Protein 4RPF (pdb70)

Nearest PDB structures (foldseek):
  4rpf-assembly1_A  TM=1.003E+00  e=3.786E-72  Yersinia pestis Nepal516
  4p52-assembly1_A  TM=9.178E-01  e=2.483E-33  Cytophaga hutchinsonii ATCC 33406
  1fwk-assembly1_A  TM=8.998E-01  e=8.643E-26  Methanocaldococcus jannaschii
  6cyz-assembly1_B  TM=8.518E-01  e=1.044E-20  Mycobacteroides abscessus ATCC 19977
  2hfu-assembly1_A  TM=7.264E-01  e=4.957E-14  Leishmania major

Foldseek 3Di:
DKWKKWQAWKFFCLQQRHQFKMFGKDFPVRDGHFKMKMKDADPAADEEEAEDCRVVADPDPCLGLLNVLQVLVCVVVVHHGHIYMYIHQHHDPQAQGLRSLRSLLNNNVRVCVVVPNPDDDAVSLVVSQVSVCVQQVHRGNRRNVCSAQWAMWGADCDPVHGTDHFADAPLKKKKKKGQQDHDGLNVLVVLFDPDDDPVLVVLSCVLVVQLRVCRVVVPVLSNLVSSHHPGRQVRQCVVQPQQVVLQVVLVVLPFSHKAAGNSHPMIITMDRHDVSSVVSLVCCVVGRHPDDNMHIGTIDITNHRMDTDD/DKWKKWFAWKFFCLQQRHLFKMFGWDFPVRDGHFKMKMKDADPAADEEEAADCRVVADPDVCPGLLVVLQVLLCVVVVHHGGIYMYIHQHHDAQQLGLRSLRSLQNSNVNVCVVVPNPDDPARSLVSSQVSVCVQQVHRGRRRNVCSNQWAMWGADDDPVHRTDHQADDPLKKKKKKRQQDHDGLNVLVVQWDPDDDPVLVVLSVVLVVQLSVCSVVVPVLSNLVSSHHSGRVVRQVVVAPQQVVLQVVLVVLPFSHKAAGNSHPMIITMDRHPVSSVVSLVCCVVGRHPDPNMHMGIIDITNHRMDTPD/DKWKKWFAWKFFCLQQRHQFKIFGWDFPVRDGHFKMKMKDADPAADEEEAADCRVVADPPVCPGLLVVLQVLLCVVVVHRGHIYMYIHQHHDPQALGLRSLRSLLNSNVRVCVHVPNPDDPAVSLVVSQVSVCVQQVHRGNNRNVCLNQWAMWGQDDDPVDRTDHFAADPLKKKKKKRQQDHDRSNVLVVQWDPDDDPVLVVLSVVLVVQLSVCRVVVPVLSVLVSSHHPGRVVRQVVVQPCQVVLQVVLVVLPFSGKDAGHSHPMIITMHRHPVSSCVSLVCSVVGRHPDPNMHIGIIDITNHRMDTD

InterPro domains:
  IPR000870 Homoserine kinase [MF_00384] (2-308)
  IPR000870 Homoserine kinase [PIRSF000676] (1-303)
  IPR000870 Homoserine kinase [TIGR00191] (2-307)
  IPR006203 GHMP kinase, ATP-binding, conserved site [PS00627] (90-101)
  IPR006204 GHMP kinase N-terminal domain [PF00288] (63-150)
  IPR013750 GHMP kinase, C-terminal domain [PF08544] (211-280)
  IPR014721 Small ribosomal subunit protein uS5 domain 2-type fold, subgroup [G3DSA:3.30.230.10] (1-166)
  IPR020568 Ribosomal protein uS5 domain 2-type superfamily [SSF54211] (1-178)
  IPR036554 GHMP kinase, C-terminal domain superfamily [G3DSA:3.30.70.890] (167-298)
  IPR036554 GHMP kinase, C-terminal domain superfamily [SSF55060] (173-289)

Structure (mmCIF, N/CA/C/O backbone):
data_4RPF
#
_entry.id   4RPF
#
_cell.length_a   162.861
_cell.length_b   93.659
_cell.length_c   107.617
_cell.angle_alpha   90.00
_cell.angle_beta   90.14
_cell.angle_gamma   90.00
#
_symmetry.space_group_name_H-M   'C 1 2 1'
#
loop_
_entity.id
_entity.type
_entity.pdbx_description
1 polymer 'Homoserine kinase'
2 non-polymer 'CITRIC ACID'
3 water water
#
loop_
_atom_site.group_PDB
_atom_site.id
_atom_site.type_symbol
_atom_site.label_atom_id
_atom_site.label_alt_id
_atom_site.label_comp_id
_atom_site.label_asym_id
_atom_site.label_entity_id
_atom_site.label_seq_id
_atom_site.pdbx_PDB_ins_code
_atom_site.Cartn_x
_atom_site.Cartn_y
_atom_site.Cartn_z
_atom_site.occupancy
_atom_site.B_iso_or_equiv
_atom_site.auth_seq_id
_atom_site.auth_comp_id
_atom_site.auth_asym_id
_atom_site.auth_atom_id
_atom_site.pdbx_PDB_model_num
ATOM 1 N N . SER A 1 1 ? -8.133 1.230 81.578 1.00 81.39 0 SER A N 1
ATOM 2 C CA . SER A 1 1 ? -7.414 2.534 81.625 1.00 58.79 0 SER A CA 1
ATOM 3 C C . SER A 1 1 ? -6.044 2.435 80.951 1.00 109.90 0 SER A C 1
ATOM 4 O O . SER A 1 1 ? -5.050 2.071 81.588 1.00 91.68 0 SER A O 1
ATOM 7 N N . MET A 1 2 ? -6.012 2.757 79.658 1.00 155.97 1 MET A N 1
ATOM 8 C CA . MET A 1 2 ? -4.775 2.774 78.879 1.00 75.61 1 MET A CA 1
ATOM 9 C C . MET A 1 2 ? -4.331 4.207 78.604 1.00 93.14 1 MET A C 1
ATOM 10 O O . MET A 1 2 ? -5.138 5.045 78.206 1.00 76.79 1 MET A O 1
ATOM 15 N N . VAL A 1 3 ? -3.043 4.469 78.814 1.00 106.29 2 VAL A N 1
ATOM 16 C CA . VAL A 1 3 ? -2.413 5.723 78.409 1.00 54.22 2 VAL A CA 1
ATOM 17 C C . VAL A 1 3 ? -1.459 5.424 77.250 1.00 49.76 2 VAL A C 1
ATOM 18 O O . VAL A 1 3 ? -0.667 4.485 77.325 1.00 68.06 2 VAL A O 1
ATOM 22 N N . LYS A 1 4 ? -1.545 6.220 76.187 1.00 54.72 3 LYS A N 1
ATOM 23 C CA . LYS A 1 4 ? -0.727 6.034 74.982 1.00 47.68 3 LYS A CA 1
ATOM 24 C C . LYS A 1 4 ? -0.124 7.376 74.570 1.00 89.66 3 LYS A C 1
ATOM 25 O O . LYS A 1 4 ? -0.856 8.309 74.249 1.00 50.97 3 LYS A O 1
ATOM 31 N N . ILE A 1 5 ? 1.206 7.472 74.582 1.00 34.30 4 ILE A N 1
ATOM 32 C CA . ILE A 1 5 ? 1.891 8.729 74.284 1.00 67.61 4 ILE A CA 1
ATOM 33 C C . ILE A 1 5 ? 2.605 8.650 72.924 1.00 33.74 4 ILE A C 1
ATOM 34 O O . ILE A 1 5 ? 3.192 7.625 72.588 1.00 56.26 4 ILE A O 1
ATOM 39 N N . TYR A 1 6 ? 2.528 9.736 72.156 1.00 56.35 5 TYR A N 1
ATOM 40 C CA . TYR A 1 6 ? 3.260 9.884 70.896 1.00 54.53 5 TYR A CA 1
ATOM 41 C C . TYR A 1 6 ? 4.387 10.877 71.103 1.00 93.77 5 TYR A C 1
ATOM 42 O O . TYR A 1 6 ? 4.137 12.062 71.338 1.00 33.94 5 TYR A O 1
ATOM 51 N N . ALA A 1 7 ? 5.619 10.389 71.007 1.00 37.57 6 ALA A N 1
ATOM 52 C CA . ALA A 1 7 ? 6.804 11.233 71.151 1.00 53.58 6 ALA A CA 1
ATOM 53 C C . ALA A 1 7 ? 7.406 11.516 69.770 1.00 52.19 6 ALA A C 1
ATOM 54 O O . ALA A 1 7 ? 7.863 10.594 69.088 1.00 42.09 6 ALA A O 1
ATOM 56 N N . PRO A 1 8 ? 7.409 12.793 69.351 1.00 37.36 7 PRO A N 1
ATOM 57 C CA . PRO A 1 8 ? 7.750 13.143 67.978 1.00 59.97 7 PRO A CA 1
ATOM 58 C C . PRO A 1 8 ? 9.250 13.131 67.699 1.00 88.16 7 PRO A C 1
ATOM 59 O O . PRO A 1 8 ? 10.053 13.081 68.628 1.00 45.40 7 PRO A O 1
ATOM 63 N N . ALA A 1 9 ? 9.606 13.189 66.416 1.00 75.76 8 ALA A N 1
ATOM 64 C CA . ALA A 1 9 ? 10.998 13.270 65.983 1.00 43.74 8 ALA A CA 1
ATOM 65 C C . ALA A 1 9 ? 11.563 14.652 66.267 1.00 50.63 8 ALA A C 1
ATOM 66 O O . ALA A 1 9 ? 10.831 15.644 66.290 1.00 47.53 8 ALA A O 1
ATOM 68 N N . SER A 1 10 ? 12.873 14.725 66.466 1.00 61.51 9 SER A N 1
ATOM 69 C CA . SER A 1 10 ? 13.492 15.983 66.860 1.00 45.39 9 SER A CA 1
ATOM 70 C C . SER A 1 10 ? 14.865 16.172 66.233 1.00 40.65 9 SER A C 1
ATOM 71 O O . SER A 1 10 ? 15.555 15.199 65.951 1.00 42.14 9 SER A O 1
ATOM 74 N N . ILE A 1 11 ? 15.241 17.422 66.009 1.00 41.29 10 ILE A N 1
ATOM 75 C CA . ILE A 1 11 ? 16.549 17.730 65.472 1.00 38.33 10 ILE A CA 1
ATOM 76 C C . ILE A 1 11 ? 17.444 18.173 66.601 1.00 29.02 10 ILE A C 1
ATOM 77 O O . ILE A 1 11 ? 17.200 19.185 67.220 1.00 83.84 10 ILE A O 1
ATOM 82 N N . GLY A 1 12 ? 18.487 17.408 66.867 1.00 53.71 11 GLY A N 1
ATOM 83 C CA . GLY A 1 12 ? 19.486 17.806 67.832 1.00 47.69 11 GLY A CA 1
ATOM 84 C C . GLY A 1 12 ? 20.425 18.828 67.243 1.00 40.07 11 GLY A C 1
ATOM 85 O O . GLY A 1 12 ? 20.722 18.784 66.063 1.00 46.20 11 GLY A O 1
ATOM 86 N N . ASN A 1 13 ? 20.907 19.742 68.068 1.00 44.09 12 ASN A N 1
ATOM 87 C CA . ASN A 1 13 ? 21.924 20.682 67.633 1.00 45.20 12 ASN A CA 1
ATOM 88 C C . ASN A 1 13 ? 21.379 21.757 66.722 1.00 38.61 12 ASN A C 1
ATOM 89 O O . ASN A 1 13 ? 21.601 22.934 66.943 1.00 47.67 12 ASN A O 1
ATOM 94 N N . VAL A 1 14 ? 20.678 21.319 65.686 1.00 65.44 13 VAL A N 1
ATOM 95 C CA . VAL A 1 14 ? 20.111 22.209 64.690 1.00 37.83 13 VAL A CA 1
ATOM 96 C C . VAL A 1 14 ? 21.239 22.910 63.958 1.00 44.25 13 VAL A C 1
ATOM 97 O O . VAL A 1 14 ? 21.067 23.982 63.410 1.00 41.62 13 VAL A O 1
ATOM 101 N N . SER A 1 15 ? 22.409 22.292 64.007 1.00 46.95 14 SER A N 1
ATOM 102 C CA . SER A 1 15 ? 23.552 22.644 63.198 1.00 47.58 14 SER A CA 1
ATOM 103 C C . SER A 1 15 ? 24.218 23.940 63.632 1.00 57.29 14 SER A C 1
ATOM 104 O O . SER A 1 15 ? 25.064 24.448 62.925 1.00 98.17 14 SER A O 1
ATOM 107 N N . VAL A 1 16 ? 23.805 24.512 64.753 1.00 51.08 15 VAL A N 1
ATOM 108 C CA . VAL A 1 16 ? 24.485 25.683 65.279 1.00 39.82 15 VAL A CA 1
ATOM 109 C C . VAL A 1 16 ? 24.727 25.624 66.783 1.00 41.40 15 VAL A C 1
ATOM 110 O O . VAL A 1 16 ? 25.500 26.396 67.326 1.00 64.26 15 VAL A O 1
ATOM 114 N N . GLY A 1 17 ? 24.037 24.719 67.454 1.00 59.68 16 GLY A N 1
ATOM 115 C CA . GLY A 1 17 ? 24.076 24.659 68.900 1.00 49.47 16 GLY A CA 1
ATOM 116 C C . GLY A 1 17 ? 24.271 23.265 69.435 1.00 41.23 16 GLY A C 1
ATOM 117 O O . GLY A 1 17 ? 23.342 22.666 69.944 1.00 43.07 16 GLY A O 1
ATOM 118 N N . PHE A 1 18 ? 25.484 22.748 69.329 1.00 70.07 17 PHE A N 1
ATOM 119 C CA . PHE A 1 18 ? 25.729 21.384 69.727 1.00 37.18 17 PHE A CA 1
ATOM 120 C C . PHE A 1 18 ? 25.462 21.284 71.214 1.00 57.28 17 PHE A C 1
ATOM 121 O O . PHE A 1 18 ? 26.017 22.023 72.011 1.00 51.32 17 PHE A O 1
ATOM 129 N N . ASP A 1 19 ? 24.584 20.362 71.566 1.00 40.43 18 ASP A N 1
ATOM 130 C CA . ASP A 1 19 ? 24.322 19.973 72.935 1.00 64.62 18 ASP A CA 1
ATOM 131 C C . ASP A 1 19 ? 23.447 20.943 73.716 1.00 51.60 18 ASP A C 1
ATOM 132 O O . ASP A 1 19 ? 23.094 20.668 74.848 1.00 46.82 18 ASP A O 1
ATOM 137 N N . VAL A 1 20 ? 23.068 22.051 73.101 1.00 39.29 19 VAL A N 1
ATOM 138 C CA . VAL A 1 20 ? 22.285 23.062 73.805 1.00 37.77 19 VAL A CA 1
ATOM 139 C C . VAL A 1 20 ? 21.072 23.576 73.032 1.00 57.27 19 VAL A C 1
ATOM 140 O O . VAL A 1 20 ? 20.408 24.509 73.480 1.00 44.81 19 VAL A O 1
ATOM 144 N N . LEU A 1 21 ? 20.748 22.958 71.902 1.00 47.13 20 LEU A N 1
ATOM 145 C CA . LEU A 1 21 ? 19.635 23.439 71.090 1.00 34.60 20 LEU A CA 1
ATOM 146 C C . LEU A 1 21 ? 19.012 22.302 70.319 1.00 35.59 20 LEU A C 1
ATOM 147 O O . LEU A 1 21 ? 19.715 21.462 69.786 1.00 45.22 20 LEU A O 1
ATOM 152 N N . GLY A 1 22 ? 17.679 22.283 70.271 1.00 44.00 21 GLY A N 1
ATOM 153 C CA . GLY A 1 22 ? 16.957 21.219 69.586 1.00 52.47 21 GLY A CA 1
ATOM 154 C C . GLY A 1 22 ? 15.571 21.649 69.155 1.00 42.80 21 GLY A C 1
ATOM 155 O O . GLY A 1 22 ? 15.027 22.622 69.671 1.00 39.82 21 GLY A O 1
ATOM 156 N N . ALA A 1 23 ? 14.995 20.924 68.203 1.00 51.74 22 ALA A N 1
ATOM 157 C CA . ALA A 1 23 ? 13.667 21.274 67.693 1.00 47.31 22 ALA A CA 1
ATOM 158 C C . ALA A 1 23 ? 12.881 20.030 67.323 1.00 39.12 22 ALA A C 1
ATOM 159 O O . ALA A 1 23 ? 13.394 19.157 66.620 1.00 49.97 22 ALA A O 1
ATOM 161 N N . ALA A 1 24 ? 11.645 19.934 67.815 1.00 56.66 23 ALA A N 1
ATOM 162 C CA . ALA A 1 24 ? 10.762 18.829 67.442 1.00 42.57 23 ALA A CA 1
ATOM 163 C C . ALA A 1 24 ? 10.184 19.098 66.061 1.00 64.06 23 ALA A C 1
ATOM 164 O O . ALA A 1 24 ? 9.811 20.229 65.761 1.00 38.26 23 ALA A O 1
ATOM 166 N N . VAL A 1 25 ? 10.091 18.059 65.234 1.00 63.45 24 VAL A N 1
ATOM 167 C CA . VAL A 1 25 ? 9.574 18.207 63.871 1.00 40.77 24 VAL A CA 1
ATOM 168 C C . VAL A 1 25 ? 8.273 17.446 63.642 1.00 57.24 24 VAL A C 1
ATOM 169 O O . VAL A 1 25 ? 8.029 16.400 64.252 1.00 37.85 24 VAL A O 1
ATOM 173 N N . SER A 1 26 ? 7.437 17.997 62.767 1.00 47.38 25 SER A N 1
ATOM 174 C CA . SER A 1 26 ? 6.178 17.365 62.377 1.00 65.09 25 SER A CA 1
ATOM 175 C C . SER A 1 26 ? 6.009 17.502 60.866 1.00 34.75 25 SER A C 1
ATOM 176 O O . SER A 1 26 ? 6.019 18.621 60.355 1.00 61.44 25 SER A O 1
ATOM 179 N N . PRO A 1 27 ? 5.877 16.374 60.145 1.00 32.84 26 PRO A N 1
ATOM 180 C CA . PRO A 1 27 ? 5.598 16.498 58.714 1.00 47.79 26 PRO A CA 1
ATOM 181 C C . PRO A 1 27 ? 4.262 17.190 58.440 1.00 38.91 26 PRO A C 1
ATOM 182 O O . PRO A 1 27 ? 3.287 16.956 59.158 1.00 59.41 26 PRO A O 1
ATOM 186 N N . ILE A 1 28 ? 4.237 18.025 57.400 1.00 60.86 27 ILE A N 1
ATOM 187 C CA . ILE A 1 28 ? 3.062 18.834 57.069 1.00 76.87 27 ILE A CA 1
ATOM 188 C C . ILE A 1 28 ? 1.873 18.004 56.591 1.00 48.71 27 ILE A C 1
ATOM 189 O O . ILE A 1 28 ? 0.725 18.420 56.751 1.00 85.75 27 ILE A O 1
ATOM 194 N N . ASP A 1 29 ? 2.148 16.845 55.995 1.00 64.25 28 ASP A N 1
ATOM 195 C CA . ASP A 1 29 ? 1.093 15.999 55.439 1.00 72.05 28 ASP A CA 1
ATOM 196 C C . ASP A 1 29 ? 0.224 15.345 56.523 1.00 91.41 28 ASP A C 1
ATOM 197 O O . ASP A 1 29 ? -0.826 14.779 56.218 1.00 173.58 28 ASP A O 1
ATOM 202 N N . GLY A 1 30 ? 0.675 15.415 57.776 1.00 87.25 29 GLY A N 1
ATOM 203 C CA . GLY A 1 30 ? -0.095 14.929 58.914 1.00 73.05 29 GLY A CA 1
ATOM 204 C C . GLY A 1 30 ? 0.336 13.558 59.398 1.00 64.17 29 GLY A C 1
ATOM 205 O O . GLY A 1 30 ? -0.157 13.075 60.418 1.00 91.63 29 GLY A O 1
ATOM 206 N N . THR A 1 31 ? 1.249 12.924 58.668 1.00 67.66 30 THR A N 1
ATOM 207 C CA . THR A 1 31 ? 1.779 11.622 59.059 1.00 93.97 30 THR A CA 1
ATOM 208 C C . THR A 1 31 ? 2.484 11.739 60.406 1.00 76.65 30 THR A C 1
ATOM 209 O O . THR A 1 31 ? 2.960 12.810 60.774 1.00 68.37 30 THR A O 1
ATOM 213 N N . LEU A 1 32 ? 2.521 10.645 61.153 1.00 88.22 31 LEU A N 1
ATOM 214 C CA . LEU A 1 32 ? 3.213 10.638 62.432 1.00 57.68 31 LEU A CA 1
ATOM 215 C C . LEU A 1 32 ? 4.639 10.164 62.222 1.00 104.41 31 LEU A C 1
ATOM 216 O O . LEU A 1 32 ? 4.880 9.154 61.556 1.00 98.07 31 LEU A O 1
ATOM 221 N N . LEU A 1 33 ? 5.577 10.914 62.786 1.00 79.05 32 LEU A N 1
ATOM 222 C CA . LEU A 1 33 ? 6.986 10.569 62.741 1.00 67.18 32 LEU A CA 1
ATOM 223 C C . LEU A 1 33 ? 7.476 10.551 64.183 1.00 68.42 32 LEU A C 1
ATOM 224 O O . LEU A 1 33 ? 7.842 11.578 64.751 1.00 47.21 32 LEU A O 1
ATOM 229 N N . GLY A 1 34 ? 7.457 9.375 64.789 1.00 42.40 33 GLY A N 1
ATOM 230 C CA . GLY A 1 34 ? 7.711 9.271 66.217 1.00 41.92 33 GLY A CA 1
ATOM 231 C C . GLY A 1 34 ? 7.571 7.848 66.695 1.00 56.11 33 GLY A C 1
ATOM 232 O O . GLY A 1 34 ? 7.380 6.931 65.899 1.00 65.02 33 GLY A O 1
ATOM 233 N N . ASP A 1 35 ? 7.674 7.678 68.007 1.00 63.02 34 ASP A N 1
ATOM 234 C CA . ASP A 1 35 ? 7.445 6.396 68.646 1.00 60.72 34 ASP A CA 1
ATOM 235 C C . ASP A 1 35 ? 6.322 6.537 69.652 1.00 48.03 34 ASP A C 1
ATOM 236 O O . ASP A 1 35 ? 5.991 7.653 70.089 1.00 44.26 34 ASP A O 1
ATOM 241 N N . CYS A 1 36 ? 5.741 5.398 70.018 1.00 41.55 35 CYS A N 1
ATOM 242 C CA . CYS A 1 36 ? 4.553 5.380 70.870 1.00 81.36 35 CYS A CA 1
ATOM 243 C C . CYS A 1 36 ? 4.759 4.401 72.011 1.00 49.11 35 CYS A C 1
ATOM 244 O O . CYS A 1 36 ? 5.447 3.388 71.850 1.00 52.54 35 CYS A O 1
ATOM 247 N N . VAL A 1 37 ? 4.181 4.715 73.168 1.00 50.88 36 VAL A N 1
ATOM 248 C CA . VAL A 1 37 ? 4.253 3.838 74.332 1.00 38.25 36 VAL A CA 1
ATOM 249 C C . VAL A 1 37 ? 2.877 3.733 74.973 1.00 62.79 36 VAL A C 1
ATOM 250 O O . VAL A 1 37 ? 2.230 4.752 75.219 1.00 51.38 36 VAL A O 1
ATOM 254 N N . SER A 1 38 ? 2.425 2.504 75.224 1.00 49.10 37 SER A N 1
ATOM 255 C CA . SER A 1 38 ? 1.164 2.286 75.940 1.00 51.41 37 SER A CA 1
ATOM 256 C C . SER A 1 38 ? 1.416 1.698 77.325 1.00 52.62 37 SER A C 1
ATOM 257 O O . SER A 1 38 ? 2.300 0.854 77.514 1.00 49.91 37 SER A O 1
ATOM 260 N N . VAL A 1 39 ? 0.643 2.188 78.291 1.00 66.75 38 VAL A N 1
ATOM 261 C CA . VAL A 1 39 ? 0.696 1.727 79.668 1.00 64.34 38 VAL A CA 1
ATOM 262 C C . VAL A 1 39 ? -0.729 1.368 80.107 1.00 65.50 38 VAL A C 1
ATOM 263 O O . VAL A 1 39 ? -1.669 2.117 79.847 1.00 43.32 38 VAL A O 1
ATOM 267 N N . THR A 1 40 ? -0.882 0.212 80.747 1.00 56.53 39 THR A N 1
ATOM 268 C CA . THR A 1 40 ? -2.173 -0.236 81.289 1.00 96.75 39 THR A CA 1
ATOM 269 C C . THR A 1 40 ? -1.899 -0.994 82.580 1.00 48.39 39 THR A C 1
ATOM 270 O O . THR A 1 40 ? -0.817 -1.557 82.746 1.00 52.94 39 THR A O 1
ATOM 274 N N . ALA A 1 41 ? -2.860 -0.994 83.500 1.00 55.84 40 ALA A N 1
ATOM 275 C CA . ALA A 1 41 ? -2.700 -1.694 84.778 1.00 49.70 40 ALA A CA 1
ATOM 276 C C . ALA A 1 41 ? -2.501 -3.205 84.577 1.00 64.81 40 ALA A C 1
ATOM 277 O O . ALA A 1 41 ? -3.008 -3.783 83.621 1.00 54.80 40 ALA A O 1
ATOM 279 N N . ALA A 1 42 ? -1.730 -3.829 85.463 1.00 44.06 41 ALA A N 1
ATOM 280 C CA . ALA A 1 42 ? -1.563 -5.281 85.450 1.00 38.15 41 ALA A CA 1
ATOM 281 C C . ALA A 1 42 ? -1.156 -5.719 86.838 1.00 29.24 41 ALA A C 1
ATOM 282 O O . ALA A 1 42 ? -0.817 -4.884 87.674 1.00 47.81 41 ALA A O 1
ATOM 284 N N . GLU A 1 43 ? -1.242 -7.020 87.100 1.00 70.69 42 GLU A N 1
ATOM 285 C CA . GLU A 1 43 ? -0.740 -7.579 88.352 1.00 84.89 42 GLU A CA 1
ATOM 286 C C . GLU A 1 43 ? 0.772 -7.415 88.413 1.00 67.84 42 GLU A C 1
ATOM 287 O O . GLU A 1 43 ? 1.315 -6.901 89.393 1.00 95.63 42 GLU A O 1
ATOM 293 N N . ARG A 1 44 ? 1.432 -7.872 87.350 1.00 115.17 43 ARG A N 1
ATOM 294 C CA . ARG A 1 44 ? 2.888 -7.835 87.226 1.00 92.05 43 ARG A CA 1
ATOM 295 C C . ARG A 1 44 ? 3.320 -6.974 86.045 1.00 50.39 43 ARG A C 1
ATOM 296 O O . ARG A 1 44 ? 2.533 -6.688 85.138 1.00 56.01 43 ARG A O 1
ATOM 304 N N . PHE A 1 45 ? 4.582 -6.563 86.062 1.00 54.79 44 PHE A N 1
ATOM 305 C CA . PHE A 1 45 ? 5.129 -5.773 84.975 1.00 61.81 44 PHE A CA 1
ATOM 306 C C . PHE A 1 45 ? 5.419 -6.647 83.754 1.00 65.04 44 PHE A C 1
ATOM 307 O O . PHE A 1 45 ? 6.005 -7.721 83.874 1.00 57.57 44 PHE A O 1
ATOM 315 N N . SER A 1 46 ? 4.998 -6.183 82.582 1.00 55.79 45 SER A N 1
ATOM 316 C CA . SER A 1 46 ? 5.440 -6.767 81.322 1.00 44.58 45 SER A CA 1
ATOM 317 C C . SER A 1 46 ? 5.751 -5.646 80.340 1.00 26.31 45 SER A C 1
ATOM 318 O O . SER A 1 46 ? 5.253 -4.520 80.481 1.00 42.52 45 SER A O 1
ATOM 321 N N . LEU A 1 47 ? 6.634 -5.962 79.391 1.00 40.31 46 LEU A N 1
ATOM 322 C CA . LEU A 1 47 ? 6.992 -5.081 78.293 1.00 36.11 46 LEU A CA 1
ATOM 323 C C . LEU A 1 47 ? 7.011 -5.924 77.030 1.00 47.14 46 LEU A C 1
ATOM 324 O O . LEU A 1 47 ? 7.650 -6.976 76.987 1.00 66.34 46 LEU A O 1
ATOM 329 N N . HIS A 1 48 ? 6.297 -5.465 76.011 1.00 59.14 47 HIS A N 1
ATOM 330 C CA . HIS A 1 48 ? 6.351 -6.087 74.699 1.00 45.38 47 HIS A CA 1
ATOM 331 C C . HIS A 1 48 ? 6.587 -5.005 73.664 1.00 47.62 47 HIS A C 1
ATOM 332 O O . HIS A 1 48 ? 6.144 -3.860 73.818 1.00 40.99 47 HIS A O 1
ATOM 339 N N . ASN A 1 49 ? 7.312 -5.365 72.615 1.00 81.85 48 ASN A N 1
ATOM 340 C CA . ASN A 1 49 ? 7.668 -4.418 71.581 1.00 43.78 48 ASN A CA 1
ATOM 341 C C . ASN A 1 49 ? 6.970 -4.749 70.277 1.00 81.28 48 ASN A C 1
ATOM 342 O O . ASN A 1 49 ? 6.819 -5.918 69.916 1.00 61.49 48 ASN A O 1
ATOM 347 N N . GLU A 1 50 ? 6.546 -3.701 69.582 1.00 77.85 49 GLU A N 1
ATOM 348 C CA . GLU A 1 50 ? 5.887 -3.816 68.294 1.00 72.14 49 GLU A CA 1
ATOM 349 C C . GLU A 1 50 ? 6.519 -2.819 67.338 1.00 77.57 49 GLU A C 1
ATOM 350 O O . GLU A 1 50 ? 7.461 -2.114 67.706 1.00 60.08 49 GLU A O 1
ATOM 356 N N . GLY A 1 51 ? 6.002 -2.775 66.112 1.00 49.46 50 GLY A N 1
ATOM 357 C CA . GLY A 1 51 ? 6.380 -1.754 65.143 1.00 58.69 50 GLY A CA 1
ATOM 358 C C . GLY A 1 51 ? 7.355 -2.245 64.098 1.00 70.33 50 GLY A C 1
ATOM 359 O O . GLY A 1 51 ? 7.785 -3.400 64.119 1.00 65.98 50 GLY A O 1
ATOM 360 N N . ARG A 1 52 ? 7.713 -1.344 63.190 1.00 85.19 51 ARG A N 1
ATOM 361 C CA . ARG A 1 52 ? 8.575 -1.675 62.056 1.00 55.23 51 ARG A CA 1
ATOM 362 C C . ARG A 1 52 ? 9.977 -2.128 62.488 1.00 49.45 51 ARG A C 1
ATOM 363 O O . ARG A 1 52 ? 10.556 -3.023 61.869 1.00 98.73 51 ARG A O 1
ATOM 371 N N . PHE A 1 53 ? 10.513 -1.529 63.553 1.00 65.58 52 PHE A N 1
ATOM 372 C CA . PHE A 1 53 ? 11.913 -1.749 63.936 1.00 55.20 52 PHE A CA 1
ATOM 373 C C . PHE A 1 53 ? 12.090 -2.531 65.235 1.00 43.72 52 PHE A C 1
ATOM 374 O O . PHE A 1 53 ? 13.109 -2.390 65.922 1.00 48.95 52 PHE A O 1
ATOM 382 N N . VAL A 1 54 ? 11.126 -3.399 65.527 1.00 54.56 53 VAL A N 1
ATOM 383 C CA . VAL A 1 54 ? 11.165 -4.264 66.707 1.00 80.12 53 VAL A CA 1
ATOM 384 C C . VAL A 1 54 ? 12.457 -5.078 66.794 1.00 98.79 53 VAL A C 1
ATOM 385 O O . VAL A 1 54 ? 13.051 -5.191 67.870 1.00 57.10 53 VAL A O 1
ATOM 389 N N . SER A 1 55 ? 12.899 -5.620 65.659 1.00 76.35 54 SER A N 1
ATOM 390 C CA . SER A 1 55 ? 14.052 -6.523 65.626 1.00 50.30 54 SER A CA 1
ATOM 391 C C . SER A 1 55 ? 15.380 -5.814 65.943 1.00 51.14 54 SER A C 1
ATOM 392 O O . SER A 1 55 ? 16.353 -6.467 66.318 1.00 57.66 54 SER A O 1
ATOM 395 N N . LYS A 1 56 ? 15.408 -4.485 65.808 1.00 52.62 55 LYS A N 1
ATOM 396 C CA . LYS A 1 56 ? 16.608 -3.694 66.098 1.00 68.35 55 LYS A CA 1
ATOM 397 C C . LYS A 1 56 ? 16.817 -3.445 67.593 1.00 63.44 55 LYS A C 1
ATOM 398 O O . LYS A 1 56 ? 17.910 -3.063 68.007 1.00 63.83 55 LYS A O 1
ATOM 404 N N . LEU A 1 57 ? 15.783 -3.670 68.401 1.00 72.75 56 LEU A N 1
ATOM 405 C CA . LEU A 1 57 ? 15.867 -3.423 69.843 1.00 66.00 56 LEU A CA 1
ATOM 406 C C . LEU A 1 57 ? 16.849 -4.396 70.512 1.00 74.32 56 LEU A C 1
ATOM 407 O O . LEU A 1 57 ? 17.211 -5.419 69.919 1.00 64.45 56 LEU A O 1
ATOM 412 N N . PRO A 1 58 ? 17.298 -4.077 71.743 1.00 55.70 57 PRO A N 1
ATOM 413 C CA . PRO A 1 58 ? 18.264 -4.955 72.419 1.00 70.17 57 PRO A CA 1
ATOM 414 C C . PRO A 1 58 ? 17.762 -6.385 72.640 1.00 67.12 57 PRO A C 1
ATOM 415 O O . PRO A 1 58 ? 16.564 -6.617 72.791 1.00 59.82 57 PRO A O 1
ATOM 419 N N . ASP A 1 59 ? 18.694 -7.330 72.641 1.00 56.37 58 ASP A N 1
ATOM 420 C CA . ASP A 1 59 ? 18.390 -8.733 72.905 1.00 73.10 58 ASP A CA 1
ATOM 421 C C . ASP A 1 59 ? 18.253 -8.954 74.417 1.00 75.31 58 ASP A C 1
ATOM 422 O O . ASP A 1 59 ? 17.668 -9.936 74.868 1.00 58.38 58 ASP A O 1
ATOM 427 N N . ASP A 1 60 ? 18.818 -8.027 75.184 1.00 33.88 59 ASP A N 1
ATOM 428 C CA . ASP A 1 60 ? 18.745 -8.014 76.627 1.00 59.31 59 ASP A CA 1
ATOM 429 C C . ASP A 1 60 ? 17.557 -7.140 77.022 1.00 48.26 59 ASP A C 1
ATOM 430 O O . ASP A 1 60 ? 17.598 -5.914 76.841 1.00 50.03 59 ASP A O 1
ATOM 435 N N . PRO A 1 61 ? 16.487 -7.759 77.551 1.00 49.56 60 PRO A N 1
ATOM 436 C CA . PRO A 1 61 ? 15.296 -6.956 77.856 1.00 58.89 60 PRO A CA 1
ATOM 437 C C . PRO A 1 61 ? 15.577 -5.792 78.816 1.00 54.25 60 PRO A C 1
ATOM 438 O O . PRO A 1 61 ? 14.998 -4.717 78.647 1.00 64.72 60 PRO A O 1
ATOM 442 N N . LYS A 1 62 ? 16.480 -5.991 79.780 1.00 42.23 61 LYS A N 1
ATOM 443 C CA . LYS A 1 62 ? 16.765 -4.965 80.794 1.00 60.30 61 LYS A CA 1
ATOM 444 C C . LYS A 1 62 ? 17.491 -3.744 80.244 1.00 51.99 61 LYS A C 1
ATOM 445 O O . LYS A 1 62 ? 17.490 -2.688 80.881 1.00 60.14 61 LYS A O 1
ATOM 451 N N . GLN A 1 63 ? 18.112 -3.879 79.073 1.00 49.50 62 GLN A N 1
ATOM 452 C CA . GLN A 1 63 ? 18.800 -2.747 78.448 1.00 35.30 62 GLN A CA 1
ATOM 453 C C . GLN A 1 63 ? 17.910 -1.987 77.453 1.00 70.12 62 GLN A C 1
ATOM 454 O O . GLN A 1 63 ? 18.352 -1.011 76.850 1.00 65.38 62 GLN A O 1
ATOM 460 N N . ASN A 1 64 ? 16.655 -2.419 77.305 1.00 43.32 63 ASN A N 1
ATOM 461 C CA . ASN A 1 64 ? 15.659 -1.668 76.525 1.00 48.74 63 ASN A CA 1
ATOM 462 C C . ASN A 1 64 ? 15.423 -0.296 77.164 1.00 40.37 63 ASN A C 1
ATOM 463 O O . ASN A 1 64 ? 15.304 -0.178 78.383 1.00 50.34 63 ASN A O 1
ATOM 468 N N . ILE A 1 65 ? 15.373 0.739 76.332 1.00 46.60 64 ILE A N 1
ATOM 469 C CA . ILE A 1 65 ? 15.302 2.119 76.813 1.00 41.18 64 ILE A CA 1
ATOM 470 C C . ILE A 1 65 ? 14.013 2.363 77.604 1.00 46.94 64 ILE A C 1
ATOM 471 O O . ILE A 1 65 ? 14.005 3.094 78.593 1.00 53.69 64 ILE A O 1
ATOM 476 N N . VAL A 1 66 ? 12.929 1.733 77.165 1.00 69.90 65 VAL A N 1
ATOM 477 C CA . VAL A 1 66 ? 11.626 1.943 77.772 1.00 42.55 65 VAL A CA 1
ATOM 478 C C . VAL A 1 66 ? 11.474 1.170 79.088 1.00 50.19 65 VAL A C 1
ATOM 479 O O . VAL A 1 66 ? 10.798 1.639 80.004 1.00 45.17 65 VAL A O 1
ATOM 483 N N . TYR A 1 67 ? 12.085 -0.009 79.175 1.00 43.40 66 TYR A N 1
ATOM 484 C CA . TYR A 1 67 ? 12.213 -0.719 80.446 1.00 68.90 66 TYR A CA 1
ATOM 485 C C . TYR A 1 67 ? 12.940 0.149 81.476 1.00 77.27 66 TYR A C 1
ATOM 486 O O . TYR A 1 67 ? 12.477 0.298 82.604 1.00 54.41 66 TYR A O 1
ATOM 495 N N . GLN A 1 68 ? 14.071 0.723 81.074 1.00 74.71 67 GLN A N 1
ATOM 496 C CA . GLN A 1 68 ? 14.897 1.546 81.968 1.00 40.41 67 GLN A CA 1
ATOM 497 C C . GLN A 1 68 ? 14.187 2.835 82.419 1.00 53.57 67 GLN A C 1
ATOM 498 O O . GLN A 1 68 ? 14.510 3.375 83.473 1.00 70.01 67 GLN A O 1
ATOM 504 N N . CYS A 1 69 ? 13.233 3.324 81.623 1.00 53.19 68 CYS A N 1
ATOM 505 C CA . CYS A 1 69 ? 12.374 4.451 82.020 1.00 50.01 68 CYS A CA 1
ATOM 506 C C . CYS A 1 69 ? 11.480 4.084 83.199 1.00 47.72 68 CYS A C 1
ATOM 507 O O . CYS A 1 69 ? 11.264 4.886 84.110 1.00 58.88 68 CYS A O 1
ATOM 510 N N . TRP A 1 70 ? 10.965 2.865 83.156 1.00 50.50 69 TRP A N 1
ATOM 511 C CA . TRP A 1 70 ? 10.032 2.365 84.144 1.00 54.55 69 TRP A CA 1
ATOM 512 C C . TRP A 1 70 ? 10.753 2.074 85.445 1.00 43.71 69 TRP A C 1
ATOM 513 O O . TRP A 1 70 ? 10.275 2.447 86.521 1.00 69.32 69 TRP A O 1
ATOM 524 N N . GLU A 1 71 ? 11.898 1.408 85.355 1.00 65.71 70 GLU A N 1
ATOM 525 C CA . GLU A 1 71 ? 12.735 1.211 86.531 1.00 23.84 70 GLU A CA 1
ATOM 526 C C . GLU A 1 71 ? 13.138 2.544 87.174 1.00 32.41 70 GLU A C 1
ATOM 527 O O . GLU A 1 71 ? 13.156 2.648 88.396 1.00 58.53 70 GLU A O 1
ATOM 533 N N . ARG A 1 72 ? 13.461 3.552 86.357 1.00 34.93 71 ARG A N 1
ATOM 534 C CA . ARG A 1 72 ? 13.843 4.880 86.884 1.00 31.36 71 ARG A CA 1
ATOM 535 C C . ARG A 1 72 ? 12.678 5.667 87.486 1.00 48.27 71 ARG A C 1
ATOM 536 O O . ARG A 1 72 ? 12.868 6.474 88.399 1.00 47.66 71 ARG A O 1
ATOM 544 N N . PHE A 1 73 ? 11.482 5.455 86.946 1.00 47.06 72 PHE A N 1
ATOM 545 C CA . PHE A 1 73 ? 10.278 6.130 87.422 1.00 26.56 72 PHE A CA 1
ATOM 546 C C . PHE A 1 73 ? 9.811 5.528 88.761 1.00 45.38 72 PHE A C 1
ATOM 547 O O . PHE A 1 73 ? 9.361 6.237 89.655 1.00 51.15 72 PHE A O 1
ATOM 555 N N . CYS A 1 74 ? 9.924 4.211 88.868 1.00 33.60 73 CYS A N 1
ATOM 556 C CA . CYS A 1 74 ? 9.603 3.464 90.071 1.00 51.69 73 CYS A CA 1
ATOM 557 C C . CYS A 1 74 ? 10.544 3.785 91.226 1.00 68.54 73 CYS A C 1
ATOM 558 O O . CYS A 1 74 ? 10.113 3.838 92.377 1.00 59.74 73 CYS A O 1
ATOM 561 N N . GLN A 1 75 ? 11.823 3.988 90.917 1.00 57.74 74 GLN A N 1
ATOM 562 C CA . GLN A 1 75 ? 12.796 4.461 91.906 1.00 67.15 74 GLN A CA 1
ATOM 563 C C . GLN A 1 75 ? 12.392 5.825 92.458 1.00 56.51 74 GLN A C 1
ATOM 564 O O . GLN A 1 75 ? 12.411 6.055 93.670 1.00 60.08 74 GLN A O 1
ATOM 570 N N . GLU A 1 76 ? 12.006 6.720 91.560 1.00 75.31 75 GLU A N 1
ATOM 571 C CA . GLU A 1 76 ? 11.541 8.053 91.938 1.00 41.17 75 GLU A CA 1
ATOM 572 C C . GLU A 1 76 ? 10.283 7.970 92.813 1.00 86.19 75 GLU A C 1
ATOM 573 O O . GLU A 1 76 ? 10.117 8.761 93.742 1.00 52.18 75 GLU A O 1
ATOM 579 N N . MET A 1 77 ? 9.412 7.006 92.515 1.00 62.24 76 MET A N 1
ATOM 580 C CA . MET A 1 77 ? 8.191 6.789 93.290 1.00 62.53 76 MET A CA 1
ATOM 581 C C . MET A 1 77 ? 8.435 6.106 94.630 1.00 66.08 76 MET A C 1
ATOM 582 O O . MET A 1 77 ? 7.650 6.277 95.556 1.00 60.52 76 MET A O 1
ATOM 587 N N . GLY A 1 78 ? 9.506 5.325 94.725 1.00 43.52 77 GLY A N 1
ATOM 588 C CA . GLY A 1 78 ? 9.797 4.541 95.916 1.00 52.72 77 GLY A CA 1
ATOM 589 C C . GLY A 1 78 ? 9.099 3.191 95.885 1.00 49.07 77 GLY A C 1
ATOM 590 O O . GLY A 1 78 ? 9.173 2.433 96.850 1.00 61.29 77 GLY A O 1
ATOM 591 N N . LYS A 1 79 ? 8.452 2.872 94.765 1.00 42.52 78 LYS A N 1
ATOM 592 C CA . LYS A 1 79 ? 7.645 1.661 94.661 1.00 65.16 78 LYS A CA 1
ATOM 593 C C . LYS A 1 79 ? 7.504 1.187 93.218 1.00 45.88 78 LYS A C 1
ATOM 594 O O . LYS A 1 79 ? 7.531 1.977 92.274 1.00 57.46 78 LYS A O 1
ATOM 600 N N . GLU A 1 80 ? 7.314 -0.116 93.069 1.00 46.45 79 GLU A N 1
ATOM 601 C CA . GLU A 1 80 ? 7.121 -0.727 91.770 1.00 42.76 79 GLU A CA 1
ATOM 602 C C . GLU A 1 80 ? 5.670 -0.581 91.343 1.00 57.96 79 GLU A C 1
ATOM 603 O O . GLU A 1 80 ? 4.773 -0.920 92.108 1.00 51.73 79 GLU A O 1
ATOM 609 N N . ILE A 1 81 ? 5.458 -0.095 90.117 1.00 57.53 80 ILE A N 1
ATOM 610 C CA . ILE A 1 81 ? 4.125 0.193 89.579 1.00 51.79 80 ILE A CA 1
ATOM 611 C C . ILE A 1 81 ? 3.770 -0.841 88.502 1.00 54.87 80 ILE A C 1
ATOM 612 O O . ILE A 1 81 ? 4.167 -0.694 87.344 1.00 49.31 80 ILE A O 1
ATOM 617 N N . PRO A 1 82 ? 3.021 -1.896 88.870 1.00 57.32 81 PRO A N 1
ATOM 618 C CA . PRO A 1 82 ? 2.805 -2.973 87.901 1.00 60.78 81 PRO A CA 1
ATOM 619 C C . PRO A 1 82 ? 1.943 -2.546 86.708 1.00 64.75 81 PRO A C 1
ATOM 620 O O . PRO A 1 82 ? 0.779 -2.188 86.878 1.00 51.12 81 PRO A O 1
ATOM 624 N N . VAL A 1 83 ? 2.538 -2.567 85.518 1.00 56.38 82 VAL A N 1
ATOM 625 C CA . VAL A 1 83 ? 1.856 -2.178 84.284 1.00 36.06 82 VAL A CA 1
ATOM 626 C C . VAL A 1 83 ? 2.203 -3.133 83.157 1.00 61.51 82 VAL A C 1
ATOM 627 O O . VAL A 1 83 ? 3.248 -3.775 83.187 1.00 38.10 82 VAL A O 1
ATOM 631 N N . ALA A 1 84 ? 1.299 -3.246 82.189 1.00 57.88 83 ALA A N 1
ATOM 632 C CA . ALA A 1 84 ? 1.614 -3.848 80.904 1.00 51.60 83 ALA A CA 1
ATOM 633 C C . ALA A 1 84 ? 2.026 -2.688 80.000 1.00 69.80 83 ALA A C 1
ATOM 634 O O . ALA A 1 84 ? 1.218 -1.801 79.705 1.00 50.52 83 ALA A O 1
ATOM 636 N N . MET A 1 85 ? 3.295 -2.683 79.602 1.00 41.65 84 MET A N 1
ATOM 637 C CA . MET A 1 85 ? 3.866 -1.603 78.807 1.00 38.60 84 MET A CA 1
ATOM 638 C C . MET A 1 85 ? 4.047 -2.122 77.386 1.00 52.34 84 MET A C 1
ATOM 639 O O . MET A 1 85 ? 4.392 -3.287 77.198 1.00 40.08 84 MET A O 1
ATOM 644 N N . VAL A 1 86 ? 3.786 -1.284 76.384 1.00 45.00 85 VAL A N 1
ATOM 645 C CA . VAL A 1 86 ? 4.098 -1.655 74.993 1.00 58.22 85 VAL A CA 1
ATOM 646 C C . VAL A 1 86 ? 4.818 -0.514 74.276 1.00 75.03 85 VAL A C 1
ATOM 647 O O . VAL A 1 86 ? 4.345 0.621 74.281 1.00 48.12 85 VAL A O 1
ATOM 651 N N . LEU A 1 87 ? 5.967 -0.834 73.679 1.00 49.37 86 LEU A N 1
ATOM 652 C CA . LEU A 1 87 ? 6.719 0.097 72.841 1.00 72.58 86 LEU A CA 1
ATOM 653 C C . LEU A 1 87 ? 6.436 -0.202 71.378 1.00 32.69 86 LEU A C 1
ATOM 654 O O . LEU A 1 87 ? 6.606 -1.328 70.926 1.00 51.71 86 LEU A O 1
ATOM 659 N N . GLU A 1 88 ? 6.012 0.822 70.641 1.00 44.79 87 GLU A N 1
ATOM 660 C CA . GLU A 1 88 ? 5.805 0.704 69.210 1.00 65.36 87 GLU A CA 1
ATOM 661 C C . GLU A 1 88 ? 6.915 1.525 68.561 1.00 67.39 87 GLU A C 1
ATOM 662 O O . GLU A 1 88 ? 6.870 2.757 68.558 1.00 58.42 87 GLU A O 1
ATOM 668 N N . LYS A 1 89 ? 7.928 0.821 68.053 1.00 44.33 88 LYS A N 1
ATOM 669 C CA . LYS A 1 89 ? 9.123 1.441 67.492 1.00 52.87 88 LYS A CA 1
ATOM 670 C C . LYS A 1 89 ? 8.963 1.679 65.991 1.00 52.16 88 LYS A C 1
ATOM 671 O O . LYS A 1 89 ? 9.321 0.835 65.164 1.00 49.18 88 LYS A O 1
ATOM 677 N N . ASN A 1 90 ? 8.412 2.842 65.655 1.00 44.74 89 ASN A N 1
ATOM 678 C CA . ASN A 1 90 ? 8.199 3.235 64.261 1.00 84.27 89 ASN A CA 1
ATOM 679 C C . ASN A 1 90 ? 9.351 4.053 63.677 1.00 73.63 89 ASN A C 1
ATOM 680 O O . ASN A 1 90 ? 9.314 4.408 62.501 1.00 72.10 89 ASN A O 1
ATOM 685 N N . MET A 1 91 ? 10.363 4.351 64.495 1.00 57.52 90 MET A N 1
ATOM 686 C CA . MET A 1 91 ? 11.514 5.149 64.062 1.00 90.26 90 MET A CA 1
ATOM 687 C C . MET A 1 91 ? 12.801 4.313 64.054 1.00 81.18 90 MET A C 1
ATOM 688 O O . MET A 1 91 ? 13.000 3.488 64.946 1.00 78.14 90 MET A O 1
ATOM 693 N N . PRO A 1 92 ? 13.678 4.519 63.048 1.00 41.34 91 PRO A N 1
ATOM 694 C CA . PRO A 1 92 ? 14.924 3.744 62.985 1.00 93.94 91 PRO A CA 1
ATOM 695 C C . PRO A 1 92 ? 15.949 4.141 64.050 1.00 30.55 91 PRO A C 1
ATOM 696 O O . PRO A 1 92 ? 16.084 5.322 64.376 1.00 63.02 91 PRO A O 1
ATOM 700 N N . ILE A 1 93 ? 16.671 3.147 64.556 1.00 87.56 92 ILE A N 1
ATOM 701 C CA . ILE A 1 93 ? 17.624 3.346 65.641 1.00 49.49 92 ILE A CA 1
ATOM 702 C C . ILE A 1 93 ? 18.955 3.865 65.117 1.00 59.20 92 ILE A C 1
ATOM 703 O O . ILE A 1 93 ? 19.545 3.282 64.207 1.00 75.56 92 ILE A O 1
ATOM 708 N N . GLY A 1 94 ? 19.433 4.949 65.723 1.00 72.74 93 GLY A N 1
ATOM 709 C CA . GLY A 1 94 ? 20.710 5.540 65.352 1.00 78.64 93 GLY A CA 1
ATOM 710 C C . GLY A 1 94 ? 20.648 6.211 63.997 1.00 72.88 93 GLY A C 1
ATOM 711 O O . GLY A 1 94 ? 21.594 6.128 63.225 1.00 38.92 93 GLY A O 1
ATOM 712 N N . SER A 1 95 ? 19.528 6.869 63.709 1.00 61.02 94 SER A N 1
ATOM 713 C CA . SER A 1 95 ? 19.287 7.468 62.402 1.00 39.54 94 SER A CA 1
ATOM 714 C C . SER A 1 95 ? 19.451 8.985 62.373 1.00 48.70 94 SER A C 1
ATOM 715 O O . SER A 1 95 ? 19.644 9.563 61.308 1.00 59.09 94 SER A O 1
ATOM 718 N N . GLY A 1 96 ? 19.323 9.624 63.532 1.00 43.31 95 GLY A N 1
ATOM 719 C CA . GLY A 1 96 ? 19.453 11.081 63.656 1.00 38.56 95 GLY A CA 1
ATOM 720 C C . GLY A 1 96 ? 18.145 11.806 63.881 1.00 25.77 95 GLY A C 1
ATOM 721 O O . GLY A 1 96 ? 18.111 13.042 63.871 1.00 56.26 95 GLY A O 1
ATOM 722 N N . LEU A 1 97 ? 17.066 11.050 64.104 1.00 44.66 96 LEU A N 1
ATOM 723 C CA . LEU A 1 97 ? 15.711 11.615 64.209 1.00 60.35 96 LEU A CA 1
ATOM 724 C C . LEU A 1 97 ? 15.205 11.728 65.654 1.00 110.73 96 LEU A C 1
ATOM 725 O O . LEU A 1 97 ? 14.028 12.013 65.884 1.00 66.83 96 LEU A O 1
ATOM 730 N N . GLY A 1 98 ? 16.094 11.511 66.620 1.00 36.63 97 GLY A N 1
ATOM 731 C CA . GLY A 1 98 ? 15.753 11.606 68.028 1.00 22.64 97 GLY A CA 1
ATOM 732 C C . GLY A 1 98 ? 15.111 10.325 68.480 1.00 56.87 97 GLY A C 1
ATOM 733 O O . GLY A 1 98 ? 14.140 10.346 69.235 1.00 45.59 97 GLY A O 1
ATOM 734 N N . SER A 1 99 ? 15.660 9.211 68.003 1.00 38.56 98 SER A N 1
ATOM 735 C CA . SER A 1 99 ? 15.089 7.886 68.224 1.00 55.85 98 SER A CA 1
ATOM 736 C C . SER A 1 99 ? 15.126 7.434 69.667 1.00 60.84 98 SER A C 1
ATOM 737 O O . SER A 1 99 ? 14.156 6.861 70.163 1.00 58.92 98 SER A O 1
ATOM 740 N N . SER A 1 100 ? 16.252 7.654 70.335 1.00 33.54 99 SER A N 1
ATOM 741 C CA . SER A 1 100 ? 16.363 7.242 71.720 1.00 31.38 99 SER A CA 1
ATOM 742 C C . SER A 1 100 ? 15.551 8.202 72.582 1.00 32.04 99 SER A C 1
ATOM 743 O O . SER A 1 100 ? 14.972 7.798 73.591 1.00 48.89 99 SER A O 1
ATOM 746 N N . ALA A 1 101 ? 15.502 9.469 72.174 1.00 44.75 100 ALA A N 1
ATOM 747 C CA . ALA A 1 101 ? 14.744 10.480 72.903 1.00 54.92 100 ALA A CA 1
ATOM 748 C C . ALA A 1 101 ? 13.238 10.220 72.821 1.00 76.25 100 ALA A C 1
ATOM 749 O O . ALA A 1 101 ? 12.544 10.349 73.823 1.00 44.28 100 ALA A O 1
ATOM 751 N N . CYS A 1 102 ? 12.749 9.841 71.638 1.00 64.66 101 CYS A N 1
ATOM 752 C CA . CYS A 1 102 ? 11.346 9.439 71.449 1.00 83.07 101 CYS A CA 1
ATOM 753 C C . CYS A 1 102 ? 10.943 8.349 72.434 1.00 74.95 101 CYS A C 1
ATOM 754 O O . CYS A 1 102 ? 9.892 8.432 73.064 1.00 54.05 101 CYS A O 1
ATOM 757 N N . SER A 1 103 ? 11.790 7.326 72.538 1.00 55.29 102 SER A N 1
ATOM 758 C CA . SER A 1 103 ? 11.573 6.195 73.437 1.00 52.40 102 SER A CA 1
ATOM 759 C C . SER A 1 103 ? 11.726 6.557 74.919 1.00 88.69 102 SER A C 1
ATOM 760 O O . SER A 1 103 ? 11.173 5.872 75.769 1.00 43.90 102 SER A O 1
ATOM 763 N N . VAL A 1 104 ? 12.484 7.606 75.234 1.00 60.94 103 VAL A N 1
ATOM 764 C CA . VAL A 1 104 ? 12.644 8.036 76.627 1.00 46.77 103 VAL A CA 1
ATOM 765 C C . VAL A 1 104 ? 11.492 8.934 77.038 1.00 39.69 103 VAL A C 1
ATOM 766 O O . VAL A 1 104 ? 10.900 8.747 78.100 1.00 68.85 103 VAL A O 1
ATOM 770 N N . VAL A 1 105 ? 11.187 9.915 76.195 1.00 49.13 104 VAL A N 1
ATOM 771 C CA . VAL A 1 105 ? 10.091 10.834 76.460 1.00 41.33 104 VAL A CA 1
ATOM 772 C C . VAL A 1 105 ? 8.754 10.085 76.555 1.00 82.65 104 VAL A C 1
ATOM 773 O O . VAL A 1 105 ? 7.988 10.278 77.501 1.00 55.22 104 VAL A O 1
ATOM 777 N N . ALA A 1 106 ? 8.492 9.225 75.577 1.00 40.92 105 ALA A N 1
ATOM 778 C CA . ALA A 1 106 ? 7.232 8.483 75.503 1.00 44.70 105 ALA A CA 1
ATOM 779 C C . ALA A 1 106 ? 7.025 7.578 76.707 1.00 78.47 105 ALA A C 1
ATOM 780 O O . ALA A 1 106 ? 5.916 7.495 77.229 1.00 42.61 105 ALA A O 1
ATOM 782 N N . GLY A 1 107 ? 8.092 6.904 77.131 1.00 59.94 106 GLY A N 1
ATOM 783 C CA . GLY A 1 107 ? 8.044 5.974 78.259 1.00 50.21 106 GLY A CA 1
ATOM 784 C C . GLY A 1 107 ? 7.856 6.649 79.610 1.00 76.72 106 GLY A C 1
ATOM 785 O O . GLY A 1 107 ? 7.050 6.193 80.424 1.00 46.80 106 GLY A O 1
ATOM 786 N N . LEU A 1 108 ? 8.598 7.732 79.847 1.00 38.16 107 LEU A N 1
ATOM 787 C CA . LEU A 1 108 ? 8.519 8.478 81.113 1.00 58.44 107 LEU A CA 1
ATOM 788 C C . LEU A 1 108 ? 7.287 9.382 81.199 1.00 48.63 107 LEU A C 1
ATOM 789 O O . LEU A 1 108 ? 6.744 9.584 82.290 1.00 40.35 107 LEU A O 1
ATOM 794 N N . MET A 1 109 ? 6.869 9.951 80.073 1.00 36.95 108 MET A N 1
ATOM 795 C CA . MET A 1 109 ? 5.595 10.678 80.009 1.00 48.29 108 MET A CA 1
ATOM 796 C C . MET A 1 109 ? 4.411 9.722 80.142 1.00 57.47 108 MET A C 1
ATOM 797 O O . MET A 1 109 ? 3.409 10.066 80.768 1.00 60.13 108 MET A O 1
ATOM 802 N N . ALA A 1 110 ? 4.523 8.539 79.535 1.00 55.42 109 ALA A N 1
ATOM 803 C CA . ALA A 1 110 ? 3.486 7.514 79.643 1.00 58.04 109 ALA A CA 1
ATOM 804 C C . ALA A 1 110 ? 3.269 7.095 81.093 1.00 63.08 109 ALA A C 1
ATOM 805 O O . ALA A 1 110 ? 2.133 6.983 81.525 1.00 37.84 109 ALA A O 1
ATOM 807 N N . MET A 1 111 ? 4.355 6.881 81.833 1.00 56.02 110 MET A N 1
ATOM 808 C CA . MET A 1 111 ? 4.276 6.494 83.244 1.00 43.11 110 MET A CA 1
ATOM 809 C C . MET A 1 111 ? 3.802 7.619 84.150 1.00 65.77 110 MET A C 1
ATOM 810 O O . MET A 1 111 ? 3.032 7.379 85.081 1.00 47.70 110 MET A O 1
ATOM 815 N N . ASN A 1 112 ? 4.270 8.835 83.892 1.00 70.36 111 ASN A N 1
ATOM 816 C CA . ASN A 1 112 ? 3.894 9.981 84.712 1.00 57.65 111 ASN A CA 1
ATOM 817 C C . ASN A 1 112 ? 2.420 10.348 84.555 1.00 64.91 111 ASN A C 1
ATOM 818 O O . ASN A 1 112 ? 1.770 10.737 85.523 1.00 62.21 111 ASN A O 1
ATOM 823 N N . GLU A 1 113 ? 1.903 10.219 83.336 1.00 66.25 112 GLU A N 1
ATOM 824 C CA . GLU A 1 113 ? 0.492 10.488 83.052 1.00 47.75 112 GLU A CA 1
ATOM 825 C C . GLU A 1 113 ? -0.428 9.396 83.612 1.00 118.08 112 GLU A C 1
ATOM 826 O O . GLU A 1 113 ? -1.523 9.698 84.110 1.00 40.25 112 GLU A O 1
ATOM 832 N N . PHE A 1 114 ? 0.015 8.140 83.516 1.00 45.36 113 PHE A N 1
ATOM 833 C CA . PHE A 1 114 ? -0.714 6.990 84.065 1.00 71.26 113 PHE A CA 1
ATOM 834 C C . PHE A 1 114 ? -0.927 7.126 85.572 1.00 67.54 113 PHE A C 1
ATOM 835 O O . PHE A 1 114 ? -1.972 6.733 86.093 1.00 102.58 113 PHE A O 1
ATOM 843 N N . CYS A 1 115 ? 0.061 7.696 86.258 1.00 42.46 114 CYS A N 1
ATOM 844 C CA . CYS A 1 115 ? 0.045 7.798 87.717 1.00 54.50 114 CYS A CA 1
ATOM 845 C C . CYS A 1 115 ? -0.553 9.102 88.237 1.00 50.17 114 CYS A C 1
ATOM 846 O O . CYS A 1 115 ? -0.641 9.300 89.453 1.00 56.29 114 CYS A O 1
ATOM 849 N N . GLY A 1 116 ? -0.962 9.984 87.326 1.00 48.68 115 GLY A N 1
ATOM 850 C CA . GLY A 1 116 ? -1.649 11.227 87.695 1.00 39.15 115 GLY A CA 1
ATOM 851 C C . GLY A 1 116 ? -0.744 12.427 87.908 1.00 78.72 115 GLY A C 1
ATOM 852 O O . GLY A 1 116 ? -0.978 13.224 88.813 1.00 64.79 115 GLY A O 1
ATOM 853 N N . GLN A 1 117 ? 0.281 12.563 87.068 1.00 66.36 116 GLN A N 1
ATOM 854 C CA . GLN A 1 117 ? 1.207 13.707 87.111 1.00 42.35 116 GLN A CA 1
ATOM 855 C C . GLN A 1 117 ? 1.843 14.028 88.487 1.00 74.23 116 GLN A C 1
ATOM 856 O O . GLN A 1 117 ? 1.837 15.186 88.916 1.00 51.16 116 GLN A O 1
ATOM 862 N N . PRO A 1 118 ? 2.408 13.012 89.174 1.00 54.59 117 PRO A N 1
ATOM 863 C CA . PRO A 1 118 ? 3.157 13.260 90.417 1.00 69.24 117 PRO A CA 1
ATOM 864 C C . PRO A 1 118 ? 4.417 14.115 90.244 1.00 74.00 117 PRO A C 1
ATOM 865 O O . PRO A 1 118 ? 4.770 14.892 91.140 1.00 52.06 117 PRO A O 1
ATOM 869 N N . LEU A 1 119 ? 5.089 13.959 89.107 1.00 62.72 118 LEU A N 1
ATOM 870 C CA . LEU A 1 119 ? 6.362 14.629 88.857 1.00 41.24 118 LEU A CA 1
ATOM 871 C C . LEU A 1 119 ? 6.196 15.867 87.982 1.00 46.80 118 LEU A C 1
ATOM 872 O O . LEU A 1 119 ? 5.431 15.856 87.010 1.00 55.51 118 LEU A O 1
ATOM 877 N N . ASP A 1 120 ? 6.924 16.930 88.318 1.00 62.13 119 ASP A N 1
ATOM 878 C CA . ASP A 1 120 ? 6.852 18.170 87.542 1.00 65.87 119 ASP A CA 1
ATOM 879 C C . ASP A 1 120 ? 7.810 18.147 86.352 1.00 67.13 119 ASP A C 1
ATOM 880 O O . ASP A 1 120 ? 8.563 17.191 86.152 1.00 73.62 119 ASP A O 1
ATOM 885 N N . LYS A 1 121 ? 7.753 19.215 85.566 1.00 44.30 120 LYS A N 1
ATOM 886 C CA . LYS A 1 121 ? 8.504 19.339 84.329 1.00 60.71 120 LYS A CA 1
ATOM 887 C C . LYS A 1 121 ? 10.008 19.145 84.526 1.00 48.20 120 LYS A C 1
ATOM 888 O O . LYS A 1 121 ? 10.649 18.411 83.770 1.00 82.66 120 LYS A O 1
ATOM 894 N N . VAL A 1 122 ? 10.556 19.774 85.561 1.00 52.96 121 VAL A N 1
ATOM 895 C CA . VAL A 1 122 ? 12.010 19.842 85.744 1.00 55.01 121 VAL A CA 1
ATOM 896 C C . VAL A 1 122 ? 12.560 18.489 86.170 1.00 60.88 121 VAL A C 1
ATOM 897 O O . VAL A 1 122 ? 13.610 18.061 85.688 1.00 56.46 121 VAL A O 1
ATOM 901 N N . THR A 1 123 ? 11.846 17.824 87.073 1.00 51.73 122 THR A N 1
ATOM 902 C CA . THR A 1 123 ? 12.234 16.500 87.547 1.00 53.09 122 THR A CA 1
ATOM 903 C C . THR A 1 123 ? 12.190 15.491 86.397 1.00 50.17 122 THR A C 1
ATOM 904 O O . THR A 1 123 ? 13.162 14.783 86.149 1.00 53.46 122 THR A O 1
ATOM 908 N N . LEU A 1 124 ? 11.061 15.443 85.692 1.00 48.11 123 LEU A N 1
ATOM 909 C CA . LEU A 1 124 ? 10.871 14.484 84.607 1.00 57.01 123 LEU A CA 1
ATOM 910 C C . LEU A 1 124 ? 11.862 14.714 83.459 1.00 50.03 123 LEU A C 1
ATOM 911 O O . LEU A 1 124 ? 12.494 13.769 82.983 1.00 86.02 123 LEU A O 1
ATOM 916 N N . LEU A 1 125 ? 11.997 15.964 83.021 1.00 34.29 124 LEU A N 1
ATOM 917 C CA . LEU A 1 125 ? 12.966 16.312 81.980 1.00 51.35 124 LEU A CA 1
ATOM 918 C C . LEU A 1 125 ? 14.410 16.024 82.430 1.00 48.52 124 LEU A C 1
ATOM 919 O O . LEU A 1 125 ? 15.221 15.529 81.649 1.00 45.32 124 LEU A O 1
ATOM 924 N N . GLY A 1 126 ? 14.720 16.313 83.692 1.00 47.32 125 GLY A N 1
ATOM 925 C CA . GLY A 1 126 ? 15.992 15.897 84.295 1.00 49.64 125 GLY A CA 1
ATOM 926 C C . GLY A 1 126 ? 16.205 14.389 84.301 1.00 46.00 125 GLY A C 1
ATOM 927 O O . GLY A 1 126 ? 17.330 13.920 84.147 1.00 58.48 125 GLY A O 1
ATOM 928 N N . MET A 1 127 ? 15.126 13.633 84.492 1.00 57.16 126 MET A N 1
ATOM 929 C CA . MET A 1 127 ? 15.166 12.170 84.441 1.00 40.99 126 MET A CA 1
ATOM 930 C C . MET A 1 127 ? 15.328 11.665 82.990 1.00 71.40 126 MET A C 1
ATOM 931 O O . MET A 1 127 ? 16.007 10.671 82.747 1.00 57.10 126 MET A O 1
ATOM 936 N N . MET A 1 128 ? 14.692 12.346 82.036 1.00 49.08 127 MET A N 1
ATOM 937 C CA . MET A 1 128 ? 14.833 12.036 80.601 1.00 49.15 127 MET A CA 1
ATOM 938 C C . MET A 1 128 ? 16.278 12.170 80.083 1.00 58.44 127 MET A C 1
ATOM 939 O O . MET A 1 128 ? 16.781 11.295 79.373 1.00 60.33 127 MET A O 1
ATOM 944 N N . GLY A 1 129 ? 16.934 13.276 80.420 1.00 37.56 128 GLY A N 1
ATOM 945 C CA . GLY A 1 129 ? 18.344 13.478 80.071 1.00 51.37 128 GLY A CA 1
ATOM 946 C C . GLY A 1 129 ? 19.237 12.472 80.768 1.00 59.26 128 GLY A C 1
ATOM 947 O O . GLY A 1 129 ? 20.202 11.957 80.195 1.00 56.49 128 GLY A O 1
ATOM 948 N N . GLU A 1 130 ? 18.913 12.189 82.021 1.00 39.42 129 GLU A N 1
ATOM 949 C CA . GLU A 1 130 ? 19.595 11.138 82.752 1.00 37.93 129 GLU A CA 1
ATOM 950 C C . GLU A 1 130 ? 19.670 9.843 81.936 1.00 32.65 129 GLU A C 1
ATOM 951 O O . GLU A 1 130 ? 20.727 9.228 81.847 1.00 49.97 129 GLU A O 1
ATOM 957 N N . LEU A 1 131 ? 18.555 9.449 81.318 1.00 45.36 130 LEU A N 1
ATOM 958 C CA . LEU A 1 131 ? 18.493 8.181 80.578 1.00 40.33 130 LEU A CA 1
ATOM 959 C C . LEU A 1 131 ? 19.120 8.227 79.171 1.00 37.60 130 LEU A C 1
ATOM 960 O O . LEU A 1 131 ? 19.523 7.198 78.633 1.00 47.11 130 LEU A O 1
ATOM 965 N N . GLU A 1 132 ? 19.193 9.416 78.586 1.00 34.15 131 GLU A N 1
ATOM 966 C CA . GLU A 1 132 ? 19.987 9.639 77.385 1.00 31.49 131 GLU A CA 1
ATOM 967 C C . GLU A 1 132 ? 21.468 9.339 77.633 1.00 54.07 131 GLU A C 1
ATOM 968 O O . GLU A 1 132 ? 22.141 8.765 76.778 1.00 78.13 131 GLU A O 1
ATOM 974 N N . GLY A 1 133 ? 21.961 9.718 78.810 1.00 45.01 132 GLY A N 1
ATOM 975 C CA . GLY A 1 133 ? 23.331 9.421 79.220 1.00 39.75 132 GLY A CA 1
ATOM 976 C C . GLY A 1 133 ? 23.676 7.944 79.220 1.00 51.03 132 GLY A C 1
ATOM 977 O O . GLY A 1 133 ? 24.727 7.546 78.731 1.00 70.33 132 GLY A O 1
ATOM 978 N N . ARG A 1 134 ? 22.796 7.127 79.777 1.00 51.24 133 ARG A N 1
ATOM 979 C CA . ARG A 1 134 ? 23.001 5.681 79.796 1.00 55.89 133 ARG A CA 1
ATOM 980 C C . ARG A 1 134 ? 22.959 5.069 78.393 1.00 88.94 133 ARG A C 1
ATOM 981 O O . ARG A 1 134 ? 23.595 4.046 78.144 1.00 112.53 133 ARG A O 1
ATOM 989 N N . VAL A 1 135 ? 22.216 5.698 77.483 1.00 88.66 134 VAL A N 1
ATOM 990 C CA . VAL A 1 135 ? 22.150 5.253 76.088 1.00 60.49 134 VAL A CA 1
ATOM 991 C C . VAL A 1 135 ? 23.435 5.550 75.312 1.00 58.28 134 VAL A C 1
ATOM 992 O O . VAL A 1 135 ? 24.002 4.658 74.678 1.00 71.41 134 VAL A O 1
ATOM 996 N N . SER A 1 136 ? 23.876 6.804 75.342 1.00 72.18 135 SER A N 1
ATOM 997 C CA . SER A 1 136 ? 25.026 7.239 74.541 1.00 53.04 135 SER A CA 1
ATOM 998 C C . SER A 1 136 ? 26.308 7.474 75.352 1.00 76.21 135 SER A C 1
ATOM 999 O O . SER A 1 136 ? 27.354 7.787 74.780 1.00 73.90 135 SER A O 1
ATOM 1002 N N . GLY A 1 137 ? 26.227 7.326 76.673 1.00 60.92 136 GLY A N 1
ATOM 1003 C CA . GLY A 1 137 ? 27.353 7.625 77.562 1.00 62.29 136 GLY A CA 1
ATOM 1004 C C . GLY A 1 137 ? 27.454 9.091 77.961 1.00 56.45 136 GLY A C 1
ATOM 1005 O O . GLY A 1 137 ? 28.384 9.476 78.667 1.00 78.00 136 GLY A O 1
ATOM 1006 N N . SER A 1 138 ? 26.499 9.913 77.523 1.00 76.85 137 SER A N 1
ATOM 1007 C CA . SER A 1 138 ? 26.526 11.346 77.810 1.00 52.60 137 SER A CA 1
ATOM 1008 C C . SER A 1 138 ? 25.124 11.921 78.038 1.00 45.16 137 SER A C 1
ATOM 1009 O O . SER A 1 138 ? 24.226 11.746 77.206 1.00 64.24 137 SER A O 1
ATOM 1012 N N . ILE A 1 139 ? 24.936 12.586 79.179 1.00 72.44 138 ILE A N 1
ATOM 1013 C CA . ILE A 1 139 ? 23.707 13.331 79.441 1.00 59.64 138 ILE A CA 1
ATOM 1014 C C . ILE A 1 139 ? 23.656 14.542 78.510 1.00 72.91 138 ILE A C 1
ATOM 1015 O O . ILE A 1 139 ? 24.572 15.360 78.503 1.00 66.57 138 ILE A O 1
ATOM 1020 N N . HIS A 1 140 ? 22.593 14.631 77.714 1.00 57.52 139 HIS A N 1
ATOM 1021 C CA . HIS A 1 140 ? 22.299 15.832 76.935 1.00 64.03 139 HIS A CA 1
ATOM 1022 C C . HIS A 1 140 ? 20.790 15.987 76.799 1.00 67.95 139 HIS A C 1
ATOM 1023 O O . HIS A 1 140 ? 20.059 15.001 76.738 1.00 53.04 139 HIS A O 1
ATOM 1030 N N . PHE A 1 141 ? 20.340 17.234 76.740 1.00 61.47 140 PHE A N 1
ATOM 1031 C CA . PHE A 1 141 ? 18.920 17.553 76.801 1.00 52.65 140 PHE A CA 1
ATOM 1032 C C . PHE A 1 141 ? 18.368 18.077 75.474 1.00 76.54 140 PHE A C 1
ATOM 1033 O O . PHE A 1 141 ? 17.205 18.463 75.394 1.00 38.51 140 PHE A O 1
ATOM 1041 N N . ASP A 1 142 ? 19.180 18.074 74.424 1.00 68.91 141 ASP A N 1
ATOM 1042 C CA . ASP A 1 142 ? 18.785 18.744 73.178 1.00 53.83 141 ASP A CA 1
ATOM 1043 C C . ASP A 1 142 ? 17.844 17.932 72.273 1.00 51.33 141 ASP A C 1
ATOM 1044 O O . ASP A 1 142 ? 17.281 18.476 71.321 1.00 50.91 141 ASP A O 1
ATOM 1049 N N . ASN A 1 143 ? 17.658 16.645 72.568 1.00 65.08 142 ASN A N 1
ATOM 1050 C CA . ASN A 1 143 ? 16.602 15.866 71.922 1.00 38.44 142 ASN A CA 1
ATOM 1051 C C . ASN A 1 143 ? 15.366 15.686 72.817 1.00 57.14 142 ASN A C 1
ATOM 1052 O O . ASN A 1 143 ? 14.247 15.932 72.375 1.00 43.45 142 ASN A O 1
ATOM 1057 N N . VAL A 1 144 ? 15.555 15.243 74.059 1.00 40.73 143 VAL A N 1
ATOM 1058 C CA . VAL A 1 144 ? 14.412 15.020 74.958 1.00 35.38 143 VAL A CA 1
ATOM 1059 C C . VAL A 1 144 ? 13.599 16.287 75.254 1.00 34.95 143 VAL A C 1
ATOM 1060 O O . VAL A 1 144 ? 12.371 16.223 75.273 1.00 74.79 143 VAL A O 1
ATOM 1064 N N . ALA A 1 145 ? 14.260 17.430 75.446 1.00 56.51 144 ALA A N 1
ATOM 1065 C CA . ALA A 1 145 ? 13.551 18.680 75.796 1.00 43.30 144 ALA A CA 1
ATOM 1066 C C . ALA A 1 145 ? 12.568 19.206 74.741 1.00 55.62 144 ALA A C 1
ATOM 1067 O O . ALA A 1 145 ? 11.497 19.683 75.103 1.00 61.47 144 ALA A O 1
ATOM 1069 N N . PRO A 1 146 ? 12.939 19.160 73.444 1.00 77.52 145 PRO A N 1
ATOM 1070 C CA . PRO A 1 146 ? 11.957 19.508 72.409 1.00 44.56 145 PRO A CA 1
ATOM 1071 C C . PRO A 1 146 ? 10.954 18.392 72.111 1.00 34.79 145 PRO A C 1
ATOM 1072 O O . PRO A 1 146 ? 9.786 18.670 71.857 1.00 50.36 145 PRO A O 1
ATOM 1076 N N . CYS A 1 147 ? 11.404 17.144 72.122 1.00 52.51 146 CYS A N 1
ATOM 1077 C CA . CYS A 1 147 ? 10.492 16.016 71.989 1.00 44.04 146 CYS A CA 1
ATOM 1078 C C . CYS A 1 147 ? 9.360 16.141 73.001 1.00 52.46 146 CYS A C 1
ATOM 1079 O O . CYS A 1 147 ? 8.205 15.864 72.699 1.00 46.36 146 CYS A O 1
ATOM 1082 N N . TYR A 1 148 ? 9.720 16.590 74.197 1.00 47.33 147 TYR A N 1
ATOM 1083 C CA . TYR A 1 148 ? 8.808 16.723 75.315 1.00 40.40 147 TYR A CA 1
ATOM 1084 C C . TYR A 1 148 ? 7.947 17.981 75.240 1.00 56.89 147 TYR A C 1
ATOM 1085 O O . TYR A 1 148 ? 6.720 17.901 75.280 1.00 56.08 147 TYR A O 1
ATOM 1094 N N . LEU A 1 149 ? 8.599 19.135 75.130 1.00 45.93 148 LEU A N 1
ATOM 1095 C CA . LEU A 1 149 ? 7.930 20.432 75.261 1.00 43.03 148 LEU A CA 1
ATOM 1096 C C . LEU A 1 149 ? 7.595 21.062 73.924 1.00 49.87 148 LEU A C 1
ATOM 1097 O O . LEU A 1 149 ? 6.926 22.091 73.878 1.00 48.09 148 LEU A O 1
ATOM 1102 N N . GLY A 1 150 ? 8.087 20.469 72.843 1.00 51.05 149 GLY A N 1
ATOM 1103 C CA . GLY A 1 150 ? 7.830 20.970 71.502 1.00 59.13 149 GLY A CA 1
ATOM 1104 C C . GLY A 1 150 ? 8.566 22.258 71.180 1.00 35.05 149 GLY A C 1
ATOM 1105 O O . GLY A 1 150 ? 9.090 22.938 72.074 1.00 47.82 149 GLY A O 1
ATOM 1106 N N . GLY A 1 151 ? 8.577 22.589 69.890 1.00 53.48 150 GLY A N 1
ATOM 1107 C CA . GLY A 1 151 ? 9.148 23.835 69.400 1.00 54.91 150 GLY A CA 1
ATOM 1108 C C . GLY A 1 151 ? 10.655 23.734 69.357 1.00 54.14 150 GLY A C 1
ATOM 1109 O O . GLY A 1 151 ? 11.206 22.648 69.178 1.00 56.51 150 GLY A O 1
ATOM 1110 N N . MET A 1 152 ? 11.320 24.873 69.502 1.00 45.92 151 MET A N 1
ATOM 1111 C CA . MET A 1 152 ? 12.763 24.904 69.606 1.00 39.13 151 MET A CA 1
ATOM 1112 C C . MET A 1 152 ? 13.102 25.188 71.059 1.00 55.00 151 MET A C 1
ATOM 1113 O O . MET A 1 152 ? 12.578 26.143 71.646 1.00 46.56 151 MET A O 1
ATOM 1118 N N . GLN A 1 153 ? 13.941 24.330 71.642 1.00 49.55 152 GLN A N 1
ATOM 1119 C CA . GLN A 1 153 ? 14.335 24.441 73.050 1.00 67.17 152 GLN A CA 1
ATOM 1120 C C . GLN A 1 153 ? 15.837 24.720 73.230 1.00 47.70 152 GLN A C 1
ATOM 1121 O O . GLN A 1 153 ? 16.680 23.973 72.744 1.00 65.76 152 GLN A O 1
ATOM 1127 N N . LEU A 1 154 ? 16.143 25.796 73.946 1.00 41.52 153 LEU A N 1
ATOM 1128 C CA . LEU A 1 154 ? 17.510 26.157 74.306 1.00 30.50 153 LEU A CA 1
ATOM 1129 C C . LEU A 1 154 ? 17.840 25.649 75.707 1.00 38.94 153 LEU A C 1
ATOM 1130 O O . LEU A 1 154 ? 17.175 26.014 76.673 1.00 49.64 153 LEU A O 1
ATOM 1135 N N . ILE A 1 155 ? 18.893 24.839 75.815 1.00 36.98 154 ILE A N 1
ATOM 1136 C CA . ILE A 1 155 ? 19.251 24.183 77.073 1.00 46.63 154 ILE A CA 1
ATOM 1137 C C . ILE A 1 155 ? 20.031 25.104 78.007 1.00 55.46 154 ILE A C 1
ATOM 1138 O O . ILE A 1 155 ? 21.147 25.517 77.697 1.00 55.28 154 ILE A O 1
ATOM 1143 N N . LEU A 1 156 ? 19.420 25.391 79.153 1.00 60.58 155 LEU A N 1
ATOM 1144 C CA . LEU A 1 156 ? 19.914 26.339 80.150 1.00 34.16 155 LEU A CA 1
ATOM 1145 C C . LEU A 1 156 ? 19.700 25.697 81.503 1.00 50.49 155 LEU A C 1
ATOM 1146 O O . LEU A 1 156 ? 18.644 25.872 82.111 1.00 200.00 155 LEU A O 1
ATOM 1151 N N . GLU A 1 157 ? 20.674 24.946 81.985 1.00 61.10 156 GLU A N 1
ATOM 1152 C CA . GLU A 1 157 ? 20.441 24.094 83.144 1.00 59.69 156 GLU A CA 1
ATOM 1153 C C . GLU A 1 157 ? 20.415 24.899 84.440 1.00 44.80 156 GLU A C 1
ATOM 1154 O O . GLU A 1 157 ? 21.394 24.934 85.180 1.00 53.28 156 GLU A O 1
ATOM 1160 N N . GLN A 1 158 ? 19.272 25.541 84.689 1.00 76.56 157 GLN A N 1
ATOM 1161 C CA . GLN A 1 158 ? 19.048 26.372 85.875 1.00 59.75 157 GLN A CA 1
ATOM 1162 C C . GLN A 1 158 ? 18.192 25.638 86.907 1.00 80.94 157 GLN A C 1
ATOM 1163 O O . GLN A 1 158 ? 17.582 24.610 86.605 1.00 58.16 157 GLN A O 1
ATOM 1169 N N . GLU A 1 159 ? 18.138 26.190 88.117 1.00 49.91 158 GLU A N 1
ATOM 1170 C CA . GLU A 1 159 ? 17.424 25.568 89.232 1.00 64.05 158 GLU A CA 1
ATOM 1171 C C . GLU A 1 159 ? 15.951 25.306 88.900 1.00 100.99 158 GLU A C 1
ATOM 1172 O O . GLU A 1 159 ? 15.419 24.233 89.213 1.00 55.87 158 GLU A O 1
ATOM 1178 N N . GLY A 1 160 ? 15.311 26.277 88.248 1.00 52.83 159 GLY A N 1
ATOM 1179 C CA . GLY A 1 160 ? 13.874 26.212 87.969 1.00 74.71 159 GLY A CA 1
ATOM 1180 C C . GLY A 1 160 ? 13.444 25.578 86.655 1.00 92.77 159 GLY A C 1
ATOM 1181 O O . GLY A 1 160 ? 12.252 25.343 86.450 1.00 63.98 159 GLY A O 1
ATOM 1182 N N . TYR A 1 161 ? 14.391 25.305 85.759 1.00 61.52 160 TYR A N 1
ATOM 1183 C CA . TYR A 1 161 ? 14.058 24.803 84.414 1.00 54.60 160 TYR A CA 1
ATOM 1184 C C . TYR A 1 161 ? 15.305 24.349 83.662 1.00 48.41 160 TYR A C 1
ATOM 1185 O O . TYR A 1 161 ? 16.395 24.894 83.845 1.00 48.84 160 TYR A O 1
ATOM 1194 N N . ILE A 1 162 ? 15.137 23.349 82.810 1.00 56.46 161 ILE A N 1
ATOM 1195 C CA . ILE A 1 162 ? 16.243 22.841 82.024 1.00 51.68 161 ILE A CA 1
ATOM 1196 C C . ILE A 1 162 ? 16.336 23.600 80.707 1.00 64.25 161 ILE A C 1
ATOM 1197 O O . ILE A 1 162 ? 17.440 23.846 80.227 1.00 73.31 161 ILE A O 1
ATOM 1202 N N . SER A 1 163 ? 15.191 23.993 80.144 1.00 60.08 162 SER A N 1
AT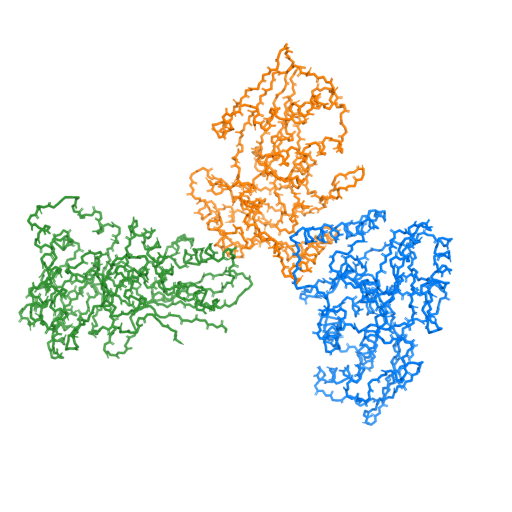OM 1203 C CA . SER A 1 163 ? 15.167 24.714 78.870 1.00 43.37 162 SER A CA 1
ATOM 1204 C C . SER A 1 163 ? 14.194 25.888 78.839 1.00 54.80 162 SER A C 1
ATOM 1205 O O . SER A 1 163 ? 13.356 26.037 79.723 1.00 66.60 162 SER A O 1
ATOM 1208 N N . GLN A 1 164 ? 14.351 26.733 77.822 1.00 64.21 163 GLN A N 1
ATOM 1209 C CA . GLN A 1 164 ? 13.364 27.763 77.473 1.00 44.35 163 GLN A CA 1
ATOM 1210 C C . GLN A 1 164 ? 13.133 27.753 75.955 1.00 54.43 163 GLN A C 1
ATOM 1211 O O . GLN A 1 164 ? 14.010 27.336 75.187 1.00 41.83 163 GLN A O 1
ATOM 1217 N N . ASP A 1 165 ? 11.946 28.197 75.543 1.00 38.76 164 ASP A N 1
ATOM 1218 C CA . ASP A 1 165 ? 11.511 28.182 74.135 1.00 42.74 164 ASP A CA 1
ATOM 1219 C C . ASP A 1 165 ? 12.225 29.239 73.314 1.00 49.66 164 ASP A C 1
ATOM 1220 O O . ASP A 1 165 ? 12.442 30.353 73.790 1.00 44.29 164 ASP A O 1
ATOM 1225 N N . VAL A 1 166 ? 12.538 28.903 72.063 1.00 49.32 165 VAL A N 1
ATOM 1226 C CA . VAL A 1 166 ? 13.107 29.869 71.127 1.00 46.18 165 VAL A CA 1
ATOM 1227 C C . VAL A 1 166 ? 12.121 30.117 69.981 1.00 39.31 165 VAL A C 1
ATOM 1228 O O . VAL A 1 166 ? 11.737 29.176 69.291 1.00 59.17 165 VAL A O 1
ATOM 1232 N N . PRO A 1 167 ? 11.717 31.390 69.771 1.00 36.99 166 PRO A N 1
ATOM 1233 C CA . PRO A 1 167 ? 10.871 31.793 68.636 1.00 47.91 166 PRO A CA 1
ATOM 1234 C C . PRO A 1 167 ? 11.406 31.329 67.278 1.00 50.23 166 PRO A C 1
ATOM 1235 O O . PRO A 1 167 ? 12.603 31.407 67.029 1.00 51.23 166 PRO A O 1
ATOM 1239 N N . GLY A 1 168 ? 10.515 30.852 66.418 1.00 46.26 167 GLY A N 1
ATOM 1240 C CA . GLY A 1 168 ? 10.888 30.326 65.117 1.00 50.57 167 GLY A CA 1
ATOM 1241 C C . GLY A 1 168 ? 10.427 31.264 64.032 1.00 44.33 167 GLY A C 1
ATOM 1242 O O . GLY A 1 168 ? 10.038 32.404 64.303 1.00 45.76 167 GLY A O 1
ATOM 1243 N N . PHE A 1 169 ? 10.503 30.791 62.794 1.00 42.25 168 PHE A N 1
ATOM 1244 C CA . PHE A 1 169 ? 10.008 31.540 61.643 1.00 73.33 168 PHE A CA 1
ATOM 1245 C C . PHE A 1 169 ? 8.911 30.706 60.998 1.00 59.94 168 PHE A C 1
ATOM 1246 O O . PHE A 1 169 ? 9.190 29.648 60.432 1.00 51.68 168 PHE A O 1
ATOM 1254 N N . SER A 1 170 ? 7.666 31.176 61.091 1.00 56.26 169 SER A N 1
ATOM 1255 C CA . SER A 1 170 ? 6.508 30.429 60.565 1.00 94.67 169 SER A CA 1
ATOM 1256 C C . SER A 1 170 ? 6.641 30.057 59.082 1.00 56.94 169 SER A C 1
ATOM 1257 O O . SER A 1 170 ? 6.080 29.051 58.642 1.00 71.11 169 SER A O 1
ATOM 1260 N N . ASP A 1 171 ? 7.385 30.865 58.326 1.00 61.09 170 ASP A N 1
ATOM 1261 C CA . ASP A 1 171 ? 7.694 30.583 56.915 1.00 35.31 170 ASP A CA 1
ATOM 1262 C C . ASP A 1 171 ? 8.486 29.290 56.677 1.00 51.77 170 ASP A C 1
ATOM 1263 O O . ASP A 1 171 ? 8.322 28.641 55.642 1.00 68.51 170 ASP A O 1
ATOM 1268 N N . TRP A 1 172 ? 9.355 28.942 57.623 1.00 65.53 171 TRP A N 1
ATOM 1269 C CA . TRP A 1 172 ? 10.359 27.899 57.416 1.00 58.05 171 TRP A CA 1
ATOM 1270 C C . TRP A 1 172 ? 9.776 26.486 57.363 1.00 50.51 171 TRP A C 1
ATOM 1271 O O . TRP A 1 172 ? 9.047 26.059 58.255 1.00 45.74 171 TRP A O 1
ATOM 1282 N N . LEU A 1 173 ? 10.117 25.770 56.301 1.00 48.08 172 LEU A N 1
ATOM 1283 C CA . LEU A 1 173 ? 9.891 24.337 56.218 1.00 63.10 172 LEU A CA 1
ATOM 1284 C C . LEU A 1 173 ? 11.238 23.632 56.399 1.00 48.65 172 LEU A C 1
ATOM 1285 O O . LEU A 1 173 ? 12.288 24.194 56.079 1.00 57.98 172 LEU A O 1
ATOM 1290 N N . TRP A 1 174 ? 11.193 22.412 56.934 1.00 45.34 173 TRP A N 1
ATOM 1291 C CA . TRP A 1 174 ? 12.387 21.670 57.336 1.00 48.82 173 TRP A CA 1
ATOM 1292 C C . TRP A 1 174 ? 12.367 20.310 56.655 1.00 45.74 173 TRP A C 1
ATOM 1293 O O . TRP A 1 174 ? 11.748 19.368 57.153 1.00 44.95 173 TRP A O 1
ATOM 1304 N N . VAL A 1 175 ? 13.045 20.197 55.519 1.00 47.70 174 VAL A N 1
ATOM 1305 C CA . VAL A 1 175 ? 12.957 18.970 54.737 1.00 48.64 174 VAL A CA 1
ATOM 1306 C C . VAL A 1 175 ? 13.920 17.960 55.328 1.00 39.01 174 VAL A C 1
ATOM 1307 O O . VAL A 1 175 ? 15.125 18.205 55.403 1.00 48.87 174 VAL A O 1
ATOM 1311 N N . MET A 1 176 ? 13.366 16.838 55.780 1.00 52.79 175 MET A N 1
ATOM 1312 C CA . MET A 1 176 ? 14.109 15.855 56.552 1.00 45.02 175 MET A CA 1
ATOM 1313 C C . MET A 1 176 ? 14.362 14.635 55.688 1.00 62.26 175 MET A C 1
ATOM 1314 O O . MET A 1 176 ? 13.427 14.112 55.088 1.00 48.76 175 MET A O 1
ATOM 1319 N N . ALA A 1 177 ? 15.611 14.171 55.642 1.00 33.71 176 ALA A N 1
ATOM 1320 C CA . ALA A 1 177 ? 15.990 13.094 54.724 1.00 38.22 176 ALA A CA 1
ATOM 1321 C C . ALA A 1 177 ? 16.829 12.046 55.409 1.00 27.13 176 ALA A C 1
ATOM 1322 O O . ALA A 1 177 ? 18.051 12.182 55.523 1.00 47.94 176 ALA A O 1
ATOM 1324 N N . TYR A 1 178 ? 16.161 10.989 55.860 1.00 46.64 177 TYR A N 1
ATOM 1325 C CA . TYR A 1 178 ? 16.837 9.840 56.444 1.00 32.22 177 TYR A CA 1
ATOM 1326 C C . TYR A 1 178 ? 17.351 8.939 55.317 1.00 46.93 177 TYR A C 1
ATOM 1327 O O . TYR A 1 178 ? 16.572 8.509 54.464 1.00 81.04 177 TYR A O 1
ATOM 1336 N N . PRO A 1 179 ? 18.663 8.648 55.309 1.00 45.32 178 PRO A N 1
ATOM 1337 C CA . PRO A 1 179 ? 19.245 7.950 54.166 1.00 25.82 178 PRO A CA 1
ATOM 1338 C C . PRO A 1 179 ? 19.166 6.434 54.150 1.00 44.84 178 PRO A C 1
ATOM 1339 O O . PRO A 1 179 ? 19.526 5.823 53.139 1.00 46.37 178 PRO A O 1
ATOM 1343 N N . GLY A 1 180 ? 18.700 5.825 55.230 1.00 38.75 179 GLY A N 1
ATOM 1344 C CA . GLY A 1 180 ? 18.548 4.374 55.268 1.00 30.23 179 GLY A CA 1
ATOM 1345 C C . GLY A 1 180 ? 19.686 3.656 55.960 1.00 33.76 179 GLY A C 1
ATOM 1346 O O . GLY A 1 180 ? 19.729 2.424 55.982 1.00 50.89 179 GLY A O 1
ATOM 1347 N N . ILE A 1 181 ? 20.603 4.419 56.543 1.00 52.50 180 ILE A N 1
ATOM 1348 C CA . ILE A 1 181 ? 21.703 3.839 57.307 1.00 84.37 180 ILE A CA 1
ATOM 1349 C C . ILE A 1 181 ? 21.719 4.437 58.706 1.00 46.31 180 ILE A C 1
ATOM 1350 O O . ILE A 1 181 ? 21.122 5.486 58.948 1.00 57.89 180 ILE A O 1
ATOM 1355 N N . LYS A 1 18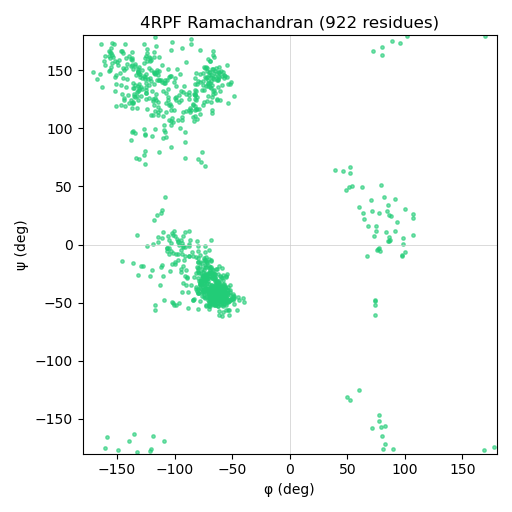2 ? 22.412 3.763 59.617 1.00 54.59 181 LYS A N 1
ATOM 1356 C CA . LYS A 1 182 ? 22.499 4.209 60.997 1.00 56.46 181 LYS A CA 1
ATOM 1357 C C . LYS A 1 182 ? 23.932 4.530 61.420 1.00 57.43 181 LYS A C 1
ATOM 1358 O O . LYS A 1 182 ? 24.896 3.923 60.945 1.00 71.01 181 LYS A O 1
ATOM 1364 N N . VAL A 1 183 ? 24.045 5.501 62.321 1.00 50.11 182 VAL A N 1
ATOM 1365 C CA . VAL A 1 183 ? 25.273 5.785 63.041 1.00 56.65 182 VAL A CA 1
ATOM 1366 C C . VAL A 1 183 ? 24.906 5.747 64.519 1.00 60.19 182 VAL A C 1
ATOM 1367 O O . VAL A 1 183 ? 23.805 6.141 64.905 1.00 48.74 182 VAL A O 1
ATOM 1371 N N . SER A 1 184 ? 25.806 5.228 65.341 1.00 91.50 183 SER A N 1
ATOM 1372 C CA . SER A 1 184 ? 25.587 5.209 66.776 1.00 56.67 183 SER A CA 1
ATOM 1373 C C . SER A 1 184 ? 25.762 6.634 67.306 1.00 61.81 183 SER A C 1
ATOM 1374 O O . SER A 1 184 ? 26.574 7.395 66.790 1.00 66.77 183 SER A O 1
ATOM 1377 N N . THR A 1 185 ? 24.976 7.012 68.307 1.00 62.92 184 THR A N 1
ATOM 1378 C CA . THR A 1 185 ? 25.168 8.306 68.954 1.00 79.38 184 THR A CA 1
ATOM 1379 C C . THR A 1 185 ? 26.524 8.318 69.661 1.00 61.53 184 THR A C 1
ATOM 1380 O O . THR A 1 185 ? 27.240 9.325 69.644 1.00 75.10 184 THR A O 1
ATOM 1384 N N . ALA A 1 186 ? 26.871 7.182 70.262 1.00 61.14 185 ALA A N 1
ATOM 1385 C CA . ALA A 1 186 ? 28.119 7.028 71.005 1.00 46.83 185 ALA A CA 1
ATOM 1386 C C . ALA A 1 186 ? 29.353 7.170 70.122 1.00 63.26 185 ALA A C 1
ATOM 1387 O O . ALA A 1 186 ? 30.287 7.905 70.469 1.00 70.36 185 ALA A O 1
ATOM 1389 N N . GLU A 1 187 ? 29.364 6.466 68.991 1.00 58.99 186 GLU A N 1
ATOM 1390 C CA . GLU A 1 187 ? 30.512 6.511 68.086 1.00 60.94 186 GLU A CA 1
ATOM 1391 C C . GLU A 1 187 ? 30.655 7.921 67.494 1.00 71.53 186 GLU A C 1
ATOM 1392 O O . GLU A 1 187 ? 31.738 8.496 67.532 1.00 55.08 186 GLU A O 1
ATOM 1398 N N . ALA A 1 188 ? 29.551 8.500 67.025 1.00 57.75 187 ALA A N 1
ATOM 1399 C CA . ALA A 1 188 ? 29.562 9.855 66.447 1.00 59.04 187 ALA A CA 1
ATOM 1400 C C . ALA A 1 188 ? 30.004 10.945 67.436 1.00 63.26 187 ALA A C 1
ATOM 1401 O O . ALA A 1 188 ? 30.354 12.051 67.036 1.00 44.90 187 ALA A O 1
ATOM 1403 N N . ARG A 1 189 ? 29.958 10.643 68.728 1.00 48.23 188 ARG A N 1
ATOM 1404 C CA . ARG A 1 189 ? 30.413 11.565 69.750 1.00 40.36 188 ARG A CA 1
ATOM 1405 C C . ARG A 1 189 ? 31.909 11.386 70.040 1.00 60.43 188 ARG A C 1
ATOM 1406 O O . ARG A 1 189 ? 32.631 12.367 70.216 1.00 56.32 188 ARG A O 1
ATOM 1414 N N . ALA A 1 190 ? 32.364 10.135 70.083 1.00 51.86 189 ALA A N 1
ATOM 1415 C CA . ALA A 1 190 ? 33.766 9.818 70.398 1.00 72.02 189 ALA A CA 1
ATOM 1416 C C . ALA A 1 190 ? 34.739 10.202 69.283 1.00 64.71 189 ALA A C 1
ATOM 1417 O O . ALA A 1 190 ? 35.926 10.420 69.542 1.00 93.46 189 ALA A O 1
ATOM 1419 N N . ILE A 1 191 ? 34.241 10.274 68.049 1.00 84.01 190 ILE A N 1
ATOM 1420 C CA . ILE A 1 191 ? 35.057 10.698 66.901 1.00 88.75 190 ILE A CA 1
ATOM 1421 C C . ILE A 1 191 ? 35.260 12.216 66.835 1.00 69.91 190 ILE A C 1
ATOM 1422 O O . ILE A 1 191 ? 36.034 12.711 66.009 1.00 69.85 190 ILE A O 1
ATOM 1427 N N . LEU A 1 192 ? 34.550 12.953 67.686 1.00 59.73 191 LEU A N 1
ATOM 1428 C CA . LEU A 1 192 ? 34.811 14.375 67.869 1.00 41.97 191 LEU A CA 1
ATOM 1429 C C . LEU A 1 192 ? 36.207 14.547 68.475 1.00 90.73 191 LEU A C 1
ATOM 1430 O O . LEU A 1 192 ? 36.649 13.709 69.267 1.00 40.18 191 LEU A O 1
ATOM 1435 N N . PRO A 1 193 ? 36.916 15.620 68.089 1.00 47.40 192 PRO A N 1
ATOM 1436 C CA . PRO A 1 193 ? 38.217 15.897 68.703 1.00 37.76 192 PRO A CA 1
ATOM 1437 C C . PRO A 1 193 ? 38.083 16.439 70.118 1.00 83.54 192 PRO A C 1
ATOM 1438 O O . PRO A 1 193 ? 37.086 17.079 70.457 1.00 54.28 192 PRO A O 1
ATOM 1442 N N . ALA A 1 194 ? 39.108 16.196 70.922 1.00 32.56 193 ALA A N 1
ATOM 1443 C CA . ALA A 1 194 ? 39.119 16.589 72.310 1.00 35.15 193 ALA A CA 1
ATOM 1444 C C . ALA A 1 194 ? 39.426 18.071 72.448 1.00 25.83 193 ALA A C 1
ATOM 1445 O O . ALA A 1 194 ? 39.139 18.657 73.491 1.00 45.50 193 ALA A O 1
ATOM 1447 N N . GLN A 1 195 ? 39.995 18.674 71.404 1.00 49.94 194 GLN A N 1
ATOM 1448 C CA . GLN A 1 195 ? 40.416 20.073 71.467 1.00 33.98 194 GLN A CA 1
ATOM 1449 C C . GLN A 1 195 ? 40.165 20.828 70.173 1.00 37.52 194 GLN A C 1
ATOM 1450 O O . GLN A 1 195 ? 40.147 20.251 69.085 1.00 37.63 194 GLN A O 1
ATOM 1456 N N . TYR A 1 196 ? 39.963 22.133 70.308 1.00 38.19 195 TYR A N 1
ATOM 1457 C CA . TYR A 1 196 ? 39.674 22.984 69.173 1.00 39.06 195 TYR A CA 1
ATOM 1458 C C . TYR A 1 196 ? 40.478 24.243 69.275 1.00 27.95 195 TYR A C 1
ATOM 1459 O O . TYR A 1 196 ? 40.731 24.732 70.374 1.00 45.79 195 TYR A O 1
ATOM 1468 N N . ARG A 1 197 ? 40.796 24.816 68.119 1.00 41.97 196 ARG A N 1
ATOM 1469 C CA . ARG A 1 197 ? 41.543 26.069 68.068 1.00 47.94 196 ARG A CA 1
ATOM 1470 C C . ARG A 1 197 ? 40.706 27.168 68.716 1.00 56.87 196 ARG A C 1
ATOM 1471 O O . ARG A 1 197 ? 39.478 27.204 68.540 1.00 48.41 196 ARG A O 1
ATOM 1479 N N . ARG A 1 198 ? 41.364 28.063 69.451 1.00 37.85 197 ARG A N 1
ATOM 1480 C CA . ARG A 1 198 ? 40.674 29.197 70.092 1.00 43.03 197 ARG A CA 1
ATOM 1481 C C . ARG A 1 198 ? 39.614 29.807 69.188 1.00 57.18 197 ARG A C 1
ATOM 1482 O O . ARG A 1 198 ? 38.498 30.083 69.624 1.00 87.42 197 ARG A O 1
ATOM 1490 N N . GLN A 1 199 ? 39.983 30.020 67.931 1.00 53.12 198 GLN A N 1
ATOM 1491 C CA . GLN A 1 199 ? 39.149 30.748 66.987 1.00 36.43 198 GLN A CA 1
ATOM 1492 C C . GLN A 1 199 ? 37.850 30.026 66.604 1.00 31.81 198 GLN A C 1
ATOM 1493 O O . GLN A 1 199 ? 36.860 30.673 66.269 1.00 49.02 198 GLN A O 1
ATOM 1499 N N . ASP A 1 200 ? 37.873 28.701 66.635 1.00 42.73 199 ASP A N 1
ATOM 1500 C CA . ASP A 1 200 ? 36.664 27.906 66.512 1.00 67.07 199 ASP A CA 1
ATOM 1501 C C . ASP A 1 200 ? 35.670 28.182 67.643 1.00 64.16 199 ASP A C 1
ATOM 1502 O O . ASP A 1 200 ? 34.470 28.216 67.400 1.00 50.93 199 ASP A O 1
ATOM 1507 N N . CYS A 1 201 ? 36.163 28.378 68.866 1.00 57.85 200 CYS A N 1
ATOM 1508 C CA . CYS A 1 201 ? 35.283 28.648 70.008 1.00 37.28 200 CYS A CA 1
ATOM 1509 C C . CYS A 1 201 ? 34.804 30.102 70.007 1.00 35.79 200 CYS A C 1
ATOM 1510 O O . CYS A 1 201 ? 33.672 30.377 70.394 1.00 49.84 200 CYS A O 1
ATOM 1513 N N . ILE A 1 202 ? 35.625 31.028 69.518 1.00 44.44 201 ILE A N 1
ATOM 1514 C CA . ILE A 1 202 ? 35.153 32.398 69.291 1.00 25.65 201 ILE A CA 1
ATOM 1515 C C . ILE A 1 202 ? 34.024 32.462 68.265 1.00 58.74 201 ILE A C 1
ATOM 1516 O O . ILE A 1 202 ? 33.084 33.234 68.426 1.00 45.56 201 ILE A O 1
ATOM 1521 N N . THR A 1 203 ? 34.156 31.654 67.219 1.00 44.88 202 THR A N 1
ATOM 1522 C CA . THR A 1 203 ? 33.276 31.655 66.056 1.00 47.94 202 THR A CA 1
ATOM 1523 C C . THR A 1 203 ? 31.978 30.905 66.376 1.00 26.88 202 THR A C 1
ATOM 1524 O O . THR A 1 203 ? 30.889 31.342 66.005 1.00 75.24 202 THR A O 1
ATOM 1528 N N . HIS A 1 204 ? 32.113 29.776 67.071 1.00 36.28 203 HIS A N 1
ATOM 1529 C CA . HIS A 1 204 ? 30.972 29.008 67.571 1.00 40.03 203 HIS A CA 1
ATOM 1530 C C . HIS A 1 204 ? 30.063 29.878 68.457 1.00 64.34 203 HIS A C 1
ATOM 1531 O O . HIS A 1 204 ? 28.835 29.831 68.347 1.00 64.57 203 HIS A O 1
ATOM 1538 N N . GLY A 1 205 ? 30.684 30.672 69.323 1.00 45.55 204 GLY A N 1
ATOM 1539 C CA . GLY A 1 205 ? 29.982 31.646 70.156 1.00 35.20 204 GLY A CA 1
ATOM 1540 C C . GLY A 1 205 ? 29.248 32.704 69.355 1.00 46.16 204 GLY A C 1
ATOM 1541 O O . GLY A 1 205 ? 28.039 32.864 69.498 1.00 51.91 204 GLY A O 1
ATOM 1542 N N . ARG A 1 206 ? 29.983 33.422 68.514 1.00 33.45 205 ARG A N 1
ATOM 1543 C CA . ARG A 1 206 ? 29.400 34.383 67.589 1.00 46.32 205 ARG A CA 1
ATOM 1544 C C . ARG A 1 206 ? 28.211 33.763 66.835 1.00 48.23 205 ARG A C 1
ATOM 1545 O O . ARG A 1 206 ? 27.137 34.353 66.799 1.00 53.41 205 ARG A O 1
ATOM 1553 N N . ASN A 1 207 ? 28.417 32.588 66.236 1.00 59.88 206 ASN A N 1
ATOM 1554 C CA . ASN A 1 207 ? 27.364 31.879 65.496 1.00 48.01 206 ASN A CA 1
ATOM 1555 C C . ASN A 1 207 ? 26.095 31.588 66.330 1.00 53.79 206 ASN A C 1
ATOM 1556 O O . ASN A 1 207 ? 24.972 31.799 65.863 1.00 63.59 206 ASN A O 1
ATOM 1561 N N . LEU A 1 208 ? 26.266 31.070 67.543 1.00 54.03 207 LEU A N 1
ATOM 1562 C CA . LEU A 1 208 ? 25.100 30.765 68.393 1.00 54.01 207 LEU A CA 1
ATOM 1563 C C . LEU A 1 208 ? 24.443 32.062 68.849 1.00 43.81 207 LEU A C 1
ATOM 1564 O O . LEU A 1 208 ? 23.224 32.204 68.792 1.00 42.34 207 LEU A O 1
ATOM 1569 N N . ALA A 1 209 ? 25.266 33.012 69.289 1.00 42.07 208 ALA A N 1
ATOM 1570 C CA . ALA A 1 209 ? 24.785 34.308 69.771 1.00 37.79 208 ALA A CA 1
ATOM 1571 C C . ALA A 1 209 ? 24.009 35.084 68.719 1.00 64.83 208 ALA A C 1
ATOM 1572 O O . ALA A 1 209 ? 23.047 35.776 69.045 1.00 39.38 208 ALA A O 1
ATOM 1574 N N . GLY A 1 210 ? 24.441 34.983 67.468 1.00 45.76 209 GLY A N 1
ATOM 1575 C CA . GLY A 1 210 ? 23.747 35.625 66.368 1.00 37.72 209 GLY A CA 1
ATOM 1576 C C . GLY A 1 210 ? 22.453 34.919 65.995 1.00 29.83 209 GLY A C 1
ATOM 1577 O O . GLY A 1 210 ? 21.492 35.562 65.576 1.00 52.66 209 GLY A O 1
ATOM 1578 N N . PHE A 1 211 ? 22.453 33.592 66.089 1.00 46.33 210 PHE A N 1
ATOM 1579 C CA . PHE A 1 211 ? 21.283 32.784 65.758 1.00 61.46 210 PHE A CA 1
ATOM 1580 C C . PHE A 1 211 ? 20.139 33.064 66.717 1.00 62.38 210 PHE A C 1
ATOM 1581 O O . PHE A 1 211 ? 18.982 33.180 66.307 1.00 52.70 210 PHE A O 1
ATOM 1589 N N . ILE A 1 212 ? 20.478 33.156 67.997 1.00 53.26 211 ILE A N 1
ATOM 1590 C CA . ILE A 1 212 ? 19.500 33.434 69.033 1.00 53.96 211 ILE A CA 1
ATOM 1591 C C . ILE A 1 212 ? 19.006 34.870 68.891 1.00 60.94 211 ILE A C 1
ATOM 1592 O O . ILE A 1 212 ? 17.802 35.109 68.842 1.00 71.25 211 ILE A O 1
ATOM 1597 N N . HIS A 1 213 ? 19.937 35.813 68.785 1.00 55.43 212 HIS A N 1
ATOM 1598 C CA . HIS A 1 213 ? 19.607 37.228 68.555 1.00 47.26 212 HIS A CA 1
ATOM 1599 C C . HIS A 1 213 ? 18.675 37.424 67.362 1.00 66.47 212 HIS A C 1
ATOM 1600 O O . HIS A 1 213 ? 17.831 38.314 67.375 1.00 40.32 212 HIS A O 1
ATOM 1607 N N . ALA A 1 214 ? 18.841 36.601 66.330 1.00 50.03 213 ALA A N 1
ATOM 1608 C CA . ALA A 1 214 ? 18.056 36.730 65.105 1.00 57.37 213 ALA A CA 1
ATOM 1609 C C . ALA A 1 214 ? 16.638 36.185 65.262 1.00 47.80 213 ALA A C 1
ATOM 1610 O O . ALA A 1 214 ? 15.711 36.658 64.611 1.00 57.11 213 ALA A O 1
ATOM 1612 N N . CYS A 1 215 ? 16.488 35.164 66.101 1.00 40.86 214 CYS A N 1
ATOM 1613 C CA . CYS A 1 215 ? 15.202 34.531 66.324 1.00 59.11 214 CYS A CA 1
ATOM 1614 C C . CYS A 1 215 ? 14.288 35.475 67.089 1.00 52.73 214 CYS A C 1
ATOM 1615 O O . CYS A 1 215 ? 13.133 35.659 66.713 1.00 58.97 214 CYS A O 1
ATOM 1618 N N . HIS A 1 216 ? 14.831 36.086 68.140 1.00 38.59 215 HIS A N 1
ATOM 1619 C CA . HIS A 1 216 ? 14.127 37.073 68.957 1.00 52.09 215 HIS A CA 1
ATOM 1620 C C . HIS A 1 216 ? 13.850 38.396 68.244 1.00 63.40 215 HIS A C 1
ATOM 1621 O O . HIS A 1 216 ? 12.943 39.126 68.637 1.00 65.82 215 HIS A O 1
ATOM 1628 N N . THR A 1 217 ? 14.639 38.723 67.225 1.00 53.57 216 THR A N 1
ATOM 1629 C CA . THR A 1 217 ? 14.387 39.918 66.423 1.00 47.77 216 THR A CA 1
ATOM 1630 C C . THR A 1 217 ? 13.747 39.562 65.088 1.00 34.13 216 THR A C 1
ATOM 1631 O O . THR A 1 217 ? 13.501 40.437 64.258 1.00 54.24 216 THR A O 1
ATOM 1635 N N . GLN A 1 218 ? 13.496 38.271 64.885 1.00 44.01 217 GLN A N 1
ATOM 1636 C CA . GLN A 1 218 ? 12.836 37.754 63.690 1.00 76.18 217 GLN A CA 1
ATOM 1637 C C . GLN A 1 218 ? 13.503 38.193 62.378 1.00 67.45 217 GLN A C 1
ATOM 1638 O O . GLN A 1 218 ? 12.845 38.669 61.450 1.00 48.54 217 GLN A O 1
ATOM 1644 N N . GLN A 1 219 ? 14.818 38.005 62.316 1.00 73.35 218 GLN A N 1
ATOM 1645 C CA . GLN A 1 219 ? 15.600 38.252 61.105 1.00 51.65 218 GLN A CA 1
ATOM 1646 C C . GLN A 1 219 ? 16.015 36.916 60.496 1.00 73.72 218 GLN A C 1
ATOM 1647 O O . GLN A 1 219 ? 17.047 36.375 60.869 1.00 43.34 218 GLN A O 1
ATOM 1653 N N . PRO A 1 220 ? 15.211 36.375 59.564 1.00 59.10 219 PRO A N 1
ATOM 1654 C CA . PRO A 1 220 ? 15.450 35.010 59.071 1.00 59.15 219 PRO A CA 1
ATOM 1655 C C . PRO A 1 220 ? 16.699 34.817 58.215 1.00 78.49 219 PRO A C 1
ATOM 1656 O O . PRO A 1 220 ? 17.223 33.707 58.155 1.00 43.23 219 PRO A O 1
ATOM 1660 N N . ASP A 1 221 ? 17.154 35.867 57.537 1.00 40.96 220 ASP A N 1
ATOM 1661 C CA . ASP A 1 221 ? 18.311 35.747 56.671 1.00 40.14 220 ASP A CA 1
ATOM 1662 C C . ASP A 1 221 ? 19.537 35.548 57.551 1.00 51.22 220 ASP A C 1
ATOM 1663 O O . ASP A 1 221 ? 20.257 34.559 57.416 1.00 44.15 220 ASP A O 1
ATOM 1668 N N . LEU A 1 222 ? 19.731 36.485 58.471 1.00 35.58 221 LEU A N 1
ATOM 1669 C CA . LEU A 1 222 ? 20.824 36.450 59.439 1.00 50.38 221 LEU A CA 1
ATOM 1670 C C . LEU A 1 222 ? 20.856 35.100 60.144 1.00 65.82 221 LEU A C 1
ATOM 1671 O O . LEU A 1 222 ? 21.911 34.472 60.258 1.00 74.50 221 LEU A O 1
ATOM 1676 N N . ALA A 1 223 ? 19.687 34.648 60.589 1.00 65.64 222 ALA A N 1
ATOM 1677 C CA . ALA A 1 223 ? 19.556 33.361 61.269 1.00 70.58 222 ALA A CA 1
ATOM 1678 C C . ALA A 1 223 ? 20.196 32.230 60.468 1.00 68.60 222 ALA A C 1
ATOM 1679 O O . ALA A 1 223 ? 20.937 31.419 61.018 1.00 52.67 222 ALA A O 1
ATOM 1681 N N . ALA A 1 224 ? 19.907 32.193 59.171 1.00 58.97 223 ALA A N 1
ATOM 1682 C CA . ALA A 1 224 ? 20.433 31.166 58.278 1.00 62.91 223 ALA A CA 1
ATOM 1683 C C . ALA A 1 224 ? 21.946 31.258 58.138 1.00 39.84 223 ALA A C 1
ATOM 1684 O O . ALA A 1 224 ? 22.624 30.242 58.145 1.00 59.79 223 ALA A O 1
ATOM 1686 N N . LYS A 1 225 ? 22.462 32.476 58.007 1.00 60.26 224 LYS A N 1
ATOM 1687 C CA . LYS A 1 225 ? 23.906 32.703 57.909 1.00 82.37 224 LYS A CA 1
ATOM 1688 C C . LYS A 1 225 ? 24.665 32.314 59.191 1.00 105.24 224 LYS A C 1
ATOM 1689 O O . LYS A 1 225 ? 25.839 31.925 59.134 1.00 56.30 224 LYS A O 1
ATOM 1695 N N . MET A 1 226 ? 23.995 32.400 60.339 1.00 67.10 225 MET A N 1
ATOM 1696 C CA . MET A 1 226 ? 24.587 31.956 61.600 1.00 43.00 225 MET A CA 1
ATOM 1697 C C . MET A 1 226 ? 24.431 30.451 61.837 1.00 45.50 225 MET A C 1
ATOM 1698 O O . MET A 1 226 ? 25.058 29.909 62.749 1.00 46.12 225 MET A O 1
ATOM 1703 N N . MET A 1 227 ? 23.627 29.765 61.022 1.00 49.40 226 MET A N 1
ATOM 1704 C CA . MET A 1 227 ? 23.440 28.308 61.167 1.00 39.92 226 MET A CA 1
ATOM 1705 C C . MET A 1 227 ? 24.620 27.541 60.603 1.00 52.74 226 MET A C 1
ATOM 1706 O O . MET A 1 227 ? 24.525 26.890 59.550 1.00 43.03 226 MET A O 1
ATOM 1711 N N . LYS A 1 228 ? 25.735 27.629 61.320 1.00 67.00 227 LYS A N 1
ATOM 1712 C CA . LYS A 1 228 ? 26.980 26.990 60.921 1.00 41.94 227 LYS A CA 1
ATOM 1713 C C . LYS A 1 228 ? 27.531 26.280 62.140 1.00 59.31 227 LYS A C 1
ATOM 1714 O O . LYS A 1 228 ? 27.591 26.868 63.212 1.00 39.86 227 LYS A O 1
ATOM 1720 N N . ASP A 1 229 ? 27.916 25.017 61.983 1.00 35.29 228 ASP A N 1
ATOM 1721 C CA . ASP A 1 229 ? 28.441 24.238 63.093 1.00 39.97 228 ASP A CA 1
ATOM 1722 C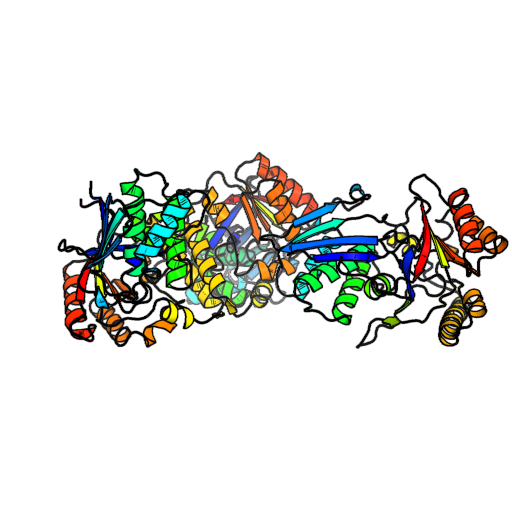 C . ASP A 1 229 ? 29.908 23.892 62.850 1.00 48.31 228 ASP A C 1
ATOM 1723 O O . ASP A 1 229 ? 30.228 23.087 61.975 1.00 59.79 228 ASP A O 1
ATOM 1728 N N . VAL A 1 230 ? 30.781 24.495 63.653 1.00 83.58 229 VAL A N 1
ATOM 1729 C CA . VAL A 1 230 ? 32.226 24.269 63.569 1.00 41.67 229 VAL A CA 1
ATOM 1730 C C . VAL A 1 230 ? 32.719 23.241 64.591 1.00 54.82 229 VAL A C 1
ATOM 1731 O O . VAL A 1 230 ? 33.913 23.002 64.700 1.00 49.64 229 VAL A O 1
ATOM 1735 N N . ILE A 1 231 ? 31.799 22.634 65.334 1.00 52.49 230 ILE A N 1
ATOM 1736 C CA . ILE A 1 231 ? 32.159 21.766 66.442 1.00 59.65 230 ILE A CA 1
ATOM 1737 C C . ILE A 1 231 ? 32.104 20.307 66.037 1.00 59.06 230 ILE A C 1
ATOM 1738 O O . ILE A 1 231 ? 33.059 19.562 66.257 1.00 68.31 230 ILE A O 1
ATOM 1743 N N . ALA A 1 232 ? 30.977 19.896 65.471 1.00 50.54 231 ALA A N 1
ATOM 1744 C CA . ALA A 1 232 ? 30.754 18.487 65.185 1.00 40.42 231 ALA A CA 1
ATOM 1745 C C . ALA A 1 232 ? 30.697 18.167 63.697 1.00 33.85 231 ALA A C 1
ATOM 1746 O O . ALA A 1 232 ? 31.141 17.100 63.279 1.00 54.23 231 ALA A O 1
ATOM 1748 N N . GLU A 1 233 ? 30.161 19.071 62.889 1.00 57.89 232 GLU A N 1
ATOM 1749 C CA . GLU A 1 233 ? 29.922 18.745 61.489 1.00 52.77 232 GLU A CA 1
ATOM 1750 C C . GLU A 1 233 ? 31.202 18.400 60.725 1.00 39.86 232 GLU A C 1
ATOM 1751 O O . GLU A 1 233 ? 31.252 17.376 60.042 1.00 62.49 232 GLU A O 1
ATOM 1757 N N . PRO A 1 234 ? 32.244 19.238 60.838 1.00 44.85 233 PRO A N 1
ATOM 1758 C CA . PRO A 1 234 ? 33.475 18.917 60.111 1.00 33.51 233 PRO A CA 1
ATOM 1759 C C . PRO A 1 234 ? 34.045 17.520 60.385 1.00 35.66 233 PRO A C 1
ATOM 1760 O O . PRO A 1 234 ? 34.743 16.970 59.534 1.00 66.52 233 PRO A O 1
ATOM 1764 N N . TYR A 1 235 ? 33.737 16.949 61.543 1.00 64.19 234 TYR A N 1
ATOM 1765 C CA . TYR A 1 235 ? 34.305 15.667 61.949 1.00 40.02 234 TYR A CA 1
ATOM 1766 C C . TYR A 1 235 ? 33.351 14.495 61.752 1.00 43.15 234 TYR A C 1
ATOM 1767 O O . TYR A 1 235 ? 33.750 13.344 61.910 1.00 57.53 234 TYR A O 1
ATOM 1776 N N . ARG A 1 236 ? 32.103 14.789 61.385 1.00 48.55 235 ARG A N 1
ATOM 1777 C CA . ARG A 1 236 ? 31.056 13.770 61.262 1.00 44.68 235 ARG A CA 1
ATOM 1778 C C . ARG A 1 236 ? 30.607 13.511 59.836 1.00 35.87 235 ARG A C 1
ATOM 1779 O O . ARG A 1 236 ? 29.982 12.479 59.565 1.00 44.46 235 ARG A O 1
ATOM 1787 N N . THR A 1 237 ? 30.904 14.434 58.925 1.00 39.96 236 THR A N 1
ATOM 1788 C CA . THR A 1 237 ? 30.407 14.330 57.560 1.00 45.55 236 THR A CA 1
ATOM 1789 C C . THR A 1 237 ? 31.132 13.244 56.768 1.00 60.25 236 THR A C 1
ATOM 1790 O O . THR A 1 237 ? 30.678 12.857 55.693 1.00 57.00 236 THR A O 1
ATOM 1794 N N . GLN A 1 238 ? 32.249 12.765 57.316 1.00 56.89 237 GLN A N 1
ATOM 1795 C CA . GLN A 1 238 ? 32.989 11.615 56.785 1.00 35.36 237 GLN A CA 1
ATOM 1796 C C . GLN A 1 238 ? 32.200 10.311 56.978 1.00 82.49 237 GLN A C 1
ATOM 1797 O O . GLN A 1 238 ? 32.402 9.339 56.249 1.00 69.68 237 GLN A O 1
ATOM 1803 N N . LEU A 1 239 ? 31.327 10.299 57.985 1.00 52.44 238 LEU A N 1
ATOM 1804 C CA . LEU A 1 239 ? 30.458 9.163 58.275 1.00 72.80 238 LEU A CA 1
ATOM 1805 C C . LEU A 1 239 ? 29.115 9.268 57.547 1.00 68.18 238 LEU A C 1
ATOM 1806 O O . LEU A 1 239 ? 28.283 8.375 57.675 1.00 68.65 238 LEU A O 1
ATOM 1811 N N . LEU A 1 240 ? 28.898 10.360 56.810 1.00 82.94 239 LEU A N 1
ATOM 1812 C CA . LEU A 1 240 ? 27.653 10.579 56.073 1.00 50.84 239 LEU A CA 1
ATOM 1813 C C . LEU A 1 240 ? 27.900 10.566 54.570 1.00 40.33 239 LEU A C 1
ATOM 1814 O O . LEU A 1 240 ? 27.977 11.625 53.943 1.00 54.90 239 LEU A O 1
ATOM 1819 N N . PRO A 1 241 ? 28.013 9.366 53.977 1.00 37.07 240 PRO A N 1
ATOM 1820 C CA . PRO A 1 241 ? 28.206 9.321 52.529 1.00 35.63 240 PRO A CA 1
ATOM 1821 C C . PRO A 1 241 ? 27.130 10.120 51.792 1.00 46.27 240 PRO A C 1
ATOM 1822 O O . PRO A 1 241 ? 25.940 9.874 51.981 1.00 64.22 240 PRO A O 1
ATOM 1826 N N . GLY A 1 242 ? 27.564 11.106 51.011 1.00 38.58 241 GLY A N 1
ATOM 1827 C CA . GLY A 1 242 ? 26.676 11.898 50.187 1.00 31.89 241 GLY A CA 1
ATOM 1828 C C . GLY A 1 242 ? 26.234 13.231 50.756 1.00 32.25 241 GLY A C 1
ATOM 1829 O O . GLY A 1 242 ? 25.612 14.021 50.035 1.00 60.06 241 GLY A O 1
ATOM 1830 N N . PHE A 1 243 ? 26.539 13.501 52.027 1.00 49.38 242 PHE A N 1
ATOM 1831 C CA . PHE A 1 243 ? 26.101 14.755 52.663 1.00 55.27 242 PHE A CA 1
ATOM 1832 C C . PHE A 1 243 ? 26.625 16.016 51.961 1.00 54.55 242 PHE A C 1
ATOM 1833 O O . PHE A 1 243 ? 25.879 16.972 51.769 1.00 52.09 242 PHE A O 1
ATOM 1841 N N . ALA A 1 244 ? 27.899 16.022 51.582 1.00 50.58 243 ALA A N 1
ATOM 1842 C CA . ALA A 1 244 ? 28.527 17.237 51.038 1.00 44.25 243 ALA A CA 1
ATOM 1843 C C . ALA A 1 244 ? 27.946 17.627 49.678 1.00 31.41 243 ALA A C 1
ATOM 1844 O O . ALA A 1 244 ? 27.795 18.807 49.367 1.00 76.04 243 ALA A O 1
ATOM 1846 N N . ALA A 1 245 ? 27.641 16.614 48.877 1.00 45.26 244 ALA A N 1
ATOM 1847 C CA . ALA A 1 245 ? 26.875 16.781 47.651 1.00 53.11 244 ALA A CA 1
ATOM 1848 C C . ALA A 1 245 ? 25.473 17.327 47.932 1.00 51.48 244 ALA A C 1
ATOM 1849 O O . ALA A 1 245 ? 24.978 18.191 47.209 1.00 44.50 244 ALA A O 1
ATOM 1851 N N . ALA A 1 246 ? 24.828 16.816 48.973 1.00 70.99 245 ALA A N 1
ATOM 1852 C CA . ALA A 1 246 ? 23.490 17.289 49.328 1.00 43.51 245 ALA A CA 1
ATOM 1853 C C . ALA A 1 246 ? 23.502 18.775 49.660 1.00 35.51 245 ALA A C 1
ATOM 1854 O O . ALA A 1 246 ? 22.595 19.515 49.253 1.00 50.80 245 ALA A O 1
ATOM 1856 N N . ARG A 1 247 ? 24.540 19.215 50.377 1.00 45.47 246 ARG A N 1
ATOM 1857 C CA . ARG A 1 247 ? 24.681 20.629 50.743 1.00 34.74 246 ARG A CA 1
ATOM 1858 C C . ARG A 1 247 ? 24.892 21.516 49.509 1.00 52.39 246 ARG A C 1
ATOM 1859 O O . ARG A 1 247 ? 24.270 22.568 49.389 1.00 44.14 246 ARG A O 1
ATOM 1867 N N . GLN A 1 248 ? 25.761 21.091 48.597 1.00 41.15 247 GLN A N 1
ATOM 1868 C CA . GLN A 1 248 ? 25.984 21.831 47.350 1.00 57.95 247 GLN A CA 1
ATOM 1869 C C . GLN A 1 248 ? 24.683 22.047 46.573 1.00 33.51 247 GLN A C 1
ATOM 1870 O O . GLN A 1 248 ? 24.366 23.177 46.193 1.00 57.04 247 GLN A O 1
ATOM 1876 N N . ALA A 1 249 ? 23.941 20.962 46.342 1.00 35.20 248 ALA A N 1
ATOM 1877 C CA . ALA A 1 249 ? 22.653 21.041 45.648 1.00 34.60 248 ALA A CA 1
ATOM 1878 C C . ALA A 1 249 ? 21.682 21.920 46.434 1.00 67.82 248 ALA A C 1
ATOM 1879 O O . ALA A 1 249 ? 21.002 22.761 45.855 1.00 57.70 248 ALA A O 1
ATOM 1881 N N . ALA A 1 250 ? 21.651 21.748 47.756 1.00 58.17 249 ALA A N 1
ATOM 1882 C CA . ALA A 1 250 ? 20.766 22.540 48.618 1.00 51.02 249 ALA A CA 1
ATOM 1883 C C . ALA A 1 250 ? 20.945 24.046 48.429 1.00 61.83 249 ALA A C 1
ATOM 1884 O O . ALA A 1 250 ? 19.967 24.789 48.421 1.00 50.38 249 ALA A O 1
ATOM 1886 N N . GLN A 1 251 ? 22.185 24.494 48.261 1.00 78.28 250 GLN A N 1
ATOM 1887 C CA . GLN A 1 251 ? 22.441 25.894 47.932 1.00 54.41 250 GLN A CA 1
ATOM 1888 C C . GLN A 1 251 ? 21.936 26.242 46.538 1.00 68.36 250 GLN A C 1
ATOM 1889 O O . GLN A 1 251 ? 21.276 27.264 46.351 1.00 57.25 250 GLN A O 1
ATOM 1895 N N . ASP A 1 252 ? 22.265 25.397 45.565 1.00 57.51 251 ASP A N 1
ATOM 1896 C CA . ASP A 1 252 ? 21.872 25.626 44.173 1.00 75.04 251 ASP A CA 1
ATOM 1897 C C . ASP A 1 252 ? 20.357 25.764 44.054 1.00 55.02 251 ASP A C 1
ATOM 1898 O O . ASP A 1 252 ? 19.866 26.661 43.379 1.00 49.52 251 ASP A O 1
ATOM 1903 N N . ILE A 1 253 ? 19.637 24.889 44.749 1.00 73.97 252 ILE A N 1
ATOM 1904 C CA . ILE A 1 253 ? 18.176 24.865 44.733 1.00 43.31 252 ILE A CA 1
ATOM 1905 C C . ILE A 1 253 ? 17.571 26.047 45.504 1.00 81.68 252 ILE A C 1
ATOM 1906 O O . ILE A 1 253 ? 16.449 26.477 45.215 1.00 67.12 252 ILE A O 1
ATOM 1911 N N . GLY A 1 254 ? 18.303 26.555 46.494 1.00 65.46 253 GLY A N 1
ATOM 1912 C CA . GLY A 1 254 ? 17.884 27.748 47.237 1.00 67.05 253 GLY A CA 1
ATOM 1913 C C . GLY A 1 254 ? 17.395 27.534 48.661 1.00 81.93 253 GLY A C 1
ATOM 1914 O O . GLY A 1 254 ? 16.650 28.366 49.193 1.00 55.62 253 GLY A O 1
ATOM 1915 N N . ALA A 1 255 ? 17.806 26.433 49.289 1.00 61.46 254 ALA A N 1
ATOM 1916 C CA . ALA A 1 255 ? 17.594 26.262 50.728 1.00 61.77 254 ALA A CA 1
ATOM 1917 C C . ALA A 1 255 ? 18.348 27.355 51.483 1.00 31.25 254 ALA A C 1
ATOM 1918 O O . ALA A 1 255 ? 19.387 27.826 51.016 1.00 48.64 254 ALA A O 1
ATOM 1920 N N . LEU A 1 256 ? 17.814 27.765 52.633 1.00 55.83 255 LEU A N 1
ATOM 1921 C CA . LEU A 1 256 ? 18.446 28.784 53.470 1.00 44.33 255 LEU A CA 1
ATOM 1922 C C . LEU A 1 256 ? 19.616 28.197 54.255 1.00 61.77 255 LEU A C 1
ATOM 1923 O O . LEU A 1 256 ? 20.590 28.884 54.545 1.00 45.11 255 LEU A O 1
ATOM 1928 N N . ALA A 1 257 ? 19.499 26.931 54.626 1.00 54.73 256 ALA A N 1
ATOM 1929 C CA . ALA A 1 257 ? 20.582 26.235 55.285 1.00 47.38 256 ALA A CA 1
ATOM 1930 C C . ALA A 1 257 ? 20.389 24.741 55.156 1.00 55.72 256 ALA A C 1
ATOM 1931 O O . ALA A 1 257 ? 19.292 24.274 54.856 1.00 48.34 256 ALA A O 1
ATOM 1933 N N . CYS A 1 258 ? 21.472 24.006 55.388 1.00 41.46 257 CYS A N 1
ATOM 1934 C CA . CYS A 1 258 ? 21.470 22.552 55.331 1.00 47.04 257 CYS A CA 1
ATOM 1935 C C . CYS A 1 258 ? 22.352 22.040 56.456 1.00 75.16 257 CYS A C 1
ATOM 1936 O O . CYS A 1 258 ? 23.389 22.628 56.753 1.00 49.29 257 CYS A O 1
ATOM 1939 N N . GLY A 1 259 ? 21.959 20.944 57.086 1.00 48.83 258 GLY A N 1
ATOM 1940 C CA . GLY A 1 259 ? 22.740 20.447 58.199 1.00 37.60 258 GLY A CA 1
ATOM 1941 C C . GLY A 1 259 ? 22.421 19.031 58.586 1.00 32.63 258 GLY A C 1
ATOM 1942 O O . GLY A 1 259 ? 21.481 18.425 58.070 1.00 51.74 258 GLY A O 1
ATOM 1943 N N . ILE A 1 260 ? 23.233 18.511 59.499 1.00 48.79 259 ILE A N 1
ATOM 1944 C CA . ILE A 1 260 ? 23.026 17.187 60.061 1.00 50.93 259 ILE A CA 1
ATOM 1945 C C . ILE A 1 260 ? 21.977 17.332 61.145 1.00 42.47 259 ILE A C 1
ATOM 1946 O O . ILE A 1 260 ? 21.880 18.385 61.798 1.00 39.02 259 ILE A O 1
ATOM 1951 N N . SER A 1 261 ? 21.190 16.276 61.309 1.00 42.27 260 SER A N 1
ATOM 1952 C CA . SER A 1 261 ? 20.163 16.202 62.317 1.00 60.65 260 SER A CA 1
ATOM 1953 C C . SER A 1 261 ? 20.727 15.322 63.401 1.00 34.46 260 SER A C 1
ATOM 1954 O O . SER A 1 261 ? 21.044 14.144 63.155 1.00 37.90 260 SER A O 1
ATOM 1957 N N . GLY A 1 262 ? 20.849 15.891 64.596 1.00 48.88 261 GLY A N 1
ATOM 1958 C CA . GLY A 1 262 ? 21.528 15.234 65.699 1.00 61.02 261 GLY A CA 1
ATOM 1959 C C . GLY A 1 262 ? 22.904 14.773 65.263 1.00 32.56 261 GLY A C 1
ATOM 1960 O O . GLY A 1 262 ? 23.636 15.517 64.600 1.00 55.42 261 GLY A O 1
ATOM 1961 N N . SER A 1 263 ? 23.244 13.531 65.606 1.00 34.35 262 SER A N 1
ATOM 1962 C CA . SER A 1 263 ? 24.457 12.891 65.097 1.00 39.48 262 SER A CA 1
ATOM 1963 C C . SER A 1 263 ? 24.348 12.308 63.673 1.00 41.79 262 SER A C 1
ATOM 1964 O O . SER A 1 263 ? 25.311 11.705 63.183 1.00 48.58 262 SER A O 1
ATOM 1967 N N . GLY A 1 264 ? 23.209 12.484 62.996 1.00 59.67 263 GLY A N 1
ATOM 1968 C CA . GLY A 1 264 ? 23.038 11.953 61.629 1.00 40.23 263 GLY A CA 1
ATOM 1969 C C . GLY A 1 264 ? 22.645 10.486 61.673 1.00 39.21 263 GLY A C 1
ATOM 1970 O O . GLY A 1 264 ? 22.345 9.976 62.761 1.00 48.25 263 GLY A O 1
ATOM 1971 N N . PRO A 1 265 ? 22.609 9.792 60.523 1.00 36.30 264 PRO A N 1
ATOM 1972 C CA . PRO A 1 265 ? 22.909 10.345 59.195 1.00 41.38 264 PRO A CA 1
ATOM 1973 C C . PRO A 1 265 ? 21.780 11.146 58.547 1.00 41.13 264 PRO A C 1
ATOM 1974 O O . PRO A 1 265 ? 21.940 11.649 57.426 1.00 45.31 264 PRO A O 1
ATOM 1978 N N . THR A 1 266 ? 20.645 11.241 59.222 1.00 66.07 265 THR A N 1
ATOM 1979 C CA . THR A 1 266 ? 19.567 12.068 58.743 1.00 53.61 265 THR A CA 1
ATOM 1980 C C . THR A 1 266 ? 20.062 13.498 58.571 1.00 56.16 265 THR A C 1
ATOM 1981 O O . THR A 1 266 ? 20.928 13.975 59.304 1.00 49.80 265 THR A O 1
ATOM 1985 N N . LEU A 1 267 ? 19.515 14.156 57.563 1.00 57.44 266 LEU A N 1
ATOM 1986 C CA . LEU A 1 267 ? 19.891 15.502 57.200 1.00 26.02 266 LEU A CA 1
ATOM 1987 C C . LEU A 1 267 ? 18.635 16.363 57.310 1.00 49.49 266 LEU A C 1
ATOM 1988 O O . LEU A 1 267 ? 17.521 15.850 57.281 1.00 44.72 266 LEU A O 1
ATOM 1993 N N . PHE A 1 268 ? 18.811 17.666 57.452 1.00 50.17 267 PHE A N 1
ATOM 1994 C CA . PHE A 1 268 ? 17.691 18.582 57.349 1.00 30.65 267 PHE A CA 1
ATOM 1995 C C . PHE A 1 268 ? 18.066 19.749 56.457 1.00 59.61 267 PHE A C 1
ATOM 1996 O O . PHE A 1 268 ? 19.217 20.153 56.435 1.00 38.52 267 PHE A O 1
ATOM 2004 N N . ALA A 1 269 ? 17.100 20.269 55.706 1.00 58.92 268 ALA A N 1
ATOM 2005 C CA . ALA A 1 269 ? 17.333 21.441 54.878 1.00 36.38 268 ALA A CA 1
ATOM 2006 C C . ALA A 1 269 ? 16.196 22.441 55.037 1.00 55.72 268 ALA A C 1
ATOM 2007 O O . ALA A 1 269 ? 15.027 22.103 54.860 1.00 53.00 268 ALA A O 1
ATOM 2009 N N . VAL A 1 270 ? 16.561 23.677 55.358 1.00 52.44 269 VAL A N 1
ATOM 2010 C CA . VAL A 1 270 ? 15.600 24.740 55.599 1.00 53.79 269 VAL A CA 1
ATOM 2011 C C . VAL A 1 270 ? 15.221 25.454 54.310 1.00 58.52 269 VAL A C 1
ATOM 2012 O O . VAL A 1 270 ? 16.088 25.901 53.560 1.00 74.13 269 VAL A O 1
ATOM 2016 N N . CYS A 1 271 ? 13.917 25.567 54.071 1.00 65.48 270 CYS A N 1
ATOM 2017 C CA . CYS A 1 271 ? 13.387 26.314 52.934 1.00 83.47 270 CYS A CA 1
ATOM 2018 C C . CYS A 1 271 ? 12.281 27.234 53.422 1.00 53.71 270 CYS A C 1
ATOM 2019 O O . CYS A 1 271 ? 11.578 26.910 54.382 1.00 69.77 270 CYS A O 1
ATOM 2022 N N . ASN A 1 272 ? 12.118 28.380 52.771 1.00 57.31 271 ASN A N 1
ATOM 2023 C CA . ASN A 1 272 ? 11.066 29.317 53.168 1.00 52.99 271 ASN A CA 1
ATOM 2024 C C . ASN A 1 272 ? 9.972 29.540 52.120 1.00 72.14 271 ASN A C 1
ATOM 2025 O O . ASN A 1 272 ? 9.316 30.582 52.115 1.00 76.55 271 ASN A O 1
ATOM 2030 N N . ASP A 1 273 ? 9.772 28.555 51.247 1.00 67.38 272 ASP A N 1
ATOM 2031 C CA . ASP A 1 273 ? 8.496 28.417 50.538 1.00 61.42 272 ASP A CA 1
ATOM 2032 C C . ASP A 1 273 ? 8.236 26.957 50.158 1.00 68.96 272 ASP A C 1
ATOM 2033 O O . ASP A 1 273 ? 9.098 26.096 50.347 1.00 54.19 272 ASP A O 1
ATOM 2038 N N . GLN A 1 274 ? 7.036 26.690 49.647 1.00 69.29 273 GLN A N 1
ATOM 2039 C CA . GLN A 1 274 ? 6.605 25.324 49.333 1.00 68.01 273 GLN A CA 1
ATOM 2040 C C . GLN A 1 274 ? 7.209 24.795 48.040 1.00 70.16 273 GLN A C 1
ATOM 2041 O O . GLN A 1 274 ? 7.424 23.590 47.899 1.00 69.34 273 GLN A O 1
ATOM 2047 N N . ALA A 1 275 ? 7.464 25.696 47.095 1.00 58.38 274 ALA A N 1
ATOM 2048 C CA . ALA A 1 275 ? 8.054 25.327 45.813 1.00 72.88 274 ALA A CA 1
ATOM 2049 C C . ALA A 1 275 ? 9.503 24.862 45.972 1.00 71.74 274 ALA A C 1
ATOM 2050 O O . ALA A 1 275 ? 9.921 23.901 45.330 1.00 53.37 274 ALA A O 1
ATOM 2052 N N . THR A 1 276 ? 10.259 25.547 46.829 1.00 61.52 275 THR A N 1
ATOM 2053 C CA . THR A 1 276 ? 11.655 25.194 47.097 1.00 73.98 275 THR A CA 1
ATOM 2054 C C . THR A 1 276 ? 11.750 23.866 47.848 1.00 36.76 275 THR A C 1
ATOM 2055 O O . THR A 1 276 ? 12.506 22.975 47.456 1.00 58.09 275 THR A O 1
ATOM 2059 N N . ALA A 1 277 ? 10.966 23.737 48.917 1.00 72.68 276 ALA A N 1
ATOM 2060 C CA . ALA A 1 277 ? 10.962 22.526 49.739 1.00 42.85 276 ALA A CA 1
ATOM 2061 C C . ALA A 1 277 ? 10.619 21.276 48.946 1.00 53.59 276 ALA A C 1
ATOM 2062 O O . ALA A 1 277 ? 11.129 20.196 49.244 1.00 64.82 276 ALA A O 1
ATOM 2064 N N . GLN A 1 278 ? 9.750 21.428 47.945 1.00 70.75 277 GLN A N 1
ATOM 2065 C CA . GLN A 1 278 ? 9.313 20.312 47.102 1.00 96.01 277 GLN A CA 1
ATOM 2066 C C . GLN A 1 278 ? 10.429 19.830 46.171 1.00 46.36 277 GLN A C 1
ATOM 2067 O O . GLN A 1 278 ? 10.630 18.622 45.993 1.00 52.69 277 GLN A O 1
ATOM 2073 N N . ARG A 1 279 ? 11.145 20.781 45.574 1.00 54.33 278 ARG A N 1
ATOM 2074 C CA . ARG A 1 279 ? 12.315 20.480 44.743 1.00 49.85 278 ARG A CA 1
ATOM 2075 C C . ARG A 1 279 ? 13.450 19.829 45.545 1.00 68.03 278 ARG A C 1
ATOM 2076 O O . ARG A 1 279 ? 14.124 18.912 45.063 1.00 52.33 278 ARG A O 1
ATOM 2084 N N . MET A 1 280 ? 13.661 20.335 46.758 1.00 39.66 279 MET A N 1
ATOM 2085 C CA . MET A 1 280 ? 14.687 19.825 47.677 1.00 47.85 279 MET A CA 1
ATOM 2086 C C . MET A 1 280 ? 14.356 18.405 48.094 1.00 78.25 279 MET A C 1
ATOM 2087 O O . MET A 1 280 ? 15.218 17.523 48.100 1.00 76.98 279 MET A O 1
ATOM 2092 N N . ALA A 1 281 ? 13.096 18.206 48.461 1.00 68.40 280 ALA A N 1
ATOM 2093 C CA . ALA A 1 281 ? 12.599 16.899 48.864 1.00 51.97 280 ALA A CA 1
ATOM 2094 C C . ALA A 1 281 ? 12.692 15.890 47.724 1.00 42.67 280 ALA A C 1
ATOM 2095 O O . ALA A 1 281 ? 13.005 14.718 47.959 1.00 58.40 280 ALA A O 1
ATOM 2097 N N . GLY A 1 282 ? 12.421 16.351 46.500 1.00 69.49 281 GLY A N 1
ATOM 2098 C CA . GLY A 1 282 ? 12.519 15.515 45.292 1.00 34.60 281 GLY A CA 1
ATOM 2099 C C . GLY A 1 282 ? 13.942 15.059 45.034 1.00 58.79 281 GLY A C 1
ATOM 2100 O O . GLY A 1 282 ? 14.182 13.883 44.779 1.00 59.86 281 GLY A O 1
ATOM 2101 N N . TRP A 1 283 ? 14.876 16.005 45.106 1.00 48.08 282 TRP A N 1
ATOM 2102 C CA . TRP A 1 283 ? 16.307 15.732 44.958 1.00 45.19 282 TRP A CA 1
ATOM 2103 C C . TRP A 1 283 ? 16.853 14.744 45.998 1.00 50.12 282 TRP A C 1
ATOM 2104 O O . TRP A 1 283 ? 17.604 13.828 45.654 1.00 52.22 282 TRP A O 1
ATOM 2115 N N . LEU A 1 284 ? 16.496 14.950 47.265 1.00 54.32 283 LEU A N 1
ATOM 2116 C CA . LEU A 1 284 ? 16.997 14.112 48.357 1.00 30.15 283 LEU A CA 1
ATOM 2117 C C . LEU A 1 284 ? 16.546 12.662 48.226 1.00 62.96 283 LEU A C 1
ATOM 2118 O O . LEU A 1 284 ? 17.326 11.739 48.492 1.00 50.84 283 LEU A O 1
ATOM 2123 N N . GLN A 1 285 ? 15.300 12.468 47.800 1.00 56.66 284 GLN A N 1
ATOM 2124 C CA . GLN A 1 285 ? 14.789 11.139 47.469 1.00 33.18 284 GLN A CA 1
ATOM 2125 C C . GLN A 1 285 ? 15.622 10.486 46.376 1.00 29.73 284 GLN A C 1
ATOM 2126 O O . GLN A 1 285 ? 15.991 9.308 46.454 1.00 42.49 284 GLN A O 1
ATOM 2132 N N . ASN A 1 286 ? 15.894 11.254 45.335 1.00 36.67 285 ASN A N 1
ATOM 2133 C CA . ASN A 1 286 ? 16.625 10.715 44.198 1.00 35.96 285 ASN A CA 1
ATOM 2134 C C . ASN A 1 286 ? 18.126 10.508 44.468 1.00 71.88 285 ASN A C 1
ATOM 2135 O O . ASN A 1 286 ? 18.743 9.648 43.842 1.00 65.64 285 ASN A O 1
ATOM 2140 N N . HIS A 1 287 ? 18.695 11.265 45.412 1.00 62.21 286 HIS A N 1
ATOM 2141 C CA . HIS A 1 287 ? 20.159 11.358 45.557 1.00 54.03 286 HIS A CA 1
ATOM 2142 C C . HIS A 1 287 ? 20.777 11.194 46.950 1.00 56.75 286 HIS A C 1
ATOM 2143 O O . HIS A 1 287 ? 21.942 10.809 47.042 1.00 86.47 286 HIS A O 1
ATOM 2150 N N . TYR A 1 288 ? 20.045 11.500 48.023 1.00 36.74 287 TYR A N 1
ATOM 2151 C CA . TYR A 1 288 ? 20.608 11.347 49.372 1.00 37.57 287 TYR A CA 1
ATOM 2152 C C . TYR A 1 288 ? 20.326 9.976 49.973 1.00 35.40 287 TYR A C 1
ATOM 2153 O O . TYR A 1 288 ? 21.102 9.489 50.794 1.00 51.56 287 TYR A O 1
ATOM 2162 N N . LEU A 1 289 ? 19.233 9.340 49.558 1.00 55.66 288 LEU A N 1
ATOM 2163 C CA . LEU A 1 289 ? 18.922 7.993 50.034 1.00 38.42 288 LEU A CA 1
ATOM 2164 C C . LEU A 1 289 ? 19.921 6.957 49.514 1.00 61.25 288 LEU A C 1
ATOM 2165 O O . LEU A 1 289 ? 20.315 6.994 48.351 1.00 55.33 288 LEU A O 1
ATOM 2170 N N . GLN A 1 290 ? 20.326 6.050 50.401 1.00 48.46 289 GLN A N 1
ATOM 2171 C CA . GLN A 1 290 ? 21.330 5.028 50.105 1.00 57.09 289 GLN A CA 1
ATOM 2172 C C . GLN A 1 290 ? 20.690 3.666 49.838 1.00 67.79 289 GLN A C 1
ATOM 2173 O O . GLN A 1 290 ? 21.342 2.773 49.297 1.00 73.83 289 GLN A O 1
ATOM 2179 N N . ASN A 1 291 ? 19.430 3.499 50.239 1.00 68.24 290 ASN A N 1
ATOM 2180 C CA . ASN A 1 291 ? 18.703 2.247 50.014 1.00 50.67 290 ASN A CA 1
ATOM 2181 C C . ASN A 1 291 ? 17.185 2.478 50.079 1.00 64.00 290 ASN A C 1
ATOM 2182 O O . ASN A 1 291 ? 16.737 3.633 50.026 1.00 43.78 290 ASN A O 1
ATOM 2187 N N . ASP A 1 292 ? 16.411 1.392 50.179 1.00 96.78 291 ASP A N 1
ATOM 2188 C CA . ASP A 1 292 ? 14.941 1.451 50.250 1.00 80.87 291 ASP A CA 1
ATOM 2189 C C . ASP A 1 292 ? 14.388 1.780 51.641 1.00 89.81 291 ASP A C 1
ATOM 2190 O O . ASP A 1 292 ? 13.227 2.164 51.763 1.00 61.47 291 ASP A O 1
ATOM 2195 N N . GLU A 1 293 ? 15.188 1.597 52.690 1.00 111.39 292 GLU A N 1
ATOM 2196 C CA . GLU A 1 293 ? 14.753 1.946 54.053 1.00 43.66 292 GLU A CA 1
ATOM 2197 C C . GLU A 1 293 ? 14.675 3.463 54.283 1.00 39.98 292 GLU A C 1
ATOM 2198 O O . GLU A 1 293 ? 14.084 3.906 55.268 1.00 64.57 292 GLU A O 1
ATOM 2204 N N . GLY A 1 294 ? 15.287 4.253 53.398 1.00 51.38 293 GLY A N 1
ATOM 2205 C CA . GLY A 1 294 ? 15.285 5.711 53.534 1.00 39.17 293 GLY A CA 1
ATOM 2206 C C . GLY A 1 294 ? 13.945 6.380 53.258 1.00 42.16 293 GLY A C 1
ATOM 2207 O O . GLY A 1 294 ? 13.068 5.798 52.618 1.00 62.08 293 GLY A O 1
ATOM 2208 N N . PHE A 1 295 ? 13.787 7.606 53.760 1.00 54.96 294 PHE A N 1
ATOM 2209 C CA . PHE A 1 295 ? 12.613 8.434 53.456 1.00 52.50 294 PHE A CA 1
ATOM 2210 C C . PHE A 1 295 ? 12.866 9.934 53.604 1.00 53.29 294 PHE A C 1
ATOM 2211 O O . PHE A 1 295 ? 13.861 10.362 54.194 1.00 49.13 294 PHE A O 1
ATOM 2219 N N . VAL A 1 296 ? 11.942 10.708 53.036 1.00 48.76 295 VAL A N 1
ATOM 2220 C CA . VAL A 1 296 ? 11.952 12.165 53.076 1.00 52.07 295 VAL A CA 1
ATOM 2221 C C . VAL A 1 296 ? 10.572 12.681 53.501 1.00 45.68 295 VAL A C 1
ATOM 2222 O O . VAL A 1 296 ? 9.545 12.163 53.060 1.00 69.63 295 VAL A O 1
ATOM 2226 N N . HIS A 1 297 ? 10.557 13.693 54.367 1.00 77.20 296 HIS A N 1
ATOM 2227 C CA . HIS A 1 297 ? 9.312 14.314 54.827 1.00 56.79 296 HIS A CA 1
ATOM 2228 C C . HIS A 1 297 ? 9.505 15.815 54.993 1.00 50.65 296 HIS A C 1
ATOM 2229 O O . HIS A 1 297 ? 10.338 16.252 55.791 1.00 44.19 296 HIS A O 1
ATOM 2236 N N . ILE A 1 298 ? 8.736 16.609 54.252 1.00 50.52 297 ILE A N 1
ATOM 2237 C CA . ILE A 1 298 ? 8.757 18.058 54.432 1.00 48.69 297 ILE A CA 1
ATOM 2238 C C . ILE A 1 298 ? 8.061 18.337 55.753 1.00 48.18 297 ILE A C 1
ATOM 2239 O O . ILE A 1 298 ? 6.932 17.907 55.947 1.00 48.79 297 ILE A O 1
ATOM 2244 N N . CYS A 1 299 ? 8.747 19.017 56.674 1.00 63.85 298 CYS A N 1
ATOM 2245 C CA . CYS A 1 299 ? 8.233 19.193 58.034 1.00 41.89 298 CYS A CA 1
ATOM 2246 C C . CYS A 1 299 ? 8.123 20.643 58.468 1.00 38.71 298 CYS A C 1
ATOM 2247 O O . CYS A 1 299 ? 8.695 21.547 57.852 1.00 50.16 298 CYS A O 1
ATOM 2250 N N . ARG A 1 300 ? 7.375 20.844 59.549 1.00 54.30 299 ARG A N 1
ATOM 2251 C CA . ARG A 1 300 ? 7.429 22.082 60.312 1.00 55.35 299 ARG A CA 1
ATOM 2252 C C . ARG A 1 300 ? 7.702 21.743 61.776 1.00 33.95 299 ARG A C 1
ATOM 2253 O O . ARG A 1 300 ? 7.706 20.569 62.179 1.00 50.72 299 ARG A O 1
ATOM 2261 N N . LEU A 1 301 ? 7.936 22.776 62.571 1.00 41.82 300 LEU A N 1
ATOM 2262 C CA . LEU A 1 301 ? 8.140 22.581 63.992 1.00 64.55 300 LEU A CA 1
ATOM 2263 C C . LEU A 1 301 ? 6.870 21.963 64.554 1.00 92.30 300 LEU A C 1
ATOM 2264 O O . LEU A 1 301 ? 5.775 22.253 64.069 1.00 47.02 300 LEU A O 1
ATOM 2269 N N . ASP A 1 302 ? 7.029 21.073 65.529 1.00 64.81 301 ASP A N 1
ATOM 2270 C CA . ASP A 1 302 ? 5.905 20.529 66.277 1.00 43.63 301 ASP A CA 1
ATOM 2271 C C . ASP A 1 302 ? 5.776 21.335 67.566 1.00 82.75 301 ASP A C 1
ATOM 2272 O O . ASP A 1 302 ? 6.598 21.195 68.475 1.00 64.65 301 ASP A O 1
ATOM 2277 N N . THR A 1 303 ? 4.745 22.176 67.645 1.00 54.95 302 THR A N 1
ATOM 2278 C CA . THR A 1 303 ? 4.571 23.073 68.796 1.00 32.66 302 THR A CA 1
ATOM 2279 C C . THR A 1 303 ? 3.965 22.375 70.023 1.00 49.45 302 THR A C 1
ATOM 2280 O O . THR A 1 303 ? 3.982 22.919 71.135 1.00 41.52 302 THR A O 1
ATOM 2284 N N . ALA A 1 304 ? 3.462 21.163 69.821 1.00 49.03 303 ALA A N 1
ATOM 2285 C CA . ALA A 1 304 ? 2.855 20.375 70.884 1.00 53.17 303 ALA A CA 1
ATOM 2286 C C . ALA A 1 304 ? 3.878 19.583 71.706 1.00 39.35 303 ALA A C 1
ATOM 2287 O O . ALA A 1 304 ? 3.839 19.594 72.939 1.00 55.36 303 ALA A O 1
ATOM 2289 N N . GLY A 1 305 ? 4.791 18.894 71.027 1.00 42.95 304 GLY A N 1
ATOM 2290 C CA . GLY A 1 305 ? 5.684 17.956 71.695 1.00 50.02 304 GLY A CA 1
ATOM 2291 C C . GLY A 1 305 ? 4.978 16.628 71.891 1.00 36.34 304 GLY A C 1
ATOM 2292 O O . GLY A 1 305 ? 4.037 16.304 71.157 1.00 55.32 304 GLY A O 1
ATOM 2293 N N . ALA A 1 306 ? 5.426 15.856 72.875 1.00 45.74 305 ALA A N 1
ATOM 2294 C CA . ALA A 1 306 ? 4.840 14.547 73.151 1.00 47.41 305 ALA A CA 1
ATOM 2295 C C . ALA A 1 306 ? 3.453 14.734 73.744 1.00 60.51 305 ALA A C 1
ATOM 2296 O O . ALA A 1 306 ? 3.263 15.618 74.578 1.00 66.90 305 ALA A O 1
ATOM 2298 N N . ARG A 1 307 ? 2.484 13.919 73.319 1.00 73.74 306 ARG A N 1
ATOM 2299 C CA A ARG A 1 307 ? 1.097 14.073 73.787 0.50 55.84 306 ARG A CA 1
ATOM 2300 C CA B ARG A 1 307 ? 1.092 14.076 73.756 0.50 49.14 306 ARG A CA 1
ATOM 2301 C C . ARG A 1 307 ? 0.338 12.756 73.937 1.00 58.80 306 ARG A C 1
ATOM 2302 O O . ARG A 1 307 ? 0.805 11.688 73.524 1.00 43.67 306 ARG A O 1
ATOM 2317 N N . LEU A 1 308 ? -0.835 12.854 74.561 1.00 55.33 307 LEU A N 1
ATOM 2318 C CA . LEU A 1 308 ? -1.750 11.727 74.745 1.00 60.98 307 LEU A CA 1
ATOM 2319 C C . LEU A 1 308 ? -2.561 11.488 73.478 1.00 46.84 307 LEU A C 1
ATOM 2320 O O . LEU A 1 308 ? -3.176 12.413 72.951 1.00 69.63 307 LEU A O 1
ATOM 2325 N N . LEU A 1 309 ? -2.544 10.248 72.989 1.00 80.05 308 LEU A N 1
ATOM 2326 C CA . LEU A 1 309 ? -3.435 9.806 71.911 1.00 79.22 308 LEU A CA 1
ATOM 2327 C C . LEU A 1 309 ? -4.658 9.112 72.489 1.00 115.34 308 LEU A C 1
ATOM 2328 O O . LEU A 1 309 ? -5.793 9.419 72.124 1.00 92.50 308 LEU A O 1
ATOM 2333 N N . GLY A 1 310 ? -4.405 8.154 73.378 1.00 58.83 309 GLY A N 1
ATOM 2334 C CA . GLY A 1 310 ? -5.462 7.328 73.958 1.00 50.45 309 GLY A CA 1
ATOM 2335 C C . GLY A 1 310 ? -4.908 6.477 75.079 1.00 76.56 309 GLY A C 1
ATOM 2336 O O . GLY A 1 310 ? -5.404 5.375 75.349 1.00 71.15 309 GLY A O 1
ATOM 2338 N N . SER B 1 1 ? 34.397 75.134 60.108 1.00 86.30 0 SER B N 1
ATOM 2339 C CA . SER B 1 1 ? 35.222 75.717 61.209 1.00 126.23 0 SER B CA 1
ATOM 2340 C C . SER B 1 1 ? 35.949 74.628 62.008 1.00 104.23 0 SER B C 1
ATOM 2341 O O . SER B 1 1 ? 36.908 74.039 61.509 1.00 105.68 0 SER B O 1
ATOM 2344 N N . MET B 1 2 ? 35.490 74.373 63.236 1.00 102.48 1 MET B N 1
ATOM 2345 C CA . MET B 1 2 ? 36.045 73.336 64.104 1.00 73.38 1 MET B CA 1
ATOM 2346 C C . MET B 1 2 ? 34.986 72.259 64.311 1.00 84.96 1 MET B C 1
ATOM 2347 O O . MET B 1 2 ? 33.795 72.553 64.346 1.00 56.41 1 MET B O 1
ATOM 2352 N N . VAL B 1 3 ? 35.439 71.015 64.423 1.00 69.46 2 VAL B N 1
ATOM 2353 C CA . VAL B 1 3 ? 34.597 69.882 64.785 1.00 64.85 2 VAL B CA 1
ATOM 2354 C C . VAL B 1 3 ? 35.313 69.174 65.928 1.00 70.70 2 VAL B C 1
ATOM 2355 O O . VAL B 1 3 ? 36.497 68.872 65.816 1.00 63.92 2 VAL B O 1
ATOM 2359 N N . LYS B 1 4 ? 34.604 68.932 67.027 1.00 74.47 3 LYS B N 1
ATOM 2360 C CA . LYS B 1 4 ? 35.177 68.257 68.194 1.00 64.85 3 LYS B CA 1
ATOM 2361 C C . LYS B 1 4 ? 34.321 67.039 68.527 1.00 57.69 3 LYS B C 1
ATOM 2362 O O . LYS B 1 4 ? 33.094 67.106 68.456 1.00 79.98 3 LYS B O 1
ATOM 2368 N N . ILE B 1 5 ? 34.965 65.929 68.879 1.00 72.11 4 ILE B N 1
ATOM 2369 C CA . ILE B 1 5 ? 34.252 64.681 69.150 1.00 38.25 4 ILE B CA 1
ATOM 2370 C C . ILE B 1 5 ? 34.591 64.121 70.525 1.00 70.50 4 ILE B C 1
ATOM 2371 O O . ILE B 1 5 ? 35.724 64.241 70.983 1.00 65.05 4 ILE B O 1
ATOM 2376 N N . TYR B 1 6 ? 33.595 63.520 71.176 1.00 46.84 5 TYR B N 1
ATOM 2377 C CA . TYR B 1 6 ? 33.795 62.813 72.437 1.00 54.21 5 TYR B CA 1
ATOM 2378 C C . TYR B 1 6 ? 33.520 61.337 72.224 1.00 26.17 5 TYR B C 1
ATOM 2379 O O . TYR B 1 6 ? 32.393 60.932 71.918 1.00 45.76 5 TYR B O 1
ATOM 2388 N N . ALA B 1 7 ? 34.565 60.535 72.348 1.00 57.26 6 ALA B N 1
ATOM 2389 C CA . ALA B 1 7 ? 34.436 59.108 72.183 1.00 27.41 6 ALA B CA 1
ATOM 2390 C C . ALA B 1 7 ? 34.555 58.515 73.573 1.00 62.53 6 ALA B C 1
ATOM 2391 O O . ALA B 1 7 ? 35.565 58.743 74.251 1.00 48.87 6 ALA B O 1
ATOM 2393 N N . PRO B 1 8 ? 33.521 57.780 74.015 1.00 48.47 7 PRO B N 1
ATOM 2394 C CA . PRO B 1 8 ? 33.478 57.262 75.378 1.00 46.98 7 PRO B CA 1
ATOM 2395 C C . PRO B 1 8 ? 34.106 55.874 75.565 1.00 38.91 7 PRO B C 1
ATOM 2396 O O . PRO B 1 8 ? 34.190 55.078 74.627 1.00 63.58 7 PRO B O 1
ATOM 2400 N N . ALA B 1 9 ? 34.498 55.601 76.804 1.00 38.99 8 ALA B N 1
ATOM 2401 C CA . ALA B 1 9 ? 35.005 54.300 77.223 1.00 60.49 8 ALA B CA 1
ATOM 2402 C C . ALA B 1 9 ? 34.032 53.180 76.898 1.00 63.10 8 ALA B C 1
ATOM 2403 O O . ALA B 1 9 ? 32.815 53.394 76.797 1.00 40.05 8 ALA B O 1
ATOM 2405 N N . SER B 1 10 ? 34.577 51.981 76.735 1.00 64.38 9 SER B N 1
ATOM 2406 C CA . SER B 1 10 ? 33.765 50.812 76.470 1.00 53.59 9 SER B CA 1
ATOM 2407 C C . SER B 1 10 ? 34.255 49.629 77.281 1.00 37.95 9 SER B C 1
ATOM 2408 O O . SER B 1 10 ? 35.422 49.584 77.680 1.00 45.70 9 SER B O 1
ATOM 2411 N N . ILE B 1 11 ? 33.379 48.652 77.464 1.00 37.60 10 ILE B N 1
ATOM 2412 C CA . ILE B 1 11 ? 33.743 47.376 78.035 1.00 28.83 10 ILE B CA 1
ATOM 2413 C C . ILE B 1 11 ? 33.806 46.342 76.930 1.00 41.58 10 ILE B C 1
ATOM 2414 O O . ILE B 1 11 ? 32.825 46.094 76.262 1.00 66.87 10 ILE B O 1
ATOM 2419 N N . GLY B 1 12 ? 34.965 45.732 76.747 1.00 62.44 11 GLY B N 1
ATOM 2420 C CA . GLY B 1 12 ? 35.125 44.685 75.764 1.00 41.80 11 GLY B CA 1
ATOM 2421 C C . GLY B 1 12 ? 34.656 43.352 76.287 1.00 37.62 11 GLY B C 1
ATOM 2422 O O . GLY B 1 12 ? 34.846 43.056 77.452 1.00 52.76 11 GLY B O 1
ATOM 2423 N N . ASN B 1 13 ? 34.049 42.549 75.427 1.00 36.09 12 ASN B N 1
ATOM 2424 C CA . ASN B 1 13 ? 33.671 41.193 75.794 1.00 30.68 12 ASN B CA 1
ATOM 2425 C C . ASN B 1 13 ? 32.469 41.129 76.710 1.00 32.24 12 ASN B C 1
ATOM 2426 O O . ASN B 1 13 ? 31.568 40.330 76.513 1.00 44.19 12 ASN B O 1
ATOM 2431 N N . VAL B 1 14 ? 32.510 41.952 77.747 1.00 76.82 13 VAL B N 1
ATOM 2432 C CA . VAL B 1 14 ? 31.474 42.003 78.759 1.00 46.86 13 VAL B CA 1
ATOM 2433 C C . VAL B 1 14 ? 31.437 40.658 79.462 1.00 64.48 13 VAL B C 1
ATOM 2434 O O . VAL B 1 14 ? 30.411 40.221 79.950 1.00 40.82 13 VAL B O 1
ATOM 2438 N N . SER B 1 15 ? 32.581 39.994 79.461 1.00 37.58 14 SER B N 1
ATOM 2439 C CA . SER B 1 15 ? 32.816 38.830 80.278 1.00 46.03 14 SER B CA 1
ATOM 2440 C C . SER B 1 15 ? 31.990 37.619 79.877 1.00 66.14 14 SER B C 1
ATOM 2441 O O . SER B 1 15 ? 31.883 36.672 80.641 1.00 73.90 14 SER B O 1
ATOM 2444 N N . VAL B 1 16 ? 31.414 37.640 78.685 1.00 46.84 15 VAL B N 1
ATOM 2445 C CA . VAL B 1 16 ? 30.776 36.452 78.151 1.00 36.32 15 VAL B CA 1
ATOM 2446 C C . VAL B 1 16 ? 30.916 36.317 76.640 1.00 37.28 15 VAL B C 1
ATOM 2447 O O . VAL B 1 16 ? 30.669 35.264 76.079 1.00 42.62 15 VAL B O 1
ATOM 2451 N N . GLY B 1 17 ? 31.321 37.392 75.986 1.00 44.40 16 GLY B N 1
ATOM 2452 C CA . GLY B 1 17 ? 31.328 37.423 74.539 1.00 57.52 16 GLY B CA 1
ATOM 2453 C C . GLY B 1 17 ? 32.643 37.907 73.989 1.00 53.93 16 GLY B C 1
ATOM 2454 O O . GLY B 1 17 ? 32.758 39.016 73.487 1.00 53.62 16 GLY B O 1
ATOM 2455 N N . PHE B 1 18 ? 33.639 37.045 74.083 1.00 61.12 17 PHE B N 1
ATOM 2456 C CA . PHE B 1 18 ? 34.996 37.389 73.678 1.00 45.13 17 PHE B CA 1
ATOM 2457 C C . PHE B 1 18 ? 35.009 37.745 72.195 1.00 64.32 17 PHE B C 1
ATOM 2458 O O . PHE B 1 18 ? 34.541 36.961 71.370 1.00 50.40 17 PHE B O 1
ATOM 2466 N N . ASP B 1 19 ? 35.504 38.948 71.888 1.00 31.01 18 ASP B N 1
ATOM 2467 C CA . ASP B 1 19 ? 35.590 39.499 70.527 1.00 47.16 18 ASP B CA 1
ATOM 2468 C C . ASP B 1 19 ? 34.266 39.818 69.831 1.00 56.53 18 ASP B C 1
ATOM 2469 O O . ASP B 1 19 ? 34.269 40.445 68.776 1.00 48.35 18 ASP B O 1
ATOM 2474 N N . VAL B 1 20 ? 33.142 39.406 70.405 1.00 44.12 19 VAL B N 1
ATOM 2475 C CA . VAL B 1 20 ? 31.866 39.539 69.711 1.00 46.71 19 VAL B CA 1
ATOM 2476 C C . VAL B 1 20 ? 30.850 40.419 70.442 1.00 48.37 19 VAL B C 1
ATOM 2477 O O . VAL B 1 20 ? 29.756 40.633 69.921 1.00 49.28 19 VAL B O 1
ATOM 2481 N N . LEU B 1 21 ? 31.218 40.977 71.599 1.00 68.22 20 LEU B N 1
ATOM 2482 C CA . LEU B 1 21 ? 30.269 41.739 72.421 1.00 35.72 20 LEU B CA 1
ATOM 2483 C C . LEU B 1 21 ? 30.947 42.811 73.268 1.00 30.27 20 LEU B C 1
ATOM 2484 O O . LEU B 1 21 ? 31.940 42.544 73.942 1.00 53.78 20 LEU B O 1
ATOM 2489 N N . GLY B 1 22 ? 30.403 44.023 73.238 1.00 37.66 21 GLY B N 1
ATOM 2490 C CA . GLY B 1 22 ? 30.967 45.129 74.010 1.00 26.73 21 GLY B CA 1
ATOM 2491 C C . GLY B 1 22 ? 29.943 46.217 74.290 1.00 53.58 21 GLY B C 1
ATOM 2492 O O . GLY B 1 22 ? 28.919 46.282 73.623 1.00 39.34 21 GLY B O 1
ATOM 2493 N N . ALA B 1 23 ? 30.216 47.079 75.267 1.00 41.78 22 ALA B N 1
ATOM 2494 C CA . ALA B 1 23 ? 29.242 48.104 75.679 1.00 31.04 22 ALA B CA 1
ATOM 2495 C C . ALA B 1 23 ? 29.911 49.414 76.022 1.00 36.25 22 ALA B C 1
ATOM 2496 O O . ALA B 1 23 ? 30.938 49.425 76.706 1.00 40.79 22 ALA B O 1
ATOM 2498 N N . ALA B 1 24 ? 29.336 50.515 75.535 1.00 34.95 23 ALA B N 1
ATOM 2499 C CA . ALA B 1 24 ? 29.787 51.851 75.915 1.00 42.10 23 ALA B CA 1
ATOM 2500 C C . ALA B 1 24 ? 29.209 52.190 77.283 1.00 34.73 23 ALA B C 1
ATOM 2501 O O . ALA B 1 24 ? 28.049 51.879 77.563 1.00 47.30 23 ALA B O 1
ATOM 2503 N N . VAL B 1 25 ? 30.012 52.849 78.116 1.00 89.94 24 VAL B N 1
ATOM 2504 C CA . VAL B 1 25 ? 29.584 53.241 79.458 1.00 53.26 24 VAL B CA 1
ATOM 2505 C C . VAL B 1 25 ? 29.663 54.748 79.649 1.00 78.55 24 VAL B C 1
ATOM 2506 O O . VAL B 1 25 ? 30.405 55.447 78.958 1.00 50.74 24 VAL B O 1
ATOM 2510 N N . SER B 1 26 ? 28.886 55.226 80.610 1.00 43.52 25 SER B N 1
ATOM 2511 C CA . SER B 1 26 ? 28.731 56.648 80.888 1.00 51.93 25 SER B CA 1
ATOM 2512 C C . SER B 1 26 ? 28.524 56.799 82.390 1.00 88.22 25 SER B C 1
ATOM 2513 O O . SER B 1 26 ? 27.570 56.239 82.935 1.00 86.54 25 SER B O 1
ATOM 2516 N N . PRO B 1 27 ? 29.421 57.535 83.068 1.00 46.54 26 PRO B N 1
ATOM 2517 C CA . PRO B 1 27 ? 29.303 57.713 84.519 1.00 110.72 26 PRO B CA 1
ATOM 2518 C C . PRO B 1 27 ? 28.060 58.505 84.916 1.00 59.23 26 PRO B C 1
ATOM 2519 O O . PRO B 1 27 ? 27.788 59.561 84.336 1.00 54.43 26 PRO B O 1
ATOM 2523 N N . ILE B 1 28 ? 27.329 57.989 85.903 1.00 73.10 27 ILE B N 1
ATOM 2524 C CA . ILE B 1 28 ? 26.077 58.600 86.370 1.00 94.78 27 ILE B CA 1
ATOM 2525 C C . ILE B 1 28 ? 26.236 60.062 86.802 1.00 63.15 27 ILE B C 1
ATOM 2526 O O . ILE B 1 28 ? 25.345 60.880 86.570 1.00 93.80 27 ILE B O 1
ATOM 2531 N N . ASP B 1 29 ? 27.376 60.385 87.409 1.00 75.25 28 ASP B N 1
ATOM 2532 C CA . ASP B 1 29 ? 27.623 61.731 87.934 1.00 96.99 28 ASP B CA 1
ATOM 2533 C C . ASP B 1 29 ? 27.903 62.790 86.853 1.00 83.82 28 ASP B C 1
ATOM 2534 O O . ASP B 1 29 ? 28.120 63.956 87.177 1.00 52.29 28 ASP B O 1
ATOM 2539 N N . GLY B 1 30 ? 27.916 62.393 85.581 1.00 59.98 29 GLY B N 1
ATOM 2540 C CA . GLY B 1 30 ? 28.048 63.353 84.483 1.00 81.40 29 GLY B CA 1
ATOM 2541 C C . GLY B 1 30 ? 29.482 63.709 84.119 1.00 69.15 29 GLY B C 1
ATOM 2542 O O . GLY B 1 30 ? 29.713 64.553 83.252 1.00 70.57 29 GLY B O 1
ATOM 2543 N N . THR B 1 31 ? 30.448 63.081 84.784 1.00 94.38 30 THR B N 1
ATOM 2544 C CA . THR B 1 31 ? 31.850 63.222 84.418 1.00 62.29 30 THR B CA 1
ATOM 2545 C C . THR B 1 31 ? 32.068 62.524 83.082 1.00 97.10 30 THR B C 1
ATOM 2546 O O . THR B 1 31 ? 31.522 61.445 82.847 1.00 64.71 30 THR B O 1
ATOM 2550 N N . LEU B 1 32 ? 32.856 63.139 82.206 1.00 89.72 31 LEU B N 1
ATOM 2551 C CA . LEU B 1 32 ? 33.175 62.521 80.924 1.00 80.45 31 LEU B CA 1
ATOM 2552 C C . LEU B 1 32 ? 34.319 61.527 81.106 1.00 57.44 31 LEU B C 1
ATOM 2553 O O . LEU B 1 32 ? 35.378 61.877 81.632 1.00 129.82 31 LEU B O 1
ATOM 2558 N N . LEU B 1 33 ? 34.088 60.287 80.676 1.00 56.12 32 LEU B N 1
ATOM 2559 C CA . LEU B 1 33 ? 35.112 59.238 80.684 1.00 46.39 32 LEU B CA 1
ATOM 2560 C C . LEU B 1 33 ? 35.335 58.770 79.244 1.00 57.54 32 LEU B C 1
ATOM 2561 O O . LEU B 1 33 ? 34.619 57.906 78.729 1.00 86.97 32 LEU B O 1
ATOM 2566 N N . GLY B 1 34 ? 36.319 59.372 78.590 1.00 65.33 33 GLY B N 1
ATOM 2567 C CA . GLY B 1 34 ? 36.604 59.089 77.188 1.00 94.63 33 GLY B CA 1
ATOM 2568 C C . GLY B 1 34 ? 37.592 60.102 76.651 1.00 67.77 33 GLY B C 1
ATOM 2569 O O . GLY B 1 34 ? 38.011 60.998 77.384 1.00 42.26 33 GLY B O 1
ATOM 2570 N N . ASP B 1 35 ? 37.952 59.961 75.376 1.00 65.92 34 ASP B N 1
ATOM 2571 C CA . ASP B 1 35 ? 38.924 60.846 74.725 1.00 50.14 34 ASP B CA 1
ATOM 2572 C C . ASP B 1 35 ? 38.261 61.734 73.689 1.00 44.53 34 ASP B C 1
ATOM 2573 O O . ASP B 1 35 ? 37.220 61.382 73.132 1.00 54.70 34 ASP B O 1
ATOM 2578 N N . CYS B 1 36 ? 38.881 62.885 73.435 1.00 80.98 35 CYS B N 1
ATOM 2579 C CA . CYS B 1 36 ? 38.380 63.839 72.449 1.00 34.86 35 CYS B CA 1
ATOM 2580 C C . CYS B 1 36 ? 39.372 64.056 71.303 1.00 33.42 35 CYS B C 1
ATOM 2581 O O . CYS B 1 36 ? 40.594 64.016 71.493 1.00 42.98 35 CYS B O 1
ATOM 2584 N N . VAL B 1 37 ? 38.835 64.314 70.117 1.00 36.56 36 VAL B N 1
ATOM 2585 C CA . VAL B 1 37 ? 39.629 64.738 68.979 1.00 39.23 36 VAL B CA 1
ATOM 2586 C C . VAL B 1 37 ? 38.984 65.965 68.361 1.00 44.79 36 VAL B C 1
ATOM 2587 O O . VAL B 1 37 ? 37.772 65.970 68.139 1.00 48.79 36 VAL B O 1
ATOM 2591 N N . SER B 1 38 ? 39.789 66.995 68.085 1.00 61.86 37 SER B N 1
ATOM 2592 C CA . SER B 1 38 ? 39.310 68.196 67.381 1.00 62.01 37 SER B CA 1
ATOM 2593 C C . SER B 1 38 ? 39.969 68.327 66.006 1.00 62.95 37 SER B C 1
ATOM 2594 O O . SER B 1 38 ? 41.102 67.896 65.808 1.00 60.33 37 SER B O 1
ATOM 2597 N N . VAL B 1 39 ? 39.237 68.918 65.065 1.00 49.83 38 VAL B N 1
ATOM 2598 C CA . VAL B 1 39 ? 39.678 69.071 63.686 1.00 66.00 38 VAL B CA 1
ATOM 2599 C C . VAL B 1 39 ? 39.262 70.452 63.172 1.00 62.03 38 VAL B C 1
ATOM 2600 O O . VAL B 1 39 ? 38.105 70.839 63.296 1.00 59.63 38 VAL B O 1
ATOM 2604 N N . THR B 1 40 ? 40.213 71.189 62.605 1.00 62.10 39 THR B N 1
ATOM 2605 C CA . THR B 1 40 ? 39.964 72.522 62.043 1.00 49.28 39 THR B CA 1
ATOM 2606 C C . THR B 1 40 ? 40.652 72.600 60.684 1.00 58.70 39 THR B C 1
ATOM 2607 O O . THR B 1 40 ? 41.611 71.877 60.439 1.00 52.13 39 THR B O 1
ATOM 2611 N N . ALA B 1 41 ? 40.165 73.466 59.802 1.00 72.48 40 ALA B N 1
ATOM 2612 C CA . ALA B 1 41 ? 40.779 73.637 58.488 1.00 72.14 40 ALA B CA 1
ATOM 2613 C C . ALA B 1 41 ? 42.160 74.282 58.619 1.00 99.64 40 ALA B C 1
ATOM 2614 O O . ALA B 1 41 ? 42.378 75.119 59.491 1.00 67.11 40 ALA B O 1
ATOM 2616 N N . ALA B 1 42 ? 43.091 73.868 57.763 1.00 68.28 41 ALA B N 1
ATOM 2617 C CA . ALA B 1 42 ? 44.422 74.466 57.715 1.00 60.66 41 ALA B CA 1
ATOM 2618 C C . ALA B 1 42 ? 45.033 74.292 56.331 1.00 66.36 41 ALA B C 1
ATOM 2619 O O . ALA B 1 42 ? 44.465 73.617 55.472 1.00 75.81 41 ALA B O 1
ATOM 2621 N N . GLU B 1 43 ? 46.186 74.920 56.119 1.00 70.65 42 GLU B N 1
ATOM 2622 C CA . GLU B 1 43 ? 46.946 74.733 54.886 1.00 73.22 42 GLU B CA 1
ATOM 2623 C C . GLU B 1 43 ? 47.674 73.395 54.905 1.00 86.45 42 GLU B C 1
ATOM 2624 O O . GLU B 1 43 ? 47.726 72.700 53.891 1.00 54.77 42 GLU B O 1
ATOM 2630 N N . ARG B 1 44 ? 48.243 73.045 56.059 1.00 47.36 43 ARG B N 1
ATOM 2631 C CA . ARG B 1 44 ? 48.974 71.785 56.218 1.00 37.07 43 ARG B CA 1
ATOM 2632 C C . ARG B 1 44 ? 48.489 71.002 57.426 1.00 47.59 43 ARG B C 1
ATOM 2633 O O . ARG B 1 44 ? 48.053 71.574 58.428 1.00 44.16 43 ARG B O 1
ATOM 2641 N N . PHE B 1 45 ? 48.594 69.684 57.323 1.00 41.28 44 PHE B N 1
ATOM 2642 C CA . PHE B 1 45 ? 48.230 68.796 58.408 1.00 42.49 44 PHE B CA 1
ATOM 2643 C C . PHE B 1 45 ? 49.149 69.005 59.609 1.00 79.78 44 PHE B C 1
ATOM 2644 O O . PHE B 1 45 ? 50.315 69.375 59.466 1.00 57.49 44 PHE B O 1
ATOM 2652 N N . SER B 1 46 ? 48.605 68.772 60.795 1.00 51.22 45 SER B N 1
ATOM 2653 C CA . SER B 1 46 ? 49.377 68.843 62.024 1.00 77.98 45 SER B CA 1
ATOM 2654 C C . SER B 1 46 ? 48.593 68.137 63.123 1.00 64.38 45 SER B C 1
ATOM 2655 O O . SER B 1 46 ? 47.384 68.314 63.229 1.00 57.22 45 SER B O 1
ATOM 2658 N N . LEU B 1 47 ? 49.277 67.313 63.911 1.00 45.01 46 LEU B N 1
ATOM 2659 C CA . LEU B 1 47 ? 48.668 66.656 65.060 1.00 35.52 46 LEU B CA 1
ATOM 2660 C C . LEU B 1 47 ? 49.371 67.146 66.321 1.00 74.32 46 LEU B C 1
ATOM 2661 O O . LEU B 1 47 ? 50.595 67.086 66.416 1.00 51.01 46 LEU B O 1
ATOM 2666 N N . HIS B 1 48 ? 48.596 67.642 67.280 1.00 89.42 47 HIS B N 1
ATOM 2667 C CA . HIS B 1 48 ? 49.132 68.020 68.582 1.00 60.29 47 HIS B CA 1
ATOM 2668 C C . HIS B 1 48 ? 48.363 67.300 69.676 1.00 50.68 47 HIS B C 1
ATOM 2669 O O . HIS B 1 48 ? 47.135 67.262 69.659 1.00 50.23 47 HIS B O 1
ATOM 2676 N N . ASN B 1 49 ? 49.090 66.724 70.624 1.00 50.39 48 ASN B N 1
ATOM 2677 C CA . ASN B 1 49 ? 48.470 66.034 71.750 1.00 42.80 48 ASN B CA 1
ATOM 2678 C C . ASN B 1 49 ? 48.350 66.942 72.976 1.00 69.91 48 ASN B C 1
ATOM 2679 O O . ASN B 1 49 ? 49.188 67.817 73.204 1.00 73.32 48 ASN B O 1
ATOM 2684 N N . GLU B 1 50 ? 47.288 66.726 73.746 1.00 46.64 49 GLU B N 1
ATOM 2685 C CA . GLU B 1 50 ? 47.095 67.349 75.059 1.00 30.72 49 GLU B CA 1
ATOM 2686 C C . GLU B 1 50 ? 46.503 66.281 75.991 1.00 46.04 49 GLU B C 1
ATOM 2687 O O . GLU B 1 50 ? 46.478 65.101 75.652 1.00 58.85 49 GLU B O 1
ATOM 2693 N N . GLY B 1 51 ? 46.040 66.702 77.163 1.00 51.08 50 GLY B N 1
ATOM 2694 C CA . GLY B 1 51 ? 45.336 65.823 78.080 1.00 87.00 50 GLY B CA 1
ATOM 2695 C C . GLY B 1 51 ? 46.278 65.263 79.116 1.00 74.76 50 GLY B C 1
ATOM 2696 O O . GLY B 1 51 ? 47.491 65.446 79.033 1.00 55.94 50 GLY B O 1
ATOM 2697 N N . ARG B 1 52 ? 45.703 64.558 80.080 1.00 76.17 51 ARG B N 1
ATOM 2698 C CA . ARG B 1 52 ? 46.441 64.030 81.225 1.00 70.55 51 ARG B CA 1
ATOM 2699 C C . ARG B 1 52 ? 47.503 63.001 80.840 1.00 47.83 51 ARG B C 1
ATOM 2700 O O . ARG B 1 52 ? 48.589 62.972 81.432 1.00 57.77 51 ARG B O 1
ATOM 2708 N N . PHE B 1 53 ? 47.187 62.149 79.860 1.00 48.36 52 PHE B N 1
ATOM 2709 C CA . PHE B 1 53 ? 48.066 61.026 79.502 1.00 34.38 52 PHE B CA 1
ATOM 2710 C C . PHE B 1 53 ? 48.749 61.249 78.158 1.00 49.28 52 PHE B C 1
ATOM 2711 O O . PHE B 1 53 ? 48.914 60.324 77.359 1.00 59.53 52 PHE B O 1
ATOM 2719 N N . VAL B 1 54 ? 49.174 62.490 77.946 1.00 43.73 53 VAL B N 1
ATOM 2720 C CA . VAL B 1 54 ? 49.874 62.898 76.734 1.00 77.84 53 VAL B CA 1
ATOM 2721 C C . VAL B 1 54 ? 51.233 62.199 76.614 1.00 92.70 53 VAL B C 1
ATOM 2722 O O . VAL B 1 54 ? 51.630 61.797 75.519 1.00 78.74 53 VAL B O 1
ATOM 2726 N N . SER B 1 55 ? 51.917 62.030 77.748 1.00 88.35 54 SER B N 1
ATOM 2727 C CA . SER B 1 55 ? 53.290 61.516 77.773 1.00 46.27 54 SER B CA 1
ATOM 2728 C C . SER B 1 55 ? 53.411 60.007 77.516 1.00 110.70 54 SER B C 1
ATOM 2729 O O . SER B 1 55 ? 54.515 59.503 77.276 1.00 50.56 54 SER B O 1
ATOM 2732 N N . LYS B 1 56 ? 52.286 59.296 77.576 1.00 71.48 55 LYS B N 1
ATOM 2733 C CA . LYS B 1 56 ? 52.262 57.855 77.324 1.00 52.88 55 LYS B CA 1
ATOM 2734 C C . LYS B 1 56 ? 52.089 57.535 75.839 1.00 59.30 55 LYS B C 1
ATOM 2735 O O . LYS B 1 56 ? 52.224 56.378 75.438 1.00 67.76 55 LYS B O 1
ATOM 2741 N N . LEU B 1 57 ? 51.789 58.553 75.033 1.00 67.16 56 LEU B N 1
ATOM 2742 C CA . LEU B 1 57 ? 51.598 58.370 73.596 1.00 77.85 56 LEU B CA 1
ATOM 2743 C C . LEU B 1 57 ? 52.915 57.980 72.933 1.00 50.25 56 LEU B C 1
ATOM 2744 O O . LEU B 1 57 ? 53.983 58.351 73.423 1.00 100.37 56 LEU B O 1
ATOM 2749 N N . PRO B 1 58 ? 52.848 57.224 71.816 1.00 78.64 57 PRO B N 1
ATOM 2750 C CA . PRO B 1 58 ? 54.073 56.751 71.159 1.00 53.58 57 PRO B CA 1
ATOM 2751 C C . PRO B 1 58 ? 55.015 57.885 70.761 1.00 72.46 57 PRO B C 1
ATOM 2752 O O . PRO B 1 58 ? 54.563 58.954 70.348 1.00 62.90 57 PRO B O 1
ATOM 2756 N N . ASP B 1 59 ? 56.315 57.635 70.878 1.00 43.17 58 ASP B N 1
ATOM 2757 C CA . ASP B 1 59 ? 57.329 58.656 70.624 1.00 62.00 58 ASP B CA 1
ATOM 2758 C C . ASP B 1 59 ? 57.429 58.924 69.122 1.00 60.96 58 ASP B C 1
ATOM 2759 O O . ASP B 1 59 ? 57.733 60.036 68.703 1.00 47.82 58 ASP B O 1
ATOM 2764 N N . ASP B 1 60 ? 57.165 57.883 68.335 1.00 34.06 59 ASP B N 1
ATOM 2765 C CA . ASP B 1 60 ? 57.142 57.933 66.886 1.00 56.11 59 ASP B CA 1
ATOM 2766 C C . ASP B 1 60 ? 55.780 58.447 66.383 1.00 39.96 59 ASP B C 1
ATOM 2767 O O . ASP B 1 60 ? 54.795 57.707 66.426 1.00 58.57 59 ASP B O 1
ATOM 2772 N N . PRO B 1 61 ? 55.723 59.709 65.890 1.00 71.91 60 PRO B N 1
ATOM 2773 C CA . PRO B 1 61 ? 54.450 60.355 65.507 1.00 50.15 60 PRO B CA 1
ATOM 2774 C C . PRO B 1 61 ? 53.585 59.649 64.446 1.00 35.36 60 PRO B C 1
ATOM 2775 O O . PRO B 1 61 ? 52.370 59.860 64.430 1.00 71.91 60 PRO B O 1
ATOM 2779 N N . LYS B 1 62 ? 54.182 58.844 63.567 1.00 76.16 61 LYS B N 1
ATOM 2780 C CA . LYS B 1 62 ? 53.391 58.126 62.561 1.00 39.44 61 LYS B CA 1
ATOM 2781 C C . LYS B 1 62 ? 52.651 56.931 63.160 1.00 70.63 61 LYS B C 1
ATOM 2782 O O . LYS B 1 62 ? 51.724 56.404 62.538 1.00 48.02 61 LYS B O 1
ATOM 2788 N N . GLN B 1 63 ? 53.066 56.509 64.356 1.00 50.28 62 GLN B N 1
ATOM 2789 C CA . GLN B 1 63 ? 52.444 55.372 65.054 1.00 54.27 62 GLN B CA 1
ATOM 2790 C C . GLN B 1 63 ? 51.364 55.792 66.050 1.00 41.48 62 GLN B C 1
ATOM 2791 O O . GLN B 1 63 ? 50.709 54.935 66.644 1.00 63.77 62 GLN B O 1
ATOM 2797 N N . ASN B 1 64 ? 51.177 57.097 66.240 1.00 57.32 63 ASN B N 1
ATOM 2798 C CA . ASN B 1 64 ? 50.005 57.595 66.955 1.00 45.88 63 ASN B CA 1
ATOM 2799 C C . ASN B 1 64 ? 48.755 57.156 66.203 1.00 84.84 63 ASN B C 1
ATOM 2800 O O . ASN B 1 64 ? 48.668 57.323 64.986 1.00 46.59 63 ASN B O 1
ATOM 2805 N N . ILE B 1 65 ? 47.797 56.606 66.946 1.00 50.35 64 ILE B N 1
ATOM 2806 C CA . ILE B 1 65 ? 46.587 56.022 66.382 1.00 53.21 64 ILE B CA 1
ATOM 2807 C C . ILE B 1 65 ? 45.791 57.040 65.574 1.00 39.98 64 ILE B C 1
ATOM 2808 O O . ILE B 1 65 ? 45.247 56.713 64.522 1.00 59.08 64 ILE B O 1
ATOM 2813 N N . VAL B 1 66 ? 45.735 58.271 66.075 1.00 48.61 65 VAL B N 1
ATOM 2814 C CA . VAL B 1 66 ? 44.894 59.306 65.488 1.00 35.11 65 VAL B CA 1
ATOM 2815 C C . VAL B 1 66 ? 45.527 59.867 64.211 1.00 41.06 65 VAL B C 1
ATOM 2816 O O . VAL B 1 66 ? 44.815 60.279 63.292 1.00 58.27 65 VAL B O 1
ATOM 2820 N N . TYR B 1 67 ? 46.859 59.879 64.161 1.00 50.98 66 TYR B N 1
ATOM 2821 C CA . TYR B 1 67 ? 47.574 60.089 62.909 1.00 94.05 66 TYR B CA 1
ATOM 2822 C C . TYR B 1 67 ? 47.198 59.008 61.893 1.00 38.37 66 TYR B C 1
ATOM 2823 O O . TYR B 1 67 ? 46.957 59.304 60.731 1.00 51.33 66 TYR B O 1
ATOM 2832 N N . GLN B 1 68 ? 47.159 57.758 62.351 1.00 62.51 67 GLN B N 1
ATOM 2833 C CA . GLN B 1 68 ? 46.874 56.616 61.481 1.00 40.39 67 GLN B CA 1
ATOM 2834 C C . GLN B 1 68 ? 45.430 56.571 60.965 1.00 89.42 67 GLN B C 1
ATOM 2835 O O . GLN B 1 68 ? 45.168 55.917 59.960 1.00 47.18 67 GLN B O 1
ATOM 2841 N N . CYS B 1 69 ? 44.508 57.240 61.663 1.00 31.63 68 CYS B N 1
ATOM 2842 C CA . CYS B 1 69 ? 43.132 57.431 61.196 1.00 49.63 68 CYS B CA 1
ATOM 2843 C C . CYS B 1 69 ? 43.103 58.388 60.023 1.00 53.07 68 CYS B C 1
ATOM 2844 O O . CYS B 1 69 ? 42.541 58.083 58.975 1.00 80.41 68 CYS B O 1
ATOM 2847 N N . TRP B 1 70 ? 43.711 59.551 60.222 1.00 54.17 69 TRP B N 1
ATOM 2848 C CA . TRP B 1 70 ? 43.729 60.605 59.223 1.00 47.49 69 TRP B CA 1
ATOM 2849 C C . TRP B 1 70 ? 44.289 60.092 57.905 1.00 53.12 69 TRP B C 1
ATOM 2850 O O . TRP B 1 70 ? 43.728 60.349 56.841 1.00 52.42 69 TRP B O 1
ATOM 2861 N N . GLU B 1 71 ? 45.391 59.356 57.982 1.00 41.61 70 GLU B N 1
ATOM 2862 C CA . GLU B 1 71 ? 45.963 58.717 56.798 1.00 53.07 70 GLU B CA 1
ATOM 2863 C C . GLU B 1 71 ? 45.008 57.712 56.166 1.00 33.78 70 GLU B C 1
ATOM 2864 O O . GLU B 1 71 ? 44.818 57.719 54.960 1.00 47.58 70 GLU B O 1
ATOM 2870 N N . ARG B 1 72 ? 44.423 56.843 56.989 1.00 44.22 71 ARG B N 1
ATOM 2871 C CA . ARG B 1 72 ? 43.491 55.826 56.507 1.00 42.98 71 ARG B CA 1
ATOM 2872 C C . ARG B 1 72 ? 42.243 56.477 55.902 1.00 30.67 71 ARG B C 1
ATOM 2873 O O . ARG B 1 72 ? 41.643 55.965 54.951 1.00 46.02 71 ARG B O 1
ATOM 2881 N N . PHE B 1 73 ? 41.875 57.624 56.456 1.00 35.60 72 PHE B N 1
ATOM 2882 C CA . PHE B 1 73 ? 40.708 58.353 56.022 1.00 44.48 72 PHE B CA 1
ATOM 2883 C C . PHE B 1 73 ? 40.991 59.059 54.699 1.00 44.50 72 PHE B C 1
ATOM 2884 O O . PHE B 1 73 ? 40.125 59.132 53.825 1.00 62.77 72 PHE B O 1
ATOM 2892 N N . CYS B 1 74 ? 42.202 59.589 54.569 1.00 65.22 73 CYS B N 1
ATOM 2893 C CA . CYS B 1 74 ? 42.625 60.245 53.343 1.00 61.82 73 CYS B CA 1
ATOM 2894 C C . CYS B 1 74 ? 42.823 59.249 52.202 1.00 56.01 73 CYS B C 1
ATOM 2895 O O . CYS B 1 74 ? 42.542 59.564 51.043 1.00 49.79 73 CYS B O 1
ATOM 2898 N N . GLN B 1 75 ? 43.281 58.044 52.532 1.00 40.01 74 GLN B N 1
ATOM 2899 C CA . GLN B 1 75 ? 43.373 56.957 51.545 1.00 42.91 74 GLN B CA 1
ATOM 2900 C C . GLN B 1 75 ? 42.003 56.562 50.987 1.00 57.52 74 GLN B C 1
ATOM 2901 O O . GLN B 1 75 ? 41.876 56.239 49.806 1.00 51.58 74 GLN B O 1
ATOM 2907 N N . GLU B 1 76 ? 40.984 56.582 51.838 1.00 81.69 75 GLU B N 1
ATOM 2908 C CA . GLU B 1 76 ? 39.615 56.318 51.399 1.00 50.40 75 GLU B CA 1
ATOM 2909 C C . GLU B 1 76 ? 39.130 57.439 50.488 1.00 46.90 75 GLU B C 1
ATOM 2910 O O . GLU B 1 76 ? 38.482 57.187 49.473 1.00 60.04 75 GLU B O 1
ATOM 2916 N N . MET B 1 77 ? 39.463 58.675 50.858 1.00 71.66 76 MET B N 1
ATOM 2917 C CA . MET B 1 77 ? 39.080 59.861 50.088 1.00 38.96 76 MET B CA 1
ATOM 2918 C C . MET B 1 77 ? 39.812 60.002 48.750 1.00 64.52 76 MET B C 1
ATOM 2919 O O . MET B 1 77 ? 39.340 60.708 47.863 1.00 75.24 76 MET B O 1
ATOM 2924 N N . GLY B 1 78 ? 40.958 59.338 48.613 1.00 62.39 77 GLY B N 1
ATOM 2925 C CA . GLY B 1 78 ? 41.784 59.447 47.415 1.00 42.85 77 GLY B CA 1
ATOM 2926 C C . GLY B 1 78 ? 42.549 60.763 47.354 1.00 88.77 77 GLY B C 1
ATOM 2927 O O . GLY B 1 78 ? 43.069 61.126 46.297 1.00 59.57 77 GLY B O 1
ATOM 2928 N N . LYS B 1 79 ? 42.639 61.454 48.495 1.00 52.12 78 LYS B N 1
ATOM 2929 C CA . LYS B 1 79 ? 43.199 62.809 48.581 1.00 53.03 78 LYS B CA 1
ATOM 2930 C C . LYS B 1 79 ? 43.605 63.152 50.022 1.00 45.75 78 LYS B C 1
ATOM 2931 O O . LYS B 1 79 ? 43.054 62.608 50.978 1.00 63.63 78 LYS B O 1
ATOM 2937 N N . GLU B 1 80 ? 44.563 64.067 50.164 1.00 42.37 79 GLU B N 1
ATOM 2938 C CA . GLU B 1 80 ? 45.025 64.521 51.471 1.00 66.25 79 GLU B CA 1
ATOM 2939 C C . GLU B 1 80 ? 44.197 65.725 51.923 1.00 38.43 79 GLU B C 1
ATOM 2940 O O . GLU B 1 80 ? 44.019 66.682 51.167 1.00 57.14 79 GLU B O 1
ATOM 2946 N N . ILE B 1 81 ? 43.685 65.658 53.150 1.00 73.83 80 ILE B N 1
ATOM 2947 C CA . ILE B 1 81 ? 42.804 66.692 53.691 1.00 63.70 80 ILE B CA 1
ATOM 2948 C C . ILE B 1 81 ? 43.550 67.458 54.787 1.00 45.80 80 ILE B C 1
ATOM 2949 O O . ILE B 1 81 ? 43.829 66.900 55.852 1.00 56.22 80 ILE B O 1
ATOM 2954 N N . PRO B 1 82 ? 43.889 68.739 54.524 1.00 44.29 81 PRO B N 1
ATOM 2955 C CA . PRO B 1 82 ? 44.728 69.475 55.461 1.00 45.36 81 PRO B CA 1
ATOM 2956 C C . PRO B 1 82 ? 43.941 70.030 56.648 1.00 39.90 81 PRO B C 1
ATOM 2957 O O . PRO B 1 82 ? 43.047 70.862 56.471 1.00 52.28 81 PRO B O 1
ATOM 2961 N N . VAL B 1 83 ? 44.277 69.554 57.844 1.00 75.64 82 VAL B N 1
ATOM 2962 C CA . VAL B 1 83 ? 43.599 69.972 59.065 1.00 52.23 82 VAL B CA 1
ATOM 2963 C C . VAL B 1 83 ? 44.560 70.041 60.247 1.00 72.29 82 VAL B C 1
ATOM 2964 O O . VAL B 1 83 ? 45.471 69.221 60.368 1.00 62.70 82 VAL B O 1
ATOM 2968 N N . ALA B 1 84 ? 44.350 71.030 61.112 1.00 46.16 83 ALA B N 1
ATOM 2969 C CA . ALA B 1 84 ? 44.948 71.024 62.435 1.00 41.84 83 ALA B CA 1
ATOM 2970 C C . ALA B 1 84 ? 44.123 70.059 63.284 1.00 50.00 83 ALA B C 1
ATOM 2971 O O . ALA B 1 84 ? 42.953 70.322 63.560 1.00 55.38 83 ALA B O 1
ATOM 2973 N N . MET B 1 85 ? 44.734 68.936 63.666 1.00 58.32 84 MET B N 1
ATOM 2974 C CA . MET B 1 85 ? 44.081 67.898 64.472 1.00 49.02 84 MET B CA 1
ATOM 2975 C C . MET B 1 85 ? 44.625 67.986 65.900 1.00 51.22 84 MET B C 1
ATOM 2976 O O . MET B 1 85 ? 45.793 68.311 66.089 1.00 55.44 84 MET B O 1
ATOM 2981 N N . VAL B 1 86 ? 43.782 67.731 66.903 1.00 71.34 85 VAL B N 1
ATOM 2982 C CA . VAL B 1 86 ? 44.219 67.764 68.310 1.00 59.53 85 VAL B CA 1
ATOM 2983 C C . VAL B 1 86 ? 43.643 66.582 69.097 1.00 53.24 85 VAL B C 1
ATOM 2984 O O . VAL B 1 86 ? 42.434 66.468 69.226 1.00 48.03 85 VAL B O 1
ATOM 2988 N N . LEU B 1 87 ? 44.510 65.709 69.612 1.00 58.44 86 LEU B N 1
ATOM 2989 C CA . LEU B 1 87 ? 44.077 64.592 70.464 1.00 24.65 86 LEU B CA 1
ATOM 2990 C C . LEU B 1 87 ? 44.183 65.004 71.922 1.00 74.33 86 LEU B C 1
ATOM 2991 O O . LEU B 1 87 ? 45.243 65.422 72.380 1.00 56.03 86 LEU B O 1
ATOM 2996 N N . GLU B 1 88 ? 43.073 64.893 72.643 1.00 71.27 87 GLU B N 1
ATOM 2997 C CA . GLU B 1 88 ? 43.053 65.168 74.066 1.00 49.59 87 GLU B CA 1
ATOM 2998 C C . GLU B 1 88 ? 42.871 63.826 74.775 1.00 51.02 87 GLU B C 1
ATOM 2999 O O . GLU B 1 88 ? 41.769 63.298 74.863 1.00 49.91 87 GLU B O 1
ATOM 3005 N N . LYS B 1 89 ? 43.987 63.267 75.241 1.00 71.72 88 LYS B N 1
ATOM 3006 C CA . LYS B 1 89 ? 44.018 61.924 75.808 1.00 63.82 88 LYS B CA 1
ATOM 3007 C C . LYS B 1 89 ? 43.792 61.949 77.323 1.00 91.75 88 LYS B C 1
ATOM 3008 O O . LYS B 1 89 ? 44.725 62.166 78.106 1.00 49.43 88 LYS B O 1
ATOM 3014 N N . ASN B 1 90 ? 42.541 61.720 77.717 1.00 45.93 89 ASN B N 1
ATOM 3015 C CA . ASN B 1 90 ? 42.134 61.728 79.122 1.00 71.33 89 ASN B CA 1
ATOM 3016 C C . ASN B 1 90 ? 42.088 60.327 79.718 1.00 79.67 89 ASN B C 1
ATOM 3017 O O . ASN B 1 90 ? 41.996 60.175 80.931 1.00 53.53 89 ASN B O 1
ATOM 3022 N N . MET B 1 91 ? 42.146 59.310 78.862 1.00 43.90 90 MET B N 1
ATOM 3023 C CA . MET B 1 91 ? 41.987 57.925 79.287 1.00 81.42 90 MET B CA 1
ATOM 3024 C C . MET B 1 91 ? 43.365 57.285 79.407 1.00 75.56 90 MET B C 1
ATOM 3025 O O . MET B 1 91 ? 44.247 57.598 78.613 1.00 60.91 90 MET B O 1
ATOM 3030 N N . PRO B 1 92 ? 43.564 56.403 80.406 1.00 66.35 91 PRO B N 1
ATOM 3031 C CA . PRO B 1 92 ? 44.829 55.666 80.498 1.00 65.90 91 PRO B CA 1
ATOM 3032 C C . PRO B 1 92 ? 44.940 54.546 79.468 1.00 73.07 91 PRO B C 1
ATOM 3033 O O . PRO B 1 92 ? 43.963 53.843 79.205 1.00 68.59 91 PRO B O 1
ATOM 3037 N N . ILE B 1 93 ? 46.138 54.379 78.914 1.00 54.67 92 ILE B N 1
ATOM 3038 C CA . ILE B 1 93 ? 46.385 53.413 77.849 1.00 55.64 92 ILE B CA 1
ATOM 3039 C C . ILE B 1 93 ? 46.590 52.029 78.440 1.00 50.42 92 ILE B C 1
ATOM 3040 O O . ILE B 1 93 ? 47.347 51.860 79.392 1.00 50.48 92 ILE B O 1
ATOM 3045 N N . GLY B 1 94 ? 45.923 51.037 77.855 1.00 37.43 93 GLY B N 1
ATOM 3046 C CA . GLY B 1 94 ? 46.051 49.650 78.305 1.00 66.51 93 GLY B CA 1
ATOM 3047 C C . GLY B 1 94 ? 45.373 49.408 79.638 1.00 34.83 93 GLY B C 1
ATOM 3048 O O . GLY B 1 94 ? 45.780 48.527 80.400 1.00 67.68 93 GLY B O 1
ATOM 3049 N N . SER B 1 95 ? 44.331 50.189 79.914 1.00 57.84 94 SER B N 1
ATOM 3050 C CA . SER B 1 95 ? 43.613 50.134 81.182 1.00 60.57 94 SER B CA 1
ATOM 3051 C C . SER B 1 95 ? 42.449 49.142 81.147 1.00 64.85 94 SER B C 1
ATOM 3052 O O . SER B 1 95 ? 42.004 48.671 82.182 1.00 66.52 94 SER B O 1
ATOM 3055 N N . GLY B 1 96 ? 41.973 48.824 79.951 1.00 48.33 95 GLY B N 1
ATOM 3056 C CA . GLY B 1 96 ? 40.790 47.997 79.771 1.00 51.06 95 GLY B CA 1
ATOM 3057 C C . GLY B 1 96 ? 39.534 48.834 79.647 1.00 37.68 95 GLY B C 1
ATOM 3058 O O . GLY B 1 96 ? 38.436 48.330 79.845 1.00 48.22 95 GLY B O 1
ATOM 3059 N N . LEU B 1 97 ? 39.700 50.117 79.325 1.00 34.62 96 LEU B N 1
ATOM 3060 C CA . LEU B 1 97 ? 38.583 51.048 79.189 1.00 42.84 96 LEU B CA 1
ATOM 3061 C C . LEU B 1 97 ? 38.252 51.415 77.733 1.00 53.53 96 LEU B C 1
ATOM 3062 O O . LEU B 1 97 ? 37.400 52.270 77.490 1.00 43.25 96 LEU B O 1
ATOM 3067 N N . GLY B 1 98 ? 38.889 50.759 76.766 1.00 56.19 97 GLY B N 1
ATOM 3068 C CA . GLY B 1 98 ? 38.658 51.080 75.353 1.00 53.62 97 GLY B CA 1
ATOM 3069 C C . GLY B 1 98 ? 39.498 52.242 74.854 1.00 32.12 97 GLY B C 1
ATOM 3070 O O . GLY B 1 98 ? 39.098 52.951 73.942 1.00 42.06 97 GLY B O 1
ATOM 3071 N N . SER B 1 99 ? 40.672 52.421 75.454 1.00 38.60 98 SER B N 1
ATOM 3072 C CA . SER B 1 99 ? 41.573 53.534 75.147 1.00 59.22 98 SER B CA 1
ATOM 3073 C C . SER B 1 99 ? 41.901 53.703 73.661 1.00 34.17 98 SER B C 1
ATOM 3074 O O . SER B 1 99 ? 41.925 54.823 73.151 1.00 80.59 98 SER B O 1
ATOM 3077 N N . SER B 1 100 ? 42.176 52.597 72.976 1.00 71.26 99 SER B N 1
ATOM 3078 C CA . SER B 1 100 ? 42.504 52.662 71.560 1.00 36.17 99 SER B CA 1
ATOM 3079 C C . SER B 1 100 ? 41.232 52.859 70.715 1.00 40.74 99 SER B C 1
ATOM 3080 O O . SER B 1 100 ? 41.246 53.607 69.736 1.00 56.96 99 SER B O 1
ATOM 3083 N N . ALA B 1 101 ? 40.132 52.214 71.096 1.00 73.71 100 ALA B N 1
ATOM 3084 C CA . ALA B 1 101 ? 38.850 52.421 70.400 1.00 31.84 100 ALA B CA 1
ATOM 3085 C C . ALA B 1 101 ? 38.338 53.851 70.548 1.00 48.22 100 ALA B C 1
ATOM 3086 O O . ALA B 1 101 ? 37.711 54.371 69.637 1.00 45.90 100 ALA B O 1
ATOM 3088 N N . CYS B 1 102 ? 38.603 54.480 71.693 1.00 44.71 101 CYS B N 1
ATOM 3089 C CA . CYS B 1 102 ? 38.220 55.880 71.916 1.00 35.13 101 CYS B CA 1
ATOM 3090 C C . CYS B 1 102 ? 38.852 56.828 70.895 1.00 34.60 101 CYS B C 1
ATOM 3091 O O . CYS B 1 102 ? 38.188 57.701 70.343 1.00 70.73 101 CYS B O 1
ATOM 3094 N N . SER B 1 103 ? 40.143 56.649 70.667 1.00 51.48 102 SER B N 1
ATOM 3095 C CA . SER B 1 103 ? 40.903 57.496 69.761 1.00 40.21 102 SER B CA 1
ATOM 3096 C C . SER B 1 103 ? 40.582 57.168 68.306 1.00 40.24 102 SER B C 1
ATOM 3097 O O . SER B 1 103 ? 40.468 58.069 67.476 1.00 65.76 102 SER B O 1
ATOM 3100 N N . VAL B 1 104 ? 40.432 55.878 68.001 1.00 37.55 103 VAL B N 1
ATOM 3101 C CA . VAL B 1 104 ? 40.094 55.449 66.647 1.00 41.06 103 VAL B CA 1
ATOM 3102 C C . VAL B 1 104 ? 38.746 56.032 66.241 1.00 45.62 103 VAL B C 1
ATOM 3103 O O . VAL B 1 104 ? 38.585 56.516 65.123 1.00 46.75 103 VAL B O 1
ATOM 3107 N N . VAL B 1 105 ? 37.787 55.998 67.161 1.00 58.39 104 VAL B N 1
ATOM 3108 C CA . VAL B 1 105 ? 36.450 56.496 66.880 1.00 37.82 104 VAL B CA 1
ATOM 3109 C C . VAL B 1 105 ? 36.482 58.022 66.824 1.00 39.86 104 VAL B C 1
ATOM 3110 O O . VAL B 1 105 ? 36.032 58.623 65.851 1.00 51.63 104 VAL B O 1
ATOM 3114 N N . ALA B 1 106 ? 37.039 58.650 67.855 1.00 47.44 105 ALA B N 1
ATOM 3115 C CA . ALA B 1 106 ? 37.153 60.112 67.877 1.00 82.70 105 ALA B CA 1
ATOM 3116 C C . ALA B 1 106 ? 37.838 60.639 66.612 1.00 69.62 105 ALA B C 1
ATOM 3117 O O . ALA B 1 106 ? 37.341 61.561 65.956 1.00 35.04 105 ALA B O 1
ATOM 3119 N N . GLY B 1 107 ? 38.970 60.035 66.267 1.00 46.15 106 GLY B N 1
ATOM 3120 C CA . GLY B 1 107 ? 39.732 60.427 65.078 1.00 47.84 106 GLY B CA 1
ATOM 3121 C C . GLY B 1 107 ? 38.984 60.272 63.766 1.00 53.04 106 GLY B C 1
ATOM 3122 O O . GLY B 1 107 ? 38.952 61.198 62.958 1.00 51.99 106 GLY B O 1
ATOM 3123 N N . LEU B 1 108 ? 38.366 59.111 63.560 1.00 56.42 107 LEU B N 1
ATOM 3124 C CA . LEU B 1 108 ? 37.672 58.820 62.300 1.00 50.52 107 LEU B CA 1
ATOM 3125 C C . LEU B 1 108 ? 36.341 59.541 62.162 1.00 62.48 107 LEU B C 1
ATOM 3126 O O . LEU B 1 108 ? 35.958 59.944 61.053 1.00 48.83 107 LEU B O 1
ATOM 3131 N N . MET B 1 109 ? 35.625 59.679 63.272 1.00 43.32 108 MET B N 1
ATOM 3132 C CA . MET B 1 109 ? 34.384 60.426 63.265 1.00 35.69 108 MET B CA 1
ATOM 3133 C C . MET B 1 109 ? 34.686 61.902 63.054 1.00 59.65 108 MET B C 1
ATOM 3134 O O . MET B 1 109 ? 34.054 62.555 62.219 1.00 62.94 108 MET B O 1
ATOM 3139 N N . ALA B 1 110 ? 35.659 62.424 63.799 1.00 51.44 109 ALA B N 1
ATOM 3140 C CA . ALA B 1 110 ? 36.070 63.812 63.629 1.00 38.57 109 ALA B CA 1
ATOM 3141 C C . ALA B 1 110 ? 36.238 64.127 62.136 1.00 26.93 109 ALA B C 1
ATOM 3142 O O . ALA B 1 110 ? 35.584 65.041 61.618 1.00 52.27 109 ALA B O 1
ATOM 3144 N N . MET B 1 111 ? 37.080 63.346 61.451 1.00 66.25 110 MET B N 1
ATOM 3145 C CA . MET B 1 111 ? 37.360 63.546 60.018 1.00 47.14 110 MET B CA 1
ATOM 3146 C C . MET B 1 111 ? 36.100 63.447 59.175 1.00 65.96 110 MET B C 1
ATOM 3147 O O . MET B 1 111 ? 35.808 64.334 58.377 1.00 51.75 110 MET B O 1
ATOM 3152 N N . ASN B 1 112 ? 35.368 62.355 59.354 1.00 52.84 111 ASN B N 1
ATOM 3153 C CA . ASN B 1 112 ? 34.165 62.101 58.581 1.00 71.92 111 ASN B CA 1
ATOM 3154 C C . ASN B 1 112 ? 33.117 63.194 58.754 1.00 52.56 111 ASN B C 1
ATOM 3155 O O . ASN B 1 112 ? 32.485 63.608 57.784 1.00 59.86 111 ASN B O 1
ATOM 3160 N N . GLU B 1 113 ? 32.938 63.650 59.990 1.00 55.97 112 GLU B N 1
ATOM 3161 C CA . GLU B 1 113 ? 32.022 64.750 60.284 1.00 68.29 112 GLU B CA 1
ATOM 3162 C C . GLU B 1 113 ? 32.524 66.031 59.648 1.00 64.91 112 GLU B C 1
ATOM 3163 O O . GLU B 1 113 ? 31.754 66.760 59.013 1.00 60.85 112 GLU B O 1
ATOM 3169 N N . PHE B 1 114 ? 33.817 66.298 59.817 1.00 61.70 113 PHE B N 1
ATOM 3170 C CA . PHE B 1 114 ? 34.430 67.505 59.271 1.00 64.39 113 PHE B CA 1
ATOM 3171 C C . PHE B 1 114 ? 34.177 67.657 57.771 1.00 33.87 113 PHE B C 1
ATOM 3172 O O . PHE B 1 114 ? 33.972 68.776 57.292 1.00 89.95 113 PHE B O 1
ATOM 3180 N N . CYS B 1 115 ? 34.164 66.545 57.035 1.00 51.61 114 CYS B N 1
ATOM 3181 C CA . CYS B 1 115 ? 34.004 66.592 55.574 1.00 46.74 114 CYS B CA 1
ATOM 3182 C C . CYS B 1 115 ? 32.561 66.468 55.076 1.00 62.18 114 CYS B C 1
ATOM 3183 O O . CYS B 1 115 ? 32.336 66.357 53.867 1.00 60.45 114 CYS B O 1
ATOM 3186 N N . GLY B 1 116 ? 31.596 66.484 55.993 1.00 56.08 115 GLY B N 1
ATOM 3187 C CA . GLY B 1 116 ? 30.178 66.370 55.632 1.00 56.26 115 GLY B CA 1
ATOM 3188 C C . GLY B 1 116 ? 29.741 64.945 55.340 1.00 79.86 115 GLY B C 1
ATOM 3189 O O . GLY B 1 116 ? 29.151 64.679 54.296 1.00 54.31 115 GLY B O 1
ATOM 3190 N N . GLN B 1 117 ? 30.041 64.032 56.265 1.00 46.30 116 GLN B N 1
ATOM 3191 C CA . GLN B 1 117 ? 29.599 62.627 56.193 1.00 61.08 116 GLN B CA 1
ATOM 3192 C C . GLN B 1 117 ? 29.632 61.974 54.793 1.00 56.95 116 GLN B C 1
ATOM 3193 O O . GLN B 1 117 ? 28.587 61.590 54.260 1.00 84.87 116 GLN B O 1
ATOM 3199 N N . PRO B 1 118 ? 30.830 61.835 54.202 1.00 78.13 117 PRO B N 1
ATOM 3200 C CA . PRO B 1 118 ? 30.975 61.085 52.947 1.00 83.18 117 PRO B CA 1
ATOM 3201 C C . PRO B 1 118 ? 30.940 59.551 53.101 1.00 37.41 117 PRO B C 1
ATOM 3202 O O . PRO B 1 118 ? 30.595 58.847 52.148 1.00 61.44 117 PRO B O 1
ATOM 3206 N N . LEU B 1 119 ? 31.286 59.042 54.282 1.00 35.68 118 LEU B N 1
ATOM 3207 C CA . LEU B 1 119 ? 31.399 57.600 54.493 1.00 45.16 118 LEU B CA 1
ATOM 3208 C C . LEU B 1 119 ? 30.249 57.092 55.352 1.00 65.63 118 LEU B C 1
ATOM 3209 O O . LEU B 1 119 ? 29.833 57.765 56.296 1.00 58.60 118 LEU B O 1
ATOM 3214 N N . ASP B 1 120 ? 29.738 55.908 55.018 1.00 55.31 119 ASP B N 1
ATOM 3215 C CA . ASP B 1 120 ? 28.589 55.336 55.726 1.00 66.83 119 ASP B CA 1
ATOM 3216 C C . ASP B 1 120 ? 29.030 54.567 56.972 1.00 53.04 119 ASP B C 1
ATOM 3217 O O . ASP B 1 120 ? 30.226 54.382 57.207 1.00 93.74 119 ASP B O 1
ATOM 3222 N N . LYS B 1 121 ? 28.054 54.139 57.768 1.00 82.94 120 LYS B N 1
ATOM 3223 C CA . LYS B 1 121 ? 28.304 53.483 59.058 1.00 39.95 120 LYS B CA 1
ATOM 3224 C C . LYS B 1 121 ? 29.154 52.225 58.911 1.00 57.04 120 LYS B C 1
ATOM 3225 O O . LYS B 1 121 ? 30.091 52.005 59.686 1.00 75.77 120 LYS B O 1
ATOM 3231 N N . VAL B 1 122 ? 28.842 51.414 57.905 1.00 45.76 121 VAL B N 1
ATOM 3232 C CA . VAL B 1 122 ? 29.505 50.112 57.739 1.00 41.42 121 VAL B CA 1
ATOM 3233 C C . VAL B 1 122 ? 30.950 50.293 57.255 1.00 58.09 121 VAL B C 1
ATOM 3234 O O . VAL B 1 122 ? 31.856 49.573 57.695 1.00 40.91 121 VAL B O 1
ATOM 3238 N N . THR B 1 123 ? 31.146 51.244 56.340 1.00 47.47 122 THR B N 1
ATOM 3239 C CA . THR B 1 123 ? 32.476 51.595 55.824 1.00 45.93 122 THR B CA 1
ATOM 3240 C C . THR B 1 123 ? 33.335 52.189 56.944 1.00 54.91 122 THR B C 1
ATOM 3241 O O . THR B 1 123 ? 34.466 51.761 57.161 1.00 46.03 122 THR B O 1
ATOM 3245 N N . LEU B 1 124 ? 32.797 53.169 57.666 1.00 42.69 123 LEU B N 1
ATOM 3246 C CA . LEU B 1 124 ? 33.556 53.784 58.751 1.00 31.37 123 LEU B CA 1
ATOM 3247 C C . LEU B 1 124 ? 33.862 52.771 59.849 1.00 51.95 123 LEU B C 1
ATOM 3248 O O . LEU B 1 124 ? 35.008 52.658 60.295 1.00 47.93 123 LEU B O 1
ATOM 3253 N N . LEU B 1 125 ? 32.855 52.017 60.278 1.00 36.90 124 LEU B N 1
ATOM 3254 C CA . LEU B 1 125 ? 33.092 50.995 61.306 1.00 43.90 124 LEU B CA 1
ATOM 3255 C C . LEU B 1 125 ? 34.104 49.949 60.851 1.00 48.10 124 LEU B C 1
ATOM 3256 O O . LEU B 1 125 ? 34.958 49.532 61.638 1.00 49.09 124 LEU B O 1
ATOM 3261 N N . GLY B 1 126 ? 34.021 49.530 59.588 1.00 40.59 125 GLY B N 1
ATOM 3262 C CA . GLY B 1 126 ? 35.026 48.626 59.019 1.00 48.13 125 GLY B CA 1
ATOM 3263 C C . GLY B 1 126 ? 36.440 49.188 59.107 1.00 70.52 125 GLY B C 1
ATOM 3264 O O . GLY B 1 126 ? 37.393 48.463 59.403 1.00 51.51 125 GLY B O 1
ATOM 3265 N N . MET B 1 127 ? 36.570 50.487 58.847 1.00 58.61 126 MET B N 1
ATOM 3266 C CA . MET B 1 127 ? 37.850 51.181 58.942 1.00 41.45 126 MET B CA 1
ATOM 3267 C C . MET B 1 127 ? 38.319 51.291 60.399 1.00 63.02 126 MET B C 1
ATOM 3268 O O . MET B 1 127 ? 39.512 51.170 60.680 1.00 44.85 126 MET B O 1
ATOM 3273 N N . MET B 1 128 ? 37.381 51.518 61.316 1.00 56.33 127 MET B N 1
ATOM 3274 C CA . MET B 1 128 ? 37.673 51.540 62.761 1.00 43.02 127 MET B CA 1
ATOM 3275 C C . MET B 1 128 ? 38.251 50.220 63.293 1.00 51.90 127 MET B C 1
ATOM 3276 O O . MET B 1 128 ? 39.177 50.220 64.115 1.00 45.86 127 MET B O 1
ATOM 3281 N N . GLY B 1 129 ? 37.678 49.101 62.865 1.00 45.95 128 GLY B N 1
ATOM 3282 C CA . GLY B 1 129 ? 38.169 47.783 63.271 1.00 42.77 128 GLY B CA 1
ATOM 3283 C C . GLY B 1 129 ? 39.498 47.442 62.624 1.00 74.71 128 GLY B C 1
ATOM 3284 O O . GLY B 1 129 ? 40.336 46.753 63.210 1.00 66.65 128 GLY B O 1
ATOM 3285 N N . GLU B 1 130 ? 39.678 47.926 61.401 1.00 68.62 129 GLU B N 1
ATOM 3286 C CA . GLU B 1 130 ? 40.948 47.807 60.696 1.00 81.33 129 GLU B CA 1
ATOM 3287 C C . GLU B 1 130 ? 42.063 48.465 61.509 1.00 49.49 129 GLU B C 1
ATOM 3288 O O . GLU B 1 130 ? 43.143 47.898 61.669 1.00 52.66 129 GLU B O 1
ATOM 3294 N N . LEU B 1 131 ? 41.797 49.654 62.038 1.00 43.88 130 LEU B N 1
ATOM 3295 C CA . LEU B 1 131 ? 42.811 50.376 62.804 1.00 37.05 130 LEU B CA 1
ATOM 3296 C C . LEU B 1 131 ? 43.076 49.816 64.203 1.00 65.20 130 LEU B C 1
ATOM 3297 O O . LEU B 1 131 ? 44.145 50.060 64.761 1.00 33.93 130 LEU B O 1
ATOM 3302 N N . GLU B 1 132 ? 42.118 49.080 64.766 1.00 46.92 131 GLU B N 1
ATOM 3303 C CA . GLU B 1 132 ? 42.353 48.309 65.997 1.00 44.70 131 GLU B CA 1
ATOM 3304 C C . GLU B 1 132 ? 43.298 47.140 65.726 1.00 58.34 131 GLU B C 1
ATOM 3305 O O . GLU B 1 132 ? 44.182 46.849 66.534 1.00 50.80 131 GLU B O 1
ATOM 3311 N N . GLY B 1 133 ? 43.099 46.473 64.589 1.00 39.14 132 GLY B N 1
ATOM 3312 C CA . GLY B 1 133 ? 44.014 45.434 64.120 1.00 52.15 132 GLY B CA 1
ATOM 3313 C C . GLY B 1 133 ? 45.476 45.847 64.122 1.00 39.70 132 GLY B C 1
ATOM 3314 O O . GLY B 1 133 ? 46.337 45.100 64.580 1.00 54.97 132 GLY B O 1
ATOM 3315 N N . ARG B 1 134 ? 45.751 47.044 63.617 1.00 48.01 133 ARG B N 1
ATOM 3316 C CA . ARG B 1 134 ? 47.105 47.589 63.595 1.00 80.87 133 ARG B CA 1
ATOM 3317 C C . ARG B 1 134 ? 47.649 47.838 65.005 1.00 84.35 133 ARG B C 1
ATOM 3318 O O . ARG B 1 134 ? 48.833 47.619 65.261 1.00 130.53 133 ARG B O 1
ATOM 3326 N N . VAL B 1 135 ? 46.780 48.279 65.912 1.00 72.91 134 VAL B N 1
ATOM 3327 C CA . VAL B 1 135 ? 47.178 48.575 67.292 1.00 63.21 134 VAL B CA 1
ATOM 3328 C C . VAL B 1 135 ? 47.533 47.322 68.090 1.00 65.87 134 VAL B C 1
ATOM 3329 O O . VAL B 1 135 ? 48.600 47.257 68.692 1.00 59.48 134 VAL B O 1
ATOM 3333 N N . SER B 1 136 ? 46.635 46.340 68.107 1.00 73.12 135 SER B N 1
ATOM 3334 C CA . SER B 1 136 ? 46.813 45.138 68.935 1.00 54.35 135 SER B CA 1
ATOM 3335 C C . SER B 1 136 ? 47.219 43.885 68.146 1.00 70.68 135 SER B C 1
ATOM 3336 O O . SER B 1 136 ? 47.304 42.792 68.718 1.00 58.84 135 SER B O 1
ATOM 3339 N N . GLY B 1 137 ? 47.443 44.033 66.842 1.00 49.66 136 GLY B N 1
ATOM 3340 C CA . GLY B 1 137 ? 47.762 42.894 65.972 1.00 63.13 136 GLY B CA 1
ATOM 3341 C C . GLY B 1 137 ? 46.565 42.012 65.637 1.00 60.92 136 GLY B C 1
ATOM 3342 O O . GLY B 1 137 ? 46.731 40.919 65.095 1.00 54.60 136 GLY B O 1
ATOM 3343 N N . SER B 1 138 ? 45.356 42.480 65.951 1.00 65.68 137 SER B N 1
ATOM 3344 C CA . SER B 1 138 ? 44.136 41.685 65.778 1.00 78.86 137 SER B CA 1
ATOM 3345 C C . SER B 1 138 ? 42.942 42.602 65.518 1.00 53.65 137 SER B C 1
ATOM 3346 O O . SER B 1 138 ? 42.626 43.462 66.345 1.00 56.46 137 SER B O 1
ATOM 3349 N N . ILE B 1 139 ? 42.304 42.452 64.361 1.00 63.78 138 ILE B N 1
ATOM 3350 C CA . ILE B 1 139 ? 41.076 43.195 64.073 1.00 86.95 138 ILE B CA 1
ATOM 3351 C C . ILE B 1 139 ? 39.983 42.688 65.016 1.00 56.05 138 ILE B C 1
ATOM 3352 O O . ILE B 1 139 ? 39.762 41.483 65.128 1.00 57.74 138 ILE B O 1
ATOM 3357 N N . HIS B 1 140 ? 39.347 43.610 65.733 1.00 68.66 139 HIS B N 1
ATOM 3358 C CA . HIS B 1 140 ? 38.178 43.285 66.554 1.00 47.50 139 HIS B CA 1
ATOM 3359 C C . HIS B 1 140 ? 37.286 44.521 66.669 1.00 68.73 139 HIS B C 1
ATOM 3360 O O . HIS B 1 140 ? 37.782 45.650 66.711 1.00 48.68 139 HIS B O 1
ATOM 3367 N N . PHE B 1 141 ? 35.973 44.302 66.687 1.00 36.62 140 PHE B N 1
ATOM 3368 C CA . PHE B 1 141 ? 34.993 45.399 66.691 1.00 35.74 140 PHE B CA 1
ATOM 3369 C C . PHE B 1 141 ? 34.302 45.660 68.041 1.00 27.09 140 PHE B C 1
ATOM 3370 O O . PHE B 1 141 ? 33.596 46.661 68.186 1.00 69.20 140 PHE B O 1
ATOM 3378 N N . ASP B 1 142 ? 34.515 44.786 69.018 1.00 40.74 141 ASP B N 1
ATOM 3379 C CA . ASP B 1 142 ? 33.813 44.869 70.306 1.00 44.60 141 ASP B CA 1
ATOM 3380 C C . ASP B 1 142 ? 34.173 46.064 71.194 1.00 51.77 141 ASP B C 1
ATOM 3381 O O . ASP B 1 142 ? 33.686 46.158 72.318 1.00 55.38 141 ASP B O 1
ATOM 3386 N N . ASN B 1 143 ? 35.025 46.967 70.714 1.00 50.59 142 ASN B N 1
ATOM 3387 C CA . ASN B 1 143 ? 35.236 48.240 71.395 1.00 23.57 142 ASN B CA 1
ATOM 3388 C C . ASN B 1 143 ? 34.821 49.450 70.558 1.00 55.68 142 ASN B C 1
ATOM 3389 O O . ASN B 1 143 ? 34.071 50.306 71.032 1.00 54.02 142 ASN B O 1
ATOM 3394 N N . VAL B 1 144 ? 35.317 49.537 69.328 1.00 33.24 143 VAL B N 1
ATOM 3395 C CA . VAL B 1 144 ? 34.954 50.656 68.459 1.00 38.13 143 VAL B CA 1
ATOM 3396 C C . VAL B 1 144 ? 33.437 50.723 68.194 1.00 57.92 143 VAL B C 1
ATOM 3397 O O . VAL B 1 144 ? 32.864 51.814 68.167 1.00 44.79 143 VAL B O 1
ATOM 3401 N N . ALA B 1 145 ? 32.790 49.568 68.046 1.00 48.78 144 ALA B N 1
ATOM 3402 C CA . ALA B 1 145 ? 31.360 49.514 67.707 1.00 49.39 144 ALA B CA 1
ATOM 3403 C C . ALA B 1 145 ? 30.442 50.147 68.760 1.00 49.62 144 ALA B C 1
ATOM 3404 O O . ALA B 1 145 ? 29.620 51.003 68.416 1.00 46.32 144 ALA B O 1
ATOM 3406 N N . PRO B 1 146 ? 30.570 49.731 70.041 1.00 50.14 145 PRO B N 1
ATOM 3407 C CA . PRO B 1 146 ? 29.811 50.428 71.077 1.00 43.58 145 PRO B CA 1
ATOM 3408 C C . PRO B 1 146 ? 30.309 51.839 71.303 1.00 64.51 145 PRO B C 1
ATOM 3409 O O . PRO B 1 146 ? 29.514 52.742 71.545 1.00 46.87 145 PRO B O 1
ATOM 3413 N N . CYS B 1 147 ? 31.615 52.045 71.215 1.00 40.82 146 CYS B N 1
ATOM 3414 C CA . CYS B 1 147 ? 32.130 53.387 71.379 1.00 50.65 146 CYS B CA 1
ATOM 3415 C C . CYS B 1 147 ? 31.496 54.348 70.367 1.00 44.45 146 CYS B C 1
ATOM 3416 O O . CYS B 1 147 ? 31.176 55.490 70.695 1.00 59.30 146 CYS B O 1
ATOM 3419 N N . TYR B 1 148 ? 31.288 53.858 69.148 1.00 37.39 147 TYR B N 1
ATOM 3420 C CA . TYR B 1 148 ? 30.763 54.662 68.049 1.00 46.50 147 TYR B CA 1
ATOM 3421 C C . TYR B 1 148 ? 29.235 54.780 68.064 1.00 63.01 147 TYR B C 1
ATOM 3422 O O . TYR B 1 148 ? 28.683 55.867 67.909 1.00 40.88 147 TYR B O 1
ATOM 3431 N N . LEU B 1 149 ? 28.565 53.649 68.243 1.00 32.72 148 LEU B N 1
ATOM 3432 C CA . LEU B 1 149 ? 27.123 53.544 68.070 1.00 51.21 148 LEU B CA 1
ATOM 3433 C C . LEU B 1 149 ? 26.358 53.585 69.395 1.00 45.16 148 LEU B C 1
ATOM 3434 O O . LEU B 1 149 ? 25.146 53.779 69.397 1.00 62.81 148 LEU B O 1
ATOM 3439 N N . GLY B 1 150 ? 27.068 53.390 70.505 1.00 38.74 149 GLY B N 1
ATOM 3440 C CA . GLY B 1 150 ? 26.467 53.401 71.833 1.00 59.21 149 GLY B CA 1
ATOM 3441 C C . GLY B 1 150 ? 25.775 52.098 72.182 1.00 32.81 149 GLY B C 1
ATOM 3442 O O . GLY B 1 150 ? 25.596 51.221 71.324 1.00 57.00 149 GLY B O 1
ATOM 3443 N N . GLY B 1 151 ? 25.393 51.977 73.451 1.00 52.05 150 GLY B N 1
ATOM 3444 C CA . GLY B 1 151 ? 24.660 50.817 73.936 1.00 45.03 150 GLY B CA 1
ATOM 3445 C C . GLY B 1 151 ? 25.561 49.610 73.985 1.00 61.20 150 GLY B C 1
ATOM 3446 O O . GLY B 1 151 ? 26.784 49.754 74.069 1.00 38.11 150 GLY B O 1
ATOM 3447 N N . MET B 1 152 ? 24.947 48.427 73.967 1.00 38.88 151 MET B N 1
ATOM 3448 C CA . MET B 1 152 ? 25.663 47.176 73.829 1.00 39.18 151 MET B CA 1
ATOM 3449 C C . MET B 1 152 ? 25.568 46.780 72.369 1.00 79.38 151 MET B C 1
ATOM 3450 O O . MET B 1 152 ? 24.494 46.911 71.756 1.00 39.10 151 MET B O 1
ATOM 3455 N N . GLN B 1 153 ? 26.698 46.330 71.820 1.00 50.16 152 GLN B N 1
ATOM 3456 C CA . GLN B 1 153 ? 26.798 45.939 70.412 1.00 51.74 152 GLN B CA 1
ATOM 3457 C C . GLN B 1 153 ? 27.330 44.512 70.273 1.00 48.66 152 GLN B C 1
ATOM 3458 O O . GLN B 1 153 ? 28.386 44.169 70.812 1.00 54.33 152 GLN B O 1
ATOM 3464 N N . LEU B 1 154 ? 26.572 43.689 69.559 1.00 33.67 153 LEU B N 1
ATOM 3465 C CA . LEU B 1 154 ? 26.962 42.330 69.212 1.00 63.01 153 LEU B CA 1
ATOM 3466 C C . LEU B 1 154 ? 27.518 42.340 67.785 1.00 62.04 153 LEU B C 1
ATOM 3467 O O . LEU B 1 154 ? 26.854 42.805 66.861 1.00 49.25 153 LEU B O 1
ATOM 3472 N N . ILE B 1 155 ? 28.724 41.798 67.626 1.00 41.52 154 ILE B N 1
ATOM 3473 C CA . ILE B 1 155 ? 29.479 41.825 66.371 1.00 50.77 154 ILE B CA 1
ATOM 3474 C C . ILE B 1 155 ? 29.057 40.679 65.453 1.00 39.27 154 ILE B C 1
ATOM 3475 O O . ILE B 1 155 ? 29.206 39.499 65.804 1.00 52.81 154 ILE B O 1
ATOM 3480 N N . LEU B 1 156 ? 28.567 41.037 64.266 1.00 48.11 155 LEU B N 1
ATOM 3481 C CA . LEU B 1 156 ? 27.958 40.077 63.344 1.00 37.03 155 LEU B CA 1
ATOM 3482 C C . LEU B 1 156 ? 28.626 39.992 61.962 1.00 38.83 155 LEU B C 1
ATOM 3483 O O . LEU B 1 156 ? 28.568 38.945 61.313 1.00 45.52 155 LEU B O 1
ATOM 3488 N N . GLU B 1 157 ? 29.256 41.081 61.522 1.00 56.76 156 GLU B N 1
ATOM 3489 C CA . GLU B 1 157 ? 30.046 41.092 60.296 1.00 56.23 156 GLU B CA 1
ATOM 3490 C C . GLU B 1 157 ? 29.270 40.551 59.095 1.00 64.09 156 GLU B C 1
ATOM 3491 O O . GLU B 1 157 ? 29.592 39.491 58.545 1.00 49.41 156 GLU B O 1
ATOM 3497 N N . GLN B 1 158 ? 28.241 41.304 58.711 1.00 52.40 157 GLN B N 1
ATOM 3498 C CA . GLN B 1 158 ? 27.402 40.995 57.561 1.00 71.42 157 GLN B CA 1
ATOM 3499 C C . GLN B 1 158 ? 27.574 42.102 56.539 1.00 90.77 157 GLN B C 1
ATOM 3500 O O . GLN B 1 158 ? 28.171 43.139 56.836 1.00 53.75 157 GLN B O 1
ATOM 3506 N N . GLU B 1 159 ? 27.031 41.887 55.345 1.00 51.28 158 GLU B N 1
ATOM 3507 C CA . GLU B 1 159 ? 27.254 42.795 54.226 1.00 72.99 158 GLU B CA 1
ATOM 3508 C C . GLU B 1 159 ? 26.743 44.212 54.503 1.00 88.58 158 GLU B C 1
ATOM 3509 O O . GLU B 1 159 ? 27.328 45.190 54.027 1.00 70.89 158 GLU B O 1
ATOM 3515 N N . GLY B 1 160 ? 25.663 44.317 55.275 1.00 61.19 159 GLY B N 1
ATOM 3516 C CA . GLY B 1 160 ? 25.016 45.604 55.543 1.00 80.59 159 GLY B CA 1
ATOM 3517 C C . GLY B 1 160 ? 25.261 46.195 56.922 1.00 57.63 159 GLY B C 1
ATOM 3518 O O . GLY B 1 160 ? 24.788 47.296 57.218 1.00 69.00 159 GLY B O 1
ATOM 3519 N N . TYR B 1 161 ? 25.985 45.471 57.773 1.00 66.16 160 TYR B N 1
ATOM 3520 C CA . TYR B 1 161 ? 26.270 45.939 59.135 1.00 42.33 160 TYR B CA 1
ATOM 3521 C C . TYR B 1 161 ? 27.351 45.092 59.798 1.00 41.21 160 TYR B C 1
ATOM 3522 O O . TYR B 1 161 ? 27.417 43.873 59.612 1.00 49.18 160 TYR B O 1
ATOM 3531 N N . ILE B 1 162 ? 28.198 45.750 60.575 1.00 51.37 161 ILE B N 1
ATOM 3532 C CA . ILE B 1 162 ? 29.181 45.055 61.385 1.00 43.19 161 ILE B CA 1
ATOM 3533 C C . ILE B 1 162 ? 28.510 44.520 62.645 1.00 49.39 161 ILE B C 1
ATOM 3534 O O . ILE B 1 162 ? 28.818 43.407 63.084 1.00 44.17 161 ILE B O 1
ATOM 3539 N N . SER B 1 163 ? 27.589 45.305 63.212 1.00 57.62 162 SER B N 1
ATOM 3540 C CA . SER B 1 163 ? 26.980 44.994 64.504 1.00 51.49 162 SER B CA 1
ATOM 3541 C C . SER B 1 163 ? 25.489 45.358 64.593 1.00 73.50 162 SER B C 1
ATOM 3542 O O . SER B 1 163 ? 24.935 45.991 63.698 1.00 55.23 162 SER B O 1
ATOM 3545 N N . GLN B 1 164 ? 24.855 44.949 65.691 1.00 61.66 163 GLN B N 1
ATOM 3546 C CA . GLN B 1 164 ? 23.477 45.352 66.005 1.00 111.20 163 GLN B CA 1
ATOM 3547 C C . GLN B 1 164 ? 23.300 45.593 67.503 1.00 58.93 163 GLN B C 1
ATOM 3548 O O . GLN B 1 164 ? 24.093 45.112 68.312 1.00 47.09 163 GLN B O 1
ATOM 3554 N N . ASP B 1 165 ? 22.251 46.331 67.858 1.00 83.87 164 ASP B N 1
ATOM 3555 C CA . ASP B 1 165 ? 21.970 46.659 69.256 1.00 90.82 164 ASP B CA 1
ATOM 3556 C C . ASP B 1 165 ? 21.545 45.422 70.016 1.00 59.44 164 ASP B C 1
ATOM 3557 O O . ASP B 1 165 ? 20.953 44.516 69.445 1.00 44.94 164 ASP B O 1
ATOM 3562 N N . VAL B 1 166 ? 21.886 45.389 71.300 1.00 54.11 165 VAL B N 1
ATOM 3563 C CA . VAL B 1 166 ? 21.459 44.330 72.201 1.00 56.75 165 VAL B CA 1
ATOM 3564 C C . VAL B 1 166 ? 20.761 45.033 73.352 1.00 61.39 165 VAL B C 1
ATOM 3565 O O . VAL B 1 166 ? 21.407 45.800 74.070 1.00 45.76 165 VAL B O 1
ATOM 3569 N N . PRO B 1 167 ? 19.445 44.789 73.537 1.00 60.01 166 PRO B N 1
ATOM 3570 C CA . PRO B 1 167 ? 18.776 45.458 74.654 1.00 54.97 166 PRO B CA 1
ATOM 3571 C C . PRO B 1 167 ? 19.440 45.134 75.995 1.00 37.01 166 PRO B C 1
ATOM 3572 O O . PRO B 1 167 ? 20.009 44.057 76.155 1.00 64.19 166 PRO B O 1
ATOM 3576 N N . GLY B 1 168 ? 19.389 46.086 76.925 1.00 47.64 167 GLY B N 1
ATOM 3577 C CA . GLY B 1 168 ? 20.002 45.945 78.242 1.00 68.63 167 GLY B CA 1
ATOM 3578 C C . GLY B 1 168 ? 18.964 46.037 79.339 1.00 48.47 167 GLY B C 1
ATOM 3579 O O . GLY B 1 168 ? 17.763 45.912 79.076 1.00 76.82 167 GLY B O 1
ATOM 3580 N N . PHE B 1 169 ? 19.427 46.246 80.570 1.00 43.15 168 PHE B N 1
ATOM 3581 C CA . PHE B 1 169 ? 18.534 46.326 81.734 1.00 54.55 168 PHE B CA 1
ATOM 3582 C C . PHE B 1 169 ? 18.674 47.669 82.432 1.00 66.61 168 PHE B C 1
ATOM 3583 O O . PHE B 1 169 ? 19.698 47.948 83.055 1.00 57.71 168 PHE B O 1
ATOM 3591 N N . SER B 1 170 ? 17.624 48.484 82.345 1.00 61.97 169 SER B N 1
ATOM 3592 C CA . SER B 1 170 ? 17.641 49.855 82.863 1.00 59.76 169 SER B CA 1
ATOM 3593 C C . SER B 1 170 ? 18.023 49.972 84.340 1.00 35.49 169 SER B C 1
ATOM 3594 O O . SER B 1 170 ? 18.553 51.005 84.759 1.00 57.74 169 SER B O 1
ATOM 3597 N N . ASP B 1 171 ? 17.764 48.923 85.121 1.00 52.10 170 ASP B N 1
ATOM 3598 C CA . ASP B 1 171 ? 18.142 48.890 86.542 1.00 37.89 170 ASP B CA 1
ATOM 3599 C C . ASP B 1 171 ? 19.652 48.717 86.778 1.00 52.39 170 ASP B C 1
ATOM 3600 O O . ASP B 1 171 ? 20.166 49.120 87.825 1.00 38.19 170 ASP B O 1
ATOM 3605 N N . TRP B 1 172 ? 20.354 48.100 85.831 1.00 42.12 171 TRP B N 1
ATOM 3606 C CA . TRP B 1 172 ? 21.777 47.753 86.023 1.00 67.75 171 TRP B CA 1
ATOM 3607 C C . TRP B 1 172 ? 22.717 48.963 86.080 1.00 29.71 171 TRP B C 1
ATOM 3608 O O . TRP B 1 172 ? 22.626 49.900 85.272 1.00 39.28 171 TRP B O 1
ATOM 3619 N N . LEU B 1 173 ? 23.620 48.936 87.055 1.00 56.90 172 LEU B N 1
ATOM 3620 C CA . LEU B 1 173 ? 24.668 49.940 87.184 1.00 58.99 172 LEU B CA 1
ATOM 3621 C C . LEU B 1 173 ? 26.025 49.246 87.090 1.00 61.73 172 LEU B C 1
ATOM 3622 O O . LEU B 1 173 ? 26.263 48.229 87.742 1.00 61.70 172 LEU B O 1
ATOM 3627 N N . TRP B 1 174 ? 26.903 49.805 86.265 1.00 64.43 173 TRP B N 1
ATOM 3628 C CA . TRP B 1 174 ? 28.187 49.202 85.963 1.00 57.87 173 TRP B CA 1
ATOM 3629 C C . TRP B 1 174 ? 29.271 49.935 86.739 1.00 50.06 173 TRP B C 1
ATOM 3630 O O . TRP B 1 174 ? 29.617 51.068 86.404 1.00 55.37 173 TRP B O 1
ATOM 3641 N N . VAL B 1 175 ? 29.796 49.300 87.783 1.00 41.69 174 VAL B N 1
ATOM 3642 C CA . VAL B 1 175 ? 30.816 49.943 88.608 1.00 80.34 174 VAL B CA 1
ATOM 3643 C C . VAL B 1 175 ? 32.193 49.619 88.046 1.00 73.85 174 VAL B C 1
ATOM 3644 O O . VAL B 1 175 ? 32.617 48.461 88.039 1.00 47.93 174 VAL B O 1
ATOM 3648 N N . MET B 1 176 ? 32.879 50.657 87.577 1.00 47.93 175 MET B N 1
ATOM 3649 C CA . MET B 1 176 ? 34.140 50.510 86.856 1.00 48.90 175 MET B CA 1
ATOM 3650 C C . MET B 1 176 ? 35.293 50.924 87.770 1.00 42.68 175 MET B C 1
ATOM 3651 O O . MET B 1 176 ? 35.296 52.042 88.279 1.00 57.78 175 MET B O 1
ATOM 3656 N N . ALA B 1 177 ? 36.259 50.025 87.965 1.00 50.01 176 ALA B N 1
ATOM 3657 C CA . ALA B 1 177 ? 37.413 50.276 88.834 1.00 48.11 176 ALA B CA 1
ATOM 3658 C C . ALA B 1 177 ? 38.732 50.026 88.100 1.00 43.23 176 ALA B C 1
ATOM 3659 O O . ALA B 1 177 ? 39.167 48.881 87.962 1.00 49.50 176 ALA B O 1
ATOM 3661 N N . TYR B 1 178 ? 39.350 51.106 87.626 1.00 50.13 177 TYR B N 1
ATOM 3662 C CA . TYR B 1 178 ? 40.673 51.060 86.993 1.00 51.72 177 TYR B CA 1
ATOM 3663 C C . TYR B 1 178 ? 41.742 51.108 88.083 1.00 53.83 177 TYR B C 1
ATOM 3664 O O . TYR B 1 178 ? 41.933 52.146 88.719 1.00 77.06 177 TYR B O 1
ATOM 3673 N N . PRO B 1 179 ? 42.453 49.992 88.303 1.00 55.14 178 PRO B N 1
ATOM 3674 C CA . PRO B 1 179 ? 43.352 49.896 89.457 1.00 40.55 178 PRO B CA 1
ATOM 3675 C C . PRO B 1 179 ? 44.634 50.743 89.430 1.00 68.69 178 PRO B C 1
ATOM 3676 O O . PRO B 1 179 ? 45.357 50.756 90.429 1.00 47.98 178 PRO B O 1
ATOM 3680 N N . GLY B 1 180 ? 44.915 51.440 88.329 1.00 67.11 179 GLY B N 1
ATOM 3681 C CA . GLY B 1 180 ? 46.080 52.327 88.250 1.00 64.33 179 GLY B CA 1
ATOM 3682 C C . GLY B 1 180 ? 47.302 51.731 87.566 1.00 67.39 179 GLY B C 1
ATOM 3683 O O . GLY B 1 180 ? 48.335 52.394 87.453 1.00 54.84 179 GLY B O 1
ATOM 3684 N N . ILE B 1 181 ? 47.188 50.487 87.104 1.00 66.64 180 ILE B N 1
ATOM 3685 C CA . ILE B 1 181 ? 48.245 49.841 86.318 1.00 53.82 180 ILE B CA 1
ATOM 3686 C C . ILE B 1 181 ? 47.721 49.507 84.921 1.00 76.72 180 ILE B C 1
ATOM 3687 O O . ILE B 1 181 ? 46.512 49.534 84.695 1.00 75.33 180 ILE B O 1
ATOM 3692 N N . LYS B 1 182 ? 48.629 49.197 83.994 1.00 66.93 181 LYS B N 1
ATOM 3693 C CA . LYS B 1 182 ? 48.258 48.903 82.607 1.00 54.08 181 LYS B CA 1
ATOM 3694 C C . LYS B 1 182 ? 48.700 47.513 82.125 1.00 47.17 181 LYS B C 1
ATOM 3695 O O . LYS B 1 182 ? 49.701 46.960 82.590 1.00 59.15 181 LYS B O 1
ATOM 3701 N N . VAL B 1 183 ? 47.941 46.977 81.172 1.00 49.90 182 VAL B N 1
ATOM 3702 C CA . VAL B 1 183 ? 48.290 45.750 80.456 1.00 43.77 182 VAL B CA 1
ATOM 3703 C C . VAL B 1 183 ? 48.037 46.000 78.966 1.00 65.54 182 VAL B C 1
ATOM 3704 O O . VAL B 1 183 ? 47.027 46.607 78.603 1.00 79.16 182 VAL B O 1
ATOM 3708 N N . SER B 1 184 ? 48.955 45.562 78.107 1.00 59.27 183 SER B N 1
ATOM 3709 C CA . SER B 1 184 ? 48.808 45.803 76.671 1.00 50.99 183 SER B CA 1
ATOM 3710 C C . SER B 1 184 ? 47.880 44.754 76.056 1.00 33.23 183 SER B C 1
ATOM 3711 O O . SER B 1 184 ? 47.940 43.568 76.408 1.00 52.37 183 SER B O 1
ATOM 3714 N N . THR B 1 185 ? 47.010 45.219 75.164 1.00 60.82 184 THR B N 1
ATOM 3715 C CA . THR B 1 185 ? 46.016 44.379 74.493 1.00 55.08 184 THR B CA 1
ATOM 3716 C C . THR B 1 185 ? 46.678 43.202 73.771 1.00 84.27 184 THR B C 1
ATOM 3717 O O . THR B 1 185 ? 46.143 42.086 73.753 1.00 76.97 184 THR B O 1
ATOM 3721 N N . ALA B 1 186 ? 47.846 43.468 73.187 1.00 84.38 185 ALA B N 1
ATOM 3722 C CA . ALA B 1 186 ? 48.629 42.455 72.480 1.00 81.05 185 ALA B CA 1
ATOM 3723 C C . ALA B 1 186 ? 49.110 41.343 73.409 1.00 70.45 185 ALA B C 1
ATOM 3724 O O . ALA B 1 186 ? 49.032 40.161 73.060 1.00 54.13 185 ALA B O 1
ATOM 3726 N N . GLU B 1 187 ? 49.611 41.722 74.585 1.00 40.95 186 GLU B N 1
ATOM 3727 C CA . GLU B 1 187 ? 50.151 40.743 75.538 1.00 64.15 186 GLU B CA 1
ATOM 3728 C C . GLU B 1 187 ? 49.030 39.928 76.174 1.00 45.22 186 GLU B C 1
ATOM 3729 O O . GLU B 1 187 ? 49.165 38.719 76.366 1.00 68.22 186 GLU B O 1
ATOM 3735 N N . ALA B 1 188 ? 47.925 40.595 76.491 1.00 68.87 187 ALA B N 1
ATOM 3736 C CA . ALA B 1 188 ? 46.764 39.924 77.068 1.00 91.81 187 ALA B CA 1
ATOM 3737 C C . ALA B 1 188 ? 46.135 38.932 76.088 1.00 53.34 187 ALA B C 1
ATOM 3738 O O . ALA B 1 188 ? 45.526 37.950 76.503 1.00 61.80 187 ALA B O 1
ATOM 3740 N N . ARG B 1 189 ? 46.279 39.180 74.791 1.00 50.93 188 ARG B N 1
ATOM 3741 C CA . ARG B 1 189 ? 45.845 38.205 73.796 1.00 39.92 188 ARG B CA 1
ATOM 3742 C C . ARG B 1 189 ? 46.887 37.105 73.583 1.00 48.66 188 ARG B C 1
ATOM 3743 O O . ARG B 1 189 ? 46.533 35.945 73.397 1.00 46.76 188 ARG B O 1
ATOM 3751 N N . ALA B 1 190 ? 48.166 37.463 73.608 1.00 74.06 189 ALA B N 1
ATOM 3752 C CA . ALA B 1 190 ? 49.234 36.481 73.408 1.00 42.38 189 ALA B CA 1
ATOM 3753 C C . ALA B 1 190 ? 49.299 35.454 74.540 1.00 39.14 189 ALA B C 1
ATOM 3754 O O . ALA B 1 190 ? 49.786 34.337 74.341 1.00 64.39 189 ALA B O 1
ATOM 3756 N N . ILE B 1 191 ? 48.809 35.830 75.722 1.00 54.12 190 ILE B N 1
ATOM 3757 C CA . ILE B 1 191 ? 48.754 34.911 76.878 1.00 49.51 190 ILE B CA 1
ATOM 3758 C C . ILE B 1 191 ? 47.652 33.823 76.772 1.00 45.17 190 ILE B C 1
ATOM 3759 O O . ILE B 1 191 ? 47.716 32.809 77.475 1.00 52.55 190 ILE B O 1
ATOM 3764 N N . LEU B 1 192 ? 46.663 34.016 75.894 1.00 65.17 191 LEU B N 1
ATOM 3765 C CA . LEU B 1 192 ? 45.577 33.031 75.705 1.00 46.65 191 LEU B CA 1
ATOM 3766 C C . LEU B 1 192 ? 46.064 31.719 75.060 1.00 57.28 191 LEU B C 1
ATOM 3767 O O . LEU B 1 192 ? 46.885 31.760 74.142 1.00 63.00 191 LEU B O 1
ATOM 3772 N N . PRO B 1 193 ? 45.547 30.556 75.522 1.00 38.65 192 PRO B N 1
ATOM 3773 C CA . PRO B 1 193 ? 45.916 29.257 74.907 1.00 29.21 192 PRO B CA 1
ATOM 3774 C C . PRO B 1 193 ? 45.469 29.116 73.467 1.00 55.22 192 PRO B C 1
ATOM 3775 O O . PRO B 1 193 ? 44.470 29.713 73.055 1.00 55.72 192 PRO B O 1
ATOM 3779 N N . ALA B 1 194 ? 46.211 28.310 72.717 1.00 50.81 193 ALA B N 1
ATOM 3780 C CA . ALA B 1 194 ? 45.892 28.053 71.332 1.00 42.12 193 ALA B CA 1
ATOM 3781 C C . ALA B 1 194 ? 44.682 27.135 71.213 1.00 41.94 193 ALA B C 1
ATOM 3782 O O . ALA B 1 194 ? 43.914 27.265 70.269 1.00 39.22 193 ALA B O 1
ATOM 3784 N N . GLN B 1 195 ? 44.514 26.226 72.173 1.00 59.94 194 GLN B N 1
ATOM 3785 C CA . GLN B 1 195 ? 43.449 25.225 72.118 1.00 39.56 194 GLN B CA 1
ATOM 3786 C C . GLN B 1 195 ? 42.652 25.121 73.408 1.00 62.09 194 GLN B C 1
ATOM 3787 O O . GLN B 1 195 ? 43.160 25.423 74.485 1.00 62.92 194 GLN B O 1
ATOM 3793 N N . TYR B 1 196 ? 41.395 24.692 73.281 1.00 50.56 195 TYR B N 1
ATOM 3794 C CA . TYR B 1 196 ? 40.508 24.509 74.435 1.00 35.48 195 TYR B CA 1
ATOM 3795 C C . TYR B 1 196 ? 39.816 23.154 74.372 1.00 32.78 195 TYR B C 1
ATOM 3796 O O . TYR B 1 196 ? 39.536 22.644 73.285 1.00 60.63 195 TYR B O 1
ATOM 3805 N N . ARG B 1 197 ? 39.516 22.598 75.542 1.00 49.41 196 ARG B N 1
ATOM 3806 C CA . ARG B 1 197 ? 38.740 21.359 75.642 1.00 32.97 196 ARG B CA 1
ATOM 3807 C C . ARG B 1 197 ? 37.392 21.524 74.931 1.00 51.84 196 ARG B C 1
ATOM 3808 O O . ARG B 1 197 ? 36.807 22.610 74.943 1.00 44.80 196 ARG B O 1
ATOM 3816 N N . ARG B 1 198 ? 36.901 20.455 74.313 1.00 43.07 197 ARG B N 1
ATOM 3817 C CA . ARG B 1 198 ? 35.597 20.502 73.638 1.00 60.93 197 ARG B CA 1
ATOM 3818 C C . ARG B 1 198 ? 34.525 21.084 74.542 1.00 41.06 197 ARG B C 1
ATOM 3819 O O . ARG B 1 198 ? 33.760 21.962 74.137 1.00 56.23 197 ARG B O 1
ATOM 3827 N N . GLN B 1 199 ? 34.500 20.590 75.777 1.00 42.76 198 GLN B N 1
ATOM 3828 C CA . GLN B 1 199 ? 33.490 20.964 76.737 1.00 25.24 198 GLN B CA 1
ATOM 3829 C C . GLN B 1 199 ? 33.472 22.459 77.062 1.00 43.32 198 GLN B C 1
ATOM 3830 O O . GLN B 1 199 ? 32.418 23.000 77.392 1.00 44.79 198 GLN B O 1
ATOM 3836 N N . ASP B 1 200 ? 34.613 23.130 76.932 1.00 43.90 199 ASP B N 1
ATOM 3837 C CA . ASP B 1 200 ? 34.695 24.571 77.197 1.00 30.36 199 ASP B CA 1
ATOM 3838 C C . ASP B 1 200 ? 34.068 25.436 76.108 1.00 47.13 199 ASP B C 1
ATOM 3839 O O . ASP B 1 200 ? 33.604 26.540 76.408 1.00 50.23 199 ASP B O 1
ATOM 3844 N N . CYS B 1 201 ? 34.093 24.979 74.852 1.00 49.39 200 CYS B N 1
ATOM 3845 C CA . CYS B 1 201 ? 33.468 25.741 73.752 1.00 84.84 200 CYS B CA 1
ATOM 3846 C C . CYS B 1 201 ? 31.945 25.499 73.700 1.00 39.34 200 CYS B C 1
ATOM 3847 O O . CYS B 1 201 ? 31.181 26.418 73.410 1.00 70.43 200 CYS B O 1
ATOM 3850 N N . ILE B 1 202 ? 31.514 24.269 73.986 1.00 35.60 201 ILE B N 1
ATOM 3851 C CA . ILE B 1 202 ? 30.101 23.968 74.155 1.00 58.63 201 ILE B CA 1
ATOM 3852 C C . ILE B 1 202 ? 29.568 24.956 75.172 1.00 49.95 201 ILE B C 1
ATOM 3853 O O . ILE B 1 202 ? 28.657 25.734 74.884 1.00 61.64 201 ILE B O 1
ATOM 3858 N N . THR B 1 203 ? 30.212 24.955 76.335 1.00 50.70 202 THR B N 1
ATOM 3859 C CA . THR B 1 203 ? 29.920 25.872 77.425 1.00 32.69 202 THR B CA 1
ATOM 3860 C C . THR B 1 203 ? 29.983 27.347 77.038 1.00 48.27 202 THR B C 1
ATOM 3861 O O . THR B 1 203 ? 29.071 28.121 77.347 1.00 61.55 202 THR B O 1
ATOM 3865 N N . HIS B 1 204 ? 31.051 27.751 76.368 1.00 47.24 203 HIS B N 1
ATOM 3866 C CA . HIS B 1 204 ? 31.129 29.125 75.867 1.00 40.13 203 HIS B CA 1
ATOM 3867 C C . HIS B 1 204 ? 29.911 29.516 75.006 1.00 43.74 203 HIS B C 1
ATOM 3868 O O . HIS B 1 204 ? 29.426 30.642 75.087 1.00 46.62 203 HIS B O 1
ATOM 3875 N N . GLY B 1 205 ? 29.426 28.589 74.185 1.00 27.62 204 GLY B N 1
ATOM 3876 C CA . GLY B 1 205 ? 28.272 28.842 73.314 1.00 56.38 204 GLY B CA 1
ATOM 3877 C C . GLY B 1 205 ? 26.974 28.892 74.100 1.00 25.84 204 GLY B C 1
ATOM 3878 O O . GLY B 1 205 ? 26.146 29.771 73.892 1.00 53.83 204 GLY B O 1
ATOM 3879 N N . ARG B 1 206 ? 26.819 27.929 75.004 1.00 47.02 205 ARG B N 1
ATOM 3880 C CA . ARG B 1 206 ? 25.704 27.898 75.932 1.00 35.80 205 ARG B CA 1
ATOM 3881 C C . ARG B 1 206 ? 25.614 29.229 76.700 1.00 63.74 205 ARG B C 1
ATOM 3882 O O . ARG B 1 206 ? 24.550 29.839 76.755 1.00 60.33 205 ARG B O 1
ATOM 3890 N N . ASN B 1 207 ? 26.732 29.687 77.262 1.00 63.41 206 ASN B N 1
ATOM 3891 C CA . ASN B 1 207 ? 26.764 30.957 78.000 1.00 54.40 206 ASN B CA 1
ATOM 3892 C C . ASN B 1 207 ? 26.418 32.191 77.172 1.00 51.49 206 ASN B C 1
ATOM 3893 O O . ASN B 1 207 ? 25.755 33.110 77.662 1.00 43.74 206 ASN B O 1
ATOM 3898 N N . LEU B 1 208 ? 26.893 32.235 75.933 1.00 38.59 207 LEU B N 1
ATOM 3899 C CA . LEU B 1 208 ? 26.654 33.399 75.075 1.00 64.34 207 LEU B CA 1
ATOM 3900 C C . LEU B 1 208 ? 25.207 33.400 74.583 1.00 32.46 207 LEU B C 1
ATOM 3901 O O . LEU B 1 208 ? 24.582 34.455 74.460 1.00 39.11 207 LEU B O 1
ATOM 3906 N N . ALA B 1 209 ? 24.701 32.211 74.267 1.00 35.80 208 ALA B N 1
ATOM 3907 C CA . ALA B 1 209 ? 23.337 32.042 73.801 1.00 54.42 208 ALA B CA 1
ATOM 3908 C C . ALA B 1 209 ? 22.359 32.488 74.872 1.00 51.78 208 ALA B C 1
ATOM 3909 O O . ALA B 1 209 ? 21.484 33.316 74.616 1.00 53.04 208 ALA B O 1
ATOM 3911 N N . GLY B 1 210 ? 22.524 31.935 76.070 1.00 50.21 209 GLY B N 1
ATOM 3912 C CA . GLY B 1 210 ? 21.635 32.213 77.189 1.00 55.30 209 GLY B CA 1
ATOM 3913 C C . GLY B 1 210 ? 21.628 33.677 77.569 1.00 35.92 209 GLY B C 1
ATOM 3914 O O . GLY B 1 210 ? 20.580 34.232 77.876 1.00 50.79 209 GLY B O 1
ATOM 3915 N N . PHE B 1 211 ? 22.802 34.304 77.552 1.00 56.93 210 PHE B N 1
ATOM 3916 C CA . PHE B 1 211 ? 22.905 35.726 77.851 1.00 49.77 210 PHE B CA 1
ATOM 3917 C C . PHE B 1 211 ? 22.187 36.584 76.814 1.00 50.32 210 PHE B C 1
ATOM 3918 O O . PHE B 1 211 ? 21.530 37.569 77.165 1.00 53.63 210 PHE B O 1
ATOM 3926 N N . ILE B 1 212 ? 22.332 36.228 75.539 1.00 69.49 211 ILE B N 1
ATOM 3927 C CA . ILE B 1 212 ? 21.632 36.928 74.461 1.00 48.40 211 ILE B CA 1
ATOM 3928 C C . ILE B 1 212 ? 20.119 36.655 74.527 1.00 38.20 211 ILE B C 1
ATOM 3929 O O . ILE B 1 212 ? 19.313 37.551 74.282 1.00 45.28 211 ILE B O 1
ATOM 3934 N N . HIS B 1 213 ? 19.745 35.418 74.844 1.00 54.37 212 HIS B N 1
ATOM 3935 C CA . HIS B 1 213 ? 18.332 35.037 75.004 1.00 57.78 212 HIS B CA 1
ATOM 3936 C C . HIS B 1 213 ? 17.681 35.807 76.157 1.00 54.54 212 HIS B C 1
ATOM 3937 O O . HIS B 1 213 ? 16.493 36.129 76.103 1.00 48.72 212 HIS B O 1
ATOM 3944 N N . ALA B 1 214 ? 18.477 36.094 77.186 1.00 39.28 213 ALA B N 1
ATOM 3945 C CA . ALA B 1 214 ? 18.016 36.756 78.404 1.00 45.28 213 ALA B CA 1
ATOM 3946 C C . ALA B 1 214 ? 17.906 38.264 78.268 1.00 68.64 213 ALA B C 1
ATOM 3947 O O . ALA B 1 214 ? 17.159 38.901 79.012 1.00 78.41 213 ALA B O 1
ATOM 3949 N N . CYS B 1 215 ? 18.668 38.842 77.346 1.00 45.59 214 CYS B N 1
ATOM 3950 C CA . CYS B 1 215 ? 18.580 40.276 77.092 1.00 32.52 214 CYS B CA 1
ATOM 3951 C C . CYS B 1 215 ? 17.295 40.591 76.341 1.00 64.77 214 CYS B C 1
ATOM 3952 O O . CYS B 1 215 ? 16.646 41.597 76.609 1.00 32.40 214 CYS B O 1
ATOM 3955 N N . HIS B 1 216 ? 16.938 39.720 75.407 1.00 38.34 215 HIS B N 1
ATOM 3956 C CA . HIS B 1 216 ? 15.762 39.915 74.567 1.00 45.45 215 HIS B CA 1
ATOM 3957 C C . HIS B 1 216 ? 14.456 39.530 75.263 1.00 56.75 215 HIS B C 1
ATOM 3958 O O . HIS B 1 216 ? 13.403 40.077 74.932 1.00 56.06 215 HIS B O 1
ATOM 3965 N N . THR B 1 217 ? 14.527 38.578 76.195 1.00 49.28 216 THR B N 1
ATOM 3966 C CA . THR B 1 217 ? 13.380 38.172 77.008 1.00 55.42 216 THR B CA 1
ATOM 3967 C C . THR B 1 217 ? 13.423 38.796 78.398 1.00 44.97 216 THR B C 1
ATOM 3968 O O . THR B 1 217 ? 12.674 38.385 79.283 1.00 59.72 216 THR B O 1
ATOM 3972 N N . GLN B 1 218 ? 14.318 39.763 78.593 1.00 71.79 217 GLN B N 1
ATOM 3973 C CA . GLN B 1 218 ? 14.391 40.553 79.824 1.00 47.41 217 GLN B CA 1
ATOM 3974 C C . GLN B 1 218 ? 14.380 39.738 81.127 1.00 67.51 217 GLN B C 1
ATOM 3975 O O . GLN B 1 218 ? 13.659 40.057 82.079 1.00 48.42 217 GLN B O 1
ATOM 3981 N N . GLN B 1 219 ? 15.200 38.688 81.151 1.00 40.51 218 GLN B N 1
ATOM 3982 C CA . GLN B 1 219 ? 15.445 37.889 82.355 1.00 44.19 218 GLN B CA 1
ATOM 3983 C C . GLN B 1 219 ? 16.808 38.209 82.999 1.00 48.82 218 GLN B C 1
ATOM 3984 O O . GLN B 1 219 ? 17.778 37.485 82.777 1.00 50.81 218 GLN B O 1
ATOM 3990 N N . PRO B 1 220 ? 16.875 39.269 83.827 1.00 51.19 219 PRO B N 1
ATOM 3991 C CA . PRO B 1 220 ? 18.155 39.719 84.382 1.00 47.37 219 PRO B CA 1
ATOM 3992 C C . PRO B 1 220 ? 18.936 38.713 85.222 1.00 79.97 219 PRO B C 1
ATOM 3993 O O . PRO B 1 220 ? 20.166 38.793 85.261 1.00 45.03 219 PRO B O 1
ATOM 3997 N N . ASP B 1 221 ? 18.253 37.779 85.880 1.00 48.84 220 ASP B N 1
ATOM 3998 C CA . ASP B 1 221 ? 18.953 36.810 86.720 1.00 56.91 220 ASP B CA 1
ATOM 3999 C C . ASP B 1 221 ? 19.688 35.751 85.894 1.00 41.83 220 ASP B C 1
ATOM 4000 O O . ASP B 1 221 ? 20.825 35.394 86.208 1.00 134.79 220 ASP B O 1
ATOM 4005 N N . LEU B 1 222 ? 19.029 35.248 84.857 1.00 48.98 221 LEU B N 1
ATOM 4006 C CA . LEU B 1 222 ? 19.649 34.321 83.906 1.00 50.42 221 LEU B CA 1
ATOM 4007 C C . LEU B 1 222 ? 20.810 35.022 83.201 1.00 70.28 221 LEU B C 1
ATOM 4008 O O . LEU B 1 222 ? 21.865 34.427 82.965 1.00 43.14 221 LEU B O 1
ATOM 4013 N N . ALA B 1 223 ? 20.609 36.298 82.881 1.00 48.53 222 ALA B N 1
ATOM 4014 C CA . ALA B 1 223 ? 21.646 37.112 82.277 1.00 42.72 222 ALA B CA 1
ATOM 4015 C C . ALA B 1 223 ? 22.911 37.068 83.125 1.00 54.59 222 ALA B C 1
ATOM 4016 O O . ALA B 1 223 ? 23.973 36.666 82.646 1.00 67.56 222 ALA B O 1
ATOM 4018 N N . ALA B 1 224 ? 22.781 37.438 84.395 1.00 65.84 223 ALA B N 1
ATOM 4019 C CA . ALA B 1 224 ? 23.905 37.427 85.331 1.00 39.92 223 ALA B CA 1
ATOM 4020 C C . ALA B 1 224 ? 24.570 36.060 85.443 1.00 51.04 223 ALA B C 1
ATOM 4021 O O . ALA B 1 224 ? 25.791 35.980 85.496 1.00 54.94 223 ALA B O 1
ATOM 4023 N N . LYS B 1 225 ? 23.773 34.996 85.477 1.00 48.82 224 LYS B N 1
ATOM 4024 C CA . LYS B 1 225 ? 24.307 33.632 85.582 1.00 51.44 224 LYS B CA 1
ATOM 4025 C C . LYS B 1 225 ? 24.960 33.097 84.290 1.00 49.09 224 LYS B C 1
ATOM 4026 O O . LYS B 1 225 ? 25.733 32.139 84.337 1.00 68.07 224 LYS B O 1
ATOM 4032 N N . MET B 1 226 ? 24.636 33.704 83.151 1.00 50.44 225 MET B N 1
ATOM 4033 C CA . MET B 1 226 ? 25.256 33.358 81.871 1.00 60.96 225 MET B CA 1
ATOM 4034 C C . MET B 1 226 ? 26.496 34.226 81.589 1.00 63.06 225 MET B C 1
ATOM 4035 O O . MET B 1 226 ? 27.271 33.916 80.689 1.00 33.68 225 MET B O 1
ATOM 4040 N N . MET B 1 227 ? 26.684 35.309 82.343 1.00 46.94 226 MET B N 1
ATOM 4041 C CA . MET B 1 227 ? 27.836 36.191 82.162 1.00 43.07 226 MET B CA 1
ATOM 4042 C C . MET B 1 227 ? 29.124 35.559 82.696 1.00 49.37 226 MET B C 1
ATOM 4043 O O . MET B 1 227 ? 29.703 36.045 83.674 1.00 47.76 226 MET B O 1
ATOM 4048 N N . LYS B 1 228 ? 29.572 34.489 82.029 1.00 40.58 227 LYS B N 1
ATOM 4049 C CA . LYS B 1 228 ? 30.746 33.727 82.455 1.00 71.96 227 LYS B CA 1
ATOM 4050 C C . LYS B 1 228 ? 31.703 33.566 81.278 1.00 94.10 227 LYS B C 1
ATOM 4051 O O . LYS B 1 228 ? 31.285 33.244 80.164 1.00 41.92 227 LYS B O 1
ATOM 4057 N N . ASP B 1 229 ? 32.990 33.780 81.527 1.00 44.49 228 ASP B N 1
ATOM 4058 C CA . ASP B 1 229 ? 33.998 33.739 80.466 1.00 49.99 228 ASP B CA 1
ATOM 4059 C C . ASP B 1 229 ? 34.975 32.608 80.733 1.00 61.71 228 ASP B C 1
ATOM 4060 O O . ASP B 1 229 ? 35.710 32.641 81.725 1.00 51.91 228 ASP B O 1
ATOM 4065 N N . VAL B 1 230 ? 34.963 31.612 79.843 1.00 37.49 229 VAL B N 1
ATOM 4066 C CA . VAL B 1 230 ? 35.823 30.426 79.956 1.00 99.06 229 VAL B CA 1
ATOM 4067 C C . VAL B 1 230 ? 36.908 30.425 78.872 1.00 39.37 229 VAL B C 1
ATOM 4068 O O . VAL B 1 230 ? 37.601 29.427 78.682 1.00 50.28 229 VAL B O 1
ATOM 4072 N N . ILE B 1 231 ? 37.032 31.561 78.181 1.00 43.28 230 ILE B N 1
ATOM 4073 C CA . ILE B 1 231 ? 37.939 31.737 77.058 1.00 43.42 230 ILE B CA 1
ATOM 4074 C C . ILE B 1 231 ? 39.175 32.500 77.498 1.00 66.43 230 ILE B C 1
ATOM 4075 O O . ILE B 1 231 ? 40.299 32.095 77.218 1.00 59.18 230 ILE B O 1
ATOM 4080 N N . ALA B 1 232 ? 38.953 33.618 78.176 1.00 65.41 231 ALA B N 1
ATOM 4081 C CA . ALA B 1 232 ? 40.012 34.570 78.438 1.00 45.16 231 ALA B CA 1
ATOM 4082 C C . ALA B 1 232 ? 40.301 34.738 79.918 1.00 47.58 231 ALA B C 1
ATOM 4083 O O . ALA B 1 232 ? 41.433 34.527 80.367 1.00 54.21 231 ALA B O 1
ATOM 4085 N N . GLU B 1 233 ? 39.274 35.094 80.676 1.00 51.63 232 GLU B N 1
ATOM 4086 C CA . GLU B 1 233 ? 39.412 35.363 82.101 1.00 42.59 232 GLU B CA 1
ATOM 4087 C C . GLU B 1 233 ? 40.347 34.415 82.869 1.00 44.56 232 GLU B C 1
ATOM 4088 O O . GLU B 1 233 ? 41.216 34.889 83.599 1.00 51.05 232 GLU B O 1
ATOM 4094 N N . PRO B 1 234 ? 40.194 33.083 82.707 1.00 45.71 233 PRO B N 1
ATOM 4095 C CA . PRO B 1 234 ? 40.991 32.192 83.567 1.00 64.55 233 PRO B CA 1
ATOM 4096 C C . PRO B 1 234 ? 42.491 32.207 83.277 1.00 48.26 233 PRO B C 1
ATOM 4097 O O . PRO B 1 234 ? 43.274 31.689 84.069 1.00 68.28 233 PRO B O 1
ATOM 4101 N N . TYR B 1 235 ? 42.872 32.787 82.143 1.00 67.47 234 TYR B N 1
ATOM 4102 C CA . TYR B 1 235 ? 44.257 32.868 81.714 1.00 59.35 234 TYR B CA 1
ATOM 4103 C C . TYR B 1 235 ? 44.806 34.281 81.855 1.00 63.62 234 TYR B C 1
ATOM 4104 O O . TYR B 1 235 ? 45.995 34.507 81.644 1.00 61.39 234 TYR B O 1
ATOM 4113 N N . ARG B 1 236 ? 43.932 35.217 82.221 1.00 49.03 235 ARG B N 1
ATOM 4114 C CA . ARG B 1 236 ? 44.255 36.637 82.311 1.00 40.07 235 ARG B CA 1
ATOM 4115 C C . ARG B 1 236 ? 44.299 37.160 83.735 1.00 55.83 235 ARG B C 1
ATOM 4116 O O . ARG B 1 236 ? 45.001 38.141 84.005 1.00 47.91 235 ARG B O 1
ATOM 4124 N N . THR B 1 237 ? 43.555 36.532 84.649 1.00 40.77 236 THR B N 1
ATOM 4125 C CA . THR B 1 237 ? 43.496 37.018 86.034 1.00 53.26 236 THR B CA 1
ATOM 4126 C C . THR B 1 237 ? 44.858 36.952 86.754 1.00 58.33 236 THR B C 1
ATOM 4127 O O . THR B 1 237 ? 45.072 37.663 87.737 1.00 67.02 236 THR B O 1
ATOM 4131 N N . GLN B 1 238 ? 45.764 36.106 86.256 1.00 106.00 237 GLN B N 1
ATOM 4132 C CA . GLN B 1 238 ? 47.182 36.099 86.676 1.00 42.68 237 GLN B CA 1
ATOM 4133 C C . GLN B 1 238 ? 47.902 37.443 86.429 1.00 58.48 237 GLN B C 1
ATOM 4134 O O . GLN B 1 238 ? 48.939 37.711 87.031 1.00 57.10 237 GLN B O 1
ATOM 4140 N N . LEU B 1 239 ? 47.351 38.271 85.543 1.00 52.41 238 LEU B N 1
ATOM 4141 C CA . LEU B 1 239 ? 47.873 39.608 85.264 1.00 50.02 238 LEU B CA 1
ATOM 4142 C C . LEU B 1 239 ? 47.154 40.729 86.024 1.00 67.71 238 LEU B C 1
ATOM 4143 O O . LEU B 1 239 ? 47.462 41.903 85.818 1.00 53.65 238 LEU B O 1
ATOM 4148 N N . LEU B 1 240 ? 46.200 40.379 86.886 1.00 52.47 239 LEU B N 1
ATOM 4149 C CA . LEU B 1 240 ? 45.309 41.361 87.502 1.00 81.59 239 LEU B CA 1
ATOM 4150 C C . LEU B 1 240 ? 45.338 41.232 89.014 1.00 50.06 239 LEU B C 1
ATOM 4151 O O . LEU B 1 240 ? 44.346 40.823 89.613 1.00 52.03 239 LEU B O 1
ATOM 4156 N N . PRO B 1 241 ? 46.466 41.596 89.646 1.00 45.44 240 PRO B N 1
ATOM 4157 C CA . PRO B 1 241 ? 46.566 41.414 91.096 1.00 88.04 240 PRO B CA 1
ATOM 4158 C C . PRO B 1 241 ? 45.342 41.965 91.836 1.00 49.80 240 PRO B C 1
ATOM 4159 O O . PRO B 1 241 ? 44.942 43.106 91.601 1.00 58.33 240 PRO B O 1
ATOM 4163 N N . GLY B 1 242 ? 44.739 41.139 92.689 1.00 42.13 241 GLY B N 1
ATOM 4164 C CA . GLY B 1 242 ? 43.582 41.546 93.477 1.00 68.19 241 GLY B CA 1
ATOM 4165 C C . GLY B 1 242 ? 42.231 41.439 92.785 1.00 74.02 241 GLY B C 1
ATOM 4166 O O . GLY B 1 242 ? 41.241 41.947 93.313 1.00 48.99 241 GLY B O 1
ATOM 4167 N N . PHE B 1 243 ? 42.171 40.793 91.616 1.00 48.17 242 PHE B N 1
ATOM 4168 C CA . PHE B 1 243 ? 40.889 40.557 90.939 1.00 51.21 242 PHE B CA 1
ATOM 4169 C C . PHE B 1 243 ? 40.105 39.430 91.600 1.00 82.01 242 PHE B C 1
ATOM 4170 O O . PHE B 1 243 ? 38.897 39.545 91.789 1.00 49.77 242 PHE B O 1
ATOM 4178 N N . ALA B 1 244 ? 40.776 38.331 91.935 1.00 36.70 243 ALA B N 1
ATOM 4179 C CA . ALA B 1 244 ? 40.072 37.190 92.526 1.00 43.18 243 ALA B CA 1
ATOM 4180 C C . ALA B 1 244 ? 39.566 37.474 93.950 1.00 72.49 243 ALA B C 1
ATOM 4181 O O . ALA B 1 244 ? 38.605 36.855 94.408 1.00 76.85 243 ALA B O 1
ATOM 4183 N N . ALA B 1 245 ? 40.210 38.414 94.634 1.00 62.72 244 ALA B N 1
ATOM 4184 C CA . ALA B 1 245 ? 39.719 38.913 95.919 1.00 55.92 244 ALA B CA 1
ATOM 4185 C C . ALA B 1 245 ? 38.525 39.846 95.729 1.00 89.72 244 ALA B C 1
ATOM 4186 O O . ALA B 1 245 ? 37.685 39.983 96.624 1.00 48.17 244 ALA B O 1
ATOM 4188 N N . ALA B 1 246 ? 38.471 40.505 94.574 1.00 58.01 245 ALA B N 1
ATOM 4189 C CA . ALA B 1 246 ? 37.365 41.401 94.241 1.00 43.18 245 ALA B CA 1
ATOM 4190 C C . ALA B 1 246 ? 36.124 40.633 93.789 1.00 61.80 245 ALA B C 1
ATOM 4191 O O . ALA B 1 246 ? 35.006 41.067 94.049 1.00 63.54 245 ALA B O 1
ATOM 4193 N N . ARG B 1 247 ? 36.326 39.509 93.103 1.00 38.62 246 ARG B N 1
ATOM 4194 C CA . ARG B 1 247 ? 35.226 38.638 92.721 1.00 39.03 246 ARG B CA 1
ATOM 4195 C C . ARG B 1 247 ? 34.591 37.956 93.953 1.00 53.34 246 ARG B C 1
ATOM 4196 O O . ARG B 1 247 ? 33.377 37.752 93.982 1.00 48.11 246 ARG B O 1
ATOM 4204 N N . GLN B 1 248 ? 35.405 37.621 94.955 1.00 67.59 247 GLN B N 1
ATOM 4205 C CA . GLN B 1 248 ? 34.910 37.065 96.221 1.00 54.32 247 GLN B CA 1
ATOM 4206 C C . GLN B 1 248 ? 34.077 38.103 96.972 1.00 59.11 247 GLN B C 1
ATOM 4207 O O . GLN B 1 248 ? 32.960 37.817 97.401 1.00 73.10 247 GLN B O 1
ATOM 4213 N N . ALA B 1 249 ? 34.638 39.300 97.128 1.00 47.48 248 ALA B N 1
ATOM 4214 C CA . ALA B 1 249 ? 33.979 40.388 97.846 1.00 38.35 248 ALA B CA 1
ATOM 4215 C C . ALA B 1 249 ? 32.791 40.961 97.074 1.00 79.63 248 ALA B C 1
ATOM 4216 O O . ALA B 1 249 ? 31.858 41.474 97.685 1.00 50.77 248 ALA B O 1
ATOM 4218 N N . ALA B 1 250 ? 32.832 40.883 95.743 1.00 90.57 249 ALA B N 1
ATOM 4219 C CA . ALA B 1 250 ? 31.713 41.330 94.909 1.00 46.72 249 ALA B CA 1
ATOM 4220 C C . ALA B 1 250 ? 30.484 40.448 95.095 1.00 42.47 249 ALA B C 1
ATOM 4221 O O . ALA B 1 250 ? 29.350 40.943 95.079 1.00 56.09 249 ALA B O 1
ATOM 4223 N N . GLN B 1 251 ? 30.714 39.148 95.255 1.00 61.48 250 GLN B N 1
ATOM 4224 C CA . GLN B 1 251 ? 29.647 38.208 95.568 1.00 49.02 250 GLN B CA 1
ATOM 4225 C C . GLN B 1 251 ? 29.108 38.482 96.973 1.00 87.23 250 GLN B C 1
ATOM 4226 O O . GLN B 1 251 ? 27.900 38.545 97.167 1.00 48.47 250 GLN B O 1
ATOM 4232 N N . ASP B 1 252 ? 30.008 38.660 97.940 1.00 79.52 251 ASP B N 1
ATOM 4233 C CA . ASP B 1 252 ? 29.622 38.995 99.318 1.00 71.98 251 ASP B CA 1
ATOM 4234 C C . ASP B 1 252 ? 28.736 40.238 99.405 1.00 70.57 251 ASP B C 1
ATOM 4235 O O . ASP B 1 252 ? 27.785 40.257 100.174 1.00 53.49 251 ASP B O 1
ATOM 4240 N N . ILE B 1 253 ? 29.057 41.267 98.624 1.00 75.06 252 ILE B N 1
ATOM 4241 C CA . ILE B 1 253 ? 28.342 42.554 98.673 1.00 38.94 252 ILE B CA 1
ATOM 4242 C C . ILE B 1 253 ? 27.001 42.521 97.924 1.00 71.51 252 ILE B C 1
ATOM 4243 O O . ILE B 1 253 ? 26.087 43.311 98.222 1.00 38.27 252 ILE B O 1
ATOM 4248 N N . GLY B 1 254 ? 26.886 41.617 96.954 1.00 43.78 253 GLY B N 1
ATOM 4249 C CA . GLY B 1 254 ? 25.637 41.440 96.202 1.00 43.82 253 GLY B CA 1
ATOM 4250 C C . GLY B 1 254 ? 25.604 41.950 94.774 1.00 73.63 253 GLY B C 1
ATOM 4251 O O . GLY B 1 254 ? 24.528 42.270 94.256 1.00 57.10 253 GLY B O 1
ATOM 4252 N N . ALA B 1 255 ? 26.762 42.021 94.122 1.00 61.26 254 ALA B N 1
ATOM 4253 C CA . ALA B 1 255 ? 26.791 42.292 92.685 1.00 59.23 254 ALA B CA 1
ATOM 4254 C C . ALA B 1 255 ? 26.189 41.105 91.943 1.00 54.21 254 ALA B C 1
ATOM 4255 O O . ALA B 1 255 ? 26.248 39.973 92.423 1.00 49.78 254 ALA B O 1
ATOM 4257 N N . LEU B 1 256 ? 25.590 41.367 90.785 1.00 41.75 255 LEU B N 1
ATOM 4258 C CA . LEU B 1 256 ? 25.077 40.286 89.941 1.00 49.81 255 LEU B CA 1
ATOM 4259 C C . LEU B 1 256 ? 26.200 39.586 89.197 1.00 60.52 255 LEU B C 1
ATOM 4260 O O . LEU B 1 256 ? 26.123 38.383 88.936 1.00 43.19 255 LEU B O 1
ATOM 4265 N N . ALA B 1 257 ? 27.228 40.350 88.832 1.00 40.33 256 ALA B N 1
ATOM 4266 C CA . ALA B 1 257 ? 28.401 39.795 88.169 1.00 55.66 256 ALA B CA 1
ATOM 4267 C C . ALA B 1 257 ? 29.622 40.696 88.348 1.00 44.09 256 ALA B C 1
ATOM 4268 O O . ALA B 1 257 ? 29.491 41.913 88.480 1.00 63.03 256 ALA B O 1
ATOM 4270 N N . CYS B 1 258 ? 30.802 40.075 88.376 1.00 52.38 257 CYS B N 1
ATOM 4271 C CA . CYS B 1 258 ? 32.086 40.780 88.409 1.00 42.45 257 CYS B CA 1
ATOM 4272 C C . CYS B 1 258 ? 32.927 40.272 87.237 1.00 72.79 257 CYS B C 1
ATOM 4273 O O . CYS B 1 258 ? 32.986 39.066 86.990 1.00 62.74 257 CYS B O 1
ATOM 4276 N N . GLY B 1 259 ? 33.576 41.173 86.506 1.00 39.02 258 GLY B N 1
ATOM 4277 C CA . GLY B 1 259 ? 34.331 40.750 85.322 1.00 44.12 258 GLY B CA 1
ATOM 4278 C C . GLY B 1 259 ? 35.420 41.709 84.905 1.00 67.35 258 GLY B C 1
ATOM 4279 O O . GLY B 1 259 ? 35.464 42.850 85.365 1.00 40.31 258 GLY B O 1
ATOM 4280 N N . ILE B 1 260 ? 36.290 41.229 84.019 1.00 52.47 259 ILE B N 1
ATOM 4281 C CA . ILE B 1 260 ? 37.373 42.033 83.455 1.00 38.98 259 ILE B CA 1
ATOM 4282 C C . ILE B 1 260 ? 36.785 42.871 82.330 1.00 30.36 259 ILE B C 1
ATOM 4283 O O . ILE B 1 260 ? 36.046 42.350 81.491 1.00 37.37 259 ILE B O 1
ATOM 4288 N N . SER B 1 261 ? 37.091 44.166 82.317 1.00 47.43 260 SER B N 1
ATOM 4289 C CA . SER B 1 261 ? 36.655 45.044 81.236 1.00 38.59 260 SER B CA 1
ATOM 4290 C C . SER B 1 261 ? 37.681 44.982 80.105 1.00 51.15 260 SER B C 1
ATOM 4291 O O . SER B 1 261 ? 38.825 45.408 80.273 1.00 42.68 260 SER B O 1
ATOM 4294 N N . GLY B 1 262 ? 37.272 44.447 78.960 1.00 45.45 261 GLY B N 1
ATOM 4295 C CA . GLY B 1 262 ? 38.186 44.215 77.853 1.00 65.47 261 GLY B CA 1
ATOM 4296 C C . GLY B 1 262 ? 39.290 43.266 78.278 1.00 39.06 261 GLY B C 1
ATOM 4297 O O . GLY B 1 262 ? 39.012 42.167 78.771 1.00 53.14 261 GLY B O 1
ATOM 4298 N N . SER B 1 263 ? 40.541 43.686 78.103 1.00 42.67 262 SER B N 1
ATOM 4299 C CA . SER B 1 263 ? 41.694 42.866 78.513 1.00 23.65 262 SER B CA 1
ATOM 4300 C C . SER B 1 263 ? 42.224 43.182 79.915 1.00 53.40 262 SER B C 1
ATOM 4301 O O . SER B 1 263 ? 43.223 42.591 80.355 1.00 58.32 262 SER B O 1
ATOM 4304 N N . GLY B 1 264 ? 41.540 44.081 80.623 1.00 42.84 263 GLY B N 1
ATOM 4305 C CA . GLY B 1 264 ? 41.922 44.442 81.984 1.00 51.05 263 GLY B CA 1
ATOM 4306 C C . GLY B 1 264 ? 42.903 45.594 81.962 1.00 45.94 263 GLY B C 1
ATOM 4307 O O . GLY B 1 264 ? 43.191 46.129 80.887 1.00 53.35 263 GLY B O 1
ATOM 4308 N N . PRO B 1 265 ? 43.417 45.995 83.129 1.00 67.17 264 PRO B N 1
ATOM 4309 C CA . PRO B 1 265 ? 43.080 45.378 84.411 1.00 48.46 264 PRO B CA 1
ATOM 4310 C C . PRO B 1 265 ? 41.841 45.995 85.059 1.00 52.89 264 PRO B C 1
ATOM 4311 O O . PRO B 1 265 ? 41.428 45.568 86.140 1.00 47.73 264 PRO B O 1
ATOM 4315 N N . THR B 1 266 ? 41.261 46.998 84.408 1.00 71.36 265 THR B N 1
ATOM 4316 C CA . THR B 1 266 ? 39.983 47.529 84.819 1.00 50.84 265 THR B CA 1
ATOM 4317 C C . THR B 1 266 ? 38.957 46.403 84.989 1.00 54.54 265 THR B C 1
ATOM 4318 O O . THR B 1 266 ? 38.902 45.453 84.208 1.00 56.45 265 THR B O 1
ATOM 4322 N N . LEU B 1 267 ? 38.163 46.538 86.041 1.00 46.43 266 LEU B N 1
ATOM 4323 C CA . LEU B 1 267 ? 37.188 45.549 86.456 1.00 47.72 266 LEU B CA 1
ATOM 4324 C C . LEU B 1 267 ? 35.790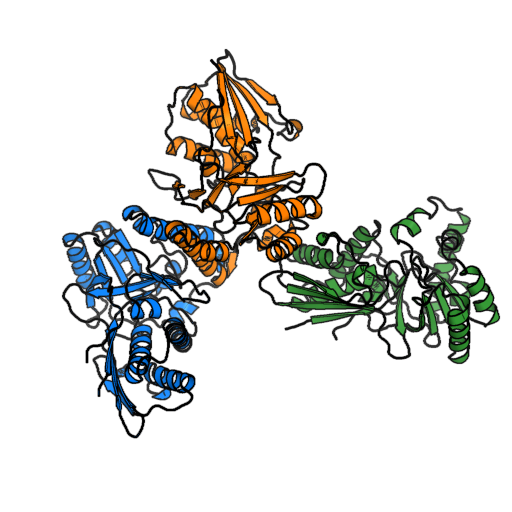 46.192 86.359 1.00 33.31 266 LEU B C 1
ATOM 4325 O O . LEU B 1 267 ? 35.640 47.413 86.526 1.00 46.40 266 LEU B O 1
ATOM 4330 N N . PHE B 1 268 ? 34.778 45.395 86.048 1.00 58.68 267 PHE B N 1
ATOM 4331 C CA . PHE B 1 268 ? 33.402 45.885 86.108 1.00 42.02 267 PHE B CA 1
ATOM 4332 C C . PHE B 1 268 ? 32.613 44.996 87.062 1.00 87.88 267 PHE B C 1
ATOM 4333 O O . PHE B 1 268 ? 32.802 43.781 87.068 1.00 41.51 267 PHE B O 1
ATOM 4341 N N . ALA B 1 269 ? 31.786 45.614 87.909 1.00 36.19 268 ALA B N 1
ATOM 4342 C CA . ALA B 1 269 ? 30.849 44.883 88.744 1.00 45.62 268 ALA B CA 1
ATOM 4343 C C . ALA B 1 269 ? 29.435 45.388 88.435 1.00 51.97 268 ALA B C 1
ATOM 4344 O O . ALA B 1 269 ? 29.186 46.593 88.459 1.00 45.69 268 ALA B O 1
ATOM 4346 N N . VAL B 1 270 ? 28.535 44.463 88.100 1.00 53.83 269 VAL B N 1
ATOM 4347 C CA . VAL B 1 270 ? 27.132 44.783 87.827 1.00 53.88 269 VAL B CA 1
ATOM 4348 C C . VAL B 1 270 ? 26.307 44.789 89.115 1.00 48.44 269 VAL B C 1
ATOM 4349 O O . VAL B 1 270 ? 26.188 43.760 89.784 1.00 56.87 269 VAL B O 1
ATOM 4353 N N . CYS B 1 271 ? 25.746 45.951 89.446 1.00 58.28 270 CYS B N 1
ATOM 4354 C CA . CYS B 1 271 ? 24.810 46.099 90.566 1.00 58.00 270 CYS B CA 1
ATOM 4355 C C . CYS B 1 271 ? 23.462 46.571 90.017 1.00 82.47 270 CYS B C 1
ATOM 4356 O O . CYS B 1 271 ? 23.424 47.445 89.146 1.00 39.99 270 CYS B O 1
ATOM 4359 N N . ASN B 1 272 ? 22.361 46.010 90.518 1.00 48.72 271 ASN B N 1
ATOM 4360 C CA . ASN B 1 272 ? 21.026 46.405 90.049 1.00 68.59 271 ASN B CA 1
ATOM 4361 C C . ASN B 1 272 ? 20.305 47.442 90.919 1.00 92.99 271 ASN B C 1
ATOM 4362 O O . ASN B 1 272 ? 19.166 47.806 90.621 1.00 59.40 271 ASN B O 1
ATOM 4367 N N . ASP B 1 273 ? 20.956 47.919 91.980 1.00 75.04 272 ASP B N 1
ATOM 4368 C CA . ASP B 1 273 ? 20.427 49.060 92.740 1.00 67.89 272 ASP B CA 1
ATOM 4369 C C . ASP B 1 273 ? 21.530 50.018 93.164 1.00 61.78 272 ASP B C 1
ATOM 4370 O O . ASP B 1 273 ? 22.709 49.667 93.163 1.00 57.76 272 ASP B O 1
ATOM 4375 N N . GLN B 1 274 ? 21.120 51.229 93.525 1.00 66.43 273 GLN B N 1
ATOM 4376 C CA . GLN B 1 274 ? 22.037 52.333 93.795 1.00 59.78 273 GLN B CA 1
ATOM 4377 C C . GLN B 1 274 ? 22.784 52.153 95.113 1.00 63.86 273 GLN B C 1
ATOM 4378 O O . GLN B 1 274 ? 23.897 52.659 95.271 1.00 73.67 273 GLN B O 1
ATOM 4384 N N . ALA B 1 275 ? 22.175 51.436 96.052 1.00 60.08 274 ALA B N 1
ATOM 4385 C CA . ALA B 1 275 ? 22.777 51.215 97.367 1.00 73.44 274 ALA B CA 1
ATOM 4386 C C . ALA B 1 275 ? 23.912 50.196 97.302 1.00 71.95 274 ALA B C 1
ATOM 4387 O O . ALA B 1 275 ? 24.942 50.372 97.954 1.00 73.82 274 ALA B O 1
ATOM 4389 N N . THR B 1 276 ? 23.711 49.129 96.530 1.00 55.71 275 THR B N 1
ATOM 4390 C CA . THR B 1 276 ? 24.736 48.094 96.341 1.00 57.95 275 THR B CA 1
ATOM 4391 C C . THR B 1 276 ? 25.887 48.583 95.444 1.00 60.66 275 THR B C 1
ATOM 4392 O O . THR B 1 276 ? 27.020 48.131 95.588 1.00 55.79 275 THR B O 1
ATOM 4396 N N . ALA B 1 277 ? 25.600 49.497 94.521 1.00 60.96 276 ALA B N 1
ATOM 4397 C CA . ALA B 1 277 ? 26.641 50.051 93.647 1.00 66.40 276 ALA B CA 1
ATOM 4398 C C . ALA B 1 277 ? 27.658 50.849 94.448 1.00 54.59 276 ALA B C 1
ATOM 4399 O O . ALA B 1 277 ? 28.865 50.750 94.209 1.00 70.50 276 ALA B O 1
ATOM 4401 N N . GLN B 1 278 ? 27.156 51.621 95.410 1.00 64.42 277 GLN B N 1
ATOM 4402 C CA . GLN B 1 278 ? 27.981 52.488 96.250 1.00 61.29 277 GLN B CA 1
ATOM 4403 C C . GLN B 1 278 ? 28.915 51.700 97.162 1.00 43.95 277 GLN B C 1
ATOM 4404 O O . GLN B 1 278 ? 30.063 52.091 97.357 1.00 61.45 277 GLN B O 1
ATOM 4410 N N . ARG B 1 279 ? 28.405 50.611 97.738 1.00 58.85 278 ARG B N 1
ATOM 4411 C CA . ARG B 1 279 ? 29.210 49.737 98.596 1.00 69.94 278 ARG B CA 1
ATOM 4412 C C . ARG B 1 279 ? 30.297 49.035 97.787 1.00 67.43 278 ARG B C 1
ATOM 4413 O O . ARG B 1 279 ? 31.397 48.800 98.291 1.00 73.47 278 ARG B O 1
ATOM 4421 N N . MET B 1 280 ? 29.974 48.689 96.541 1.00 46.21 279 MET B N 1
ATOM 4422 C CA . MET B 1 280 ? 30.942 48.083 95.624 1.00 69.81 279 MET B CA 1
ATOM 4423 C C . MET B 1 280 ? 31.996 49.112 95.209 1.00 46.64 279 MET B C 1
ATOM 4424 O O . MET B 1 280 ? 33.196 48.853 95.300 1.00 62.03 279 MET B O 1
ATOM 4429 N N . ALA B 1 281 ? 31.542 50.284 94.769 1.00 60.88 280 ALA B N 1
ATOM 4430 C CA . ALA B 1 281 ? 32.453 51.378 94.427 1.00 37.13 280 ALA B CA 1
ATOM 4431 C C . ALA B 1 281 ? 33.338 51.777 95.602 1.00 57.59 280 ALA B C 1
ATOM 4432 O O . ALA B 1 281 ? 34.516 52.082 95.421 1.00 60.83 280 ALA B O 1
ATOM 4434 N N . GLY B 1 282 ? 32.762 51.782 96.801 1.00 62.66 281 GLY B N 1
ATOM 4435 C CA . GLY B 1 282 ? 33.508 52.106 98.004 1.00 45.16 281 GLY B CA 1
ATOM 4436 C C . GLY B 1 282 ? 34.565 51.063 98.298 1.00 52.29 281 GLY B C 1
ATOM 4437 O O . GLY B 1 282 ? 35.702 51.405 98.626 1.00 55.03 281 GLY B O 1
ATOM 4438 N N . TRP B 1 283 ? 34.184 49.790 98.181 1.00 53.81 282 TRP B N 1
ATOM 4439 C CA . TRP B 1 283 ? 35.096 48.677 98.435 1.00 38.78 282 TRP B CA 1
ATOM 4440 C C . TRP B 1 283 ? 36.220 48.617 97.399 1.00 88.45 282 TRP B C 1
ATOM 4441 O O . TRP B 1 283 ? 37.363 48.302 97.728 1.00 41.00 282 TRP B O 1
ATOM 4452 N N . LEU B 1 284 ? 35.880 48.880 96.141 1.00 48.51 283 LEU B N 1
ATOM 4453 C CA . LEU B 1 284 ? 36.861 48.869 95.059 1.00 69.31 283 LEU B CA 1
ATOM 4454 C C . LEU B 1 284 ? 37.854 50.020 95.204 1.00 73.81 283 LEU B C 1
ATOM 4455 O O . LEU B 1 284 ? 39.053 49.839 94.974 1.00 73.70 283 LEU B O 1
ATOM 4460 N N . GLN B 1 285 ? 37.358 51.188 95.612 1.00 68.10 284 GLN B N 1
ATOM 4461 C CA . GLN B 1 285 ? 38.218 52.344 95.902 1.00 53.17 284 GLN B CA 1
ATOM 4462 C C . GLN B 1 285 ? 39.267 52.022 96.969 1.00 55.02 284 GLN B C 1
ATOM 4463 O O . GLN B 1 285 ? 40.401 52.495 96.899 1.00 68.75 284 GLN B O 1
ATOM 4469 N N . ASN B 1 286 ? 38.889 51.212 97.950 1.00 61.56 285 ASN B N 1
ATOM 4470 C CA . ASN B 1 286 ? 39.778 50.886 99.059 1.00 37.64 285 ASN B CA 1
ATOM 4471 C C . ASN B 1 286 ? 40.669 49.662 98.831 1.00 51.63 285 ASN B C 1
ATOM 4472 O O . ASN B 1 286 ? 41.744 49.568 99.421 1.00 50.65 285 ASN B O 1
ATOM 4477 N N . HIS B 1 287 ? 40.212 48.720 98.006 1.00 49.92 286 HIS B N 1
ATOM 4478 C CA . HIS B 1 287 ? 40.845 47.403 97.910 1.00 58.99 286 HIS B CA 1
ATOM 4479 C C . HIS B 1 287 ? 41.244 46.905 96.521 1.00 43.09 286 HIS B C 1
ATOM 4480 O O . HIS B 1 287 ? 42.039 45.968 96.432 1.00 51.43 286 HIS B O 1
ATOM 4487 N N . TYR B 1 288 ? 40.691 47.475 95.447 1.00 59.26 287 TYR B N 1
ATOM 4488 C CA . TYR B 1 288 ? 41.109 47.067 94.098 1.00 66.33 287 TYR B CA 1
ATOM 4489 C C . TYR B 1 288 ? 42.197 47.965 93.522 1.00 49.06 287 TYR B C 1
ATOM 4490 O O . TYR B 1 288 ? 42.947 47.537 92.649 1.00 75.13 287 TYR B O 1
ATOM 4499 N N . LEU B 1 289 ? 42.300 49.197 94.012 1.00 58.96 288 LEU B N 1
ATOM 4500 C CA . LEU B 1 289 ? 43.301 50.126 93.500 1.00 76.37 288 LEU B CA 1
ATOM 4501 C C . LEU B 1 289 ? 44.707 49.741 93.965 1.00 97.85 288 LEU B C 1
ATOM 4502 O O . LEU B 1 289 ? 44.907 49.378 95.122 1.00 68.84 288 LEU B O 1
ATOM 4507 N N . GLN B 1 290 ? 45.668 49.805 93.045 1.00 67.91 289 GLN B N 1
ATOM 4508 C CA . GLN B 1 290 ? 47.076 49.526 93.351 1.00 65.10 289 GLN B CA 1
ATOM 4509 C C . GLN B 1 290 ? 47.845 50.806 93.665 1.00 36.95 289 GLN B C 1
ATOM 4510 O O . GLN B 1 290 ? 48.902 50.751 94.295 1.00 84.76 289 GLN B O 1
ATOM 4516 N N . ASN B 1 291 ? 47.327 51.955 93.225 1.00 48.07 290 ASN B N 1
ATOM 4517 C CA . ASN B 1 291 ? 47.979 53.239 93.482 1.00 55.03 290 ASN B CA 1
ATOM 4518 C C . ASN B 1 291 ? 47.011 54.409 93.323 1.00 48.46 290 ASN B C 1
ATOM 4519 O O . ASN B 1 291 ? 45.821 54.199 93.091 1.00 75.78 290 ASN B O 1
ATOM 4524 N N . ASP B 1 292 ? 47.529 55.635 93.436 1.00 100.03 291 ASP B N 1
ATOM 4525 C CA . ASP B 1 292 ? 46.715 56.860 93.360 1.00 68.77 291 ASP B CA 1
ATOM 4526 C C . ASP B 1 292 ? 46.204 57.197 91.954 1.00 82.80 291 ASP B C 1
ATOM 4527 O O . ASP B 1 292 ? 45.257 57.972 91.817 1.00 86.20 291 ASP B O 1
ATOM 4532 N N . GLU B 1 293 ? 46.829 56.641 90.917 1.00 71.78 292 GLU B N 1
ATOM 4533 C CA . GLU B 1 293 ? 46.380 56.865 89.530 1.00 65.95 292 GLU B CA 1
ATOM 4534 C C . GLU B 1 293 ? 45.021 56.239 89.235 1.00 61.00 292 GLU B C 1
ATOM 4535 O O . GLU B 1 293 ? 44.352 56.628 88.277 1.00 55.04 292 GLU B O 1
ATOM 4541 N N . GLY B 1 294 ? 44.630 55.250 90.036 1.00 70.06 293 GLY B N 1
ATOM 4542 C CA . GLY B 1 294 ? 43.365 54.563 89.835 1.00 69.67 293 GLY B CA 1
ATOM 4543 C C . GLY B 1 294 ? 42.153 55.440 90.078 1.00 55.16 293 GLY B C 1
ATOM 4544 O O . GLY B 1 294 ? 42.255 56.538 90.630 1.00 51.35 293 GLY B O 1
ATOM 4545 N N . PHE B 1 295 ? 40.998 54.959 89.640 1.00 67.82 294 PHE B N 1
ATOM 4546 C CA . PHE B 1 295 ? 39.735 55.623 89.939 1.00 67.74 294 PHE B CA 1
ATOM 4547 C C . PHE B 1 295 ? 38.570 54.672 89.742 1.00 74.92 294 PHE B C 1
ATOM 4548 O O . PHE B 1 295 ? 38.670 53.674 89.021 1.00 57.02 294 PHE B O 1
ATOM 4556 N N . VAL B 1 296 ? 37.471 54.997 90.408 1.00 70.01 295 VAL B N 1
ATOM 4557 C CA . VAL B 1 296 ? 36.279 54.175 90.396 1.00 50.97 295 VAL B CA 1
ATOM 4558 C C . VAL B 1 296 ? 35.123 55.042 89.933 1.00 53.27 295 VAL B C 1
ATOM 4559 O O . VAL B 1 296 ? 34.934 56.147 90.440 1.00 65.30 295 VAL B O 1
ATOM 4563 N N . HIS B 1 297 ? 34.364 54.554 88.957 1.00 58.28 296 HIS B N 1
ATOM 4564 C CA . HIS B 1 297 ? 33.139 55.233 88.552 1.00 55.32 296 HIS B CA 1
ATOM 4565 C C . HIS B 1 297 ? 31.980 54.265 88.461 1.00 57.56 296 HIS B C 1
ATOM 4566 O O . HIS B 1 297 ? 32.115 53.148 87.955 1.00 66.02 296 HIS B O 1
ATOM 4573 N N . ILE B 1 298 ? 30.844 54.707 88.981 1.00 44.68 297 ILE B N 1
ATOM 4574 C CA . ILE B 1 298 ? 29.589 54.010 88.815 1.00 51.04 297 ILE B CA 1
ATOM 4575 C C . ILE B 1 298 ? 29.005 54.519 87.515 1.00 40.75 297 ILE B C 1
ATOM 4576 O O . ILE B 1 298 ? 28.935 55.727 87.297 1.00 50.72 297 ILE B O 1
ATOM 4581 N N . CYS B 1 299 ? 28.577 53.605 86.651 1.00 57.51 298 CYS B N 1
ATOM 4582 C CA . CYS B 1 299 ? 28.143 53.985 85.316 1.00 50.87 298 CYS B CA 1
ATOM 4583 C C . CYS B 1 299 ? 26.873 53.272 84.900 1.00 34.31 298 CYS B C 1
ATOM 4584 O O . CYS B 1 299 ? 26.507 52.226 85.449 1.00 39.11 298 CYS B O 1
ATOM 4587 N N . ARG B 1 300 ? 26.215 53.851 83.907 1.00 40.32 299 ARG B N 1
ATOM 4588 C CA . ARG B 1 300 ? 25.185 53.165 83.143 1.00 58.52 299 ARG B CA 1
ATOM 4589 C C . ARG B 1 300 ? 25.717 53.108 81.719 1.00 59.69 299 ARG B C 1
ATOM 4590 O O . ARG B 1 300 ? 26.800 53.609 81.444 1.00 46.72 299 ARG B O 1
ATOM 4598 N N . LEU B 1 301 ? 24.961 52.497 80.820 1.00 43.28 300 LEU B N 1
ATOM 4599 C CA . LEU B 1 301 ? 25.337 52.453 79.423 1.00 59.23 300 LEU B CA 1
ATOM 4600 C C . LEU B 1 301 ? 25.297 53.857 78.835 1.00 77.85 300 LEU B C 1
ATOM 4601 O O . LEU B 1 301 ? 24.496 54.693 79.266 1.00 61.87 300 LEU B O 1
ATOM 4606 N N . ASP B 1 302 ? 26.182 54.118 77.875 1.00 54.13 301 ASP B N 1
ATOM 4607 C CA . ASP B 1 302 ? 26.105 55.327 77.059 1.00 51.91 301 ASP B CA 1
ATOM 4608 C C . ASP B 1 302 ? 25.329 54.987 75.802 1.00 44.37 301 ASP B C 1
ATOM 4609 O O . ASP B 1 302 ? 25.838 54.288 74.926 1.00 93.80 301 ASP B O 1
ATOM 4614 N N . THR B 1 303 ? 24.092 55.476 75.710 1.00 50.57 302 THR B N 1
ATOM 4615 C CA . THR B 1 303 ? 23.210 55.118 74.594 1.00 45.97 302 THR B CA 1
ATOM 4616 C C . THR B 1 303 ? 23.526 55.920 73.335 1.00 37.23 302 THR B C 1
ATOM 4617 O O . THR B 1 303 ? 23.174 55.506 72.234 1.00 65.39 302 THR B O 1
ATOM 4621 N N . ALA B 1 304 ? 24.175 57.071 73.511 1.00 53.52 303 ALA B N 1
ATOM 4622 C CA . ALA B 1 304 ? 24.514 57.963 72.402 1.00 45.71 303 ALA B CA 1
ATOM 4623 C C . ALA B 1 304 ? 25.778 57.524 71.642 1.00 61.07 303 ALA B C 1
ATOM 4624 O O . ALA B 1 304 ? 25.834 57.610 70.414 1.00 48.97 303 ALA B O 1
ATOM 4626 N N . GLY B 1 305 ? 26.790 57.056 72.369 1.00 64.37 304 GLY B N 1
ATOM 4627 C CA . GLY B 1 305 ? 28.075 56.726 71.759 1.00 54.70 304 GLY B CA 1
ATOM 4628 C C . GLY B 1 305 ? 28.875 57.990 71.475 1.00 59.56 304 GLY B C 1
ATOM 4629 O O . GLY B 1 305 ? 28.779 58.977 72.213 1.00 45.49 304 GLY B O 1
ATOM 4630 N N . ALA B 1 306 ? 29.656 57.972 70.401 1.00 44.17 305 ALA B N 1
ATOM 4631 C CA . ALA B 1 306 ? 30.516 59.109 70.068 1.00 48.35 305 ALA B CA 1
ATOM 4632 C C . ALA B 1 306 ? 29.652 60.259 69.614 1.00 44.34 305 ALA B C 1
ATOM 4633 O O . ALA B 1 306 ? 28.612 60.039 68.991 1.00 47.98 305 ALA B O 1
ATOM 4635 N N . ARG B 1 307 ? 30.061 61.487 69.924 1.00 65.48 306 ARG B N 1
ATOM 4636 C CA . ARG B 1 307 ? 29.211 62.645 69.632 1.00 47.86 306 ARG B CA 1
ATOM 4637 C C . ARG B 1 307 ? 29.952 63.967 69.497 1.00 48.19 306 ARG B C 1
ATOM 4638 O O . ARG B 1 307 ? 30.993 64.181 70.119 1.00 62.98 306 ARG B O 1
ATOM 4646 N N . LEU B 1 308 ? 29.387 64.846 68.675 1.00 40.55 307 LEU B N 1
ATOM 4647 C CA . LEU B 1 308 ? 29.858 66.222 68.523 1.00 88.48 307 LEU B CA 1
ATOM 4648 C C . LEU B 1 308 ? 29.615 67.033 69.791 1.00 57.37 307 LEU B C 1
ATOM 4649 O O . LEU B 1 308 ? 28.471 67.281 70.158 1.00 68.43 307 LEU B O 1
ATOM 4654 N N . LEU B 1 309 ? 30.695 67.433 70.458 1.00 101.35 308 LEU B N 1
ATOM 4655 C CA . LEU B 1 309 ? 30.622 68.435 71.523 1.00 69.16 308 LEU B CA 1
ATOM 4656 C C . LEU B 1 309 ? 30.436 69.822 70.911 1.00 59.99 308 LEU B C 1
ATOM 4657 O O . LEU B 1 309 ? 29.878 70.721 71.544 1.00 98.89 308 LEU B O 1
ATOM 4662 N N . GLY B 1 310 ? 30.918 69.981 69.677 1.00 65.12 309 GLY B N 1
ATOM 4663 C CA . GLY B 1 310 ? 30.933 71.269 68.984 1.00 49.47 309 GLY B CA 1
ATOM 4664 C C . GLY B 1 310 ? 32.282 71.948 69.147 1.00 63.68 309 GLY B C 1
ATOM 4665 O O . GLY B 1 310 ? 32.840 71.976 70.249 1.00 48.56 309 GLY B O 1
ATOM 4667 N N . SER C 1 1 ? 39.550 15.096 97.218 1.00 61.85 0 SER C N 1
ATOM 4668 C CA . SER C 1 1 ? 38.665 16.219 97.648 1.00 91.22 0 SER C CA 1
ATOM 4669 C C . SER C 1 1 ? 39.476 17.364 98.250 1.00 103.47 0 SER C C 1
ATOM 4670 O O . SER C 1 1 ? 39.685 18.393 97.603 1.00 99.94 0 SER C O 1
ATOM 4673 N N . MET C 1 2 ? 39.948 17.162 99.478 1.00 113.86 1 MET C N 1
ATOM 4674 C CA . MET C 1 2 ? 40.603 18.210 100.248 1.00 113.94 1 MET C CA 1
ATOM 4675 C C . MET C 1 2 ? 42.075 17.881 100.454 1.00 89.47 1 MET C C 1
ATOM 4676 O O . MET C 1 2 ? 42.437 16.724 100.658 1.00 66.93 1 MET C O 1
ATOM 4681 N N . VAL C 1 3 ? 42.916 18.908 100.383 1.00 53.90 2 VAL C N 1
ATOM 4682 C CA . VAL C 1 3 ? 44.302 18.806 100.815 1.00 74.81 2 VAL C CA 1
ATOM 4683 C C . VAL C 1 3 ? 44.480 19.760 101.992 1.00 31.00 2 VAL C C 1
ATOM 4684 O O . VAL C 1 3 ? 44.091 20.924 101.912 1.00 50.61 2 VAL C O 1
ATOM 4688 N N . LYS C 1 4 ? 45.049 19.253 103.085 1.00 66.00 3 LYS C N 1
ATOM 4689 C CA . LYS C 1 4 ? 45.350 20.065 104.262 1.00 78.26 3 LYS C CA 1
ATOM 4690 C C . LYS C 1 4 ? 46.832 19.929 104.607 1.00 68.45 3 LYS C C 1
ATOM 4691 O O . LYS C 1 4 ? 47.345 18.812 104.705 1.00 71.46 3 LYS C O 1
ATOM 4697 N N . ILE C 1 5 ? 47.514 21.060 104.797 1.00 60.95 4 ILE C N 1
ATOM 4698 C CA . ILE C 1 5 ? 48.962 21.061 105.048 1.00 82.00 4 ILE C CA 1
ATOM 4699 C C . ILE C 1 5 ? 49.298 21.711 106.387 1.00 48.90 4 ILE C C 1
ATOM 4700 O O . ILE C 1 5 ? 48.702 22.717 106.757 1.00 57.15 4 ILE C O 1
ATOM 4705 N N . TYR C 1 6 ? 50.273 21.132 107.088 1.00 48.79 5 TYR C N 1
ATOM 4706 C CA . TYR C 1 6 ? 50.750 21.653 108.367 1.00 63.46 5 TYR C CA 1
ATOM 4707 C C . TYR C 1 6 ? 52.176 22.174 108.229 1.00 57.88 5 TYR C C 1
ATOM 4708 O O . TYR C 1 6 ? 53.094 21.397 107.963 1.00 44.41 5 TYR C O 1
ATOM 4717 N N . ALA C 1 7 ? 52.356 23.480 108.425 1.00 47.74 6 ALA C N 1
ATOM 4718 C CA . ALA C 1 7 ? 53.663 24.121 108.274 1.00 57.67 6 ALA C CA 1
ATOM 4719 C C . ALA C 1 7 ? 54.257 24.450 109.643 1.00 61.04 6 ALA C C 1
ATOM 4720 O O . ALA C 1 7 ? 53.799 25.381 110.306 1.00 60.26 6 ALA C O 1
ATOM 4722 N N . PRO C 1 8 ? 55.284 23.694 110.073 1.00 53.14 7 PRO C N 1
ATOM 4723 C CA . PRO C 1 8 ? 55.807 23.894 111.429 1.00 39.86 7 PRO C CA 1
ATOM 4724 C C . PRO C 1 8 ? 56.542 25.217 111.624 1.00 64.56 7 PRO C C 1
ATOM 4725 O O . PRO C 1 8 ? 56.996 25.827 110.655 1.00 61.97 7 PRO C O 1
ATOM 4729 N N . ALA C 1 9 ? 56.632 25.651 112.883 1.00 34.79 8 ALA C N 1
ATOM 4730 C CA . ALA C 1 9 ? 57.396 26.840 113.256 1.00 67.36 8 ALA C CA 1
ATOM 4731 C C . ALA C 1 9 ? 58.857 26.565 112.989 1.00 42.21 8 ALA C C 1
ATOM 4732 O O . ALA C 1 9 ? 59.256 25.402 112.859 1.00 41.63 8 ALA C O 1
ATOM 4734 N N . SER C 1 10 ? 59.658 27.620 112.893 1.00 37.00 9 SER C N 1
ATOM 4735 C CA . SER C 1 10 ? 61.075 27.441 112.589 1.00 60.84 9 SER C CA 1
ATOM 4736 C C . SER C 1 10 ? 61.911 28.542 113.199 1.00 44.65 9 SER C C 1
ATOM 4737 O O . SER C 1 10 ? 61.411 29.633 113.491 1.00 44.98 9 SER C O 1
ATOM 4740 N N . ILE C 1 11 ? 63.190 28.239 113.394 1.00 42.86 10 ILE C N 1
ATOM 4741 C CA . ILE C 1 11 ? 64.137 29.187 113.967 1.00 27.06 10 ILE C CA 1
ATOM 4742 C C . ILE C 1 11 ? 64.965 29.752 112.827 1.00 42.13 10 ILE C C 1
ATOM 4743 O O . ILE C 1 11 ? 65.787 29.038 112.247 1.00 58.87 10 ILE C O 1
ATOM 4748 N N . GLY C 1 12 ? 64.740 31.014 112.493 1.00 61.34 11 GLY C N 1
ATOM 4749 C CA . GLY C 1 12 ? 65.564 31.681 111.501 1.00 58.63 11 GLY C CA 1
ATOM 4750 C C . GLY C 1 12 ? 66.903 32.016 112.116 1.00 71.03 11 GLY C C 1
ATOM 4751 O O . GLY C 1 12 ? 66.981 32.278 113.319 1.00 50.98 11 GLY C O 1
ATOM 4752 N N . ASN C 1 13 ? 67.955 32.001 111.305 1.00 47.23 12 ASN C N 1
ATOM 4753 C CA . ASN C 1 13 ? 69.278 32.445 111.733 1.00 32.64 12 ASN C CA 1
ATOM 4754 C C . ASN C 1 13 ? 69.980 31.471 112.651 1.00 56.86 12 ASN C C 1
ATOM 4755 O O . ASN C 1 13 ? 71.151 31.177 112.476 1.00 48.15 12 ASN C O 1
ATOM 4760 N N . VAL C 1 14 ? 69.256 31.021 113.665 1.00 68.78 13 VAL C N 1
ATOM 4761 C CA . VAL C 1 14 ? 69.780 30.104 114.651 1.00 33.04 13 VAL C CA 1
ATOM 4762 C C . VAL C 1 14 ? 70.952 30.771 115.327 1.00 48.25 13 VAL C C 1
ATOM 4763 O O . VAL C 1 14 ? 71.891 30.123 115.758 1.00 48.69 13 VAL C O 1
ATOM 4767 N N . SER C 1 15 ? 70.865 32.086 115.437 1.00 47.26 14 SER C N 1
ATOM 4768 C CA . SER C 1 15 ? 71.878 32.878 116.106 1.00 56.60 14 SER C CA 1
ATOM 4769 C C . SER C 1 15 ? 73.173 33.024 115.297 1.00 81.21 14 SER C C 1
ATOM 4770 O O . SER C 1 15 ? 73.577 34.122 114.945 1.00 48.10 14 SER C O 1
ATOM 4773 N N . VAL C 1 16 ? 73.811 31.903 115.009 1.00 61.80 15 VAL C N 1
ATOM 4774 C CA . VAL C 1 16 ? 75.072 31.884 114.292 1.00 34.93 15 VAL C CA 1
ATOM 4775 C C . VAL C 1 16 ? 75.021 32.361 112.851 1.00 69.21 15 VAL C C 1
ATOM 4776 O O . VAL C 1 16 ? 75.957 32.980 112.378 1.00 104.89 15 VAL C O 1
ATOM 4780 N N . GLY C 1 17 ? 73.956 32.047 112.130 1.00 60.29 16 GLY C N 1
ATOM 4781 C CA . GLY C 1 17 ? 73.972 32.249 110.696 1.00 56.39 16 GLY C CA 1
ATOM 4782 C C . GLY C 1 17 ? 72.863 33.070 110.101 1.00 36.03 16 GLY C C 1
ATOM 4783 O O . GLY C 1 17 ? 71.936 32.540 109.527 1.00 68.09 16 GLY C O 1
ATOM 4784 N N . PHE C 1 18 ? 72.998 34.379 110.202 1.00 49.12 17 PHE C N 1
ATOM 4785 C CA . PHE C 1 18 ? 71.959 35.276 109.777 1.00 37.46 17 PHE C CA 1
ATOM 4786 C C . PHE C 1 18 ? 71.739 35.119 108.287 1.00 60.83 17 PHE C C 1
ATOM 4787 O O . PHE C 1 18 ? 72.661 35.212 107.499 1.00 64.06 17 PHE C O 1
ATOM 4795 N N . ASP C 1 19 ? 70.496 34.842 107.927 1.00 46.25 18 ASP C N 1
ATOM 4796 C CA . ASP C 1 19 ? 69.996 34.848 106.568 1.00 23.48 18 ASP C CA 1
ATOM 4797 C C . ASP C 1 19 ? 70.373 33.610 105.772 1.00 38.95 18 ASP C C 1
ATOM 4798 O O . ASP C 1 19 ? 69.908 33.440 104.660 1.00 39.91 18 ASP C O 1
ATOM 4803 N N . VAL C 1 20 ? 71.196 32.739 106.341 1.00 30.33 19 VAL C N 1
ATOM 4804 C CA . VAL C 1 20 ? 71.662 31.564 105.611 1.00 25.17 19 VAL C CA 1
ATOM 4805 C C . VAL C 1 20 ? 71.399 30.212 106.261 1.00 25.68 19 VAL C C 1
ATOM 4806 O O . VAL C 1 20 ? 71.753 29.191 105.709 1.00 38.85 19 VAL C O 1
ATOM 4810 N N . LEU C 1 21 ? 70.790 30.215 107.437 1.00 49.03 20 LEU C N 1
ATOM 4811 C CA . LEU C 1 21 ? 70.634 29.002 108.230 1.00 42.50 20 LEU C CA 1
ATOM 4812 C C . LEU C 1 21 ? 69.326 29.041 109.011 1.00 33.81 20 LEU C C 1
ATOM 4813 O O . LEU C 1 21 ? 68.973 30.072 109.576 1.00 43.52 20 LEU C O 1
ATOM 4818 N N . GLY C 1 22 ? 68.614 27.915 109.042 1.00 54.76 21 GLY C N 1
ATOM 4819 C CA . GLY C 1 22 ? 67.355 27.821 109.781 1.00 33.43 21 GLY C CA 1
ATOM 4820 C C . GLY C 1 22 ? 67.055 26.397 110.211 1.00 55.71 21 GLY C C 1
ATOM 4821 O O . GLY C 1 22 ? 67.608 25.459 109.660 1.00 34.54 21 GLY C O 1
ATOM 4822 N N . ALA C 1 23 ? 66.173 26.230 111.191 1.00 66.22 22 ALA C N 1
ATOM 4823 C CA . ALA C 1 23 ? 65.838 24.895 111.690 1.00 53.16 22 ALA C CA 1
ATOM 4824 C C . ALA C 1 23 ? 64.366 24.787 112.083 1.00 64.77 22 ALA C C 1
ATOM 4825 O O . ALA C 1 23 ? 63.896 25.568 112.906 1.00 37.19 22 ALA C O 1
ATOM 4827 N N . ALA C 1 24 ? 63.655 23.816 111.506 1.00 52.49 23 ALA C N 1
ATOM 4828 C CA . ALA C 1 24 ? 62.258 23.542 111.864 1.00 45.30 23 ALA C CA 1
ATOM 4829 C C . ALA C 1 24 ? 62.176 22.832 113.214 1.00 70.34 23 ALA C C 1
ATOM 4830 O O . ALA C 1 24 ? 62.891 21.855 113.447 1.00 57.94 23 ALA C O 1
ATOM 4832 N N . VAL C 1 25 ? 61.294 23.309 114.091 1.00 70.00 24 VAL C N 1
ATOM 4833 C CA . VAL C 1 25 ? 61.140 22.720 115.424 1.00 74.12 24 VAL C CA 1
ATOM 4834 C C . VAL C 1 25 ? 59.773 22.083 115.632 1.00 68.41 24 VAL C C 1
ATOM 4835 O O . VAL C 1 25 ? 58.776 22.514 115.057 1.00 72.97 24 VAL C O 1
ATOM 4839 N N . SER C 1 26 ? 59.765 21.054 116.476 1.00 72.73 25 SER C N 1
ATOM 4840 C CA . SER C 1 26 ? 58.589 20.253 116.772 1.00 57.69 25 SER C CA 1
ATOM 4841 C C . SER C 1 26 ? 58.556 19.978 118.281 1.00 74.63 25 SER C C 1
ATOM 4842 O O . SER C 1 26 ? 59.531 19.463 118.823 1.00 60.73 25 SER C O 1
ATOM 4845 N N . PRO C 1 27 ? 57.453 20.338 118.971 1.00 66.34 26 PRO C N 1
ATOM 4846 C CA . PRO C 1 27 ? 57.386 20.055 120.414 1.00 91.31 26 PRO C CA 1
ATOM 4847 C C . PRO C 1 27 ? 57.433 18.559 120.746 1.00 54.84 26 PRO C C 1
ATOM 4848 O O . PRO C 1 27 ? 56.861 17.740 120.016 1.00 52.09 26 PRO C O 1
ATOM 4852 N N . ILE C 1 28 ? 58.118 18.214 121.834 1.00 88.47 27 ILE C N 1
ATOM 4853 C CA . ILE C 1 28 ? 58.259 16.811 122.242 1.00 125.33 27 ILE C CA 1
ATOM 4854 C C . ILE C 1 28 ? 56.958 16.238 122.809 1.00 61.93 27 ILE C C 1
ATOM 4855 O O . ILE C 1 28 ? 56.742 15.027 122.769 1.00 95.88 27 ILE C O 1
ATOM 4860 N N . ASP C 1 29 ? 56.098 17.111 123.332 1.00 80.29 28 ASP C N 1
ATOM 48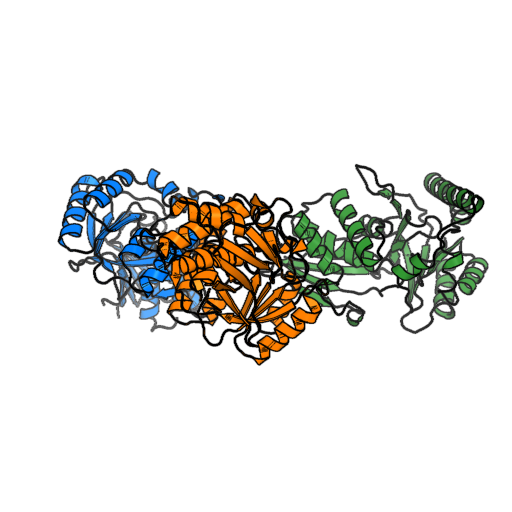61 C CA . ASP C 1 29 ? 54.822 16.680 123.902 1.00 111.02 28 ASP C CA 1
ATOM 4862 C C . ASP C 1 29 ? 53.793 16.276 122.826 1.00 79.81 28 ASP C C 1
ATOM 4863 O O . ASP C 1 29 ? 52.722 15.772 123.153 1.00 71.28 28 ASP C O 1
ATOM 4868 N N . GLY C 1 30 ? 54.121 16.494 121.552 1.00 63.57 29 GLY C N 1
ATOM 4869 C CA . GLY C 1 30 ? 53.255 16.088 120.441 1.00 53.56 29 GLY C CA 1
ATOM 4870 C C . GLY C 1 30 ? 52.389 17.221 119.924 1.00 48.12 29 GLY C C 1
ATOM 4871 O O . GLY C 1 30 ? 51.741 17.088 118.886 1.00 54.53 29 GLY 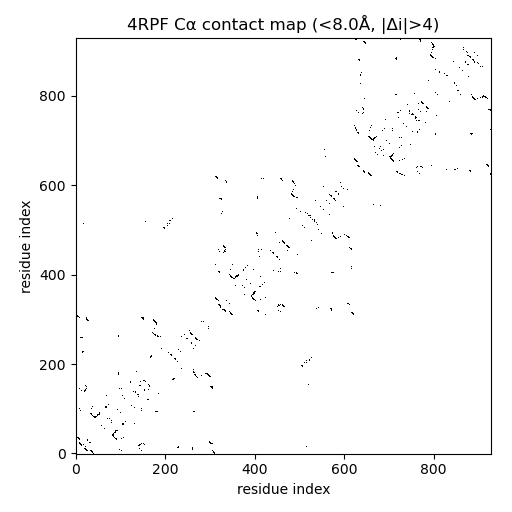C O 1
ATOM 4872 N N . THR C 1 31 ? 52.375 18.335 120.653 1.00 46.14 30 THR C N 1
ATOM 4873 C CA . THR C 1 31 ? 51.610 19.512 120.277 1.00 64.18 30 THR C CA 1
ATOM 4874 C C . THR C 1 31 ? 52.067 20.005 118.917 1.00 78.60 30 THR C C 1
ATOM 4875 O O . THR C 1 31 ? 53.263 20.035 118.631 1.00 82.14 30 THR C O 1
ATOM 4879 N N . LEU C 1 32 ? 51.113 20.381 118.076 1.00 102.36 31 LEU C N 1
ATOM 4880 C CA . LEU C 1 32 ? 51.443 21.010 116.812 1.00 68.99 31 LEU C CA 1
ATOM 4881 C C . LEU C 1 32 ? 51.726 22.476 117.068 1.00 61.83 31 LEU C C 1
ATOM 4882 O O . LEU C 1 32 ? 51.031 23.132 117.845 1.00 161.48 31 LEU C O 1
ATOM 4887 N N . LEU C 1 33 ? 52.761 22.977 116.407 1.00 99.24 32 LEU C N 1
ATOM 4888 C CA . LEU C 1 33 ? 53.173 24.362 116.530 1.00 56.48 32 LEU C CA 1
ATOM 4889 C C . LEU C 1 33 ? 53.467 24.852 115.116 1.00 90.07 32 LEU C C 1
ATOM 4890 O O . LEU C 1 33 ? 54.540 24.605 114.568 1.00 45.77 32 LEU C O 1
ATOM 4895 N N . GLY C 1 34 ? 52.491 25.524 114.519 1.00 41.37 33 GLY C N 1
ATOM 4896 C CA . GLY C 1 34 ? 52.551 25.893 113.101 1.00 53.07 33 GLY C CA 1
ATOM 4897 C C . GLY C 1 34 ? 51.212 26.403 112.608 1.00 58.68 33 GLY C C 1
ATOM 4898 O O . GLY C 1 34 ? 50.274 26.518 113.398 1.00 44.09 33 GLY C O 1
ATOM 4899 N N . ASP C 1 35 ? 51.125 26.717 111.312 1.00 52.96 34 ASP C N 1
ATOM 4900 C CA . ASP C 1 35 ? 49.853 27.097 110.669 1.00 47.38 34 ASP C CA 1
ATOM 4901 C C . ASP C 1 35 ? 49.414 26.061 109.643 1.00 47.52 34 ASP C C 1
ATOM 4902 O O . ASP C 1 35 ? 50.215 25.242 109.189 1.00 57.72 34 ASP C O 1
ATOM 4907 N N . CYS C 1 36 ? 48.131 26.095 109.288 1.00 55.70 35 CYS C N 1
ATOM 4908 C CA . CYS C 1 36 ? 47.547 25.071 108.422 1.00 94.00 35 CYS C CA 1
ATOM 4909 C C . CYS C 1 36 ? 46.775 25.715 107.284 1.00 48.25 35 CYS C C 1
ATOM 4910 O O . CYS C 1 36 ? 46.143 26.756 107.467 1.00 54.45 35 CYS C O 1
ATOM 4913 N N . VAL C 1 37 ? 46.822 25.096 106.106 1.00 41.95 36 VAL C N 1
ATOM 4914 C CA . VAL C 1 37 ? 46.043 25.582 104.964 1.00 45.90 36 VAL C CA 1
ATOM 4915 C C . VAL C 1 37 ? 45.282 24.438 104.317 1.00 55.68 36 VAL C C 1
ATOM 4916 O O . VAL C 1 37 ? 45.850 23.366 104.081 1.00 44.28 36 VAL C O 1
ATOM 4920 N N . SER C 1 38 ? 44.001 24.682 104.024 1.00 41.99 37 SER C N 1
ATOM 4921 C CA . SER C 1 38 ? 43.148 23.698 103.343 1.00 41.70 37 SER C CA 1
ATOM 4922 C C . SER C 1 38 ? 42.720 24.200 101.973 1.00 42.34 37 SER C C 1
ATOM 4923 O O . SER C 1 38 ? 42.427 25.384 101.791 1.00 36.59 37 SER C O 1
ATOM 4926 N N . VAL C 1 39 ? 42.681 23.278 101.018 1.00 31.86 38 VAL C N 1
ATOM 4927 C CA . VAL C 1 39 ? 42.331 23.576 99.645 1.00 64.41 38 VAL C CA 1
ATOM 4928 C C . VAL C 1 39 ? 41.379 22.487 99.165 1.00 47.82 38 VAL C C 1
ATOM 4929 O O . VAL C 1 39 ? 41.606 21.306 99.421 1.00 61.29 38 VAL C O 1
ATOM 4933 N N . THR C 1 40 ? 40.307 22.891 98.490 1.00 51.65 39 THR C N 1
ATOM 4934 C CA . THR C 1 40 ? 39.418 21.938 97.827 1.00 46.56 39 THR C CA 1
ATOM 4935 C C . THR C 1 40 ? 38.805 22.565 96.576 1.00 40.82 39 THR C C 1
ATOM 4936 O O . THR C 1 40 ? 38.763 23.795 96.439 1.00 42.11 39 THR C O 1
ATOM 4940 N N . ALA C 1 41 ? 38.347 21.713 95.666 1.00 63.52 40 ALA C N 1
ATOM 4941 C CA . ALA C 1 41 ? 37.826 22.162 94.381 1.00 69.16 40 ALA C CA 1
ATOM 4942 C C . ALA C 1 41 ? 36.593 23.043 94.563 1.00 50.84 40 ALA C C 1
ATOM 4943 O O . ALA C 1 41 ? 35.801 22.837 95.481 1.00 57.62 40 ALA C O 1
ATOM 4945 N N . ALA C 1 42 ? 36.459 24.034 93.687 1.00 62.61 41 ALA C N 1
ATOM 4946 C CA . ALA C 1 42 ? 35.306 24.924 93.672 1.00 53.11 41 ALA C CA 1
ATOM 4947 C C . ALA C 1 42 ? 35.130 25.509 92.278 1.00 63.55 41 ALA C C 1
ATOM 4948 O O . ALA C 1 42 ? 36.009 25.374 91.424 1.00 83.09 41 ALA C O 1
ATOM 4950 N N . GLU C 1 43 ? 33.993 26.161 92.056 1.00 55.90 42 GLU C N 1
ATOM 4951 C CA . GLU C 1 43 ? 33.755 26.893 90.818 1.00 80.36 42 GLU C CA 1
ATOM 4952 C C . GLU C 1 43 ? 34.552 28.196 90.799 1.00 75.87 42 GLU C C 1
ATOM 4953 O O . GLU C 1 43 ? 35.167 28.531 89.789 1.00 64.74 42 GLU C O 1
ATOM 4959 N N . ARG C 1 44 ? 34.530 28.923 91.916 1.00 67.80 43 ARG C N 1
ATOM 4960 C CA . ARG C 1 44 ? 35.262 30.189 92.054 1.00 49.69 43 ARG C CA 1
ATOM 4961 C C . ARG C 1 44 ? 36.171 30.181 93.279 1.00 63.50 43 ARG C C 1
ATOM 4962 O O . ARG C 1 44 ? 35.991 29.383 94.202 1.00 53.87 43 ARG C O 1
ATOM 4970 N N . PHE C 1 45 ? 37.150 31.081 93.282 1.00 44.71 44 PHE C N 1
ATOM 4971 C CA . PHE C 1 45 ? 38.132 31.118 94.356 1.00 66.85 44 PHE C CA 1
ATOM 4972 C C . PHE C 1 45 ? 37.617 31.876 95.575 1.00 58.45 44 PHE C C 1
ATOM 4973 O O . PHE C 1 45 ? 37.180 33.023 95.461 1.00 50.47 44 PHE C O 1
ATOM 4981 N N . SER C 1 46 ? 37.710 31.242 96.741 1.00 55.28 45 SER C N 1
ATOM 4982 C CA . SER C 1 46 ? 37.457 31.913 98.013 1.00 60.65 45 SER C CA 1
ATOM 4983 C C 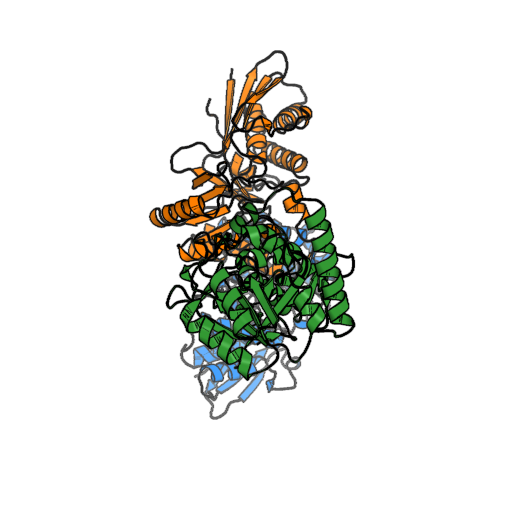. SER C 1 46 ? 38.617 31.673 98.978 1.00 57.14 45 SER C C 1
ATOM 4984 O O . SER C 1 46 ? 39.212 30.593 98.993 1.00 54.77 45 SER C O 1
ATOM 4987 N N . LEU C 1 47 ? 38.941 32.692 99.771 1.00 33.42 46 LEU C N 1
ATOM 4988 C CA . LEU C 1 47 ? 39.830 32.530 100.915 1.00 44.68 46 LEU C CA 1
ATOM 4989 C C . LEU C 1 47 ? 39.074 32.901 102.185 1.00 48.36 46 LEU C C 1
ATOM 4990 O O . LEU C 1 47 ? 38.529 34.003 102.283 1.00 54.02 46 LEU C O 1
ATOM 4995 N N . HIS C 1 48 ? 39.044 31.990 103.154 1.00 66.53 47 HIS C N 1
ATOM 4996 C CA . HIS C 1 48 ? 38.537 32.315 104.485 1.00 82.33 47 HIS C CA 1
ATOM 4997 C C . HIS C 1 48 ? 39.599 32.023 105.541 1.00 58.72 47 HIS C C 1
ATOM 4998 O O . HIS C 1 48 ? 40.353 31.058 105.440 1.00 52.99 47 HIS C O 1
ATOM 5005 N N . ASN C 1 49 ? 39.665 32.882 106.547 1.00 51.11 48 ASN C N 1
ATOM 5006 C CA . ASN C 1 49 ? 40.608 32.717 107.645 1.00 64.05 48 ASN C CA 1
ATOM 5007 C C . ASN C 1 49 ? 39.921 32.172 108.909 1.00 46.51 48 ASN C C 1
ATOM 5008 O O . ASN C 1 49 ? 38.767 32.496 109.187 1.00 80.34 48 ASN C O 1
ATOM 5013 N N . GLU C 1 50 ? 40.648 31.341 109.654 1.00 76.62 49 GLU C N 1
ATOM 5014 C CA . GLU C 1 50 ? 40.206 30.806 110.944 1.00 46.92 49 GLU C CA 1
ATOM 5015 C C . GLU C 1 50 ? 41.362 30.910 111.947 1.00 93.66 49 GLU C C 1
ATOM 5016 O O . GLU C 1 50 ? 42.313 31.660 111.722 1.00 59.67 49 GLU C O 1
ATOM 5022 N N . GLY C 1 51 ? 41.267 30.172 113.056 1.00 67.26 50 GLY C N 1
ATOM 5023 C CA . GLY C 1 51 ? 42.382 29.994 113.986 1.00 65.00 50 GLY C CA 1
ATOM 5024 C C . GLY C 1 51 ? 42.442 31.062 115.054 1.00 57.09 50 GLY C C 1
ATOM 5025 O O . GLY C 1 51 ? 41.695 32.032 115.006 1.00 50.30 50 GLY C O 1
ATOM 5026 N N . ARG C 1 52 ? 43.374 30.900 115.993 1.00 70.09 51 ARG C N 1
ATOM 5027 C CA . ARG C 1 52 ? 43.485 31.784 117.162 1.00 67.37 51 ARG C CA 1
ATOM 5028 C C . ARG C 1 52 ? 43.821 33.248 116.841 1.00 73.31 51 ARG C C 1
ATOM 5029 O O . ARG C 1 52 ? 43.389 34.148 117.558 1.00 64.18 51 ARG C O 1
ATOM 5037 N N . PHE C 1 53 ? 44.584 33.494 115.778 1.00 90.71 52 PHE C N 1
ATOM 5038 C CA . PHE C 1 53 ? 45.070 34.850 115.495 1.00 51.40 52 PHE C CA 1
ATOM 5039 C C . PHE C 1 53 ? 44.458 35.461 114.244 1.00 67.50 52 PHE C C 1
ATOM 5040 O O . PHE C 1 53 ? 45.051 36.348 113.625 1.00 65.28 52 PHE C O 1
ATOM 5048 N N . VAL C 1 54 ? 43.246 35.020 113.913 1.00 46.69 53 VAL C N 1
ATOM 5049 C CA . VAL C 1 54 ? 42.554 35.461 112.696 1.00 97.38 53 VAL C CA 1
ATOM 5050 C C . VAL C 1 54 ? 42.419 36.988 112.600 1.00 71.82 53 VAL C C 1
ATOM 5051 O O . VAL C 1 54 ? 42.544 37.556 111.512 1.00 100.73 53 VAL C O 1
ATOM 5055 N N . SER C 1 55 ? 42.185 37.645 113.735 1.00 101.35 54 SER C N 1
ATOM 5056 C CA . SER C 1 55 ? 41.920 39.089 113.763 1.00 41.15 54 SER C CA 1
ATOM 5057 C C . SER C 1 55 ? 43.155 39.965 113.535 1.00 103.94 54 SER C C 1
ATOM 5058 O O . SER C 1 55 ? 43.024 41.174 113.333 1.00 52.05 54 SER C O 1
ATOM 5061 N N . LYS C 1 56 ? 44.341 39.362 113.582 1.00 74.43 55 LYS C N 1
ATOM 5062 C CA . LYS C 1 56 ? 45.590 40.082 113.346 1.00 57.95 55 LYS C CA 1
ATOM 5063 C C . LYS C 1 56 ? 45.952 40.135 111.857 1.00 102.23 55 LYS C C 1
ATOM 5064 O O . LYS C 1 56 ? 46.876 40.853 111.473 1.00 85.33 55 LYS C O 1
ATOM 5070 N N . LEU C 1 57 ? 45.230 39.384 111.025 1.00 75.33 56 LEU C N 1
ATOM 5071 C CA . LEU C 1 57 ? 45.509 39.335 109.589 1.00 59.03 56 LEU C CA 1
ATOM 5072 C C . LEU C 1 57 ? 45.151 40.664 108.909 1.00 56.06 56 LEU C C 1
ATOM 5073 O O . LEU C 1 57 ? 44.351 41.434 109.443 1.00 86.06 56 LEU C O 1
ATOM 5078 N N . PRO C 1 58 ? 45.752 40.945 107.734 1.00 70.72 57 PRO C N 1
ATOM 5079 C CA . PRO C 1 58 ? 45.523 42.237 107.070 1.00 94.51 57 PRO C CA 1
ATOM 5080 C C . PRO C 1 58 ? 44.056 42.506 106.733 1.00 61.03 57 PRO C C 1
ATOM 5081 O O . PRO C 1 58 ? 43.315 41.583 106.395 1.00 59.14 57 PRO C O 1
ATOM 5085 N N . ASP C 1 59 ? 43.653 43.770 106.825 1.00 53.12 58 ASP C N 1
ATOM 5086 C CA . ASP C 1 59 ? 42.279 44.170 106.523 1.00 67.10 58 ASP C CA 1
ATOM 5087 C C . ASP C 1 59 ? 42.049 44.155 105.002 1.00 57.74 58 ASP C C 1
ATOM 5088 O O . ASP C 1 59 ? 40.945 43.885 104.538 1.00 68.91 58 ASP C O 1
ATOM 5093 N N . ASP C 1 60 ? 43.102 44.451 104.243 1.00 48.13 59 ASP C N 1
ATOM 5094 C CA . ASP C 1 60 ? 43.071 44.406 102.784 1.00 48.39 59 ASP C CA 1
ATOM 5095 C C . ASP C 1 60 ? 43.281 42.954 102.322 1.00 55.69 59 ASP C C 1
ATOM 5096 O O . ASP C 1 60 ? 44.378 42.409 102.486 1.00 58.18 59 ASP C O 1
ATOM 5101 N N . PRO C 1 61 ? 42.230 42.316 101.762 1.00 55.92 60 PRO C N 1
ATOM 5102 C CA . PRO C 1 61 ? 42.284 40.864 101.486 1.00 37.50 60 PRO C CA 1
ATOM 5103 C C . PRO C 1 61 ? 43.345 40.408 100.468 1.00 42.46 60 PRO C C 1
ATOM 5104 O O . PRO C 1 61 ? 43.861 39.293 100.590 1.00 76.55 60 PRO C O 1
ATOM 5108 N N . LYS C 1 62 ? 43.653 41.242 99.473 1.00 36.91 61 LYS C N 1
ATOM 5109 C CA . LYS C 1 62 ? 44.676 40.888 98.486 1.00 81.35 61 LYS C CA 1
ATOM 5110 C C . LYS C 1 62 ? 46.043 40.794 99.151 1.00 82.61 61 LYS C C 1
ATOM 5111 O O . LYS C 1 62 ? 46.895 40.019 98.718 1.00 72.96 61 LYS C O 1
ATOM 5117 N N . GLN C 1 63 ? 46.234 41.572 100.216 1.00 45.77 62 GLN C N 1
ATOM 5118 C CA . GLN C 1 63 ? 47.515 41.606 100.928 1.00 54.63 62 GLN C CA 1
ATOM 5119 C C . GLN C 1 63 ? 47.717 40.444 101.887 1.00 38.98 62 GLN C C 1
ATOM 5120 O O . GLN C 1 63 ? 48.800 40.315 102.464 1.00 62.30 62 GLN C O 1
ATOM 5126 N N . ASN C 1 64 ? 46.706 39.595 102.066 1.00 38.84 63 ASN C N 1
ATOM 5127 C CA . ASN C 1 64 ? 46.880 38.394 102.889 1.00 38.53 63 ASN C CA 1
ATOM 5128 C C . ASN C 1 64 ? 47.890 37.477 102.216 1.00 82.87 63 ASN C C 1
ATOM 5129 O O . ASN C 1 64 ? 47.770 37.182 101.028 1.00 43.55 63 ASN C O 1
ATOM 5134 N N . ILE C 1 65 ? 48.873 37.029 102.991 1.00 61.16 64 ILE C N 1
ATOM 5135 C CA . ILE C 1 65 ? 49.965 36.205 102.489 1.00 43.18 64 ILE C CA 1
ATOM 5136 C C . ILE C 1 65 ? 49.487 35.033 101.639 1.00 45.54 64 ILE C C 1
ATOM 5137 O O . ILE C 1 65 ? 50.055 34.747 100.582 1.00 52.45 64 ILE C O 1
ATOM 5142 N N . VAL C 1 66 ? 48.453 34.350 102.111 1.00 49.48 65 VAL C N 1
ATOM 5143 C CA . VAL C 1 66 ? 48.035 33.094 101.504 1.00 42.20 65 VAL C CA 1
ATOM 5144 C C . VAL C 1 66 ? 47.287 33.339 100.194 1.00 32.16 65 VAL C C 1
ATOM 5145 O O . VAL C 1 66 ? 47.300 32.485 99.302 1.00 43.27 65 VAL C O 1
ATOM 5149 N N . TYR C 1 67 ? 46.652 34.505 100.079 1.00 43.55 66 TYR C N 1
ATOM 5150 C CA . TYR C 1 67 ? 46.123 34.981 98.798 1.00 69.01 66 TYR C CA 1
ATOM 5151 C C . TYR C 1 67 ? 47.225 35.157 97.749 1.00 65.81 66 TYR C C 1
ATOM 5152 O O . TYR C 1 67 ? 47.034 34.848 96.569 1.00 57.64 66 TYR C O 1
ATOM 5161 N N . GLN C 1 68 ? 48.368 35.681 98.183 1.00 62.42 67 GLN C N 1
ATOM 5162 C CA . GLN C 1 68 ? 49.485 35.940 97.279 1.00 61.94 67 GLN C CA 1
ATOM 5163 C C . GLN C 1 68 ? 50.141 34.642 96.821 1.00 49.58 67 GLN C C 1
ATOM 5164 O O . GLN C 1 68 ? 50.684 34.576 95.723 1.00 65.48 67 GLN C O 1
ATOM 5170 N N . CYS C 1 69 ? 50.069 33.611 97.664 1.00 44.14 68 CYS C N 1
ATOM 5171 C CA . CYS C 1 69 ? 50.526 32.272 97.307 1.00 38.80 68 CYS C CA 1
ATOM 5172 C C . CYS C 1 69 ? 49.724 31.693 96.166 1.00 49.15 68 CYS C C 1
ATOM 5173 O O . CYS C 1 69 ? 50.283 31.100 95.242 1.00 58.37 68 CYS C O 1
ATOM 5176 N N . TRP C 1 70 ? 48.410 31.851 96.248 1.00 54.79 69 TRP C N 1
ATOM 5177 C CA . TRP C 1 70 ? 47.519 31.351 95.221 1.00 40.10 69 TRP C CA 1
ATOM 5178 C C . TRP C 1 70 ? 47.742 32.097 93.908 1.00 55.47 69 TRP C C 1
ATOM 5179 O O . TRP C 1 70 ? 47.897 31.486 92.845 1.00 54.04 69 TRP C O 1
ATOM 5190 N N . GLU C 1 71 ? 47.779 33.420 93.991 1.00 28.84 70 GLU C N 1
ATOM 5191 C CA . GLU C 1 71 ? 48.014 34.251 92.820 1.00 32.20 70 GLU C CA 1
ATOM 5192 C C . GLU C 1 71 ? 49.338 33.908 92.148 1.00 70.26 70 GLU C C 1
ATOM 5193 O O . GLU C 1 71 ? 49.398 33.717 90.939 1.00 50.08 70 GLU C O 1
ATOM 5199 N N . ARG C 1 72 ? 50.395 33.820 92.943 1.00 70.39 71 ARG C N 1
ATOM 5200 C CA . ARG C 1 72 ? 51.702 33.473 92.414 1.00 40.41 71 ARG C CA 1
ATOM 5201 C C . ARG C 1 72 ? 51.706 32.081 91.771 1.00 60.51 71 ARG C C 1
ATOM 5202 O O . ARG C 1 72 ? 52.233 31.896 90.669 1.00 44.30 71 ARG C O 1
ATOM 5210 N N . PHE C 1 73 ? 51.118 31.112 92.463 1.00 34.34 72 PHE C N 1
ATOM 5211 C CA . PHE C 1 73 ? 51.006 29.738 91.952 1.00 33.89 72 PHE C CA 1
ATOM 5212 C C . PHE C 1 73 ? 50.206 29.643 90.648 1.00 63.75 72 PHE C C 1
ATOM 5213 O O . PHE C 1 73 ? 50.533 28.850 89.754 1.00 42.59 72 PHE C O 1
ATOM 5221 N N . CYS C 1 74 ? 49.146 30.436 90.554 1.00 52.46 73 CYS C N 1
ATOM 5222 C CA . CYS C 1 74 ? 48.342 30.502 89.334 1.00 81.42 73 CYS C CA 1
ATOM 5223 C C . CYS C 1 74 ? 49.101 31.149 88.188 1.00 61.78 73 CYS C C 1
ATOM 5224 O O . CYS C 1 74 ? 49.002 30.704 87.044 1.00 46.66 73 CYS C O 1
ATOM 5227 N N . GLN C 1 75 ? 49.866 32.189 88.502 1.00 65.96 74 GLN C N 1
ATOM 5228 C CA . GLN C 1 75 ? 50.732 32.830 87.514 1.00 55.97 74 GLN C CA 1
ATOM 5229 C C . GLN C 1 75 ? 51.734 31.846 86.917 1.00 43.39 74 GLN C C 1
ATOM 5230 O O . GLN C 1 75 ? 52.014 31.889 85.717 1.00 57.14 74 GLN C O 1
ATOM 5236 N N . GLU C 1 76 ? 52.244 30.949 87.752 1.00 60.78 75 GLU C N 1
ATOM 5237 C CA . GLU C 1 76 ? 53.158 29.897 87.308 1.00 74.48 75 GLU C CA 1
ATOM 5238 C C . GLU C 1 76 ? 52.443 28.864 86.432 1.00 66.76 75 GLU C C 1
ATOM 5239 O O . GLU C 1 76 ? 53.020 28.351 85.473 1.00 68.79 75 GLU C O 1
ATOM 5245 N N . MET C 1 77 ? 51.196 28.554 86.776 1.00 48.48 76 MET C N 1
ATOM 5246 C CA . MET C 1 77 ? 50.394 27.565 86.034 1.00 76.26 76 MET C CA 1
ATOM 5247 C C . MET C 1 77 ? 49.917 28.053 84.666 1.00 43.20 76 MET C C 1
ATOM 5248 O O . MET C 1 77 ? 49.695 27.240 83.768 1.00 45.66 76 MET C O 1
ATOM 5253 N N . GLY C 1 78 ? 49.764 29.368 84.517 1.00 33.54 77 GLY C N 1
ATOM 5254 C CA . GLY C 1 78 ? 49.210 29.973 83.312 1.00 74.45 77 GLY C CA 1
ATOM 5255 C C . GLY C 1 78 ? 47.692 30.047 83.379 1.00 78.05 77 GLY C C 1
ATOM 5256 O O . GLY C 1 78 ? 47.049 30.489 82.429 1.00 69.64 77 GLY C O 1
ATOM 5257 N N . LYS C 1 79 ? 47.122 29.637 84.513 1.00 73.29 78 LYS C N 1
ATOM 5258 C CA . LYS C 1 79 ? 45.675 29.486 84.644 1.00 44.83 78 LYS C CA 1
ATOM 5259 C C . LYS C 1 79 ? 45.210 29.716 86.068 1.00 55.02 78 LYS C C 1
ATOM 5260 O O . LYS C 1 79 ? 45.910 29.385 87.025 1.00 55.27 78 LYS C O 1
ATOM 5266 N N . GLU C 1 80 ? 44.018 30.287 86.196 1.00 61.99 79 GLU C N 1
ATOM 5267 C CA . GLU C 1 80 ? 43.369 30.423 87.489 1.00 37.22 79 GLU C CA 1
ATOM 5268 C C . GLU C 1 80 ? 42.831 29.054 87.916 1.00 42.96 79 GLU C C 1
ATOM 5269 O O . GLU C 1 80 ? 42.070 28.425 87.185 1.00 72.30 79 GLU C O 1
ATOM 5275 N N . ILE C 1 81 ? 43.270 28.600 89.089 1.00 53.04 80 ILE C N 1
ATOM 5276 C CA . ILE C 1 81 ? 42.814 27.352 89.690 1.00 41.51 80 ILE C CA 1
ATOM 5277 C C . ILE C 1 81 ? 41.792 27.718 90.784 1.00 39.49 80 ILE C C 1
ATOM 5278 O O . ILE C 1 81 ? 42.178 28.214 91.844 1.00 64.87 80 ILE C O 1
ATOM 5283 N N . PRO C 1 82 ? 40.483 27.496 90.525 1.00 83.89 81 PRO C N 1
ATOM 5284 C CA . PRO C 1 82 ? 39.471 27.857 91.527 1.00 48.31 81 PRO C CA 1
ATOM 5285 C C . PRO C 1 82 ? 39.414 26.878 92.702 1.00 20.73 81 PRO C C 1
ATOM 5286 O O . PRO C 1 82 ? 39.195 25.673 92.512 1.00 41.77 81 PRO C O 1
ATOM 5290 N N . VAL C 1 83 ? 39.657 27.382 93.905 1.00 46.55 82 VAL C N 1
ATOM 5291 C CA . VAL C 1 83 ? 39.571 26.551 95.097 1.00 35.65 82 VAL C CA 1
ATOM 5292 C C . VAL C 1 83 ? 38.965 27.319 96.247 1.00 41.59 82 VAL C C 1
ATOM 5293 O O . VAL C 1 83 ? 39.013 28.552 96.284 1.00 54.34 82 VAL C O 1
ATOM 5297 N N . ALA C 1 84 ? 38.374 26.576 97.180 1.00 33.20 83 ALA C N 1
ATOM 5298 C CA . ALA C 1 84 ? 38.038 27.137 98.477 1.00 42.30 83 ALA C CA 1
ATOM 5299 C C . ALA C 1 84 ? 39.276 26.948 99.329 1.00 45.29 83 ALA C C 1
ATOM 5300 O O . ALA C 1 84 ? 39.701 25.815 99.577 1.00 47.01 83 ALA C O 1
ATOM 5302 N N . MET C 1 85 ? 39.873 28.062 99.739 1.00 39.91 84 MET C N 1
ATOM 5303 C CA . MET C 1 85 ? 41.074 28.032 100.554 1.00 62.03 84 MET C CA 1
ATOM 5304 C C . MET C 1 85 ? 40.711 28.476 101.963 1.00 40.61 84 MET C C 1
ATOM 5305 O O . MET C 1 85 ? 39.926 29.408 102.136 1.00 45.64 84 MET C O 1
ATOM 5310 N N . VAL C 1 86 ? 41.271 27.802 102.967 1.00 39.83 85 VAL C N 1
ATOM 5311 C CA . VAL C 1 86 ? 41.109 28.227 104.355 1.00 38.02 85 VAL C CA 1
ATOM 5312 C C . VAL C 1 86 ? 42.463 28.245 105.070 1.00 40.05 85 VAL C C 1
ATOM 5313 O O . VAL C 1 86 ? 43.155 27.229 105.116 1.00 40.27 85 VAL C O 1
ATOM 5317 N N . LEU C 1 87 ? 42.820 29.396 105.635 1.00 59.90 86 LEU C N 1
ATOM 5318 C CA . LEU C 1 87 ? 44.022 29.521 106.451 1.00 37.47 86 LEU C CA 1
ATOM 5319 C C . LEU C 1 87 ? 43.695 29.447 107.938 1.00 61.93 86 LEU C C 1
ATOM 5320 O O . LEU C 1 87 ? 42.917 30.248 108.438 1.00 43.43 86 LEU C O 1
ATOM 5325 N N . GLU C 1 88 ? 44.334 28.519 108.644 1.00 53.22 87 GLU C N 1
ATOM 5326 C CA . GLU C 1 88 ? 44.185 28.407 110.088 1.00 49.03 87 GLU C CA 1
ATOM 5327 C C . GLU C 1 88 ? 45.428 28.988 110.753 1.00 54.79 87 GLU C C 1
ATOM 5328 O O . GLU C 1 88 ? 46.475 28.347 110.791 1.00 39.65 87 GLU C O 1
ATOM 5334 N N . LYS C 1 89 ? 45.299 30.208 111.270 1.00 42.75 88 LYS C N 1
ATOM 5335 C CA . LYS C 1 89 ? 46.423 30.967 111.808 1.00 45.31 88 LYS C CA 1
ATOM 5336 C C . LYS C 1 89 ? 46.641 30.725 113.311 1.00 52.87 88 LYS C C 1
ATOM 5337 O O . LYS C 1 89 ? 46.335 31.580 114.148 1.00 66.48 88 LYS C O 1
ATOM 5343 N N . ASN C 1 90 ? 47.190 29.558 113.638 1.00 44.38 89 ASN C N 1
ATOM 5344 C CA . ASN C 1 90 ? 47.433 29.169 115.031 1.00 49.76 89 ASN C CA 1
ATOM 5345 C C . ASN C 1 90 ? 48.671 29.832 115.646 1.00 81.79 89 ASN C C 1
ATOM 5346 O O . ASN C 1 90 ? 48.839 29.807 116.859 1.00 55.77 89 ASN C O 1
ATOM 5351 N N . MET C 1 91 ? 49.540 30.410 114.817 1.00 69.64 90 MET C N 1
ATOM 5352 C CA . MET C 1 91 ? 50.807 30.983 115.292 1.00 75.16 90 MET C CA 1
ATOM 5353 C C . MET C 1 91 ? 50.704 32.511 115.325 1.00 64.88 90 MET C C 1
ATOM 5354 O O . MET C 1 91 ? 50.034 33.098 114.475 1.00 72.49 90 MET C O 1
ATOM 5359 N N . PRO C 1 92 ? 51.355 33.163 116.309 1.00 72.05 91 PRO C N 1
ATOM 5360 C CA . PRO C 1 92 ? 51.317 34.631 116.369 1.00 52.54 91 PRO C CA 1
ATOM 5361 C C . PRO C 1 92 ? 52.185 35.298 115.302 1.00 52.18 91 PRO C C 1
ATOM 5362 O O . PRO C 1 92 ? 53.178 34.721 114.864 1.00 84.02 91 PRO C O 1
ATOM 5366 N N . ILE C 1 93 ? 51.802 36.509 114.903 1.00 72.54 92 ILE C N 1
ATOM 5367 C CA . ILE C 1 93 ? 52.479 37.236 113.835 1.00 72.03 92 ILE C CA 1
ATOM 5368 C C . ILE C 1 93 ? 53.528 38.168 114.418 1.00 73.78 92 ILE C C 1
ATOM 5369 O O . ILE C 1 93 ? 53.240 38.926 115.342 1.00 60.75 92 ILE C O 1
ATOM 5374 N N . GLY C 1 94 ? 54.733 38.124 113.850 1.00 74.55 93 GLY C N 1
ATOM 5375 C CA . GLY C 1 94 ? 55.856 38.934 114.327 1.00 44.33 93 GLY C CA 1
ATOM 5376 C C . GLY C 1 94 ? 56.463 38.352 115.587 1.00 35.37 93 GLY C C 1
ATOM 5377 O O . GLY C 1 94 ? 57.064 39.071 116.390 1.00 51.58 93 GLY C O 1
ATOM 5378 N N . SER C 1 95 ? 56.334 37.039 115.739 1.00 42.52 94 SER C N 1
ATOM 5379 C CA . SER C 1 95 ? 56.708 36.357 116.970 1.00 57.14 94 SER C CA 1
ATOM 5380 C C . SER C 1 95 ? 58.130 35.831 116.942 1.00 77.78 94 SER C C 1
ATOM 5381 O O . SER C 1 95 ? 58.705 35.539 117.989 1.00 47.57 94 SER C O 1
ATOM 5384 N N . GLY C 1 96 ? 58.691 35.702 115.746 1.00 42.21 95 GLY C N 1
ATOM 5385 C CA . GLY C 1 96 ? 60.028 35.147 115.587 1.00 57.45 95 GLY C CA 1
ATOM 5386 C C . GLY C 1 96 ? 59.979 33.639 115.509 1.00 30.65 95 GLY C C 1
ATOM 5387 O O . GLY C 1 96 ? 60.965 32.966 115.819 1.00 57.44 95 GLY C O 1
ATOM 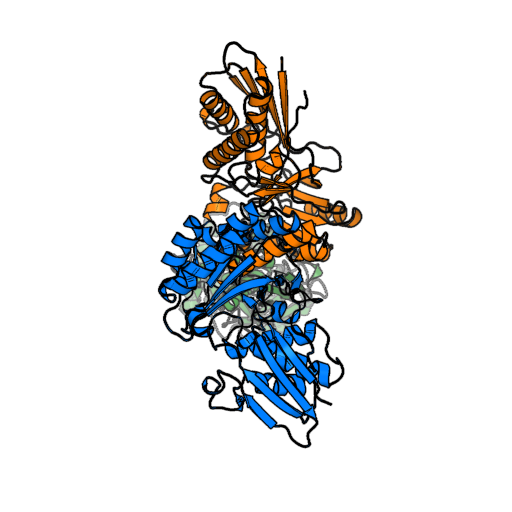5388 N N . LEU C 1 97 ? 58.829 33.109 115.075 1.00 39.89 96 LEU C N 1
ATOM 5389 C CA . LEU C 1 97 ? 58.590 31.662 115.037 1.00 43.01 96 LEU C CA 1
ATOM 5390 C C . LEU C 1 97 ? 58.420 31.118 113.617 1.00 38.72 96 LEU C C 1
ATOM 5391 O O . LEU C 1 97 ? 58.106 29.938 113.448 1.00 30.92 96 LEU C O 1
ATOM 5396 N N . GLY C 1 98 ? 58.626 31.953 112.600 1.00 37.72 97 GLY C N 1
ATOM 5397 C CA . GLY C 1 98 ? 58.429 31.526 111.210 1.00 40.28 97 GLY C CA 1
ATOM 5398 C C . GLY C 1 98 ? 57.005 31.696 110.707 1.00 42.86 97 GLY C C 1
ATOM 5399 O O . GLY C 1 98 ? 56.589 31.010 109.770 1.00 36.31 97 GLY C O 1
ATOM 5400 N N . SER C 1 99 ? 56.265 32.618 111.316 1.00 33.21 98 SER C N 1
ATOM 5401 C CA . SER C 1 99 ? 54.843 32.834 110.996 1.00 57.41 98 SER C CA 1
ATOM 5402 C C . SER C 1 99 ? 54.574 33.049 109.511 1.00 41.12 98 SER C C 1
ATOM 5403 O O . SER C 1 99 ? 53.824 32.289 108.899 1.00 55.47 98 SER C O 1
ATOM 5406 N N . SER C 1 100 ? 55.167 34.096 108.940 1.00 49.85 99 SER C N 1
ATOM 5407 C CA . SER C 1 100 ? 54.999 34.379 107.515 1.00 30.96 99 SER C CA 1
ATOM 5408 C C . SER C 1 100 ? 55.466 33.197 106.642 1.00 24.39 99 SER C C 1
ATOM 5409 O O . SER C 1 100 ? 54.896 32.954 105.583 1.00 48.40 99 SER C O 1
ATOM 5412 N N . ALA C 1 101 ? 56.456 32.439 107.111 1.00 49.69 100 ALA C N 1
ATOM 5413 C CA . ALA C 1 101 ? 56.931 31.252 106.377 1.00 43.07 100 ALA C CA 1
ATOM 5414 C C . ALA C 1 101 ? 56.002 30.046 106.485 1.00 67.03 100 ALA C C 1
ATOM 5415 O O . ALA C 1 101 ? 55.984 29.205 105.590 1.00 34.93 100 ALA C O 1
ATOM 5417 N N . CYS C 1 102 ? 55.265 29.935 107.588 1.00 65.70 101 CYS C N 1
ATOM 5418 C CA . CYS C 1 102 ? 54.287 28.859 107.746 1.00 56.26 101 CYS C CA 1
ATOM 5419 C C . CYS C 1 102 ? 53.161 29.014 106.733 1.00 38.27 101 CYS C C 1
ATOM 5420 O O . CYS C 1 102 ? 52.807 28.073 106.022 1.00 54.17 101 CYS C O 1
ATOM 5423 N N . SER C 1 103 ? 52.588 30.211 106.703 1.00 41.90 102 SER C N 1
ATOM 5424 C CA . SER C 1 103 ? 51.543 30.556 105.744 1.00 32.67 102 SER C CA 1
ATOM 5425 C C . SER C 1 103 ? 52.039 30.366 104.312 1.00 69.05 102 SER C C 1
ATOM 5426 O O . SER C 1 103 ? 51.305 29.865 103.458 1.00 81.04 102 SER C O 1
ATOM 5429 N N . VAL C 1 104 ? 53.287 30.756 104.053 1.00 57.67 103 VAL C N 1
ATOM 5430 C CA . VAL C 1 104 ? 53.842 30.649 102.706 1.00 30.22 103 VAL C CA 1
ATOM 5431 C C . VAL C 1 104 ? 54.058 29.202 102.320 1.00 37.56 103 VAL C C 1
ATOM 5432 O O . VAL C 1 104 ? 53.691 28.793 101.219 1.00 52.35 103 VAL C O 1
ATOM 5436 N N . VAL C 1 105 ? 54.615 28.414 103.233 1.00 44.94 104 VAL C N 1
ATOM 5437 C CA . VAL C 1 105 ? 54.885 27.011 102.939 1.00 45.20 104 VAL C CA 1
ATOM 5438 C C . VAL C 1 105 ? 53.586 26.227 102.815 1.00 61.66 104 VAL C C 1
ATOM 5439 O O . VAL C 1 105 ? 53.412 25.453 101.870 1.00 76.48 104 VAL C O 1
ATOM 5443 N N . ALA C 1 106 ? 52.676 26.435 103.760 1.00 57.16 105 ALA C N 1
ATOM 5444 C CA . ALA C 1 106 ? 51.389 25.742 103.745 1.00 59.43 105 ALA C CA 1
ATOM 5445 C C . ALA C 1 106 ? 50.584 26.093 102.499 1.00 37.60 105 ALA C C 1
ATOM 5446 O O . ALA C 1 106 ? 50.110 25.200 101.788 1.00 56.38 105 ALA C O 1
ATOM 5448 N N . GLY C 1 107 ? 50.456 27.390 102.229 1.00 56.73 106 GLY C N 1
ATOM 5449 C CA . GLY C 1 107 ? 49.674 27.888 101.094 1.00 50.37 106 GLY C CA 1
ATOM 5450 C C . GLY C 1 107 ? 50.153 27.452 99.720 1.00 82.56 106 GLY C C 1
ATOM 5451 O O . GLY C 1 107 ? 49.334 27.311 98.796 1.00 31.25 106 GLY C O 1
ATOM 5452 N N . LEU C 1 108 ? 51.468 27.252 99.583 1.00 47.49 107 LEU C N 1
ATOM 5453 C CA . LEU C 1 108 ? 52.076 26.868 98.299 1.00 45.87 107 LEU C CA 1
ATOM 5454 C C . LEU C 1 108 ? 52.224 25.359 98.169 1.00 39.81 107 LEU C C 1
ATOM 5455 O O . LEU C 1 108 ? 51.966 24.804 97.094 1.00 50.14 107 LEU C O 1
ATOM 5460 N N . MET C 1 109 ? 52.623 24.692 99.253 1.00 45.07 108 MET C N 1
ATOM 5461 C CA . MET C 1 109 ? 52.663 23.227 99.272 1.00 48.18 108 MET C CA 1
ATOM 5462 C C . MET C 1 109 ? 51.263 22.647 99.044 1.00 65.95 108 MET C C 1
ATOM 5463 O O . MET C 1 109 ? 51.114 21.617 98.387 1.00 61.60 108 MET C O 1
ATOM 5468 N N . ALA C 1 110 ? 50.249 23.309 99.595 1.00 53.13 109 ALA C N 1
ATOM 5469 C CA . ALA C 1 110 ? 48.862 22.874 99.434 1.00 68.11 109 ALA C CA 1
ATOM 5470 C C . ALA C 1 110 ? 48.461 22.891 97.966 1.00 25.69 109 ALA C C 1
ATOM 5471 O O . ALA C 1 110 ? 48.119 21.852 97.398 1.00 53.02 109 ALA C O 1
ATOM 5473 N N . MET C 1 111 ? 48.524 24.073 97.357 1.00 40.76 110 MET C N 1
ATOM 5474 C CA . MET C 1 111 ? 48.220 24.245 95.942 1.00 45.53 110 MET C CA 1
ATOM 5475 C C . MET C 1 111 ? 48.943 23.226 95.061 1.00 53.98 110 MET C C 1
ATOM 5476 O O . MET C 1 111 ? 48.350 22.669 94.135 1.00 74.13 110 MET C O 1
ATOM 5481 N N . ASN C 1 112 ? 50.218 22.988 95.354 1.00 73.16 111 ASN C N 1
ATOM 5482 C CA . ASN C 1 112 ? 51.022 22.056 94.572 1.00 70.14 111 ASN C CA 1
ATOM 5483 C C . ASN C 1 112 ? 50.575 20.603 94.747 1.00 43.93 111 ASN C C 1
ATOM 5484 O O . ASN C 1 112 ? 50.507 19.861 93.776 1.00 47.66 111 ASN C O 1
ATOM 5489 N N . GLU C 1 113 ? 50.270 20.201 95.980 1.00 67.30 112 GLU C N 1
ATOM 5490 C CA . GLU C 1 113 ? 49.723 18.864 96.241 1.00 67.39 112 GLU C CA 1
ATOM 5491 C C . GLU C 1 113 ? 48.336 18.698 95.617 1.00 76.72 112 GLU C C 1
ATOM 5492 O O . GLU C 1 113 ? 47.990 17.618 95.127 1.00 57.01 112 GLU C O 1
ATOM 5498 N N . PHE C 1 114 ? 47.554 19.777 95.638 1.00 44.20 113 PHE C N 1
ATOM 5499 C CA . PHE C 1 114 ? 46.210 19.790 95.070 1.00 68.39 113 PHE C CA 1
ATOM 5500 C C . PHE C 1 114 ? 46.226 19.560 93.564 1.00 95.45 113 PHE C C 1
ATOM 5501 O O . PHE C 1 114 ? 45.416 18.792 93.044 1.00 88.86 113 PHE C O 1
ATOM 5509 N N . CYS C 1 115 ? 47.157 20.213 92.872 1.00 71.23 114 CYS C N 1
ATOM 5510 C CA . CYS C 1 115 ? 47.208 20.144 91.413 1.00 56.36 114 CYS C CA 1
ATOM 5511 C C . CYS C 1 115 ? 48.022 18.965 90.859 1.00 47.65 114 CYS C C 1
ATOM 5512 O O . CYS C 1 115 ? 48.298 18.917 89.657 1.00 59.83 114 CYS C O 1
ATOM 5515 N N . GLY C 1 116 ? 48.389 18.016 91.722 1.00 54.70 115 GLY C N 1
ATOM 5516 C CA . GLY C 1 116 ? 49.071 16.788 91.292 1.00 42.35 115 GLY C CA 1
ATOM 5517 C C . GLY C 1 116 ? 50.581 16.910 91.151 1.00 81.15 115 GLY C C 1
ATOM 5518 O O . GLY C 1 116 ? 51.178 16.264 90.290 1.00 76.06 115 GLY C O 1
ATOM 5519 N N . GLN C 1 117 ? 51.197 17.722 92.012 1.00 61.23 116 GLN C N 1
ATOM 5520 C CA . GLN C 1 117 ? 52.651 17.953 92.009 1.00 89.25 116 GLN C CA 1
ATOM 5521 C C . GLN C 1 117 ? 53.226 18.371 90.638 1.00 57.11 116 GLN C C 1
ATOM 5522 O O . GLN C 1 117 ? 54.076 17.673 90.078 1.00 87.64 116 GLN C O 1
ATOM 5528 N N . PRO C 1 118 ? 52.768 19.521 90.104 1.00 85.66 117 PRO C N 1
ATOM 5529 C CA . PRO C 1 118 ? 53.308 20.065 88.852 1.00 71.66 117 PRO C CA 1
ATOM 5530 C C . PRO C 1 118 ? 54.700 20.690 88.973 1.00 67.95 117 PRO C C 1
ATOM 5531 O O . PRO C 1 118 ? 55.495 20.588 88.036 1.00 69.99 117 PRO C O 1
ATOM 5535 N N . LEU C 1 119 ? 54.980 21.341 90.102 1.00 54.76 118 LEU C N 1
ATOM 5536 C CA . LEU C 1 119 ? 56.239 22.059 90.298 1.00 84.15 118 LEU C CA 1
ATOM 5537 C C . LEU C 1 119 ? 57.255 21.229 91.092 1.00 49.65 118 LEU C C 1
ATOM 5538 O O . LEU C 1 119 ? 56.882 20.387 91.917 1.00 47.79 118 LEU C O 1
ATOM 5543 N N . ASP C 1 120 ? 58.541 21.469 90.835 1.00 55.94 119 ASP C N 1
ATOM 5544 C CA . ASP C 1 120 ? 59.621 20.786 91.558 1.00 46.66 119 ASP C CA 1
ATOM 5545 C C . ASP C 1 120 ? 60.095 21.604 92.758 1.00 60.03 119 ASP C C 1
ATOM 5546 O O . ASP C 1 120 ? 59.750 22.781 92.908 1.00 59.90 119 ASP C O 1
ATOM 5551 N N . LYS C 1 121 ? 60.899 20.958 93.596 1.00 62.01 120 LYS C N 1
ATOM 5552 C CA . LYS C 1 121 ? 61.349 21.520 94.868 1.00 56.71 120 LYS C CA 1
ATOM 5553 C C . LYS C 1 121 ? 61.964 22.911 94.720 1.00 59.90 120 LYS C C 1
ATOM 5554 O O . LYS C 1 121 ? 61.709 23.798 95.537 1.00 71.48 120 LYS C O 1
ATOM 5560 N N . VAL C 1 122 ? 62.755 23.106 93.671 1.00 56.23 121 VAL C N 1
ATOM 5561 C CA . VAL C 1 122 ? 63.524 24.340 93.527 1.00 49.21 121 VAL C CA 1
ATOM 5562 C C . VAL C 1 122 ? 62.629 25.499 93.093 1.00 41.22 121 VAL C C 1
ATOM 5563 O O . VAL C 1 122 ? 62.804 26.631 93.552 1.00 53.24 121 VAL C O 1
ATOM 5567 N N . THR C 1 123 ? 61.693 25.212 92.190 1.00 46.70 122 THR C N 1
ATOM 5568 C CA . THR C 1 123 ? 60.753 26.217 91.702 1.00 42.50 122 THR C CA 1
ATOM 5569 C C . THR C 1 123 ? 59.855 26.657 92.852 1.00 61.87 122 THR C C 1
ATOM 5570 O O . THR C 1 123 ? 59.727 27.849 93.132 1.00 42.65 122 THR C O 1
ATOM 5574 N N . LEU C 1 124 ? 59.259 25.687 93.537 1.00 45.47 123 LEU C N 1
ATOM 5575 C CA . LEU C 1 124 ? 58.378 25.996 94.646 1.00 51.34 123 LEU C CA 1
ATOM 5576 C C . LEU C 1 124 ? 59.128 26.796 95.699 1.00 36.53 123 LEU C C 1
ATOM 5577 O O . LEU C 1 124 ? 58.740 27.930 96.018 1.00 60.83 123 LEU C O 1
ATOM 5582 N N . LEU C 1 125 ? 60.214 26.223 96.215 1.00 47.26 124 LEU C N 1
ATOM 5583 C CA . LEU C 1 125 ? 60.996 26.868 97.278 1.00 44.67 124 LEU C CA 1
ATOM 5584 C C . LEU C 1 125 ? 61.488 28.249 96.859 1.00 40.16 124 LEU C C 1
ATOM 5585 O O . LEU C 1 125 ? 61.564 29.164 97.680 1.00 49.71 124 LEU C O 1
ATOM 5590 N N . GLY C 1 126 ? 61.797 28.412 95.574 1.00 49.39 125 GLY C N 1
ATOM 5591 C CA . GLY C 1 126 ? 62.064 29.737 95.025 1.00 39.42 125 GLY C CA 1
ATOM 5592 C C . GLY C 1 126 ? 60.874 30.684 95.165 1.00 38.99 125 GLY C C 1
ATOM 5593 O O . GLY C 1 126 ? 61.023 31.826 95.602 1.00 56.02 125 GLY C O 1
ATOM 5594 N N . MET C 1 127 ? 59.692 30.211 94.778 1.00 49.40 126 MET C N 1
ATOM 5595 C CA . MET C 1 127 ? 58.466 31.005 94.900 1.00 41.80 126 MET C CA 1
ATOM 5596 C C . MET C 1 127 ? 58.212 31.378 96.374 1.00 41.86 126 MET C C 1
ATOM 5597 O O . MET C 1 127 ? 57.835 32.509 96.673 1.00 47.41 126 MET C O 1
ATOM 5602 N N . MET C 1 128 ? 58.458 30.428 97.283 1.00 32.76 127 MET C N 1
ATOM 5603 C CA . MET C 1 128 ? 58.353 30.657 98.732 1.00 31.78 127 MET C CA 1
ATOM 5604 C C . MET C 1 128 ? 59.186 31.848 99.220 1.00 42.46 127 MET C C 1
ATOM 5605 O O . MET C 1 128 ? 58.695 32.700 99.964 1.00 63.64 127 MET C O 1
ATOM 5610 N N . GLY C 1 129 ? 60.442 31.915 98.798 1.00 59.54 128 GLY C N 1
ATOM 5611 C CA . GLY C 1 129 ? 61.299 33.040 99.164 1.00 50.28 128 GLY C CA 1
ATOM 5612 C C . GLY C 1 129 ? 60.827 34.348 98.563 1.00 49.05 128 GLY C C 1
ATOM 5613 O O . GLY C 1 129 ? 60.912 35.403 99.193 1.00 81.31 128 GLY C O 1
ATOM 5614 N N . GLU C 1 130 ? 60.341 34.280 97.330 1.00 45.20 129 GLU C N 1
ATOM 5615 C CA . GLU C 1 130 ? 59.801 35.458 96.653 1.00 47.58 129 GLU C CA 1
ATOM 5616 C C . GLU C 1 130 ? 58.706 36.129 97.479 1.00 57.49 129 GLU C C 1
ATOM 5617 O O . GLU C 1 130 ? 58.664 37.352 97.582 1.00 52.99 129 GLU C O 1
ATOM 5623 N N . LEU C 1 131 ? 57.831 35.322 98.073 1.00 41.02 130 LEU C N 1
ATOM 5624 C CA . LEU C 1 131 ? 56.719 35.844 98.860 1.00 68.01 130 LEU C CA 1
ATOM 5625 C C . LEU C 1 131 ? 57.163 36.327 100.240 1.00 46.46 130 LEU C C 1
ATOM 5626 O O . LEU C 1 131 ? 56.605 37.288 100.770 1.00 45.68 130 LEU C O 1
ATOM 5631 N N . GLU C 1 132 ? 58.165 35.667 100.817 1.00 42.34 131 GLU C N 1
ATOM 5632 C CA . GLU C 1 132 ? 58.817 36.170 102.018 1.00 57.14 131 GLU C CA 1
ATOM 5633 C C . GLU C 1 132 ? 59.341 37.574 101.788 1.00 48.45 131 GLU C C 1
ATOM 5634 O O . GLU C 1 132 ? 59.199 38.445 102.647 1.00 62.95 131 GLU C O 1
ATOM 5640 N N . GLY C 1 133 ? 59.954 37.775 100.625 1.00 60.61 132 GLY C N 1
ATOM 5641 C CA . GLY C 1 133 ? 60.467 39.079 100.229 1.00 38.01 132 GLY C CA 1
ATOM 5642 C C . GLY C 1 133 ? 59.399 40.149 100.183 1.00 42.93 132 GLY C C 1
ATOM 5643 O O . GLY C 1 133 ? 59.591 41.244 100.705 1.00 56.14 132 GLY C O 1
ATOM 5644 N N . ARG C 1 134 ? 58.276 39.844 99.549 1.00 45.30 133 ARG C N 1
ATOM 5645 C CA . ARG C 1 134 ? 57.155 40.781 99.523 1.00 106.81 133 ARG C CA 1
ATOM 5646 C C . ARG C 1 134 ? 56.726 41.168 100.942 1.00 104.49 133 ARG C C 1
ATOM 5647 O O . ARG C 1 134 ? 56.532 42.351 101.228 1.00 70.13 133 ARG C O 1
ATOM 5655 N N . VAL C 1 135 ? 56.626 40.178 101.830 1.00 87.57 134 VAL C N 1
ATOM 5656 C CA . VAL C 1 135 ? 56.210 40.414 103.219 1.00 102.49 134 VAL C CA 1
ATOM 5657 C C . VAL C 1 135 ? 57.144 41.388 103.933 1.00 80.03 134 VAL C C 1
ATOM 5658 O O . VAL C 1 135 ? 56.718 42.457 104.365 1.00 96.10 134 VAL C O 1
ATOM 5662 N N . SER C 1 136 ? 58.413 41.007 104.051 1.00 88.68 135 SER C N 1
ATOM 5663 C CA . SER C 1 136 ? 59.390 41.775 104.825 1.00 56.44 135 SER C CA 1
ATOM 5664 C C . SER C 1 136 ? 60.298 42.667 103.967 1.00 112.07 135 SER C C 1
ATOM 5665 O O . SER C 1 136 ? 61.258 43.252 104.479 1.00 75.23 135 SER C O 1
ATOM 5668 N N . GLY C 1 137 ? 60.017 42.762 102.669 1.00 57.86 136 GLY C N 1
ATOM 5669 C CA . GLY C 1 137 ? 60.828 43.589 101.774 1.00 87.99 136 GLY C CA 1
ATOM 5670 C C . GLY C 1 137 ? 62.167 42.979 101.379 1.00 89.51 136 GLY C C 1
ATOM 5671 O O . GLY C 1 137 ? 62.886 43.549 100.567 1.00 52.79 136 GLY C O 1
ATOM 5672 N N . SER C 1 138 ? 62.506 41.818 101.935 1.00 109.46 137 SER C N 1
ATOM 5673 C CA . SER C 1 138 ? 63.782 41.167 101.649 1.00 98.98 137 SER C CA 1
ATOM 5674 C C . SER C 1 138 ? 63.537 39.683 101.432 1.00 65.58 137 SER C C 1
ATOM 5675 O O . SER C 1 138 ? 62.961 39.025 102.295 1.00 64.71 137 SER C O 1
ATOM 5678 N N . ILE C 1 139 ? 63.927 39.164 100.269 1.00 60.25 138 ILE C N 1
ATOM 5679 C CA . ILE C 1 139 ? 63.823 37.725 100.013 1.00 43.35 138 ILE C CA 1
ATOM 5680 C C . ILE C 1 139 ? 64.802 37.037 100.960 1.00 59.69 138 ILE C C 1
ATOM 5681 O O . ILE C 1 139 ? 65.950 37.450 101.073 1.00 51.26 138 ILE C O 1
ATOM 5686 N N . HIS C 1 140 ? 64.327 36.031 101.683 1.00 54.49 139 HIS C N 1
ATOM 5687 C CA . HIS C 1 140 ? 65.221 35.118 102.397 1.00 36.64 139 HIS C CA 1
ATOM 5688 C C . HIS C 1 140 ? 64.582 33.745 102.461 1.00 47.41 139 HIS C C 1
ATOM 5689 O O . HIS C 1 140 ? 63.359 33.622 102.373 1.00 58.19 139 HIS C O 1
ATOM 5696 N N . PHE C 1 141 ? 65.420 32.719 102.580 1.00 46.62 140 PHE C N 1
ATOM 5697 C CA . PHE C 1 141 ? 64.969 31.329 102.528 1.00 50.63 140 PHE C CA 1
ATOM 5698 C C . PHE C 1 141 ? 65.168 30.585 103.854 1.00 39.80 140 PHE C C 1
ATOM 5699 O O . PHE C 1 141 ? 64.859 29.396 103.945 1.00 54.81 140 PHE C O 1
ATOM 5707 N N . ASP C 1 142 ? 65.672 31.265 104.877 1.00 49.87 141 ASP C N 1
ATOM 5708 C CA . ASP C 1 142 ? 66.057 30.571 106.114 1.00 53.80 141 ASP C CA 1
ATOM 5709 C C . ASP C 1 142 ? 64.887 30.079 106.985 1.00 49.80 141 ASP C C 1
ATOM 5710 O O . ASP C 1 142 ? 65.094 29.264 107.876 1.00 52.05 141 ASP C O 1
ATOM 5715 N N . ASN C 1 143 ? 63.672 30.558 106.722 1.00 53.99 142 ASN C N 1
ATOM 5716 C CA . ASN C 1 143 ? 62.471 29.988 107.338 1.00 75.47 142 ASN C CA 1
ATOM 5717 C C . ASN C 1 143 ? 61.728 29.044 106.385 1.00 46.52 142 ASN C C 1
ATOM 5718 O O . ASN C 1 143 ? 61.452 27.901 106.734 1.00 45.05 142 ASN C O 1
ATOM 5723 N N . VAL C 1 144 ? 61.425 29.506 105.174 1.00 38.33 143 VAL C N 1
ATOM 5724 C CA . VAL C 1 144 ? 60.659 28.684 104.234 1.00 38.21 143 VAL C CA 1
ATOM 5725 C C . VAL C 1 144 ? 61.359 27.379 103.837 1.00 47.19 143 VAL C C 1
ATOM 5726 O O . VAL C 1 144 ? 60.683 26.426 103.458 1.00 62.21 143 VAL C O 1
ATOM 5730 N N . ALA C 1 145 ? 62.691 27.331 103.918 1.00 50.58 144 ALA C N 1
ATOM 5731 C CA . ALA C 1 145 ? 63.444 26.118 103.550 1.00 60.59 144 ALA C CA 1
ATOM 5732 C C . ALA C 1 145 ? 63.417 25.010 104.610 1.00 62.67 144 ALA C C 1
ATOM 5733 O O . ALA C 1 145 ? 63.182 23.844 104.280 1.00 52.23 144 ALA C O 1
ATOM 5735 N N . PRO C 1 146 ? 63.694 25.348 105.883 1.00 51.72 145 PRO C N 1
ATOM 5736 C CA . PRO C 1 146 ? 63.522 24.288 106.873 1.00 48.27 145 PRO C CA 1
ATOM 5737 C C . PRO C 1 146 ? 62.056 23.948 107.089 1.00 36.28 145 PRO C C 1
ATOM 5738 O O . PRO C 1 146 ? 61.714 22.777 107.220 1.00 52.47 145 PRO C O 1
ATOM 5742 N N . CYS C 1 147 ? 61.203 24.966 107.120 1.00 56.78 146 CYS C N 1
ATOM 5743 C CA . CYS C 1 147 ? 59.776 24.760 107.285 1.00 78.62 146 CYS C CA 1
ATOM 5744 C C . CYS C 1 147 ? 59.266 23.751 106.257 1.00 41.94 146 CYS C C 1
ATOM 5745 O O . CYS C 1 147 ? 58.569 22.791 106.603 1.00 64.04 146 CYS C O 1
ATOM 5748 N N . TYR C 1 148 ? 59.653 23.961 105.001 1.00 71.30 147 TYR C N 1
ATOM 5749 C CA . TYR C 1 148 ? 59.259 23.096 103.888 1.00 47.18 147 TYR C CA 1
ATOM 5750 C C . TYR C 1 148 ? 59.927 21.722 103.904 1.00 63.60 147 TYR C C 1
ATOM 5751 O O . TYR C 1 148 ? 59.261 20.705 103.714 1.00 51.75 147 TYR C O 1
ATOM 5760 N N . LEU C 1 149 ? 61.243 21.703 104.103 1.00 70.11 148 LEU C N 1
ATOM 5761 C CA . LEU C 1 149 ? 62.046 20.489 103.906 1.00 49.97 148 LEU C CA 1
ATOM 5762 C C . LEU C 1 149 ? 62.359 19.759 105.206 1.00 40.41 148 LEU C C 1
ATOM 5763 O O . LEU C 1 149 ? 62.746 18.582 105.192 1.00 45.27 148 LEU C O 1
ATOM 5768 N N . GLY C 1 150 ? 62.197 20.451 106.328 1.00 41.90 149 GLY C N 1
ATOM 5769 C CA . GLY C 1 150 ? 62.486 19.874 107.628 1.00 54.06 149 GLY C CA 1
ATOM 5770 C C . GLY C 1 150 ? 63.967 19.895 107.931 1.00 46.32 149 GLY C C 1
ATOM 5771 O O . GLY C 1 150 ? 64.791 20.070 107.029 1.00 43.71 149 GLY C O 1
ATOM 5772 N N . GLY C 1 151 ? 64.295 19.728 109.211 1.00 47.63 150 GLY C N 1
ATOM 5773 C CA . GLY C 1 151 ? 65.683 19.649 109.664 1.00 76.22 150 GLY C CA 1
ATOM 5774 C C . GLY C 1 151 ? 66.297 21.026 109.777 1.00 52.71 150 GLY C C 1
ATOM 5775 O O . GLY C 1 151 ? 65.574 22.027 109.812 1.00 60.52 150 GLY C O 1
ATOM 5776 N N . MET C 1 152 ? 67.627 21.072 109.869 1.00 90.36 151 MET C N 1
ATOM 5777 C CA . MET C 1 152 ? 68.371 22.329 109.808 1.00 47.89 151 MET C CA 1
ATOM 5778 C C . MET C 1 152 ? 68.835 22.510 108.374 1.00 51.18 151 MET C C 1
ATOM 5779 O O . MET C 1 152 ? 69.420 21.596 107.779 1.00 42.84 151 MET C O 1
ATOM 5784 N N . GLN C 1 153 ? 68.557 23.678 107.808 1.00 44.34 152 GLN C N 1
ATOM 5785 C CA . GLN C 1 153 ? 68.869 23.929 106.397 1.00 54.41 152 GLN C CA 1
ATOM 5786 C C . GLN C 1 153 ? 69.889 25.043 106.245 1.00 47.84 152 GLN C C 1
ATOM 5787 O O . GLN C 1 153 ? 69.916 25.988 107.033 1.00 47.81 152 GLN C O 1
ATOM 5793 N N . LEU C 1 154 ? 70.725 24.912 105.221 1.00 42.87 153 LEU C N 1
ATOM 5794 C CA . LEU C 1 154 ? 71.745 25.891 104.913 1.00 49.04 153 LEU C CA 1
ATOM 5795 C C . LEU C 1 154 ? 71.445 26.417 103.517 1.00 33.82 153 LEU C C 1
ATOM 5796 O O . LEU C 1 154 ? 71.354 25.647 102.559 1.00 42.96 153 LEU C O 1
ATOM 5801 N N . ILE C 1 155 ? 71.289 27.734 103.416 1.00 36.55 154 ILE C N 1
ATOM 5802 C CA . ILE C 1 155 ? 70.899 28.392 102.179 1.00 37.59 154 ILE C CA 1
ATOM 5803 C C . ILE C 1 155 ? 72.113 28.596 101.293 1.00 54.08 154 ILE C C 1
ATOM 5804 O O . ILE C 1 155 ? 73.025 29.336 101.656 1.00 46.25 154 ILE C O 1
ATOM 5809 N N . LEU C 1 156 ? 72.106 27.942 100.134 1.00 60.96 155 LEU C N 1
ATOM 5810 C CA . LEU C 1 156 ? 73.252 27.928 99.225 1.00 72.40 155 LEU C CA 1
ATOM 5811 C C . LEU C 1 156 ? 72.958 28.519 97.846 1.00 57.44 155 LEU C C 1
ATOM 5812 O O . LEU C 1 156 ? 73.879 28.940 97.148 1.00 80.03 155 LEU C O 1
ATOM 5817 N N . GLU C 1 157 ? 71.682 28.548 97.467 1.00 54.06 156 GLU C N 1
ATOM 5818 C CA . GLU C 1 157 ? 71.216 29.164 96.231 1.00 51.45 156 GLU C CA 1
ATOM 5819 C C . GLU C 1 157 ? 72.057 28.791 95.013 1.00 44.20 156 GLU C C 1
ATOM 5820 O O . GLU C 1 157 ? 72.680 29.645 94.384 1.00 45.23 156 GLU C O 1
ATOM 5826 N N . GLN C 1 158 ? 72.039 27.500 94.692 1.00 47.67 157 GLN C N 1
ATOM 5827 C CA . GLN C 1 158 ? 72.634 26.979 93.467 1.00 37.99 157 GLN C CA 1
ATOM 5828 C C . GLN C 1 158 ? 71.564 26.680 92.421 1.00 61.75 157 GLN C C 1
ATOM 5829 O O . GLN C 1 158 ? 70.361 26.768 92.687 1.00 58.77 157 GLN C O 1
ATOM 5835 N N . GLU C 1 159 ? 72.023 26.306 91.234 1.00 50.60 158 GLU C N 1
ATOM 5836 C CA . GLU C 1 159 ? 71.148 26.051 90.109 1.00 67.95 158 GLU C CA 1
ATOM 5837 C C . GLU C 1 159 ? 70.206 24.883 90.394 1.00 56.15 158 GLU C C 1
ATOM 5838 O O . GLU C 1 159 ? 69.037 24.925 90.007 1.00 78.67 158 GLU C O 1
ATOM 5844 N N . GLY C 1 160 ? 70.714 23.855 91.077 1.00 71.76 159 GLY C N 1
ATOM 5845 C CA . GLY C 1 160 ? 69.937 22.639 91.352 1.00 55.69 159 GLY C CA 1
ATOM 5846 C C . GLY C 1 160 ? 69.255 22.560 92.711 1.00 65.86 159 GLY C C 1
ATOM 5847 O O . GLY C 1 160 ? 68.479 21.635 92.955 1.00 82.76 159 GLY C O 1
ATOM 5848 N N . TYR C 1 161 ? 69.541 23.509 93.601 1.00 83.22 160 TYR C N 1
ATOM 5849 C CA . TYR C 1 161 ? 68.975 23.493 94.958 1.00 59.59 160 TYR C CA 1
ATOM 5850 C C . TYR C 1 161 ? 69.146 24.842 95.652 1.00 51.65 160 TYR C C 1
ATOM 5851 O O . TYR C 1 161 ? 70.131 25.548 95.430 1.00 90.56 160 TYR C O 1
ATOM 5860 N N . ILE C 1 162 ? 68.178 25.192 96.491 1.00 79.94 161 ILE C N 1
ATOM 5861 C CA . ILE C 1 162 ? 68.263 26.412 97.284 1.00 48.92 161 ILE C CA 1
ATOM 5862 C C . ILE C 1 162 ? 69.036 26.161 98.570 1.00 29.78 161 ILE C C 1
ATOM 5863 O O . ILE C 1 162 ? 69.757 27.039 99.037 1.00 37.01 161 ILE C O 1
ATOM 5868 N N . SER C 1 163 ? 68.882 24.965 99.134 1.00 48.27 162 SER C N 1
ATOM 5869 C CA . SER C 1 163 ? 69.463 24.644 100.423 1.00 47.90 162 SER C CA 1
ATOM 5870 C C . SER C 1 163 ? 69.874 23.188 100.505 1.00 62.64 162 SER C C 1
ATOM 5871 O O . SER C 1 163 ? 69.487 22.380 99.658 1.00 39.55 162 SER C O 1
ATOM 5874 N N . GLN C 1 164 ? 70.661 22.869 101.533 1.00 35.18 163 GLN C N 1
ATOM 5875 C CA . GLN C 1 164 ? 71.011 21.476 101.857 1.00 42.24 163 GLN C CA 1
ATOM 5876 C C . GLN C 1 164 ? 70.929 21.205 103.365 1.00 38.44 163 GLN C C 1
ATOM 5877 O O . GLN C 1 164 ? 71.015 22.129 104.179 1.00 38.00 163 GLN C O 1
ATOM 5883 N N . ASP C 1 165 ? 70.785 19.926 103.714 1.00 70.52 164 ASP C N 1
ATOM 5884 C CA . ASP C 1 165 ? 70.642 19.487 105.109 1.00 76.11 164 ASP C CA 1
ATOM 5885 C C . ASP C 1 165 ? 71.929 19.621 105.901 1.00 52.84 164 ASP C C 1
ATOM 5886 O O . ASP C 1 165 ? 72.997 19.289 105.406 1.00 65.56 164 ASP C O 1
ATOM 5891 N N . VAL C 1 166 ? 71.805 20.078 107.143 1.00 67.34 165 VAL C N 1
ATOM 5892 C CA . VAL C 1 166 ? 72.924 20.141 108.076 1.00 45.21 165 VAL C CA 1
ATOM 5893 C C . VAL C 1 166 ? 72.634 19.158 109.209 1.00 67.47 165 VAL C C 1
ATOM 5894 O O . VAL C 1 166 ? 71.641 19.322 109.910 1.00 48.68 165 VAL C O 1
ATOM 5898 N N . PRO C 1 167 ? 73.494 18.137 109.397 1.00 53.54 166 PRO C N 1
ATOM 5899 C CA . PRO C 1 167 ? 73.236 17.192 110.487 1.00 80.94 166 PRO C CA 1
ATOM 5900 C C . PRO C 1 167 ? 73.259 17.876 111.850 1.00 65.78 166 PRO C C 1
ATOM 5901 O O . PRO C 1 167 ? 73.983 18.850 112.039 1.00 74.05 166 PRO C O 1
ATOM 5905 N N . GLY C 1 168 ? 72.457 17.369 112.780 1.00 54.10 167 GLY C N 1
ATOM 5906 C CA . GLY C 1 168 ? 72.354 17.947 114.110 1.00 49.43 167 GLY C CA 1
ATOM 5907 C C . GLY C 1 168 ? 72.722 16.936 115.165 1.00 56.57 167 GLY C C 1
ATOM 5908 O O . GLY C 1 168 ? 73.090 15.803 114.851 1.00 74.30 167 GLY C O 1
ATOM 5909 N N . PHE C 1 169 ? 72.617 17.358 116.420 1.00 64.72 168 PHE C N 1
ATOM 5910 C CA . PHE C 1 169 ? 72.899 16.498 117.564 1.00 40.95 168 PHE C CA 1
ATOM 5911 C C . PHE C 1 169 ? 71.575 16.055 118.195 1.00 42.56 168 PHE C C 1
ATOM 5912 O O . PHE C 1 169 ? 70.787 16.895 118.616 1.00 47.69 168 PHE C O 1
ATOM 5920 N N . SER C 1 170 ? 71.346 14.741 118.255 1.00 54.36 169 SER C N 1
ATOM 5921 C CA . SER C 1 170 ? 70.074 14.167 118.735 1.00 93.21 169 SER C CA 1
ATOM 5922 C C . SER C 1 170 ? 69.777 14.379 120.231 1.00 59.17 169 SER C C 1
ATOM 5923 O O . SER C 1 170 ? 68.614 14.366 120.639 1.00 80.27 169 SER C O 1
ATOM 5926 N N . ASP C 1 171 ? 70.819 14.572 121.039 1.00 65.65 170 ASP C N 1
ATOM 5927 C CA . ASP C 1 171 ? 70.665 14.889 122.470 1.00 47.27 170 ASP C CA 1
ATOM 5928 C C . ASP C 1 171 ? 70.020 16.256 122.707 1.00 50.75 170 ASP C C 1
ATOM 5929 O O . ASP C 1 171 ? 69.413 16.489 123.754 1.00 73.44 170 ASP C O 1
ATOM 5934 N N . TRP C 1 172 ? 70.175 17.150 121.734 1.00 69.89 171 TRP C N 1
ATOM 5935 C CA . TRP C 1 172 ? 69.815 18.552 121.893 1.00 57.52 171 TRP C CA 1
ATOM 5936 C C . TRP C 1 172 ? 68.312 18.782 121.939 1.00 64.38 171 TRP C C 1
ATOM 5937 O O . TRP C 1 172 ? 67.545 18.218 121.156 1.00 55.93 171 TRP C O 1
ATOM 5948 N N . LEU C 1 173 ? 67.912 19.626 122.878 1.00 69.59 172 LEU C N 1
ATOM 5949 C CA . LEU C 1 173 ? 66.543 20.073 122.998 1.00 65.92 172 LEU C CA 1
ATOM 5950 C C . LEU C 1 173 ? 66.566 21.588 122.886 1.00 50.66 172 LEU C C 1
ATOM 5951 O O . LEU C 1 173 ? 67.499 22.236 123.365 1.00 46.76 172 LEU C O 1
ATOM 5956 N N . TRP C 1 174 ? 65.541 22.135 122.244 1.00 50.09 173 TRP C N 1
ATOM 5957 C CA . TRP C 1 174 ? 65.450 23.556 121.955 1.00 38.28 173 TRP C CA 1
ATOM 5958 C C . TRP C 1 174 ? 64.237 24.136 122.686 1.00 34.74 173 TRP C C 1
ATOM 5959 O O . TRP C 1 174 ? 63.095 24.015 122.221 1.00 53.07 173 TRP C O 1
ATOM 5970 N N . VAL C 1 175 ? 64.487 24.761 123.829 1.00 65.34 174 VAL C N 1
ATOM 5971 C CA . VAL C 1 175 ? 63.408 25.316 124.624 1.00 48.86 174 VAL C CA 1
ATOM 5972 C C . VAL C 1 175 ? 63.016 26.654 124.012 1.00 36.31 174 VAL C C 1
ATOM 5973 O O . VAL C 1 175 ? 63.766 27.626 124.106 1.00 42.62 174 VAL C O 1
ATOM 5977 N N . MET C 1 176 ? 61.842 26.691 123.374 1.00 45.98 175 MET C N 1
ATOM 5978 C CA . MET C 1 176 ? 61.344 27.900 122.722 1.00 33.43 175 MET C CA 1
ATOM 5979 C C . MET C 1 176 ? 60.478 28.696 123.700 1.00 42.86 175 MET C C 1
ATOM 5980 O O . MET C 1 176 ? 59.642 28.114 124.379 1.00 61.79 175 MET C O 1
ATOM 5985 N N . ALA C 1 177 ? 60.650 30.019 123.743 1.00 32.69 176 ALA C N 1
ATOM 5986 C CA . ALA C 1 177 ? 59.895 30.868 124.676 1.00 49.10 176 ALA C CA 1
ATOM 5987 C C . ALA C 1 177 ? 59.388 32.144 124.010 1.00 38.31 176 ALA C C 1
ATOM 5988 O O . ALA C 1 177 ? 60.112 33.132 123.891 1.00 65.73 176 ALA C O 1
ATOM 5990 N N . TYR C 1 178 ? 58.136 32.107 123.569 1.00 59.73 177 TYR C N 1
ATOM 5991 C CA . TYR C 1 178 ? 57.489 33.272 122.978 1.00 24.08 177 TYR C CA 1
ATOM 5992 C C . TYR C 1 178 ? 56.930 34.149 124.103 1.00 54.11 177 TYR C C 1
ATOM 5993 O O . TYR C 1 178 ? 56.112 33.685 124.896 1.00 62.01 177 TYR C O 1
ATOM 6002 N N . PRO C 1 179 ? 57.377 35.412 124.187 1.00 56.35 178 PRO C N 1
ATOM 6003 C CA . PRO C 1 179 ? 57.036 36.229 125.346 1.00 39.76 178 PRO C CA 1
ATOM 6004 C C . PRO C 1 179 ? 55.715 37.007 125.277 1.00 80.70 178 PRO C C 1
ATOM 6005 O O . PRO C 1 179 ? 55.392 37.723 126.228 1.00 90.92 178 PRO C O 1
ATOM 6009 N N . GLY C 1 180 ? 54.969 36.884 124.183 1.00 67.61 179 GLY C N 1
ATOM 6010 C CA . GLY C 1 180 ? 53.656 37.524 124.072 1.00 53.82 179 GLY C CA 1
ATOM 6011 C C . GLY C 1 180 ? 53.652 38.922 123.472 1.00 59.73 179 GLY C C 1
ATOM 6012 O O . GLY C 1 180 ? 52.641 39.625 123.532 1.00 55.26 179 GLY C O 1
ATOM 6013 N N . ILE C 1 181 ? 54.775 39.337 122.897 1.00 57.28 180 ILE C N 1
ATOM 6014 C CA . ILE C 1 181 ? 54.836 40.600 122.147 1.00 48.02 180 ILE C CA 1
ATOM 6015 C C . ILE C 1 181 ? 55.329 40.298 120.740 1.00 76.17 180 ILE C C 1
ATOM 6016 O O . ILE C 1 181 ? 55.770 39.186 120.464 1.00 50.12 180 ILE C O 1
ATOM 6021 N N . LYS C 1 182 ? 55.230 41.272 119.844 1.00 60.48 181 LYS C N 1
ATOM 6022 C CA . LYS C 1 182 ? 55.668 41.075 118.469 1.00 77.00 181 LYS C CA 1
ATOM 6023 C C . LYS C 1 182 ? 56.697 42.120 118.038 1.00 53.04 181 LYS C C 1
ATOM 6024 O O . LYS C 1 182 ? 56.791 43.201 118.625 1.00 63.58 181 LYS C O 1
ATOM 6030 N N . VAL C 1 183 ? 57.476 41.776 117.018 1.00 54.68 182 VAL C N 1
ATOM 6031 C CA . VAL C 1 183 ? 58.275 42.761 116.295 1.00 38.11 182 VAL C CA 1
ATOM 6032 C C . VAL C 1 183 ? 58.129 42.484 114.803 1.00 37.58 182 VAL C C 1
ATOM 6033 O O . VAL C 1 183 ? 58.092 41.327 114.380 1.00 60.48 182 VAL C O 1
ATOM 6037 N N . SER C 1 184 ? 57.996 43.552 114.022 1.00 61.38 183 SER C N 1
ATOM 6038 C CA . SER C 1 184 ? 57.887 43.432 112.578 1.00 108.20 183 SER C CA 1
ATOM 6039 C C . SER C 1 184 ? 59.224 42.966 112.016 1.00 51.91 183 SER C C 1
ATOM 6040 O O . SER C 1 184 ? 60.279 43.446 112.434 1.00 83.78 183 SER C O 1
ATOM 6043 N N . THR C 1 185 ? 59.172 42.006 111.097 1.00 78.80 184 THR C N 1
ATOM 6044 C CA . THR C 1 185 ? 60.366 41.531 110.403 1.00 66.03 184 THR C CA 1
ATOM 6045 C C . THR C 1 185 ? 61.032 42.690 109.662 1.00 124.41 184 THR C C 1
ATOM 6046 O O . THR C 1 185 ? 62.260 42.797 109.651 1.00 65.48 184 THR C O 1
ATOM 6050 N N . ALA C 1 186 ? 60.212 43.556 109.065 1.00 63.68 185 ALA C N 1
ATOM 6051 C CA . ALA C 1 186 ? 60.696 44.726 108.334 1.00 63.67 185 ALA C CA 1
ATOM 6052 C C . ALA C 1 186 ? 61.507 45.672 109.212 1.00 81.38 185 ALA C C 1
ATOM 6053 O O . ALA C 1 186 ? 62.594 46.104 108.821 1.00 84.89 185 ALA C O 1
ATOM 6055 N N . GLU C 1 187 ? 60.979 45.987 110.394 1.00 72.16 186 GLU C N 1
ATOM 6056 C CA . GLU C 1 187 ? 61.626 46.946 111.296 1.00 60.36 186 GLU C CA 1
ATOM 6057 C C . GLU C 1 187 ? 62.890 46.352 111.928 1.00 43.46 186 GLU C C 1
ATOM 6058 O O . GLU C 1 187 ? 63.876 47.064 112.127 1.00 56.42 186 GLU C O 1
ATOM 6064 N N . ALA C 1 188 ? 62.861 45.051 112.225 1.00 64.05 187 ALA C N 1
ATOM 6065 C CA . ALA C 1 188 ? 64.013 44.360 112.817 1.00 37.15 187 ALA C CA 1
ATOM 6066 C C . ALA C 1 188 ? 65.207 44.265 111.858 1.00 50.62 187 ALA C C 1
ATOM 6067 O O . ALA C 1 188 ? 66.349 44.157 112.297 1.00 70.59 187 ALA C O 1
ATOM 6069 N N . ARG C 1 189 ? 64.936 44.284 110.558 1.00 50.82 188 ARG C N 1
ATOM 6070 C CA . ARG C 1 189 ? 65.994 44.403 109.561 1.00 100.08 188 ARG C CA 1
ATOM 6071 C C . ARG C 1 189 ? 66.449 45.861 109.418 1.00 68.34 188 ARG C C 1
ATOM 6072 O O . ARG C 1 189 ? 67.642 46.128 109.321 1.00 78.35 188 ARG C O 1
ATOM 6080 N N . ALA C 1 190 ? 65.500 46.796 109.420 1.00 77.19 189 ALA C N 1
ATOM 6081 C CA . ALA C 1 190 ? 65.794 48.220 109.188 1.00 44.92 189 ALA C CA 1
ATOM 6082 C C . ALA C 1 190 ? 66.599 48.915 110.298 1.00 53.99 189 ALA C C 1
ATOM 6083 O O . ALA C 1 190 ? 67.112 50.027 110.095 1.00 53.18 189 ALA C O 1
ATOM 6085 N N . ILE C 1 191 ? 66.691 48.278 111.463 1.00 78.96 190 ILE C N 1
ATOM 6086 C CA . ILE C 1 191 ? 67.528 48.772 112.570 1.00 53.44 190 ILE C CA 1
ATOM 6087 C C . ILE C 1 191 ? 68.937 48.166 112.576 1.00 82.66 190 ILE C C 1
ATOM 6088 O O . ILE C 1 191 ? 69.802 48.584 113.365 1.00 39.64 190 ILE C O 1
ATOM 6093 N N . LEU C 1 192 ? 69.165 47.172 111.718 1.00 60.30 191 LEU C N 1
ATOM 6094 C CA . LEU C 1 192 ? 70.509 46.637 111.522 1.00 61.49 191 LEU C CA 1
ATOM 6095 C C . LEU C 1 192 ? 71.386 47.711 110.886 1.00 48.79 191 LEU C C 1
ATOM 6096 O O . LEU C 1 192 ? 70.913 48.480 110.043 1.00 46.04 191 LEU C O 1
ATOM 6101 N N . PRO C 1 193 ? 72.661 47.779 111.299 1.00 43.93 192 PRO C N 1
ATOM 6102 C CA . PRO C 1 193 ? 73.569 48.761 110.699 1.00 37.60 192 PRO C CA 1
ATOM 6103 C C . PRO C 1 193 ? 73.934 48.420 109.250 1.00 40.39 192 PRO C C 1
ATOM 6104 O O . PRO C 1 193 ? 73.998 47.247 108.882 1.00 65.01 192 PRO C O 1
ATOM 6108 N N . ALA C 1 194 ? 74.162 49.454 108.445 1.00 44.49 193 ALA C N 1
ATOM 6109 C CA . ALA C 1 194 ? 74.513 49.280 107.042 1.00 62.24 193 ALA C CA 1
ATOM 6110 C C . ALA C 1 194 ? 75.974 48.828 106.870 1.00 42.41 193 ALA C C 1
ATOM 6111 O O . ALA C 1 194 ? 76.304 48.212 105.858 1.00 66.67 193 ALA C O 1
ATOM 6113 N N . GLN C 1 195 ? 76.819 49.118 107.866 1.00 58.25 194 GLN C N 1
ATOM 6114 C CA . GLN C 1 195 ? 78.235 48.726 107.866 1.00 58.97 194 GLN C CA 1
ATOM 6115 C C . GLN C 1 195 ? 78.685 48.064 109.168 1.00 66.43 194 GLN C C 1
ATOM 6116 O O . GLN C 1 195 ? 78.192 48.393 110.245 1.00 50.35 194 GLN C O 1
ATOM 6122 N N . TYR C 1 196 ? 79.641 47.140 109.055 1.00 47.56 195 TYR C N 1
ATOM 6123 C CA . TYR C 1 196 ? 80.241 46.470 110.213 1.00 40.63 195 TYR C CA 1
ATOM 6124 C C . TYR C 1 196 ? 81.756 46.600 110.169 1.00 34.16 195 TYR C C 1
ATOM 6125 O O . TYR C 1 196 ? 82.329 46.773 109.093 1.00 63.70 195 TYR C O 1
ATOM 6134 N N . ARG C 1 197 ? 82.407 46.488 111.325 1.00 36.87 196 ARG C N 1
ATOM 6135 C CA . ARG C 1 197 ? 83.885 46.451 111.370 1.00 35.12 196 ARG C CA 1
ATOM 6136 C C . ARG C 1 197 ? 84.396 45.179 110.704 1.00 69.38 196 ARG C C 1
ATOM 6137 O O . ARG C 1 197 ? 83.782 44.115 110.821 1.00 50.44 196 ARG C O 1
ATOM 6145 N N . ARG C 1 198 ? 85.523 45.291 110.006 1.00 60.05 197 ARG C N 1
ATOM 6146 C CA . ARG C 1 198 ? 86.104 44.141 109.322 1.00 82.50 197 ARG C CA 1
ATOM 6147 C C . ARG C 1 198 ? 86.202 42.933 110.249 1.00 35.33 197 ARG C C 1
ATOM 6148 O O . ARG C 1 198 ? 85.866 41.813 109.856 1.00 80.95 197 ARG C O 1
ATOM 6156 N N . GLN C 1 199 ? 86.650 43.169 111.477 1.00 44.41 198 GLN C N 1
ATOM 6157 C CA . GLN C 1 199 ? 86.880 42.096 112.436 1.00 76.98 198 GLN C CA 1
ATOM 6158 C C . GLN C 1 199 ? 85.598 41.320 112.768 1.00 45.93 198 GLN C C 1
ATOM 6159 O O . GLN C 1 199 ? 85.619 40.090 112.899 1.00 52.22 198 GLN C O 1
ATOM 6165 N N . ASP C 1 200 ? 84.487 42.032 112.879 1.00 36.90 199 ASP C N 1
ATOM 6166 C CA . ASP C 1 200 ? 83.176 41.390 113.055 1.00 53.26 199 ASP C CA 1
ATOM 6167 C C . ASP C 1 200 ? 82.826 40.456 111.888 1.00 43.22 199 ASP C C 1
ATOM 6168 O O . ASP C 1 200 ? 82.254 39.383 112.098 1.00 57.30 199 ASP C O 1
ATOM 6173 N N . CYS C 1 201 ? 83.182 40.850 110.665 1.00 48.08 200 CYS C N 1
ATOM 6174 C CA . CYS C 1 201 ? 82.954 39.998 109.484 1.00 30.82 200 CYS C CA 1
ATOM 6175 C C . CYS C 1 201 ? 83.908 38.798 109.442 1.00 51.53 200 CYS C C 1
ATOM 6176 O O . CYS C 1 201 ? 83.579 37.764 108.879 1.00 43.27 200 CYS C O 1
ATOM 6179 N N . ILE C 1 202 ? 85.102 38.945 110.006 1.00 35.13 201 ILE C N 1
ATOM 6180 C CA . ILE C 1 202 ? 86.023 37.818 110.121 1.00 36.78 201 ILE C CA 1
ATOM 6181 C C . ILE C 1 202 ? 85.477 36.838 111.159 1.00 48.88 201 ILE C C 1
ATOM 6182 O O . ILE C 1 202 ? 85.332 35.642 110.897 1.00 67.66 201 ILE C O 1
ATOM 6187 N N . THR C 1 203 ? 85.159 37.377 112.329 1.00 62.96 202 THR C N 1
ATOM 6188 C CA . THR C 1 203 ? 84.588 36.614 113.427 1.00 39.72 202 THR C CA 1
ATOM 6189 C C . THR C 1 203 ? 83.321 35.873 113.007 1.00 40.06 202 THR C C 1
ATOM 6190 O O . THR C 1 203 ? 83.157 34.688 113.308 1.00 47.50 202 THR C O 1
ATOM 6194 N N . HIS C 1 204 ? 82.445 36.565 112.288 1.00 34.51 203 HIS C N 1
ATOM 6195 C CA . HIS C 1 204 ? 81.213 35.950 111.777 1.00 46.46 203 HIS C CA 1
ATOM 6196 C C . HIS C 1 204 ? 81.504 34.746 110.880 1.00 50.26 203 HIS C C 1
ATOM 6197 O O . HIS C 1 204 ? 80.962 33.656 111.086 1.00 47.20 203 HIS C O 1
ATOM 6204 N N . GLY C 1 205 ? 82.351 34.933 109.875 1.00 52.94 204 GLY C N 1
ATOM 6205 C CA . GLY C 1 205 ? 82.702 33.813 108.996 1.00 29.44 204 GLY C CA 1
ATOM 6206 C C . GLY C 1 205 ? 83.180 32.625 109.820 1.00 25.43 204 GLY C C 1
ATOM 6207 O O . GLY C 1 205 ? 82.724 31.494 109.637 1.00 59.96 204 GLY C O 1
ATOM 6208 N N . ARG C 1 206 ? 84.098 32.919 110.733 1.00 33.77 205 ARG C N 1
ATOM 6209 C CA . ARG C 1 206 ? 84.714 31.941 111.608 1.00 34.58 205 ARG C CA 1
ATOM 6210 C C . ARG C 1 206 ? 83.692 31.188 112.454 1.00 35.10 205 ARG C C 1
ATOM 6211 O O . ARG C 1 206 ? 83.773 29.957 112.588 1.00 38.42 205 ARG C O 1
ATOM 6219 N N . ASN C 1 207 ? 82.766 31.930 113.055 1.00 51.91 206 ASN C N 1
ATOM 6220 C CA . ASN C 1 207 ? 81.672 31.327 113.814 1.00 53.00 206 ASN C CA 1
ATOM 6221 C C . ASN C 1 207 ? 80.861 30.331 112.992 1.00 23.28 206 ASN C C 1
ATOM 6222 O O . ASN C 1 207 ? 80.713 29.168 113.390 1.00 36.67 206 ASN C O 1
ATOM 6227 N N . LEU C 1 208 ? 80.324 30.776 111.855 1.00 63.87 207 LEU C N 1
ATOM 6228 C CA . LEU C 1 208 ? 79.560 29.882 110.960 1.00 38.10 207 LEU C CA 1
ATOM 6229 C C . LEU C 1 208 ? 80.365 28.652 110.538 1.00 61.39 207 LEU C C 1
ATOM 6230 O O . LEU C 1 208 ? 79.870 27.523 110.578 1.00 51.80 207 LEU C O 1
ATOM 6235 N N . ALA C 1 209 ? 81.605 28.886 110.125 1.00 52.57 208 ALA C N 1
ATOM 6236 C CA . ALA C 1 209 ? 82.464 27.828 109.595 1.00 39.46 208 ALA C CA 1
ATOM 6237 C C . ALA C 1 209 ? 82.693 26.711 110.586 1.00 38.45 208 ALA C C 1
ATOM 6238 O O . ALA C 1 209 ? 82.562 25.532 110.242 1.00 41.04 208 ALA C O 1
ATOM 6240 N N . GLY C 1 210 ? 83.089 27.093 111.798 1.00 40.87 209 GLY C N 1
ATOM 6241 C CA . GLY C 1 210 ? 83.292 26.155 112.889 1.00 43.74 209 GLY C CA 1
ATOM 6242 C C . GLY C 1 210 ? 82.013 25.509 113.383 1.00 33.11 209 GLY C C 1
ATOM 6243 O O . GLY C 1 210 ? 82.036 24.385 113.884 1.00 59.94 209 GLY C O 1
ATOM 6244 N N . PHE C 1 211 ? 80.895 26.213 113.253 1.00 34.49 210 PHE C N 1
ATOM 6245 C CA . PHE C 1 211 ? 79.595 25.634 113.586 1.00 41.75 210 PHE C CA 1
ATOM 6246 C C . PHE C 1 211 ? 79.219 24.585 112.559 1.00 28.73 210 PHE C C 1
ATOM 6247 O O . PHE C 1 211 ? 78.734 23.501 112.916 1.00 44.07 210 PHE C O 1
ATOM 6255 N N . ILE C 1 212 ? 79.441 24.895 111.281 1.00 48.80 211 ILE C N 1
ATOM 6256 C CA . ILE C 1 212 ? 79.172 23.926 110.222 1.00 32.31 211 ILE C CA 1
ATOM 6257 C C . ILE C 1 212 ? 80.126 22.731 110.324 1.00 41.93 211 ILE C C 1
ATOM 6258 O O . ILE C 1 212 ? 79.714 21.581 110.164 1.00 63.01 211 ILE C O 1
ATOM 6263 N N . HIS C 1 213 ? 81.387 23.014 110.617 1.00 50.77 212 HIS C N 1
ATOM 6264 C CA . HIS C 1 213 ? 82.400 21.981 110.866 1.00 28.40 212 HIS C CA 1
ATOM 6265 C C . HIS C 1 213 ? 81.947 21.065 112.001 1.00 29.88 212 HIS C C 1
ATOM 6266 O O . HIS C 1 213 ? 81.943 19.840 111.868 1.00 39.44 212 HIS C O 1
ATOM 6273 N N . ALA C 1 214 ? 81.564 21.687 113.113 1.00 39.92 213 ALA C N 1
ATOM 6274 C CA . ALA C 1 214 ? 81.193 20.982 114.343 1.00 45.48 213 ALA C CA 1
ATOM 6275 C C . ALA C 1 214 ? 79.992 20.083 114.162 1.00 50.00 213 ALA C C 1
ATOM 6276 O O . ALA C 1 214 ? 79.871 19.057 114.834 1.00 55.14 213 ALA C O 1
ATOM 6278 N N . CYS C 1 215 ? 79.092 20.487 113.271 1.00 70.69 214 CYS C N 1
ATOM 6279 C CA . CYS C 1 215 ? 77.913 19.696 112.971 1.00 33.43 214 CYS C CA 1
ATOM 6280 C C . CYS C 1 215 ? 78.263 18.445 112.180 1.00 43.05 214 CYS C C 1
ATOM 6281 O O . CYS C 1 215 ? 77.677 17.381 112.399 1.00 53.26 214 CYS C O 1
ATOM 6284 N N . HIS C 1 216 ? 79.206 18.575 111.253 1.00 62.24 215 HIS C N 1
ATOM 6285 C CA . HIS C 1 216 ? 79.595 17.452 110.404 1.00 34.44 215 HIS C CA 1
ATOM 6286 C C . HIS C 1 216 ? 80.527 16.471 111.081 1.00 46.61 215 HIS C C 1
ATOM 6287 O O . HIS C 1 216 ? 80.513 15.286 110.746 1.00 53.19 215 HIS C O 1
ATOM 6294 N N . THR C 1 217 ? 81.360 16.979 111.987 1.00 47.89 216 THR C N 1
ATOM 6295 C CA . THR C 1 217 ? 82.303 16.159 112.756 1.00 49.59 216 THR C CA 1
ATOM 6296 C C . THR C 1 217 ? 81.758 15.784 114.127 1.00 50.94 216 THR C C 1
ATOM 6297 O O . THR C 1 217 ? 82.443 15.112 114.901 1.00 47.59 216 THR C O 1
ATOM 6301 N N . GLN C 1 218 ? 80.541 16.247 114.419 1.00 81.52 217 GLN C N 1
ATOM 6302 C CA . GLN C 1 218 ? 79.791 15.895 115.629 1.00 51.54 217 GLN C CA 1
ATOM 6303 C C . GLN C 1 218 ? 80.457 16.336 116.938 1.00 61.16 217 GLN C C 1
ATOM 6304 O O . GLN C 1 218 ? 80.573 15.561 117.885 1.00 53.12 217 GLN C O 1
ATOM 6310 N N . GLN C 1 219 ? 80.861 17.603 116.985 1.00 47.62 218 GLN C N 1
ATOM 6311 C CA . GLN C 1 219 ? 81.398 18.210 118.203 1.00 39.85 218 GLN C CA 1
ATOM 6312 C C . GLN C 1 219 ? 80.427 19.239 118.779 1.00 74.91 218 GLN C C 1
ATOM 6313 O O . GLN C 1 219 ? 80.474 20.414 118.418 1.00 60.85 218 GLN C O 1
ATOM 6319 N N . PRO C 1 220 ? 79.542 18.798 119.684 1.00 54.80 219 PRO C N 1
ATOM 6320 C CA . PRO C 1 220 ? 78.478 19.681 120.171 1.00 51.43 219 PRO C CA 1
ATOM 6321 C C . PRO C 1 220 ? 78.971 20.852 121.018 1.00 53.74 219 PRO C C 1
ATOM 6322 O O . PRO C 1 220 ? 78.400 21.941 120.948 1.00 63.72 219 PRO C O 1
ATOM 6326 N N . ASP C 1 221 ? 80.024 20.633 121.799 1.00 50.65 220 ASP C N 1
ATOM 6327 C CA . ASP C 1 221 ? 80.588 21.690 122.638 1.00 46.45 220 ASP C CA 1
ATOM 6328 C C . ASP C 1 221 ? 81.141 22.826 121.784 1.00 45.15 220 ASP C C 1
ATOM 6329 O O . ASP C 1 221 ? 80.900 24.000 122.066 1.00 65.12 220 ASP C O 1
ATOM 6334 N N . LEU C 1 222 ? 81.900 22.461 120.756 1.00 53.18 221 LEU C N 1
ATOM 6335 C CA . LEU C 1 222 ? 82.447 23.432 119.810 1.00 66.20 221 LEU C CA 1
ATOM 6336 C C . LEU C 1 222 ? 81.283 24.151 119.141 1.00 30.15 221 LEU C C 1
ATOM 6337 O O . LEU C 1 222 ? 81.216 25.388 119.136 1.00 62.25 221 LEU C O 1
ATOM 6342 N N . ALA C 1 223 ? 80.346 23.363 118.617 1.00 56.28 222 ALA C N 1
ATOM 6343 C CA . ALA C 1 223 ? 79.131 23.891 118.004 1.00 49.60 222 ALA C CA 1
ATOM 6344 C C . ALA C 1 223 ? 78.529 25.008 118.846 1.00 50.85 222 ALA C C 1
ATOM 6345 O O . ALA C 1 223 ? 78.213 26.079 118.329 1.00 71.42 222 ALA C O 1
ATOM 6347 N N . ALA C 1 224 ? 78.403 24.756 120.147 1.00 59.13 223 ALA C N 1
ATOM 6348 C CA . ALA C 1 224 ? 77.838 25.723 121.091 1.00 50.09 223 ALA C CA 1
ATOM 6349 C C . ALA C 1 224 ? 78.664 26.994 121.217 1.00 50.26 223 ALA C C 1
ATOM 6350 O O . ALA C 1 224 ? 78.112 28.091 121.209 1.00 48.81 223 ALA C O 1
ATOM 6352 N N . LYS C 1 225 ? 79.981 26.856 121.349 1.00 49.32 224 LYS C N 1
ATOM 6353 C CA . LYS C 1 225 ? 80.841 28.031 121.449 1.00 56.75 224 LYS C CA 1
ATOM 6354 C C . LYS C 1 225 ? 80.792 28.854 120.157 1.00 26.03 224 LYS C C 1
ATOM 6355 O O . LYS C 1 225 ? 80.922 30.083 120.190 1.00 51.31 224 LYS C O 1
ATOM 6361 N N . MET C 1 226 ? 80.578 28.177 119.035 1.00 59.35 225 MET C N 1
ATOM 6362 C CA . MET C 1 226 ? 80.523 28.841 117.740 1.00 40.31 225 MET C CA 1
ATOM 6363 C C . MET C 1 226 ? 79.194 29.530 117.431 1.00 64.64 225 MET C C 1
ATOM 6364 O O . MET C 1 226 ? 79.143 30.335 116.507 1.00 37.71 225 MET C O 1
ATOM 6369 N N . MET C 1 227 ? 78.134 29.222 118.179 1.00 64.43 226 MET C N 1
ATOM 6370 C CA . MET C 1 227 ? 76.821 29.855 117.964 1.00 39.44 226 MET C CA 1
ATOM 6371 C C . MET C 1 227 ? 76.743 31.245 118.582 1.00 67.63 226 MET C C 1
ATOM 6372 O O . MET C 1 227 ? 76.078 31.438 119.603 1.00 51.25 226 MET C O 1
ATOM 6377 N N . LYS C 1 228 ? 77.411 32.211 117.962 1.00 56.34 227 LYS C N 1
ATOM 6378 C CA . LYS C 1 228 ? 77.366 33.599 118.418 1.00 40.89 227 LYS C CA 1
ATOM 6379 C C . LYS C 1 228 ? 76.954 34.445 117.232 1.00 59.66 227 LYS C C 1
ATOM 6380 O O . LYS C 1 228 ? 77.309 34.134 116.101 1.00 43.57 227 LYS C O 1
ATOM 6386 N N . ASP C 1 229 ? 76.193 35.503 117.480 1.00 47.29 228 ASP C N 1
ATOM 6387 C CA . ASP C 1 229 ? 75.765 36.386 116.408 1.00 30.18 228 ASP C CA 1
ATOM 6388 C C . ASP C 1 229 ? 76.309 37.777 116.629 1.00 75.74 228 ASP C C 1
ATOM 6389 O O . ASP C 1 229 ? 75.999 38.409 117.641 1.00 48.83 228 ASP C O 1
ATOM 6394 N N . VAL C 1 230 ? 77.093 38.256 115.666 1.00 47.23 229 VAL C N 1
ATOM 6395 C CA . VAL C 1 230 ? 77.627 39.615 115.718 1.00 30.15 229 VAL C CA 1
ATOM 6396 C C . VAL C 1 230 ? 76.924 40.543 114.716 1.00 39.87 229 VAL C C 1
ATOM 6397 O O . VAL C 1 230 ? 77.181 41.746 114.692 1.00 49.77 229 VAL C O 1
ATOM 6401 N N . ILE C 1 231 ? 76.009 39.985 113.924 1.00 37.88 230 ILE C N 1
ATOM 6402 C CA . ILE C 1 231 ? 75.342 40.739 112.882 1.00 33.63 230 ILE C CA 1
ATOM 6403 C C . ILE C 1 231 ? 74.087 41.434 113.389 1.00 28.96 230 ILE C C 1
ATOM 6404 O O . ILE C 1 231 ? 73.929 42.645 113.216 1.00 52.89 230 ILE C O 1
ATOM 6409 N N . ALA C 1 232 ? 73.186 40.662 113.985 1.00 68.63 231 ALA C N 1
ATOM 6410 C CA . ALA C 1 232 ? 71.871 41.172 114.349 1.00 72.76 231 ALA C CA 1
ATOM 6411 C C . ALA C 1 232 ? 71.690 41.337 115.853 1.00 40.90 231 ALA C C 1
ATOM 6412 O O . ALA C 1 232 ? 71.238 42.382 116.311 1.00 61.64 231 ALA C O 1
ATOM 6414 N N . GLU C 1 233 ? 72.063 40.315 116.614 1.00 67.80 232 GLU C N 1
ATOM 6415 C CA . GLU C 1 233 ? 71.738 40.254 118.034 1.00 34.85 232 GLU C CA 1
ATOM 6416 C C . GLU C 1 233 ? 72.063 41.502 118.854 1.00 59.02 232 GLU C C 1
ATOM 6417 O O . GLU C 1 233 ? 71.222 41.959 119.620 1.00 68.52 232 GLU C O 1
ATOM 6423 N N . PRO C 1 234 ? 73.275 42.061 118.707 1.00 70.83 233 PRO C N 1
ATOM 6424 C CA . PRO C 1 234 ? 73.598 43.256 119.500 1.00 44.64 233 PRO C CA 1
ATOM 6425 C C . PRO C 1 234 ? 72.738 44.497 119.195 1.00 44.78 233 PRO C C 1
ATOM 6426 O O . PRO C 1 234 ? 72.656 45.399 120.030 1.00 49.03 233 PRO C O 1
ATOM 6430 N N . TYR C 1 235 ? 72.120 44.543 118.017 1.00 30.95 234 TYR C N 1
ATOM 6431 C CA . TYR C 1 235 ? 71.310 45.691 117.588 1.00 39.96 234 TYR C CA 1
ATOM 6432 C C . TYR C 1 235 ? 69.808 45.421 117.705 1.00 35.38 234 TYR C C 1
ATOM 6433 O O . TYR C 1 235 ? 69.000 46.333 117.490 1.00 37.24 234 TYR C O 1
ATOM 6442 N N . ARG C 1 236 ? 69.452 44.181 118.052 1.00 49.15 235 ARG C N 1
ATOM 6443 C CA . ARG C 1 236 ? 68.063 43.733 118.139 1.00 42.81 235 ARG C CA 1
ATOM 6444 C C . ARG C 1 236 ? 67.596 43.421 119.558 1.00 102.49 235 ARG C C 1
ATOM 6445 O O . ARG C 1 236 ? 66.389 43.359 119.796 1.00 47.07 235 ARG C O 1
ATOM 6453 N N . THR C 1 237 ? 68.521 43.202 120.494 1.00 50.17 236 THR C N 1
ATOM 6454 C CA . THR C 1 237 ? 68.128 42.859 121.869 1.00 76.26 236 THR C CA 1
ATOM 6455 C C . THR C 1 237 ? 67.545 44.048 122.649 1.00 79.50 236 THR C C 1
ATOM 6456 O O . THR C 1 237 ? 66.982 43.866 123.729 1.00 67.72 236 THR C O 1
ATOM 6460 N N . GLN C 1 238 ? 67.677 45.251 122.089 1.00 85.92 237 GLN C N 1
ATOM 6461 C CA . GLN C 1 238 ? 66.977 46.448 122.573 1.00 51.79 237 GLN C CA 1
ATOM 6462 C C . GLN C 1 238 ? 65.445 46.382 122.377 1.00 89.86 237 GLN C C 1
ATOM 6463 O O . GLN C 1 238 ? 64.705 47.102 123.047 1.00 72.74 237 GLN C O 1
ATOM 6469 N N . LEU C 1 239 ? 64.984 45.543 121.445 1.00 52.35 238 LEU C N 1
ATOM 6470 C CA . LEU C 1 239 ? 63.548 45.341 121.176 1.00 79.18 238 LEU C CA 1
ATOM 6471 C C . LEU C 1 239 ? 63.001 44.053 121.812 1.00 61.29 238 LEU C C 1
ATOM 6472 O O . LEU C 1 239 ? 61.869 43.643 121.526 1.00 53.23 238 LEU C O 1
ATOM 6477 N N . LEU C 1 240 ? 63.815 43.396 122.635 1.00 29.54 239 LEU C N 1
ATOM 6478 C CA . LEU C 1 240 ? 63.437 42.151 123.300 1.00 46.29 239 LEU C CA 1
ATOM 6479 C C . LEU C 1 240 ? 63.665 42.337 124.793 1.00 54.77 239 LEU C C 1
ATOM 6480 O O . LEU C 1 240 ? 64.658 41.844 125.337 1.00 52.37 239 LEU C O 1
ATOM 6485 N N . PRO C 1 241 ? 62.752 43.066 125.464 1.00 52.57 240 PRO C N 1
ATOM 6486 C CA . PRO C 1 241 ? 62.928 43.299 126.900 1.00 42.26 240 PRO C CA 1
ATOM 6487 C C . PRO C 1 241 ? 63.108 41.985 127.650 1.00 43.65 240 PRO C C 1
ATOM 6488 O O . PRO C 1 241 ? 62.467 40.986 127.322 1.00 36.40 240 PRO C O 1
ATOM 6492 N N . GLY C 1 242 ? 64.041 41.971 128.595 1.00 53.55 241 GLY C N 1
ATOM 6493 C CA . GLY C 1 242 ? 64.335 40.776 129.363 1.00 50.12 241 GLY C CA 1
ATOM 6494 C C . GLY C 1 242 ? 65.130 39.679 128.674 1.00 54.56 241 GLY C C 1
ATOM 6495 O O . GLY C 1 242 ? 65.463 38.688 129.317 1.00 45.61 241 GLY C O 1
ATOM 6496 N N . PHE C 1 243 ? 65.438 39.819 127.384 1.00 46.50 242 PHE C N 1
ATOM 6497 C CA . PHE C 1 243 ? 66.258 38.802 126.700 1.00 41.46 242 PHE C CA 1
ATOM 6498 C C . PHE C 1 243 ? 67.613 38.584 127.392 1.00 37.06 242 PHE C C 1
ATOM 6499 O O . PHE C 1 243 ? 68.025 37.440 127.638 1.00 45.82 242 PHE C O 1
ATOM 6507 N N . ALA C 1 244 ? 68.310 39.672 127.695 1.00 31.88 243 ALA C N 1
ATOM 6508 C CA . ALA C 1 244 ? 69.635 39.570 128.333 1.00 39.77 243 ALA C CA 1
ATOM 6509 C C . ALA C 1 244 ? 69.545 38.851 129.682 1.00 55.38 243 ALA C C 1
ATOM 6510 O O . ALA C 1 244 ? 70.396 38.033 130.016 1.00 60.98 243 ALA C O 1
ATOM 6512 N N . ALA C 1 245 ? 68.501 39.152 130.449 1.00 65.61 244 ALA C N 1
ATOM 6513 C CA . ALA C 1 245 ? 68.268 38.475 131.726 1.00 36.94 244 ALA C CA 1
ATOM 6514 C C . ALA C 1 245 ? 68.118 36.962 131.542 1.00 48.04 244 ALA C C 1
ATOM 6515 O O . ALA C 1 245 ? 68.636 36.175 132.340 1.00 49.58 244 ALA C O 1
ATOM 6517 N N . ALA C 1 246 ? 67.436 36.563 130.474 1.00 55.65 245 ALA C N 1
ATOM 6518 C CA . ALA C 1 246 ? 67.263 35.144 130.152 1.00 41.94 245 ALA C CA 1
ATOM 6519 C C . ALA C 1 246 ? 68.573 34.431 129.782 1.00 51.28 245 ALA C C 1
ATOM 6520 O O . ALA C 1 246 ? 68.766 33.259 130.128 1.00 63.17 245 ALA C O 1
ATOM 6522 N N . ARG C 1 247 ? 69.453 35.131 129.071 1.00 45.44 246 ARG C N 1
ATOM 6523 C CA . ARG C 1 247 ? 70.726 34.556 128.634 1.00 43.03 246 ARG C CA 1
ATOM 6524 C C . ARG C 1 247 ? 71.664 34.363 129.829 1.00 29.17 246 ARG C C 1
ATOM 6525 O O . ARG C 1 247 ? 72.386 33.368 129.906 1.00 58.86 246 ARG C O 1
ATOM 6533 N N . GLN C 1 248 ? 71.647 35.318 130.752 1.00 47.70 247 GLN C N 1
ATOM 6534 C CA . GLN C 1 248 ? 72.384 35.184 131.998 1.00 49.04 247 GLN C CA 1
ATOM 6535 C C . GLN C 1 248 ? 71.976 33.909 132.715 1.00 47.00 247 GLN C C 1
ATOM 6536 O O . GLN C 1 248 ? 72.829 33.115 133.112 1.00 60.94 247 GLN C O 1
ATOM 6542 N N . ALA C 1 249 ? 70.671 33.717 132.874 1.00 55.32 248 ALA C N 1
ATOM 6543 C CA . ALA C 1 249 ? 70.146 32.542 133.579 1.00 53.07 248 ALA C CA 1
ATOM 6544 C C . ALA C 1 249 ? 70.271 31.253 132.767 1.00 61.33 248 ALA C C 1
ATOM 6545 O O . ALA C 1 249 ? 70.372 30.174 133.341 1.00 52.26 248 ALA C O 1
ATOM 6547 N N . ALA C 1 250 ? 70.251 31.362 131.439 1.00 52.38 249 ALA C N 1
ATOM 6548 C CA . ALA C 1 250 ? 70.479 30.203 130.568 1.00 46.88 249 ALA C CA 1
ATOM 6549 C C . ALA C 1 250 ? 71.847 29.583 130.833 1.00 48.92 249 ALA C C 1
ATOM 6550 O O . ALA C 1 250 ? 71.996 28.354 130.854 1.00 46.84 249 ALA C O 1
ATOM 6552 N N . GLN C 1 251 ? 72.840 30.442 131.043 1.00 47.22 250 GLN C N 1
ATOM 6553 C CA . GLN C 1 251 ? 74.174 30.005 131.424 1.00 54.80 250 GLN C CA 1
ATOM 6554 C C . GLN C 1 251 ? 74.201 29.388 132.824 1.00 77.47 250 GLN C C 1
ATOM 6555 O O . GLN C 1 251 ? 74.716 28.286 133.001 1.00 54.33 250 GLN C O 1
ATOM 6561 N N . ASP C 1 252 ? 73.648 30.093 133.811 1.00 56.97 251 ASP C N 1
ATOM 6562 C CA . ASP C 1 252 ? 73.637 29.603 135.201 1.00 57.48 251 ASP C CA 1
ATOM 6563 C C . ASP C 1 252 ? 72.936 28.248 135.301 1.00 40.52 251 ASP C C 1
ATOM 6564 O O . ASP C 1 252 ? 73.474 27.311 135.890 1.00 58.83 251 ASP C O 1
ATOM 6569 N N . ILE C 1 253 ? 71.754 28.150 134.692 1.00 66.60 252 ILE C N 1
ATOM 6570 C CA . ILE C 1 253 ? 70.994 26.895 134.618 1.00 46.80 252 ILE C CA 1
ATOM 6571 C C . ILE C 1 253 ? 71.781 25.798 133.900 1.00 80.66 252 ILE C C 1
ATOM 6572 O O . ILE C 1 253 ? 71.564 24.608 134.149 1.00 45.07 252 ILE C O 1
ATOM 6577 N N . GLY C 1 254 ? 72.666 26.203 132.994 1.00 58.83 253 GLY C N 1
ATOM 6578 C CA . GLY C 1 254 ? 73.541 25.276 132.292 1.00 68.18 253 GLY C CA 1
ATOM 6579 C C . GLY C 1 254 ? 73.087 24.915 130.891 1.00 31.27 253 GLY C C 1
ATOM 6580 O O . GLY C 1 254 ? 73.352 23.804 130.426 1.00 84.97 253 GLY C O 1
ATOM 6581 N N . ALA C 1 255 ? 72.396 25.826 130.206 1.00 53.28 254 ALA C N 1
ATOM 6582 C CA . ALA C 1 255 ? 72.088 25.615 128.788 1.00 73.09 254 ALA C CA 1
ATOM 6583 C C . ALA C 1 255 ? 73.373 25.770 127.987 1.00 44.79 254 ALA C C 1
ATOM 6584 O O . ALA C 1 255 ? 74.282 26.489 128.408 1.00 54.86 254 ALA C O 1
ATOM 6586 N N . LEU C 1 256 ? 73.453 25.088 126.845 1.00 47.73 255 LEU C N 1
ATOM 6587 C CA . LEU C 1 256 ? 74.599 25.217 125.942 1.00 51.80 255 LEU C CA 1
ATOM 6588 C C . LEU C 1 256 ? 74.622 26.583 125.250 1.00 49.76 255 LEU C C 1
ATOM 6589 O O . LEU C 1 256 ? 75.679 27.199 125.131 1.00 57.58 255 LEU C O 1
ATOM 6594 N N . ALA C 1 257 ? 73.461 27.056 124.801 1.00 65.33 256 ALA C N 1
ATOM 6595 C CA . ALA C 1 257 ? 73.377 28.352 124.130 1.00 37.34 256 ALA C CA 1
ATOM 6596 C C . ALA C 1 257 ? 72.025 29.005 124.313 1.00 70.66 256 ALA C C 1
ATOM 6597 O O . ALA C 1 257 ? 71.041 28.330 124.596 1.00 49.97 256 ALA C O 1
ATOM 6599 N N . CYS C 1 258 ? 71.995 30.325 124.150 1.00 47.64 257 CYS C N 1
ATOM 6600 C CA . CYS C 1 258 ? 70.755 31.091 124.189 1.00 83.10 257 CYS C CA 1
ATOM 6601 C C . CYS C 1 258 ? 70.779 32.176 123.109 1.00 73.98 257 CYS C C 1
ATOM 6602 O O . CYS C 1 258 ? 71.667 33.028 123.105 1.00 79.69 257 CYS C O 1
ATOM 6605 N N . GLY C 1 259 ? 69.805 32.142 122.201 1.00 65.84 258 GLY C N 1
ATOM 6606 C CA . GLY C 1 259 ? 69.756 33.086 121.082 1.00 37.03 258 GLY C CA 1
ATOM 6607 C C . GLY C 1 259 ? 68.349 33.488 120.657 1.00 65.97 258 GLY C C 1
ATOM 6608 O O . GLY C 1 259 ? 67.367 32.858 121.037 1.00 50.49 258 GLY C O 1
ATOM 6609 N N . ILE C 1 260 ? 68.266 34.540 119.848 1.00 56.18 259 ILE C N 1
ATOM 6610 C CA . ILE C 1 260 ? 66.991 35.040 119.337 1.00 37.78 259 ILE C CA 1
ATOM 6611 C C . ILE C 1 260 ? 66.524 34.094 118.236 1.00 55.33 259 ILE C C 1
ATOM 6612 O O . ILE C 1 260 ? 67.336 33.652 117.427 1.00 59.45 259 ILE C O 1
ATOM 6617 N N . SER C 1 261 ? 65.236 33.758 118.227 1.00 60.88 260 SER C N 1
ATOM 6618 C CA . SER C 1 261 ? 64.651 32.969 117.144 1.00 51.49 260 SER C CA 1
ATOM 6619 C C . SER C 1 261 ? 64.210 33.947 116.075 1.00 40.19 260 SER C C 1
ATOM 6620 O O . SER C 1 261 ? 63.468 34.894 116.357 1.00 45.86 260 SER C O 1
ATOM 6623 N N . GLY C 1 262 ? 64.691 33.740 114.856 1.00 44.16 261 GLY C N 1
ATOM 6624 C CA . GLY C 1 262 ? 64.455 34.685 113.773 1.00 54.87 261 GLY C CA 1
ATOM 6625 C C . GLY C 1 262 ? 64.788 36.102 114.198 1.00 39.13 261 GLY C C 1
ATOM 6626 O O . GLY C 1 262 ? 65.859 36.354 114.770 1.00 46.31 261 GLY C O 1
ATOM 6627 N N . SER C 1 263 ? 63.865 37.029 113.931 1.00 47.69 262 SER C N 1
ATOM 6628 C CA . SER C 1 263 ? 63.974 38.407 114.422 1.00 31.57 262 SER C CA 1
ATOM 6629 C C . SER C 1 263 ? 63.303 38.653 115.794 1.00 39.45 262 SER C C 1
ATOM 6630 O O . SER C 1 263 ? 63.179 39.809 116.223 1.00 50.73 262 SER C O 1
ATOM 6633 N N . GLY C 1 264 ? 62.900 37.589 116.491 1.00 61.90 263 GLY C N 1
ATOM 6634 C CA . GLY C 1 264 ? 62.343 37.726 117.846 1.00 63.06 263 GLY C CA 1
ATOM 6635 C C . GLY C 1 264 ? 60.875 38.126 117.844 1.00 91.43 263 GLY C C 1
ATOM 6636 O O . GLY C 1 264 ? 60.264 38.242 116.772 1.00 46.95 263 GLY C O 1
ATOM 6637 N N . PRO C 1 265 ? 60.295 38.352 119.028 1.00 60.17 264 PRO C N 1
ATOM 6638 C CA . PRO C 1 265 ? 61.002 38.332 120.318 1.00 29.71 264 PRO C CA 1
ATOM 6639 C C . PRO C 1 265 ? 61.092 36.952 120.954 1.00 23.61 264 PRO C C 1
ATOM 6640 O O . PRO C 1 265 ? 61.597 36.821 122.071 1.00 58.86 264 PRO C O 1
ATOM 6644 N N . THR C 1 266 ? 60.606 35.930 120.251 1.00 42.45 265 THR C N 1
ATOM 6645 C CA . THR C 1 266 ? 60.787 34.566 120.687 1.00 35.35 265 THR C CA 1
ATOM 6646 C C . THR C 1 266 ? 62.278 34.279 120.917 1.00 37.89 265 THR C C 1
ATOM 6647 O O . THR C 1 266 ? 63.138 34.782 120.203 1.00 48.44 265 THR C O 1
ATOM 6651 N N . LEU C 1 267 ? 62.551 33.473 121.933 1.00 49.94 266 LEU C N 1
ATOM 6652 C CA . LEU C 1 267 ? 63.899 33.097 122.329 1.00 29.55 266 LEU C CA 1
ATOM 6653 C C . LEU C 1 267 ? 64.016 31.567 122.230 1.00 65.76 266 LEU C C 1
ATOM 6654 O O . LEU C 1 267 ? 63.024 30.854 122.379 1.00 55.11 266 LEU C O 1
ATOM 6659 N N . PHE C 1 268 ? 65.214 31.066 121.939 1.00 54.56 267 PHE C N 1
ATOM 6660 C CA . PHE C 1 268 ? 65.497 29.636 122.082 1.00 49.20 267 PHE C CA 1
ATOM 6661 C C . PHE C 1 268 ? 66.708 29.461 122.998 1.00 34.86 267 PHE C C 1
ATOM 6662 O O . PHE C 1 268 ? 67.605 30.301 123.015 1.00 46.59 267 PHE C O 1
ATOM 6670 N N . ALA C 1 269 ? 66.712 28.379 123.772 1.00 51.78 268 ALA C N 1
ATOM 6671 C CA . ALA C 1 269 ? 67.873 28.017 124.576 1.00 27.75 268 ALA C CA 1
ATOM 6672 C C . ALA C 1 269 ? 68.102 26.518 124.435 1.00 61.89 268 ALA C C 1
ATOM 6673 O O . ALA C 1 269 ? 67.218 25.716 124.736 1.00 94.46 268 ALA C O 1
ATOM 6675 N N . VAL C 1 270 ? 69.289 26.153 123.961 1.00 54.59 269 VAL C N 1
ATOM 6676 C CA . VAL C 1 270 ? 69.626 24.763 123.677 1.00 44.55 269 VAL C CA 1
ATOM 6677 C C . VAL C 1 270 ? 70.085 24.021 124.932 1.00 55.02 269 VAL C C 1
ATOM 6678 O O . VAL C 1 270 ? 70.969 24.491 125.651 1.00 52.29 269 VAL C O 1
ATOM 6682 N N . CYS C 1 271 ? 69.488 22.855 125.176 1.00 45.22 270 CYS C N 1
ATOM 6683 C CA . CYS C 1 271 ? 69.846 22.013 126.318 1.00 40.98 270 CYS C CA 1
ATOM 6684 C C . CYS C 1 271 ? 70.048 20.573 125.836 1.00 44.07 270 CYS C C 1
ATOM 6685 O O . CYS C 1 271 ? 69.435 20.155 124.852 1.00 56.35 270 CYS C O 1
ATOM 6688 N N . ASN C 1 272 ? 70.901 19.814 126.517 1.00 56.83 271 ASN C N 1
ATOM 6689 C CA . ASN C 1 272 ? 71.200 18.443 126.078 1.00 58.50 271 ASN C CA 1
ATOM 6690 C C . ASN C 1 272 ? 70.817 17.337 127.071 1.00 58.09 271 ASN C C 1
ATOM 6691 O O . ASN C 1 272 ? 71.349 16.226 127.006 1.00 72.31 271 ASN C O 1
ATOM 6696 N N . ASP C 1 273 ? 69.894 17.638 127.980 1.00 92.45 272 ASP C N 1
ATOM 6697 C CA . ASP C 1 273 ? 69.220 16.596 128.758 1.00 62.55 272 ASP C CA 1
ATOM 6698 C C . ASP C 1 273 ? 67.845 17.077 129.218 1.00 78.66 272 ASP C C 1
ATOM 6699 O O . ASP C 1 273 ? 67.594 18.281 129.319 1.00 77.61 272 ASP C O 1
ATOM 6704 N N . GLN C 1 274 ? 66.960 16.119 129.480 1.00 66.93 273 GLN C N 1
ATOM 6705 C CA . GLN C 1 274 ? 65.574 16.409 129.850 1.00 53.97 273 GLN C CA 1
ATOM 6706 C C . GLN C 1 274 ? 65.467 17.336 131.055 1.00 76.27 273 GLN C C 1
ATOM 6707 O O . GLN C 1 274 ? 64.734 18.324 131.018 1.00 58.79 273 GLN C O 1
ATOM 6713 N N . ALA C 1 275 ? 66.214 17.016 132.107 1.00 59.55 274 ALA C N 1
ATOM 6714 C CA . ALA C 1 275 ? 66.185 17.782 133.344 1.00 63.48 274 ALA C CA 1
ATOM 6715 C C . ALA C 1 275 ? 66.515 19.260 133.129 1.00 38.30 274 ALA C C 1
ATOM 6716 O O . ALA C 1 275 ? 65.824 20.132 133.664 1.00 79.93 274 ALA C O 1
ATOM 6718 N N . THR C 1 276 ? 67.563 19.547 132.362 1.00 87.60 275 THR C N 1
ATOM 6719 C CA . THR C 1 276 ? 67.987 20.933 132.151 1.00 56.56 275 THR C CA 1
ATOM 6720 C C . THR C 1 276 ? 66.934 21.725 131.360 1.00 37.33 275 THR C C 1
ATOM 6721 O O . THR C 1 276 ? 66.690 22.895 131.654 1.00 65.22 275 THR C O 1
ATOM 6725 N N . ALA C 1 277 ? 66.311 21.080 130.374 1.00 45.98 276 ALA C N 1
ATOM 6726 C CA . ALA C 1 277 ? 65.301 21.731 129.535 1.00 50.68 276 ALA C CA 1
ATOM 6727 C C . ALA C 1 277 ? 64.084 22.140 130.339 1.00 46.19 276 ALA C C 1
ATOM 6728 O O . ALA C 1 277 ? 63.490 23.197 130.089 1.00 68.15 276 ALA C O 1
ATOM 6730 N N . GLN C 1 278 ? 63.708 21.289 131.293 1.00 90.84 277 GLN C N 1
ATOM 6731 C CA . GLN C 1 278 ? 62.569 21.561 132.166 1.00 43.99 277 GLN C CA 1
ATOM 6732 C C . GLN C 1 278 ? 62.801 22.788 133.032 1.00 47.87 277 GLN C C 1
ATOM 6733 O O . GLN C 1 278 ? 61.918 23.647 133.149 1.00 53.06 277 GLN C O 1
ATOM 6739 N N . ARG C 1 279 ? 63.984 22.851 133.641 1.00 47.84 278 ARG C N 1
ATOM 6740 C CA . ARG C 1 279 ? 64.387 23.983 134.477 1.00 47.46 278 ARG C CA 1
ATOM 6741 C C . ARG C 1 279 ? 64.504 25.265 133.667 1.00 59.18 278 ARG C C 1
ATOM 6742 O O . ARG C 1 279 ? 64.241 26.364 134.174 1.00 40.95 278 ARG C O 1
ATOM 6750 N N . MET C 1 280 ? 64.940 25.114 132.419 1.00 49.02 279 MET C N 1
ATOM 6751 C CA . MET C 1 280 ? 65.092 26.239 131.509 1.00 62.79 279 MET C CA 1
ATOM 6752 C C . MET C 1 280 ? 63.727 26.773 131.119 1.00 36.52 279 MET C C 1
ATOM 6753 O O . MET C 1 280 ? 63.493 27.992 131.159 1.00 37.46 279 MET C O 1
ATOM 6758 N N . ALA C 1 281 ? 62.848 25.853 130.716 1.00 45.91 280 ALA C N 1
ATOM 6759 C CA . ALA C 1 281 ? 61.469 26.176 130.346 1.00 55.76 280 ALA C CA 1
ATOM 6760 C C . ALA C 1 281 ? 60.679 26.689 131.541 1.00 68.79 280 ALA C C 1
ATOM 6761 O O . ALA C 1 281 ? 59.761 27.501 131.386 1.00 64.65 280 ALA C O 1
ATOM 6763 N N . GLY C 1 282 ? 61.025 26.189 132.727 1.00 69.10 281 GLY C N 1
ATOM 6764 C CA . GLY C 1 282 ? 60.390 26.622 133.964 1.00 47.32 281 GLY C CA 1
ATOM 6765 C C . GLY C 1 282 ? 60.729 28.064 134.264 1.00 67.29 281 GLY C C 1
ATOM 6766 O O . GLY C 1 282 ? 59.838 28.877 134.521 1.00 48.79 281 GLY C O 1
ATOM 6767 N N . TRP C 1 283 ? 62.023 28.379 134.223 1.00 58.07 282 TRP C N 1
ATOM 6768 C CA . TRP C 1 283 ? 62.483 29.756 134.398 1.00 52.90 282 TRP C CA 1
ATOM 6769 C C . TRP C 1 283 ? 61.887 30.713 133.357 1.00 62.50 282 TRP C C 1
ATOM 6770 O O . TRP C 1 283 ? 61.529 31.851 133.682 1.00 41.68 282 TRP C O 1
ATOM 6781 N N . LEU C 1 284 ? 61.806 30.254 132.110 1.00 59.45 283 LEU C N 1
ATOM 6782 C CA . LEU C 1 284 ? 61.310 31.077 131.009 1.00 46.34 283 LEU C CA 1
ATOM 6783 C C . LEU C 1 284 ? 59.825 31.385 131.157 1.00 45.83 283 LEU C C 1
ATOM 6784 O O . LEU C 1 284 ? 59.412 32.542 131.010 1.00 57.16 283 LEU C O 1
ATOM 6789 N N . GLN C 1 285 ? 59.034 30.359 131.470 1.00 64.45 284 GLN C N 1
ATOM 6790 C CA . GLN C 1 285 ? 57.631 30.535 131.886 1.00 51.50 284 GLN C CA 1
ATOM 6791 C C . GLN C 1 285 ? 57.463 31.659 132.911 1.00 45.60 284 GLN C C 1
ATOM 6792 O O . GLN C 1 285 ? 56.557 32.493 132.814 1.00 40.89 284 GLN C O 1
ATOM 6798 N N . ASN C 1 286 ? 58.346 31.670 133.898 1.00 55.08 285 ASN C N 1
ATOM 6799 C CA . ASN C 1 286 ? 58.218 32.584 135.025 1.00 46.57 285 ASN C CA 1
ATOM 6800 C C . ASN C 1 286 ? 58.759 33.987 134.788 1.00 95.66 285 ASN C C 1
ATOM 6801 O O . ASN C 1 286 ? 58.274 34.949 135.393 1.00 57.51 285 ASN C O 1
ATOM 6806 N N . HIS C 1 287 ? 59.754 34.108 133.913 1.00 64.96 286 HIS C N 1
ATOM 6807 C CA . HIS C 1 287 ? 60.542 35.331 133.837 1.00 52.38 286 HIS C CA 1
ATOM 6808 C C . HIS C 1 287 ? 60.725 35.957 132.455 1.00 49.62 286 HIS C C 1
ATOM 6809 O O . HIS C 1 287 ? 61.070 37.137 132.373 1.00 37.30 286 HIS C O 1
ATOM 6816 N N . TYR C 1 288 ? 60.508 35.214 131.371 1.00 41.11 287 TYR C N 1
ATOM 6817 C CA . TYR C 1 288 ? 60.653 35.821 130.042 1.00 70.13 287 TYR C CA 1
ATOM 6818 C C . TYR C 1 288 ? 59.328 36.383 129.484 1.00 42.94 287 TYR C C 1
ATOM 6819 O O . TYR C 1 288 ? 59.329 37.416 128.805 1.00 60.22 287 TYR C O 1
ATOM 6828 N N . LEU C 1 289 ? 58.212 35.734 129.810 1.00 49.01 288 LEU C N 1
ATOM 6829 C CA . LEU C 1 289 ? 56.887 36.123 129.295 1.00 32.31 288 LEU C CA 1
ATOM 6830 C C . LEU C 1 289 ? 56.421 37.486 129.816 1.00 58.03 288 LEU C C 1
ATOM 6831 O O . LEU C 1 289 ? 56.488 37.756 131.013 1.00 49.12 288 LEU C O 1
ATOM 6836 N N . GLN C 1 290 ? 55.956 38.334 128.898 1.00 55.31 289 GLN C N 1
ATOM 6837 C CA . GLN C 1 290 ? 55.491 39.682 129.223 1.00 52.36 289 GLN C CA 1
ATOM 6838 C C . GLN C 1 290 ? 54.011 39.700 129.577 1.00 62.84 289 GLN C C 1
ATOM 6839 O O . GLN C 1 290 ? 53.572 40.565 130.332 1.00 82.04 289 GLN C O 1
ATOM 6845 N N . ASN C 1 291 ? 53.246 38.764 129.015 1.00 53.50 290 ASN C N 1
ATOM 6846 C CA . ASN C 1 291 ? 51.808 38.671 129.275 1.00 60.19 290 ASN C CA 1
ATOM 6847 C C . ASN C 1 291 ? 51.316 37.222 129.191 1.00 59.34 290 ASN C C 1
ATOM 6848 O O . ASN C 1 291 ? 52.118 36.307 128.999 1.00 64.99 290 ASN C O 1
ATOM 6853 N N . ASP C 1 292 ? 50.006 37.023 129.340 1.00 81.47 291 ASP C N 1
ATOM 6854 C CA . ASP C 1 292 ? 49.394 35.683 129.288 1.00 92.72 291 ASP C CA 1
ATOM 6855 C C . ASP C 1 292 ? 49.400 35.034 127.898 1.00 41.14 291 ASP C C 1
ATOM 6856 O O . ASP C 1 292 ? 49.252 33.817 127.784 1.00 61.29 291 ASP C O 1
ATOM 6861 N N . GLU C 1 293 ? 49.570 35.838 126.850 1.00 63.89 292 GLU C N 1
ATOM 6862 C CA . GLU C 1 293 ? 49.645 35.325 125.477 1.00 71.84 292 GLU C CA 1
ATOM 6863 C C . GLU C 1 293 ? 50.963 34.579 125.187 1.00 39.53 292 GLU C C 1
ATOM 6864 O O . GLU C 1 293 ? 51.080 33.876 124.178 1.00 57.48 292 GLU C O 1
ATOM 6870 N N . GLY C 1 294 ? 51.956 34.748 126.057 1.00 82.38 293 GLY C N 1
ATOM 6871 C CA . GLY C 1 294 ? 53.227 34.047 125.909 1.00 34.63 293 GLY C CA 1
ATOM 6872 C C . GLY C 1 294 ? 53.139 32.568 126.221 1.00 61.97 293 GLY C C 1
ATOM 6873 O O . GLY C 1 294 ? 52.312 32.151 127.041 1.00 63.55 293 GLY C O 1
ATOM 6874 N N . PHE C 1 295 ? 53.983 31.774 125.556 1.00 53.07 294 PHE C N 1
ATOM 6875 C CA . PHE C 1 295 ? 54.134 30.343 125.875 1.00 51.72 294 PHE C CA 1
ATOM 6876 C C . PHE C 1 295 ? 55.563 29.818 125.713 1.00 60.64 294 PHE C C 1
ATOM 6877 O O . PHE C 1 295 ? 56.418 30.464 125.103 1.00 69.43 294 PHE C O 1
ATOM 6885 N N . VAL C 1 296 ? 55.788 28.636 126.283 1.00 53.57 295 VAL C N 1
ATOM 6886 C CA . VAL C 1 296 ? 57.069 27.941 126.256 1.00 46.63 295 VAL C CA 1
ATOM 6887 C C . VAL C 1 296 ? 56.845 26.487 125.842 1.00 66.04 295 VAL C C 1
ATOM 6888 O O . VAL C 1 296 ? 55.962 25.819 126.383 1.00 41.57 295 VAL C O 1
ATOM 6892 N N . HIS C 1 297 ? 57.645 25.999 124.895 1.00 57.38 296 HIS C N 1
ATOM 6893 C CA . HIS C 1 297 ? 57.596 24.590 124.484 1.00 46.77 296 HIS C CA 1
ATOM 6894 C C . HIS C 1 297 ? 59.002 23.998 124.352 1.00 56.01 296 HIS C C 1
ATOM 6895 O O . HIS C 1 297 ? 59.901 24.619 123.776 1.00 64.26 296 HIS C O 1
ATOM 6902 N N . ILE C 1 298 ? 59.188 22.797 124.891 1.00 59.98 297 ILE C N 1
ATOM 6903 C CA . ILE C 1 298 ? 60.437 22.059 124.722 1.00 51.16 297 ILE C CA 1
ATOM 6904 C C . ILE C 1 298 ? 60.364 21.277 123.413 1.00 65.75 297 ILE C C 1
ATOM 6905 O O . ILE C 1 298 ? 59.528 20.388 123.260 1.00 57.50 297 ILE C O 1
ATOM 6910 N N . CYS C 1 299 ? 61.238 21.617 122.470 1.00 55.46 298 CYS C N 1
ATOM 6911 C CA . CYS C 1 299 ? 61.154 21.077 121.115 1.00 39.93 298 CYS C CA 1
ATOM 6912 C C . CYS C 1 299 ? 62.425 20.344 120.706 1.00 48.38 298 CYS C C 1
ATOM 6913 O O . CYS C 1 299 ? 63.492 20.521 121.300 1.00 53.64 298 CYS C O 1
ATOM 6916 N N . ARG C 1 300 ? 62.290 19.515 119.681 1.00 50.98 299 ARG C N 1
ATOM 6917 C CA . ARG C 1 300 ? 63.437 18.948 118.977 1.00 54.26 299 ARG C CA 1
ATOM 6918 C C . ARG C 1 300 ? 63.328 19.395 117.520 1.00 67.01 299 ARG C C 1
ATOM 6919 O O . ARG C 1 300 ? 62.438 20.177 117.172 1.00 60.42 299 ARG C O 1
ATOM 6927 N N . LEU C 1 301 ? 64.237 18.927 116.671 1.00 62.26 300 LEU C N 1
ATOM 6928 C CA . LEU C 1 301 ? 64.159 19.243 115.255 1.00 64.36 300 LEU C CA 1
ATOM 6929 C C . LEU C 1 301 ? 62.991 18.499 114.627 1.00 58.17 300 LEU C C 1
ATOM 6930 O O . LEU C 1 301 ? 62.715 17.353 114.980 1.00 67.79 300 LEU C O 1
ATOM 6935 N N . ASP C 1 302 ? 62.299 19.170 113.710 1.00 62.58 301 ASP C N 1
ATOM 6936 C CA . ASP C 1 302 ? 61.211 18.564 112.958 1.00 49.04 301 ASP C CA 1
ATOM 6937 C C . ASP C 1 302 ? 61.757 18.058 111.639 1.00 46.61 301 ASP C C 1
ATOM 6938 O O . ASP C 1 302 ? 61.938 18.826 110.690 1.00 68.16 301 ASP C O 1
ATOM 6943 N N . THR C 1 303 ? 62.008 16.756 111.580 1.00 83.57 302 THR C N 1
ATOM 6944 C CA . THR C 1 303 ? 62.687 16.143 110.443 1.00 74.74 302 THR C CA 1
ATOM 6945 C C . THR C 1 303 ? 61.806 15.977 109.212 1.00 58.31 302 THR C C 1
ATOM 6946 O O . THR C 1 303 ? 62.318 15.847 108.103 1.00 54.81 302 THR C O 1
ATOM 6950 N N . ALA C 1 304 ? 60.491 15.976 109.407 1.00 86.54 303 ALA C N 1
ATOM 6951 C CA . ALA C 1 304 ? 59.550 15.815 108.303 1.00 50.08 303 ALA C CA 1
ATOM 6952 C C . ALA C 1 304 ? 59.337 17.114 107.520 1.00 42.30 303 ALA C C 1
ATOM 6953 O O . ALA C 1 304 ? 59.279 17.094 106.290 1.00 80.42 303 ALA C O 1
ATOM 6955 N N . GLY C 1 305 ? 59.219 18.237 108.234 1.00 39.55 304 GLY C N 1
ATOM 6956 C CA . GLY C 1 305 ? 58.867 19.511 107.616 1.00 62.77 304 GLY C CA 1
ATOM 6957 C C . GLY C 1 305 ? 57.370 19.559 107.378 1.00 49.67 304 GLY C C 1
ATOM 6958 O O . GLY C 1 305 ? 56.614 18.844 108.035 1.00 59.50 304 GLY C O 1
ATOM 6959 N N . ALA C 1 306 ? 56.935 20.386 106.430 1.00 63.92 305 ALA C N 1
ATOM 6960 C CA . ALA C 1 306 ? 55.503 20.541 106.148 1.00 48.11 305 ALA C CA 1
ATOM 6961 C C . ALA C 1 306 ? 54.945 19.261 105.543 1.00 61.61 305 ALA C C 1
ATOM 6962 O O . ALA C 1 306 ? 55.652 18.564 104.812 1.00 60.05 305 ALA C O 1
ATOM 6964 N N . ARG C 1 307 ? 53.688 18.943 105.850 1.00 76.75 306 ARG C N 1
ATOM 6965 C CA . ARG C 1 307 ? 53.129 17.637 105.472 1.00 51.80 306 ARG C CA 1
ATOM 6966 C C . ARG C 1 307 ? 51.606 17.586 105.306 1.00 50.52 306 ARG C C 1
ATOM 6967 O O . ARG C 1 307 ? 50.879 18.463 105.776 1.00 64.43 306 ARG C O 1
ATOM 6975 N N . LEU C 1 308 ? 51.153 16.528 104.637 1.00 65.48 307 LEU C N 1
ATOM 6976 C CA . LEU C 1 308 ? 49.730 16.234 104.449 1.00 69.02 307 LEU C CA 1
ATOM 6977 C C . LEU C 1 308 ? 49.105 15.598 105.690 1.00 67.21 307 LEU C C 1
ATOM 6978 O O . LEU C 1 308 ? 49.477 14.491 106.080 1.00 62.06 307 LEU C O 1
ATOM 6983 N N . LEU C 1 309 ? 48.137 16.290 106.289 1.00 84.10 308 LEU C N 1
ATOM 6984 C CA . LEU C 1 309 ? 47.369 15.744 107.411 1.00 90.48 308 LEU C CA 1
ATOM 6985 C C . LEU C 1 309 ? 46.249 14.820 106.926 1.00 94.91 308 LEU C C 1
ATOM 6986 O O . LEU C 1 309 ? 46.428 14.021 106.003 1.00 74.95 308 LEU C O 1
#

B-factor: mean 58.69, std 19.15, range [20.56, 200.0]

Radius of gyration: 35.52 Å; Cα contacts (8 Å, |Δi|>4): 2258; chains: 3; bounding box: 94×84×91 Å

CATH classification: 3.30.230.10 (+1 more: 3.30.70.890)

Solvent-accessible surface area: 35633 Å² total; per-residue (Å²): 123,105,20,58,0,4,0,0,0,0,0,0,11,0,7,1,0,7,26,7,0,0,0,0,0,28,5,54,102,58,70,99,14,5,0,10,0,10,0,36,68,39,159,184,44,40,35,118,50,94,31,201,21,66,93,132,26,66,150,42,103,129,105,6,35,0,45,32,0,14,62,43,0,13,122,69,61,68,153,94,31,52,0,35,1,37,1,52,4,64,0,5,61,16,0,11,1,9,10,26,0,0,2,0,0,0,0,0,30,0,0,7,39,51,49,52,106,67,26,91,115,47,50,1,2,25,5,0,0,54,4,2,9,122,56,12,68,18,103,25,17,3,19,0,0,0,0,28,46,1,11,6,1,0,3,0,107,36,180,52,54,15,10,36,94,7,57,27,20,122,98,8,14,5,0,4,0,10,2,9,59,144,7,41,46,44,87,0,60,85,68,10,37,76,94,5,144,49,82,24,0,9,37,1,0,50,2,0,0,0,1,0,2,0,2,38,54,92,50,51,89,5,0,6,118,4,5,112,19,35,0,3,27,75,67,8,37,139,61,4,65,40,0,64,54,1,96,123,14,2,146,114,36,38,17,47,12,20,0,11,0,9,16,0,2,0,0,0,0,0,0,63,71,90,62,12,0,104,126,1,10,32,64,2,84,114,111,4,38,93,64,149,107,12,47,20,41,20,0,123,36,5,121,58,0,5,79,96,92,55,132,96,23,54,0,4,0,0,0,1,0,0,14,0,8,0,0,5,23,7,0,0,0,0,0,33,7,61,101,60,64,88,9,1,0,8,0,8,0,41,68,40,159,190,41,40,39,123,51,90,29,191,23,62,92,137,26,66,150,47,99,132,101,7,32,0,48,28,0,15,58,36,0,11,128,72,59,70,151,101,32,52,0,35,2,39,1,53,4,57,3,4,59,14,0,11,3,11,10,24,0,0,2,0,0,0,0,0,28,0,0,7,32,51,50,51,113,67,27,87,117,42,49,0,2,25,5,0,0,63,2,2,10,114,60,10,70,22,104,22,15,2,14,0,0,0,0,32,46,2,15,7,1,0,3,0,102,31,182,52,53,20,9,40,101,6,57,27,21,121,99,10,16,6,0,4,0,11,2,4,59,140,8,43,46,51,88,0,43,87,65,11,40,78,93,5,132,40,76,21,0,9,32,0,0,55,2,0,0,0,1,0,3,0,1,41,56,94,53,52,91,6,0,7,118,2,6,80,15,36,0,3,4,26,15,9,10,21,52,1,45,1,0,3,5,0,16,37,12,1,138,110,36,42,19,42,15,19,0,10,0,11,15,0,0,0,0,0,0,0,0,66,67,85,64,13,0,104,125,0,14,31,42,0,89,106,32,1,28,77,62,153,98,10,49,20,39,17,0,126,35,12,116,62,0,8,89,92,70,69,137,116,22,73,0,3,0,0,0,0,0,0,10,0,8,0,0,29,43,47,0,0,0,0,0,29,7,59,104,57,60,91,7,3,0,8,0,10,0,33,75,41,161,80,4,26,20,101,51,87,30,201,15,62,96,139,28,64,137,21,51,29,104,6,34,0,3,29,0,5,15,43,0,4,66,70,60,26,82,15,30,45,0,30,0,36,1,50,4,58,6,3,58,13,0,12,2,11,10,25,0,0,2,0,0,0,0,0,26,0,0,8,37,56,47,55,110,63,29,84,122,38,49,1,2,23,5,0,0,60,4,2,7,113,61,10,68,24,103,20,19,4,17,0,0,0,0,36,47,1,10,7,1,35,12,66,106,95,180,53,81,19,9,91,105,8,59,30,20,118,100,11,13,4,0,5,0,6,2,7,56,133,7,42,47,49,84,0,73,87,67,28,44,111,160,57,158,193,87,29,69,96,37,34,35,128,3,28,62,15,1,36,98,0,2,110,73,92,77,46,88,54,0,9,133,21,8,118,18,32,28,1,25,76,69,10,36,135,55,3,68,38,0,61,53,0,91,124,14,2,144,113,38,46,15,56,16,19,0,10,0,10,16,0,0,0,0,0,0,0,1,70,64,90,58,11,0,86,126,0,11,29,64,0,93,115,114,2,41,97,65,153,83,10,51,19,41,20,0,122,38,9,116,64,0,7,84,96,103

Sequence (929 aa):
SMVKIYAPASIGNVSVGFDVLGAAVSPIDGTLLGDCVSVTAAERFSLHNEGRFVSKLPDDPKQNIVYQCWERFCQEMGKEIPVAMVLEKNMPIGSGLGSSACSVVAGLMAMNEFCGQPLDKVTLLGMMGELEGRVSGSIHFDNVAPCYLGGMQLILEQEGYISQDVPGFSDWLWVMAYPGIKVSTAEARAILPAQYRRQDCITHGRNLAGFIHACHTQQPDLAAKMMKDVIAEPYRTQLLPGFAAARQAAQDIGALACGISGSGPTLFAVCNDQATAQRMAGWLQNHYLQNDEGFVHICRLDTAGARRLLGSMVKIYAPASIGNVSVGFDVLGAAVSPIDGTLLGDCVSVTAAERFSLHNEGRFVSKLPDDPKQNIVYQCWERFCQEMGKEIPVAMVLEKNMPIGSGLGSSACSVVAGLMAMNEFCGQPLDKVTLLGMMGELEGRVSGSIHFDNVAPCYLGGMQLILEQEGYISQDVPGFSDWLWVMAYPGIKVSTAEARAILPAQYRRQDCITHGRNLAGFIHACHTQQPDLAAKMMKDVIAEPYRTQLLPGFAAARQAAQDIGALACGISGSGPTLFAVCNDQATAQRMAGWLQNHYLQNDEGFVHICRLDTAGARLLGSMVKIYAPASIGNVSVGFDVLGAAVSPIDGTLLGDCVSVTAAERFSLHNEGRFVSKLPDDPKQNIVYQCWERFCQEMGKEIPVAMVLEKNMPIGSGLGSSACSVVAGLMAMNEFCGQPLDKVTLLGMMGELEGRVSGSIHFDNVAPCYLGGMQLILEQEGYISQDVPGFSDWLWVMAYPGIKVSTAEARAILPAQYRRQDCITHGRNLAGFIHACHTQQPDLAAKMMKDVIAEPYRTQLLPGFAAARQAAQDIGALACGISGSGPTLFAVCNDQATAQRMAGWLQNHYLQNDEGFVHICRLDTAGARLL

Organism: Yersinia pestis bv. Antiqua (strain Nepal516) (NCBI:txid377628)

Secondary structure (DSSP, 8-state):
-EEEEEEEEEEESTTT-TTTEEEEEEETT----EEEEEEEE-SS-EEEEESTTGGGS-SSGGG-HHHHHHHHHHHHHTS---EEEEEE--S-TTSSS-HHHHHHHHHHHHHHHHTTS-S-HHHHHHHHHHHHHHHHSS---TTHHHHHH-SEEEEEEETTEEEEEE---TT-EEEEEE-S----HHHHHHTS-SEEEHHHHHHHHHHHHHHHHHHHTT-HHHHHHH---SSSHHHHGGGSTTHHHHHHHHHHHT-SEEEE-TTSS-EEEEESSHHHHHHHHHHHHHHT--STT-EEEEEEE-SS-SEE--/-EEEEEEE-EEEGGGT-TTTEEEEEEETT----EEEEEEEE-SS-EEEEESTTGGGS-SSGGGSHHHHHHHHHHHHHTS---EEEEEE--SPTTSSS-HHHHHHHHHHHHHHHHTTS-S-HHHHHHHHHHHHHHHHSS---TTHHHHHH-SEEEEEEETTEEEEEE---TT-EEEEEE-S----HHHHHHTS-SEEEHHHHHHHHHHHHHHHHHHHTT-HHHHHHH---SSSHHHHGGGSTTHHHHHHHHHHHT-SEEEE-TTSS-EEEEESSHHHHHHHHHHHHHHT-SSTT-EEEEEEE-SS-SEE--/-EEEEEEE-EEETTTTSTTTEEEEEEETT----EEEEEEEE-SS-EEEEESTTGGGS-SSGGGSHHHHHHHHHHHHHTS---EEEEEE--S-TTSSSSHHHHHHHHHHHHHHHHTTS-S-HHHHHHHHHHHHHHHHSS---TTHHHHHH-SEEEE---SS-SEEEE---TT-EEEEEE-S----HHHHHHTS-S---HHHHHHHHHHHHHHHHHHHTT-HHHHHHH---SSSHHHHGGGSTTHHHHHHHHHHHT-SEEEE-TTSS-EEEEESSHHHHHHHHHHHHHHT-SSTT-EEEEEEE-SS-SEE-